Protein 9PS1 (pdb70)

Radius of gyration: 38.71 Å; Cα contacts (8 Å, |Δi|>4): 1929; chains: 3; bounding box: 117×105×68 Å

Secondary structure (DSSP, 8-state):
---TTGGGGS-TTTHHHHHHH-GGG--SS-S--HHHIIIIIS-GGGHHHHHHHHHHHHHHHHHHHHHIIIIIIHHHHHHHHHTT---SHHHHHHHHHHHHHHHHHHHHHHHTTSTTTHHHHHHHHHHHHHHIIIIIHHHHHHHS-EE--HHHHHHHHHHHHHHHHHHHHHHHHTEEEHHHHHHHHHHHHHHHHHHHHHHHHHHH--HHHHHHHHS----HHHHHHS-HHHHHHHHHHHHHHHHHHHH-----SSSTT-S--HHHHHHHHHHHHHHHHHHGGGGHHHH-EETTTEEHHHHHHHHHHHHHHHHHHTSBTTB--TTTTHHHHHHHHHHHHHHHHHHHHHHHHHHHHHHHH---HHHHIIIIIHHHHHHHHHHHHHHHHHTT-HHHHHHHHHHHHHHHHHHHHHHHHHHHHHHH--SEEE----TTHHHHHHHHHHHHHHHHHHHHHHTTTEE-HHHHHHHHHHHHHHHHHHHHHHTTSS--/---GGGGGTS-TTSHHHHHHH-TTTS-SSSS--HHHIIIIIS-TT-HHHHHHHHHHHHHHHHHHHHHHIIIIIHHHHHHHHHHHT--HHHHHHHHHHHHHHHHHHHHHHHHTTSSSSHHHHHHHHHHHHHHIIIIIHHHHHHHS-EE--HHHHHHHHHHHHHHHHHHHHHHHHTEEEHHHHHHHHHHHHHHHHHHHHHHHHHHH---HHHHHHHT----HHHHHTS-HHHHHHHHHHHHHHHHHHHH-----SSSTTTT--HHHHHHHHHHHHHHHHHHSGGGHHHH-EETTTEEHHHHHHHHHHHHHHHHHHH--SSS--TTTTHHHHHHHHHHHHHHHHHHHHHHHHHHHHHHHTT--HHHHTTTHHHHHHHHHHHHHHHHHHHTT-HHHHHHHHHHHHHHHHHHHHHHHHHHHHHHH--SEEE----TTHHHHHHHHHHHHHHHHHHHHHHTTTEE-HHHHHHHHHHHHHHHHHHHHHHTTSS--/---GGGGGGS-TTTHHHHHHH-GGG--SS-S--HHHHHHTSS-GGGHHHHHHHHHHHHHHHHHHHHHIIIIIIHHHHHHHHGGG---HHHIIIIIHHHHHHHHHHHHHHHHHTSTTTHHHHHHHHHHHHHHIIIIIHHHHHHHS-EE--HHHHHHHHHHHHHHHHHHHHHHHHTEEEHHHHHHHHHHHHHHHHHHHHHHHHHHH--HHHHHHHHT----HHHHHHS-HHHHHHHHHHHHHHHHHHHH-----SSSSSTT--HHHHHHHHHHHHHHHHHHGGGGHHHH-EETTTEEHHHHHHHHHHHHHHHHHHT--SSS--TTTHHHHHHHHHHHHHHHHHHHHHHHHHHHHHHHHHT--HHHHIIIIIHHHHHHHHHHHHHHHHHTT-HHHHHHHHHHHHHHHHHHHHHHHHHHHHHHH--SEEE----TTHHHHHHHHHHHHHHHHHHHHHHTTTEE-HHHHHHHHHHHHHHHHHHHHHHTTSS--

Solvent-accessible surface area: 68991 Å² total; per-residue (Å²): 170,53,94,13,84,34,0,49,92,55,114,85,104,59,46,49,79,8,0,134,132,0,76,114,10,71,23,156,46,27,125,94,42,10,5,58,20,10,27,54,173,35,59,95,133,80,54,93,81,0,29,52,79,23,58,126,89,23,101,65,6,78,47,19,1,24,4,1,0,29,96,8,2,0,40,0,1,16,2,1,6,83,37,68,158,41,52,62,20,8,0,0,4,22,43,0,2,88,15,15,1,26,39,5,14,121,32,4,34,106,26,2,49,71,96,176,44,2,7,96,3,1,0,9,17,0,7,6,3,0,18,4,2,0,43,3,0,0,0,0,0,12,43,99,84,21,101,9,22,28,158,22,10,74,44,3,0,76,34,3,27,70,1,0,93,61,2,46,61,1,2,173,90,18,82,1,31,73,117,69,0,91,40,2,45,40,40,25,93,118,0,38,73,30,0,96,91,64,32,142,73,137,89,158,173,146,39,32,92,55,43,130,127,13,42,83,33,75,71,129,179,134,75,158,109,81,63,144,87,58,49,119,88,51,82,35,32,34,76,8,22,83,82,0,45,50,13,3,2,28,9,38,39,140,71,140,68,106,29,18,50,32,8,12,8,5,89,3,24,19,55,0,31,45,36,28,29,92,33,90,112,58,3,80,133,1,137,136,90,94,64,63,136,81,27,27,125,13,55,28,44,95,89,5,66,58,97,12,47,95,26,61,162,81,19,59,66,107,94,32,37,232,100,14,85,80,17,0,58,30,0,14,88,0,0,11,24,54,9,44,32,6,13,46,15,4,35,6,0,74,96,5,24,8,19,20,126,143,102,40,122,92,59,46,30,30,26,27,74,4,116,12,19,4,29,15,7,31,52,1,1,51,27,0,0,155,82,35,65,14,98,1,0,9,14,6,1,3,1,6,7,0,27,10,4,1,18,0,2,0,54,1,0,34,64,25,12,97,118,56,166,53,79,65,9,119,7,57,53,118,59,42,26,8,88,23,6,3,54,11,0,10,34,2,1,58,3,1,61,66,0,0,44,28,11,66,26,97,1,31,54,8,0,0,0,2,0,12,1,18,23,19,33,21,34,42,36,6,63,35,18,65,155,31,9,10,52,150,220,53,98,2,107,34,0,42,91,59,113,71,104,52,46,44,68,19,1,88,152,8,99,48,1,78,46,128,29,17,121,103,56,9,2,36,9,9,25,34,151,72,60,93,116,88,47,91,89,1,28,64,82,32,53,127,90,5,93,71,5,11,40,35,3,27,13,1,2,57,128,10,20,22,44,0,38,38,3,44,26,57,66,141,183,90,69,163,86,34,26,18,63,13,36,36,4,55,14,25,4,4,12,5,12,31,3,2,38,24,0,3,20,16,120,80,4,12,19,0,2,14,0,5,7,2,3,1,0,0,18,4,1,0,41,4,0,0,0,0,0,11,44,104,80,19,102,6,37,36,195,47,12,79,51,7,4,75,28,2,31,69,0,5,121,51,3,93,48,0,22,162,92,21,69,3,28,73,110,60,0,93,40,2,38,39,35,22,93,122,8,38,70,31,5,61,99,57,42,157,83,160,97,158,183,127,51,43,134,43,56,131,130,12,41,72,34,59,77,124,185,123,54,160,114,64,68,133,76,58,36,111,74,49,70,39,53,45,72,13,20,85,94,6,44,48,8,2,2,31,7,19,32,132,101,139,64,92,23,13,67,25,12,14,5,4,76,2,31,34,46,0,36,56,14,36,13,85,17,81,112,40,8,115,124,0,126,140,88,96,82,58,145,67,28,14,116,16,41,38,48,105,89,6,68,51,103,12,52,98,33,76,176,81,34,59,67,106,118,33,39,218,112,12,141,89,11,0,107,32,0,53,100,0,0,14,32,70,1,45,20,8,0,18,15,0,5,13,0,0,25,10,12,4,10,9,90,138,54,28,32,5,16,8,0,2,24,53,1,1,106,10,4,4,72,31,13,28,125,36,2,49,68,37,0,160,116,31,124,12,126,84,0,8,55,8,3,7,13,10,9,0,16,4,2,0,18,0,3,0,54,2,0,34,70,30,8,93,126,56,168,50,86,54,11,136,18,146,95,53,48,44,7,10,88,18,0,11,52,10,0,19,29,0,1,62,3,0,60,71,0,0,49,35,12,74,30,93,0,35,48,8,1,0,0,2,0,8,1,16,23,21,33,11,28,40,35,2,87,39,16,47,143,30,12,10,52,158,207,61,98,0,100,40,0,50,84,72,99,75,95,77,39,36,70,32,0,95,173,9,87,53,1,69,53,129,28,20,128,103,62,8,1,76,16,8,29,46,183,35,57,96,125,74,57,92,88,0,26,61,83,25,56,120,92,3,90,71,5,15,40,40,8,26,8,1,2,55,108,10,17,20,31,0,36,30,3,34,24,66,60,132,200,106,74,164,122,18,31,26,65,22,43,36,4,44,15,22,1,5,12,3,13,36,5,2,31,26,0,4,44,14,121,73,5,11,24,0,0,13,0,4,12,4,2,2,0,0,16,4,1,0,38,4,0,0,0,0,0,12,35,107,86,26,89,6,28,28,148,34,14,73,42,9,2,79,29,3,32,67,0,2,120,60,1,78,49,1,5,172,79,22,80,1,28,73,109,65,0,92,44,4,40,39,37,21,91,118,14,43,71,28,10,79,101,35,48,160,79,81,116,149,180,140,55,41,127,41,68,125,139,12,46,79,34,65,87,135,210,138,55,155,116,57,57,135,73,60,36,112,75,48,72,40,47,44,74,14,24,78,81,7,43,49,5,3,2,32,1,45,44,137,90,130,28,69,35,6,62,28,6,17,6,4,89,1,39,23,41,1,31,42,26,45,23,94,14,84,96,40,5,115,129,1,128,134,74,127,82,58,156,102,30,18,124,14,66,29,39,120,85,5,66,55,92,12,51,98,29,64,155,82,26,62,59,96,106,30,36,223,116,13,120,80,18,2,91,44,0,55,80,3,0,14,25,76,1,48,19,8,1,20,16,2,6,16,0,0,28,4,15,5,12,6,89,135,55,22,32,5,18,9,0,2,24,47,1,0,106,9,7,4,65,30,10,29,122,33,1,47,70,31,0,153,116,31,126,12,120,73,0,9,42,8,2,7,12,8,8,0,24,9,5,1,18,0,2,0,58,2,1,35,74,32,12,91,147,56,166,54,82,47,12,151,8,140,38,61,56,45,8,4,73,22,0,3,52,10,0,17,35,0,2,60,4,0,65,69,0,0,47,34,10,72,26,89,1,33,49,10,1,0,0,2,0,8,1,19,20,21,32,10,33,41,40,4,83,39,16,56,146,34,13,11,53,156

InterPro domains:
  IPR004837 Sodium/calcium exchanger membrane region [PF01699] (104-245)
  IPR004837 Sodium/calcium exchanger membrane region [PF01699] (422-573)
  IPR044880 NCX, central ion-binding domain superfamily [G3DSA:1.20.1420.30] (135-272)
  IPR044880 NCX, central ion-binding domain superfamily [G3DSA:1.20.1420.30] (336-576)
  IPR051359 Calcium:cation antiporter [PTHR12266] (41-581)

Structure (mmCIF, N/CA/C/O backbone):
data_9PS1
#
_entry.id   9PS1
#
_cell.length_a   1.00
_cell.length_b   1.00
_cell.length_c   1.00
_cell.angle_alpha   90.00
_cell.angle_beta   90.00
_cell.angle_gamma   90.00
#
_symmetry.space_group_name_H-M   'P 1'
#
loop_
_entity.id
_entity.type
_entity.pdbx_description
1 polymer NCLX
2 non-polymer 'CALCIUM ION'
#
loop_
_atom_site.group_PDB
_atom_site.id
_atom_site.type_symbol
_atom_site.label_atom_id
_atom_site.label_alt_id
_atom_site.label_comp_id
_atom_site.label_asym_id
_atom_site.label_entity_id
_atom_site.label_seq_id
_atom_site.pdbx_PDB_ins_code
_atom_site.Cartn_x
_atom_site.Cartn_y
_atom_site.Cartn_z
_atom_site.occupancy
_atom_site.B_iso_or_equiv
_atom_site.auth_seq_id
_atom_site.auth_comp_id
_atom_site.auth_asym_id
_atom_site.auth_atom_id
_atom_site.pdbx_PDB_model_num
ATOM 1 N N . MET A 1 50 ? 140.273 118.416 112.939 1.00 161.31 50 MET B N 1
ATOM 2 C CA . MET A 1 50 ? 139.963 118.632 114.346 1.00 161.31 50 MET B CA 1
ATOM 3 C C . MET A 1 50 ? 139.704 120.116 114.600 1.00 161.31 50 MET B C 1
ATOM 4 O O . MET A 1 50 ? 140.586 120.949 114.396 1.00 161.31 50 MET B O 1
ATOM 9 N N . ALA A 1 51 ? 138.493 120.446 115.037 1.00 160.52 51 ALA B N 1
ATOM 10 C CA . ALA A 1 51 ? 138.139 121.837 115.271 1.00 160.52 51 ALA B CA 1
ATOM 11 C C . ALA A 1 51 ? 138.415 122.230 116.720 1.00 160.52 51 ALA B C 1
ATOM 12 O O . ALA A 1 51 ? 138.597 121.384 117.599 1.00 160.52 51 ALA B O 1
ATOM 14 N N . ASP A 1 52 ? 138.448 123.539 116.958 1.00 157.22 52 ASP B N 1
ATOM 15 C CA . ASP A 1 52 ? 138.736 124.057 118.287 1.00 157.22 52 ASP B CA 1
ATOM 16 C C . ASP A 1 52 ? 137.622 123.688 119.262 1.00 157.22 52 ASP B C 1
ATOM 17 O O . ASP A 1 52 ? 136.443 123.617 118.903 1.00 157.22 52 ASP B O 1
ATOM 22 N N . CYS A 1 53 ? 138.013 123.463 120.518 1.00 153.10 53 CYS B N 1
ATOM 23 C CA . CYS A 1 53 ? 137.109 122.855 121.487 1.00 153.10 53 CYS B CA 1
ATOM 24 C C . CYS A 1 53 ? 135.929 123.749 121.846 1.00 153.10 53 CYS B C 1
ATOM 25 O O . CYS A 1 53 ? 134.930 123.245 122.365 1.00 153.10 53 CYS B O 1
ATOM 28 N N . ARG A 1 54 ? 136.018 125.055 121.596 1.00 148.46 54 ARG B N 1
ATOM 29 C CA . ARG A 1 54 ? 134.864 125.921 121.806 1.00 148.46 54 ARG B CA 1
ATOM 30 C C . ARG A 1 54 ? 133.719 125.577 120.862 1.00 148.46 54 ARG B C 1
ATOM 31 O O . ARG A 1 54 ? 132.550 125.651 121.263 1.00 148.46 54 ARG B O 1
ATOM 39 N N . ALA A 1 55 ? 134.038 125.177 119.628 1.00 155.62 55 ALA B N 1
ATOM 40 C CA . ALA A 1 55 ? 133.029 124.941 118.605 1.00 155.62 55 ALA B CA 1
ATOM 41 C C . ALA A 1 55 ? 132.027 123.866 118.999 1.00 155.62 55 ALA B C 1
ATOM 42 O O . ALA A 1 55 ? 130.925 123.840 118.442 1.00 155.62 55 ALA B O 1
ATOM 44 N N . VAL A 1 56 ? 132.375 122.986 119.942 1.00 156.00 56 VAL B N 1
ATOM 45 C CA . VAL A 1 56 ? 131.436 121.965 120.390 1.00 156.00 56 VAL B CA 1
ATOM 46 C C . VAL A 1 56 ? 130.167 122.591 120.951 1.00 156.00 56 VAL B C 1
ATOM 47 O O . VAL A 1 56 ? 129.119 121.938 120.991 1.00 156.00 56 VAL B O 1
ATOM 51 N N . CYS A 1 57 ? 130.229 123.853 121.382 1.00 156.65 57 CYS B N 1
ATOM 52 C CA . CYS A 1 57 ? 129.010 124.540 121.790 1.00 156.65 57 CYS B CA 1
ATOM 53 C C . CYS A 1 57 ? 128.108 124.836 120.596 1.00 156.65 57 CYS B C 1
ATOM 54 O O . CYS A 1 57 ? 126.904 125.057 120.769 1.00 156.65 57 CYS B O 1
ATOM 57 N N . SER A 1 58 ? 128.664 124.827 119.381 1.00 158.38 58 SER B N 1
ATOM 58 C CA . SER A 1 58 ? 127.910 125.208 118.192 1.00 158.38 58 SER B CA 1
ATOM 59 C C . SER A 1 58 ? 127.376 124.017 117.406 1.00 158.38 58 SER B C 1
ATOM 60 O O . SER A 1 58 ? 126.394 124.174 116.673 1.00 158.38 58 SER B O 1
ATOM 63 N N . LEU A 1 59 ? 127.992 122.845 117.531 1.00 159.06 59 LEU B N 1
ATOM 64 C CA . LEU A 1 59 ? 127.584 121.690 116.747 1.00 159.06 59 LEU B CA 1
ATOM 65 C C . LEU A 1 59 ? 126.154 121.270 117.082 1.00 159.06 59 LEU B C 1
ATOM 66 O O . LEU A 1 59 ? 125.527 121.760 118.025 1.00 159.06 59 LEU B O 1
ATOM 71 N N . ASN A 1 60 ? 125.637 120.348 116.274 1.00 159.54 60 ASN B N 1
ATOM 72 C CA . ASN A 1 60 ? 124.329 119.769 116.533 1.00 159.54 60 ASN B CA 1
ATOM 73 C C . ASN A 1 60 ? 124.370 118.907 117.787 1.00 159.54 60 ASN B C 1
ATOM 74 O O . ASN A 1 60 ? 125.355 118.216 118.064 1.00 159.54 60 ASN B O 1
ATOM 79 N N . THR A 1 61 ? 123.272 118.942 118.543 1.00 159.13 61 THR B N 1
ATOM 80 C CA . THR A 1 61 ? 123.186 118.200 119.792 1.00 159.13 61 THR B CA 1
ATOM 81 C C . THR A 1 61 ? 123.172 116.693 119.584 1.00 159.13 61 THR B C 1
ATOM 82 O O . THR A 1 61 ? 123.292 115.953 120.564 1.00 159.13 61 THR B O 1
ATOM 86 N N . SER A 1 62 ? 123.014 116.222 118.346 1.00 160.57 62 SER B N 1
ATOM 87 C CA . SER A 1 62 ? 122.983 114.784 118.104 1.00 160.57 62 SER B CA 1
ATOM 88 C C . SER A 1 62 ? 124.356 114.154 118.305 1.00 160.57 62 SER B C 1
ATOM 89 O O . SER A 1 62 ? 124.468 113.070 118.889 1.00 160.57 62 SER B O 1
ATOM 92 N N . ASP A 1 63 ? 125.410 114.811 117.828 1.00 160.99 63 ASP B N 1
ATOM 93 C CA . ASP A 1 63 ? 126.755 114.251 117.867 1.00 160.99 63 ASP B CA 1
ATOM 94 C C . ASP A 1 63 ? 127.758 115.193 118.529 1.00 160.99 63 ASP B C 1
ATOM 95 O O . ASP A 1 63 ? 128.910 115.281 118.101 1.00 160.99 63 ASP B O 1
ATOM 100 N N . ARG A 1 64 ? 127.333 115.915 119.571 1.00 158.55 64 ARG B N 1
ATOM 101 C CA . ARG A 1 64 ? 128.294 116.631 120.405 1.00 158.55 64 ARG B CA 1
ATOM 102 C C . ARG A 1 64 ? 129.165 115.657 121.185 1.00 158.55 64 ARG B C 1
ATOM 103 O O . ARG A 1 64 ? 130.387 115.838 121.283 1.00 158.55 64 ARG B O 1
ATOM 111 N N . CYS A 1 65 ? 128.549 114.610 121.738 1.00 157.48 65 CYS B N 1
ATOM 112 C CA . CYS A 1 65 ? 129.292 113.627 122.517 1.00 157.48 65 CYS B CA 1
ATOM 113 C C . CYS A 1 65 ? 130.330 112.918 121.661 1.00 157.48 65 CYS B C 1
ATOM 114 O O . CYS A 1 65 ? 131.442 112.641 122.123 1.00 157.48 65 CYS B O 1
ATOM 117 N N . ASP A 1 66 ? 129.984 112.611 120.410 1.00 160.56 66 ASP B N 1
ATOM 118 C CA . ASP A 1 66 ? 130.951 111.981 119.520 1.00 160.56 66 ASP B CA 1
ATOM 119 C C . ASP A 1 66 ? 132.135 112.900 119.260 1.00 160.56 66 ASP B C 1
ATOM 120 O O . ASP A 1 66 ? 133.287 112.449 119.235 1.00 160.56 66 ASP B O 1
ATOM 125 N N . PHE A 1 67 ? 131.871 114.195 119.060 1.00 158.88 67 PHE B N 1
ATOM 126 C CA . PHE A 1 67 ? 132.959 115.141 118.841 1.00 158.88 67 PHE B CA 1
ATOM 127 C C . PHE A 1 67 ? 133.862 115.234 120.064 1.00 158.88 67 PHE B C 1
ATOM 128 O O . PHE A 1 67 ? 135.091 115.272 119.936 1.00 158.88 67 PHE B O 1
ATOM 136 N N . VAL A 1 68 ? 133.272 115.276 121.259 1.00 157.31 68 VAL B N 1
ATOM 137 C CA . VAL A 1 68 ? 134.088 115.331 122.469 1.00 157.31 68 VAL B CA 1
ATOM 138 C C . VAL A 1 68 ? 134.902 114.051 122.620 1.00 157.31 68 VAL B C 1
ATOM 139 O O . VAL A 1 68 ? 136.065 114.084 123.040 1.00 157.31 68 VAL B O 1
ATOM 143 N N . LYS A 1 69 ? 134.312 112.908 122.265 1.00 157.85 69 LYS B N 1
ATOM 144 C CA . LYS A 1 69 ? 135.011 111.635 122.399 1.00 157.85 69 LYS B CA 1
ATOM 145 C C . LYS A 1 69 ? 136.202 111.545 121.452 1.00 157.85 69 LYS B C 1
ATOM 146 O O . LYS A 1 69 ? 137.318 111.224 121.875 1.00 157.85 69 LYS B O 1
ATOM 152 N N . ARG A 1 70 ? 135.991 111.830 120.166 1.00 160.30 70 ARG B N 1
ATOM 153 C CA . ARG A 1 70 ? 137.039 111.514 119.202 1.00 160.30 70 ARG B CA 1
ATOM 154 C C . ARG A 1 70 ? 138.091 112.609 119.105 1.00 160.30 70 ARG B C 1
ATOM 155 O O . ARG A 1 70 ? 139.233 112.323 118.731 1.00 160.30 70 ARG B O 1
ATOM 163 N N . ASN A 1 71 ? 137.750 113.845 119.431 1.00 159.74 71 ASN B N 1
ATOM 164 C CA . ASN A 1 71 ? 138.741 114.911 119.358 1.00 159.74 71 ASN B CA 1
ATOM 165 C C . ASN A 1 71 ? 139.707 114.790 120.526 1.00 159.74 71 ASN B C 1
ATOM 166 O O . ASN A 1 71 ? 139.293 114.962 121.679 1.00 159.74 71 ASN B O 1
ATOM 171 N N . PRO A 1 72 ? 140.989 114.513 120.287 1.00 158.76 72 PRO B N 1
ATOM 172 C CA . PRO A 1 72 ? 141.937 114.449 121.409 1.00 158.76 72 PRO B CA 1
ATOM 173 C C . PRO A 1 72 ? 142.131 115.780 122.109 1.00 158.76 72 PRO B C 1
ATOM 174 O O . PRO A 1 72 ? 142.446 115.801 123.306 1.00 158.76 72 PRO B O 1
ATOM 178 N N . ASP A 1 73 ? 141.944 116.895 121.397 1.00 160.05 73 ASP B N 1
ATOM 179 C CA . ASP A 1 73 ? 142.271 118.209 121.936 1.00 160.05 73 ASP B CA 1
ATOM 180 C C . ASP A 1 73 ? 141.320 118.662 123.031 1.00 160.05 73 ASP B C 1
ATOM 181 O O . ASP A 1 73 ? 141.648 119.608 123.754 1.00 160.05 73 ASP B O 1
ATOM 186 N N . CYS A 1 74 ? 140.164 118.024 123.185 1.00 156.64 74 CYS B N 1
ATOM 187 C CA . CYS A 1 74 ? 139.243 118.455 124.225 1.00 156.64 74 CYS B CA 1
ATOM 188 C C . CYS A 1 74 ? 139.438 117.727 125.545 1.00 156.64 74 CYS B C 1
ATOM 189 O O . CYS A 1 74 ? 139.382 118.364 126.602 1.00 156.64 74 CYS B O 1
ATOM 192 N N . HIS A 1 75 ? 139.669 116.419 125.521 1.00 150.42 75 HIS B N 1
ATOM 193 C CA . HIS A 1 75 ? 139.649 115.641 126.749 1.00 150.42 75 HIS B CA 1
ATOM 194 C C . HIS A 1 75 ? 140.839 116.006 127.626 1.00 150.42 75 HIS B C 1
ATOM 195 O O . HIS A 1 75 ? 141.956 116.199 127.138 1.00 150.42 75 HIS B O 1
ATOM 202 N N . SER A 1 76 ? 140.577 116.124 128.925 1.00 138.42 76 SER B N 1
ATOM 203 C CA . SER A 1 76 ? 141.591 116.549 129.877 1.00 138.42 76 SER B CA 1
ATOM 204 C C . SER A 1 76 ? 142.663 115.482 130.032 1.00 138.42 76 SER B C 1
ATOM 205 O O . SER A 1 76 ? 142.433 114.302 129.758 1.00 138.42 76 SER B O 1
ATOM 208 N N . GLU A 1 77 ? 143.846 115.908 130.471 1.00 133.20 77 GLU B N 1
ATOM 209 C CA . GLU A 1 77 ? 144.973 115.005 130.640 1.00 133.20 77 GLU B CA 1
ATOM 210 C C . GLU A 1 77 ? 145.442 114.879 132.083 1.00 133.20 77 GLU B C 1
ATOM 211 O O . GLU A 1 77 ? 146.446 114.204 132.330 1.00 133.20 77 GLU B O 1
ATOM 217 N N . GLY A 1 78 ? 144.763 115.511 133.036 1.00 122.83 78 GLY B N 1
ATOM 218 C CA . GLY A 1 78 ? 145.295 115.551 134.383 1.00 122.83 78 GLY B CA 1
ATOM 219 C C . GLY A 1 78 ? 144.764 114.583 135.423 1.00 122.83 78 GLY B C 1
ATOM 220 O O . GLY A 1 78 ? 145.546 113.868 136.055 1.00 122.83 78 GLY B O 1
ATOM 221 N N . GLY A 1 79 ? 143.454 114.528 135.608 1.00 117.74 79 GLY B N 1
ATOM 222 C CA . GLY A 1 79 ? 142.869 113.990 136.823 1.00 117.74 79 GLY B CA 1
ATOM 223 C C . GLY A 1 79 ? 142.255 112.614 136.702 1.00 117.74 79 GLY B C 1
ATOM 224 O O . GLY A 1 79 ? 142.811 111.705 136.079 1.00 117.74 79 GLY B O 1
ATOM 225 N N . TYR A 1 80 ? 141.095 112.457 137.341 1.00 119.93 80 TYR B N 1
ATOM 226 C CA . TYR A 1 80 ? 140.344 111.210 137.347 1.00 119.93 80 TYR B CA 1
ATOM 227 C C . TYR A 1 80 ? 139.013 111.292 136.620 1.00 119.93 80 TYR B C 1
ATOM 228 O O . TYR A 1 80 ? 138.515 110.264 136.162 1.00 119.93 80 TYR B O 1
ATOM 237 N N . LEU A 1 81 ? 138.422 112.475 136.506 1.00 120.68 81 LEU B N 1
ATOM 238 C CA . LEU A 1 81 ? 137.122 112.643 135.874 1.00 120.68 81 LEU B CA 1
ATOM 239 C C . LEU A 1 81 ? 137.250 113.489 134.615 1.00 120.68 81 LEU B C 1
ATOM 240 O O . LEU A 1 81 ? 138.041 114.436 134.569 1.00 120.68 81 LEU B O 1
ATOM 245 N N . ASP A 1 82 ? 136.474 113.135 133.591 1.00 125.74 82 ASP B N 1
ATOM 246 C CA . ASP A 1 82 ? 136.371 113.928 132.371 1.00 125.74 82 ASP B CA 1
ATOM 247 C C . ASP A 1 82 ? 135.079 114.726 132.440 1.00 125.74 82 ASP B C 1
ATOM 248 O O . ASP A 1 82 ? 133.994 114.182 132.228 1.00 125.74 82 ASP B O 1
ATOM 253 N N . TYR A 1 83 ? 135.193 116.014 132.737 1.00 117.39 83 TYR B N 1
ATOM 254 C CA . TYR A 1 83 ? 134.000 116.806 132.984 1.00 117.39 83 TYR B CA 1
ATOM 255 C C . TYR A 1 83 ? 133.277 117.168 131.698 1.00 117.39 83 TYR B C 1
ATOM 256 O O . TYR A 1 83 ? 132.042 117.238 131.690 1.00 117.39 83 TYR B O 1
ATOM 265 N N . LEU A 1 84 ? 134.016 117.397 130.610 1.00 128.52 84 LEU B N 1
ATOM 266 C CA . LEU A 1 84 ? 133.374 117.721 129.340 1.00 128.52 84 LEU B CA 1
ATOM 267 C C . LEU A 1 84 ? 132.509 116.565 128.856 1.00 128.52 84 LEU B C 1
ATOM 268 O O . LEU A 1 84 ? 131.384 116.774 128.386 1.00 128.52 84 LEU B O 1
ATOM 273 N N . LYS A 1 85 ? 133.012 115.336 128.972 1.00 132.42 85 LYS B N 1
ATOM 274 C CA . LYS A 1 85 ? 132.191 114.181 128.639 1.00 132.42 85 LYS B CA 1
ATOM 275 C C . LYS A 1 85 ? 130.953 114.121 129.519 1.00 132.42 85 LYS B C 1
ATOM 276 O O . LYS A 1 85 ? 129.842 113.914 129.026 1.00 132.42 85 LYS B O 1
ATOM 282 N N . GLY A 1 86 ? 131.120 114.324 130.824 1.00 130.61 86 GLY B N 1
ATOM 283 C CA . GLY A 1 86 ? 129.987 114.252 131.724 1.00 130.61 86 GLY B CA 1
ATOM 284 C C . GLY A 1 86 ? 128.983 115.363 131.532 1.00 130.61 86 GLY B C 1
ATOM 285 O O . GLY A 1 86 ? 127.860 115.262 132.034 1.00 130.61 86 GLY B O 1
ATOM 286 N N . ILE A 1 87 ? 129.357 116.424 130.823 1.00 131.35 87 ILE B N 1
ATOM 287 C CA . ILE A 1 87 ? 128.432 117.527 130.607 1.00 131.35 87 ILE B CA 1
ATOM 288 C C . ILE A 1 87 ? 127.800 117.421 129.226 1.00 131.35 87 ILE B C 1
ATOM 289 O O . ILE A 1 87 ? 126.726 117.981 128.985 1.00 131.35 87 ILE B O 1
ATOM 294 N N . PHE A 1 88 ? 128.442 116.697 128.310 1.00 138.83 88 PHE B N 1
ATOM 295 C CA . PHE A 1 88 ? 127.878 116.540 126.974 1.00 138.83 88 PHE B CA 1
ATOM 296 C C . PHE A 1 88 ? 127.350 115.143 126.689 1.00 138.83 88 PHE B C 1
ATOM 297 O O . PHE A 1 88 ? 126.678 114.955 125.672 1.00 138.83 88 PHE B O 1
ATOM 305 N N . CYS A 1 89 ? 127.629 114.166 127.542 1.00 140.59 89 CYS B N 1
ATOM 306 C CA . CYS A 1 89 ? 127.199 112.802 127.277 1.00 140.59 89 CYS B CA 1
ATOM 307 C C . CYS A 1 89 ? 126.265 112.265 128.346 1.00 140.59 89 CYS B C 1
ATOM 308 O O . CYS A 1 89 ? 125.223 111.687 128.018 1.00 140.59 89 CYS B O 1
ATOM 311 N N . TYR A 1 90 ? 126.604 112.439 129.620 1.00 139.58 90 TYR B N 1
ATOM 312 C CA . TYR A 1 90 ? 125.788 111.865 130.681 1.00 139.58 90 TYR B CA 1
ATOM 313 C C . TYR A 1 90 ? 124.518 112.672 130.916 1.00 139.58 90 TYR B C 1
ATOM 314 O O . TYR A 1 90 ? 123.467 112.100 131.217 1.00 139.58 90 TYR B O 1
ATOM 323 N N . PHE A 1 91 ? 124.587 113.971 130.775 1.00 139.68 91 PHE B N 1
ATOM 324 C CA . PHE A 1 91 ? 123.421 114.788 131.071 1.00 139.68 91 PHE B CA 1
ATOM 325 C C . PHE A 1 91 ? 122.654 115.132 129.800 1.00 139.68 91 PHE B C 1
ATOM 326 O O . PHE A 1 91 ? 123.250 115.302 128.734 1.00 139.68 91 PHE B O 1
ATOM 334 N N . PRO A 1 92 ? 121.326 115.246 129.896 1.00 140.12 92 PRO B N 1
ATOM 335 C CA . PRO A 1 92 ? 120.536 115.592 128.716 1.00 140.12 92 PRO B CA 1
ATOM 336 C C . PRO A 1 92 ? 120.798 117.022 128.284 1.00 140.12 92 PRO B C 1
ATOM 337 O O . PRO A 1 92 ? 121.156 117.881 129.108 1.00 140.12 92 PRO B O 1
ATOM 341 N N . PRO A 1 93 ? 120.620 117.332 126.996 1.00 139.66 93 PRO B N 1
ATOM 342 C CA . PRO A 1 93 ? 120.929 118.687 126.508 1.00 139.66 93 PRO B CA 1
ATOM 343 C C . PRO A 1 93 ? 120.074 119.782 127.121 1.00 139.66 93 PRO B C 1
ATOM 344 O O . PRO A 1 93 ? 120.339 120.962 126.857 1.00 139.66 93 PRO B O 1
ATOM 348 N N . ASN A 1 94 ? 119.059 119.442 127.912 1.00 139.81 94 ASN B N 1
ATOM 349 C CA . ASN A 1 94 ? 118.230 120.452 128.554 1.00 139.81 94 ASN B CA 1
ATOM 350 C C . ASN A 1 94 ? 118.598 120.682 130.014 1.00 139.81 94 ASN B C 1
ATOM 351 O O . ASN A 1 94 ? 118.289 121.748 130.560 1.00 139.81 94 ASN B O 1
ATOM 356 N N . LEU A 1 95 ? 119.256 119.715 130.659 1.00 135.19 95 LEU B N 1
ATOM 357 C CA . LEU A 1 95 ? 119.630 119.822 132.065 1.00 135.19 95 LEU B CA 1
ATOM 358 C C . LEU A 1 95 ? 121.024 120.401 132.264 1.00 135.19 95 LEU B C 1
ATOM 359 O O . LEU A 1 95 ? 121.656 120.142 133.295 1.00 135.19 95 LEU B O 1
ATOM 364 N N . LEU A 1 96 ? 121.518 121.179 131.304 1.00 129.21 96 LEU B N 1
ATOM 365 C CA . LEU A 1 96 ? 122.850 121.763 131.430 1.00 129.21 96 LEU B CA 1
ATOM 366 C C . LEU A 1 96 ? 123.012 122.653 132.661 1.00 129.21 96 LEU B C 1
ATOM 367 O O . LEU A 1 96 ? 124.064 122.556 133.318 1.00 129.21 96 LEU B O 1
ATOM 372 N N . PRO A 1 97 ? 122.065 123.529 133.022 1.00 125.74 97 PRO B N 1
ATOM 373 C CA . PRO A 1 97 ? 122.242 124.302 134.263 1.00 125.74 97 PRO B CA 1
ATOM 374 C C . PRO A 1 97 ? 122.381 123.435 135.500 1.00 125.74 97 PRO B C 1
ATOM 375 O O . PRO A 1 97 ? 123.087 123.820 136.442 1.00 125.74 97 PRO B O 1
ATOM 379 N N . LEU A 1 98 ? 121.735 122.269 135.529 1.00 123.15 98 LEU B N 1
ATOM 380 C CA . LEU A 1 98 ? 121.974 121.336 136.621 1.00 123.15 98 LEU B CA 1
ATOM 381 C C . LEU A 1 98 ? 123.432 120.902 136.650 1.00 123.15 98 LEU B C 1
ATOM 382 O O . LEU A 1 98 ? 124.044 120.829 137.720 1.00 123.15 98 LEU B O 1
ATOM 387 N N . ALA A 1 99 ? 124.009 120.615 135.482 1.00 120.14 99 ALA B N 1
ATOM 388 C CA . ALA A 1 99 ? 125.419 120.249 135.431 1.00 120.14 99 ALA B CA 1
ATOM 389 C C . ALA A 1 99 ? 126.295 121.378 135.945 1.00 120.14 99 ALA B C 1
ATOM 390 O O . ALA A 1 99 ? 127.238 121.143 136.703 1.00 120.14 99 ALA B O 1
ATOM 392 N N . ILE A 1 100 ? 125.993 122.613 135.549 1.00 117.70 100 ILE B N 1
ATOM 393 C CA . ILE A 1 100 ? 126.815 123.744 135.967 1.00 117.70 100 ILE B CA 1
ATOM 394 C C . ILE A 1 100 ? 126.749 123.931 137.479 1.00 117.70 100 ILE B C 1
ATOM 395 O O . ILE A 1 100 ? 127.773 124.150 138.140 1.00 117.70 100 ILE B O 1
ATOM 400 N N . THR A 1 101 ? 125.547 123.848 138.057 1.00 113.67 101 THR B N 1
ATOM 401 C CA . THR A 1 101 ? 125.438 124.051 139.498 1.00 113.67 101 THR B CA 1
ATOM 402 C C . THR A 1 101 ? 126.056 122.894 140.283 1.00 113.67 101 THR B C 1
ATOM 403 O O . THR A 1 101 ? 126.687 123.121 141.325 1.00 113.67 101 THR B O 1
ATOM 407 N N . LEU A 1 102 ? 125.926 121.658 139.792 1.00 112.13 102 LEU B N 1
ATOM 408 C CA . LEU A 1 102 ? 126.605 120.542 140.440 1.00 112.13 102 LEU B CA 1
ATOM 409 C C . LEU A 1 102 ? 128.117 120.710 140.382 1.00 112.13 102 LEU B C 1
ATOM 410 O O . LEU A 1 102 ? 128.819 120.417 141.355 1.00 112.13 102 LEU B O 1
ATOM 415 N N . TYR A 1 103 ? 128.638 121.178 139.250 1.00 109.54 103 TYR B N 1
ATOM 416 C CA . TYR A 1 103 ? 130.075 121.381 139.142 1.00 109.54 103 TYR B CA 1
ATOM 417 C C . TYR A 1 103 ? 130.548 122.467 140.095 1.00 109.54 103 TYR B C 1
ATOM 418 O O . TYR A 1 103 ? 131.618 122.344 140.699 1.00 109.54 103 TYR B O 1
ATOM 427 N N . VAL A 1 104 ? 129.767 123.535 140.249 1.00 103.96 104 VAL B N 1
ATOM 428 C CA . VAL A 1 104 ? 130.152 124.587 141.188 1.00 103.96 104 VAL B CA 1
ATOM 429 C C . VAL A 1 104 ? 130.177 124.055 142.617 1.00 103.96 104 VAL B C 1
ATOM 430 O O . VAL A 1 104 ? 131.100 124.348 143.390 1.00 103.96 104 VAL B O 1
ATOM 434 N N . PHE A 1 105 ? 129.166 123.269 142.996 1.00 102.55 105 PHE B N 1
ATOM 435 C CA . PHE A 1 105 ? 129.159 122.706 144.345 1.00 102.55 105 PHE B CA 1
ATOM 436 C C . PHE A 1 105 ? 130.337 121.763 144.558 1.00 102.55 105 PHE B C 1
ATOM 437 O O . PHE A 1 105 ? 130.934 121.733 145.641 1.00 102.55 105 PHE B O 1
ATOM 445 N N . TRP A 1 106 ? 130.681 120.980 143.538 1.00 95.69 106 TRP B N 1
ATOM 446 C CA . TRP A 1 106 ? 131.836 120.093 143.634 1.00 95.69 106 TRP B CA 1
ATOM 447 C C . TRP A 1 106 ? 133.127 120.887 143.795 1.00 95.69 106 TRP B C 1
ATOM 448 O O . TRP A 1 106 ? 134.016 120.493 144.555 1.00 95.69 106 TRP B O 1
ATOM 459 N N . LEU A 1 107 ? 133.241 122.017 143.100 1.00 93.55 107 LEU B N 1
ATOM 460 C CA . LEU A 1 107 ? 134.409 122.879 143.260 1.00 93.55 107 LEU B CA 1
ATOM 461 C C . LEU A 1 107 ? 134.509 123.422 144.681 1.00 93.55 107 LEU B C 1
ATOM 462 O O . LEU A 1 107 ? 135.599 123.465 145.271 1.00 93.55 107 LEU B O 1
ATOM 467 N N . LEU A 1 108 ? 133.380 123.844 145.248 1.00 92.24 108 LEU B N 1
ATOM 468 C CA . LEU A 1 108 ? 133.391 124.327 146.625 1.00 92.24 108 LEU B CA 1
ATOM 469 C C . LEU A 1 108 ? 133.803 123.223 147.593 1.00 92.24 108 LEU B C 1
ATOM 470 O O . LEU A 1 108 ? 134.564 123.461 148.540 1.00 92.24 108 LEU B O 1
ATOM 475 N N . TYR A 1 109 ? 133.313 122.006 147.373 1.00 89.78 109 TYR B N 1
ATOM 476 C CA . TYR A 1 109 ? 133.728 120.905 148.230 1.00 89.78 109 TYR B CA 1
ATOM 477 C C . TYR A 1 109 ? 135.214 120.605 148.086 1.00 89.78 109 TYR B C 1
ATOM 478 O O . TYR A 1 109 ? 135.865 120.215 149.060 1.00 89.78 109 TYR B O 1
ATOM 487 N N . LEU A 1 110 ? 135.766 120.762 146.886 1.00 85.94 110 LEU B N 1
ATOM 488 C CA . LEU A 1 110 ? 137.198 120.553 146.715 1.00 85.94 110 LEU B CA 1
ATOM 489 C C . LEU A 1 110 ? 137.997 121.581 147.500 1.00 85.94 110 LEU B C 1
ATOM 490 O O . LEU A 1 110 ? 139.042 121.261 148.077 1.00 85.94 110 LEU B O 1
ATOM 495 N N . PHE A 1 111 ? 137.525 122.825 147.529 1.00 82.66 111 PHE B N 1
ATOM 496 C CA . PHE A 1 111 ? 138.192 123.832 148.350 1.00 82.66 111 PHE B CA 1
ATOM 497 C C . PHE A 1 111 ? 138.116 123.483 149.830 1.00 82.66 111 PHE B C 1
ATOM 498 O O . PHE A 1 111 ? 139.078 123.695 150.579 1.00 82.66 111 PHE B O 1
ATOM 506 N N . LEU A 1 112 ? 136.979 122.946 150.273 1.00 83.49 112 LEU B N 1
ATOM 507 C CA . LEU A 1 112 ? 136.881 122.485 151.657 1.00 83.49 112 LEU B CA 1
ATOM 508 C C . LEU A 1 112 ? 137.884 121.374 151.950 1.00 83.49 112 LEU B C 1
ATOM 509 O O . LEU A 1 112 ? 138.523 121.367 153.009 1.00 83.49 112 LEU B O 1
ATOM 514 N N . ILE A 1 113 ? 138.019 120.418 151.029 1.00 79.49 113 ILE B N 1
ATOM 515 C CA . ILE A 1 113 ? 138.971 119.322 151.211 1.00 79.49 113 ILE B CA 1
ATOM 516 C C . ILE A 1 113 ? 140.386 119.866 151.335 1.00 79.49 113 ILE B C 1
ATOM 517 O O . ILE A 1 113 ? 141.162 119.443 152.201 1.00 79.49 113 ILE B O 1
ATOM 522 N N . LEU A 1 114 ? 140.745 120.800 150.454 1.00 73.55 114 LEU B N 1
ATOM 523 C CA . LEU A 1 114 ? 142.077 121.393 150.492 1.00 73.55 114 LEU B CA 1
ATOM 524 C C . LEU A 1 114 ? 142.336 122.073 151.826 1.00 73.55 114 LEU B C 1
ATOM 525 O O . LEU A 1 114 ? 143.411 121.916 152.416 1.00 73.55 114 LEU B O 1
ATOM 530 N N . GLY A 1 115 ? 141.356 122.833 152.318 1.00 72.37 115 GLY B N 1
ATOM 531 C CA . GLY A 1 115 ? 141.528 123.508 153.592 1.00 72.37 115 GLY B CA 1
ATOM 532 C C . GLY A 1 115 ? 141.719 122.551 154.751 1.00 72.37 115 GLY B C 1
ATOM 533 O O . GLY A 1 115 ? 142.609 122.741 155.580 1.00 72.37 115 GLY B O 1
ATOM 534 N N . VAL A 1 116 ? 140.890 121.510 154.824 1.00 73.48 116 VAL B N 1
ATOM 535 C CA . VAL A 1 116 ? 141.015 120.551 155.918 1.00 73.48 116 VAL B CA 1
ATOM 536 C C . VAL A 1 116 ? 142.359 119.841 155.864 1.00 73.48 116 VAL B C 1
ATOM 537 O O . VAL A 1 116 ? 143.015 119.654 156.893 1.00 73.48 116 VAL B O 1
ATOM 541 N N . THR A 1 117 ? 142.790 119.420 154.672 1.00 74.43 117 THR B N 1
ATOM 542 C CA . THR A 1 117 ? 144.060 118.712 154.564 1.00 74.43 117 THR B CA 1
ATOM 543 C C . THR A 1 117 ? 145.226 119.594 154.976 1.00 74.43 117 THR B C 1
ATOM 544 O O . THR A 1 117 ? 146.127 119.142 155.688 1.00 74.43 117 THR B O 1
ATOM 548 N N . ALA A 1 118 ? 145.243 120.850 154.527 1.00 71.28 118 ALA B N 1
ATOM 549 C CA . ALA A 1 118 ? 146.340 121.728 154.915 1.00 71.28 118 ALA B CA 1
ATOM 550 C C . ALA A 1 118 ? 146.334 122.000 156.411 1.00 71.28 118 ALA B C 1
ATOM 551 O O . ALA A 1 118 ? 147.385 121.965 157.053 1.00 71.28 118 ALA B O 1
ATOM 553 N N . ALA A 1 119 ? 145.163 122.256 156.993 1.00 69.67 119 ALA B N 1
ATOM 554 C CA . ALA A 1 119 ? 145.128 122.685 158.386 1.00 69.67 119 ALA B CA 1
ATOM 555 C C . ALA A 1 119 ? 145.392 121.536 159.343 1.00 69.67 119 ALA B C 1
ATOM 556 O O . ALA A 1 119 ? 146.006 121.735 160.392 1.00 69.67 119 ALA B O 1
ATOM 558 N N . LYS A 1 120 ? 144.937 120.329 159.012 1.00 73.68 120 LYS B N 1
ATOM 559 C CA . LYS A 1 120 ? 144.899 119.247 159.987 1.00 73.68 120 LYS B CA 1
ATOM 560 C C . LYS A 1 120 ? 146.003 118.213 159.827 1.00 73.68 120 LYS B C 1
ATOM 561 O O . LYS A 1 120 ? 146.355 117.563 160.812 1.00 73.68 120 LYS B O 1
ATOM 567 N N . PHE A 1 121 ? 146.549 118.016 158.625 1.00 76.32 121 PHE B N 1
ATOM 568 C CA . PHE A 1 121 ? 147.398 116.854 158.376 1.00 76.32 121 PHE B CA 1
ATOM 569 C C . PHE A 1 121 ? 148.764 117.211 157.815 1.00 76.32 121 PHE B C 1
ATOM 570 O O . PHE A 1 121 ? 149.744 1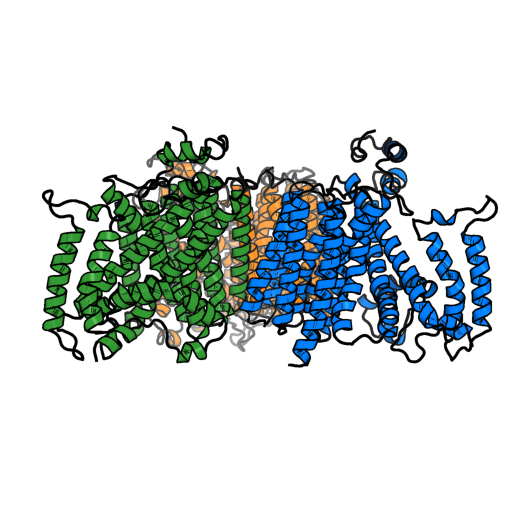16.509 158.068 1.00 76.32 121 PHE B O 1
ATOM 578 N N . PHE A 1 122 ? 148.838 118.283 157.036 1.00 74.35 122 PHE B N 1
ATOM 579 C CA . PHE A 1 122 ? 150.071 118.683 156.367 1.00 74.35 122 PHE B CA 1
ATOM 580 C C . PHE A 1 122 ? 150.956 119.535 157.275 1.00 74.35 122 PHE B C 1
ATOM 581 O O . PHE A 1 122 ? 152.105 119.177 157.558 1.00 74.35 122 PHE B O 1
ATOM 589 N N . CYS A 1 123 ? 150.428 120.667 157.731 1.00 74.90 123 CYS B N 1
ATOM 590 C CA . CYS A 1 123 ? 151.195 121.554 158.598 1.00 74.90 123 CYS B CA 1
ATOM 591 C C . CYS A 1 123 ? 151.587 120.915 159.926 1.00 74.90 123 CYS B C 1
ATOM 592 O O . CYS A 1 123 ? 152.721 121.152 160.379 1.00 74.90 123 CYS B O 1
ATOM 595 N N . PRO A 1 124 ? 150.732 120.142 160.604 1.00 74.84 124 PRO B N 1
ATOM 596 C CA . PRO A 1 124 ? 151.209 119.401 161.779 1.00 74.84 124 PRO B CA 1
ATOM 597 C C . PRO A 1 124 ? 152.404 118.508 161.510 1.00 74.84 124 PRO B C 1
ATOM 598 O O . PRO A 1 124 ? 153.331 118.460 162.325 1.00 74.84 124 PRO B O 1
ATOM 602 N N . ASN A 1 125 ? 152.425 117.810 160.380 1.00 77.73 125 ASN B N 1
ATOM 603 C CA . ASN A 1 125 ? 153.528 116.900 160.100 1.00 77.73 125 ASN B CA 1
ATOM 604 C C . ASN A 1 125 ? 154.795 117.661 159.741 1.00 77.73 125 ASN B C 1
ATOM 605 O O . ASN A 1 125 ? 155.901 117.249 160.108 1.00 77.73 125 ASN B O 1
ATOM 610 N N . LEU A 1 126 ? 154.660 118.773 159.020 1.00 75.96 126 LEU B N 1
ATOM 611 C CA . LEU A 1 126 ? 155.824 119.610 158.754 1.00 75.96 126 LEU B CA 1
ATOM 612 C C . LEU A 1 126 ? 156.420 120.142 160.048 1.00 75.96 126 LEU B C 1
ATOM 613 O O . LEU A 1 126 ? 157.645 120.147 160.224 1.00 75.96 126 LEU B O 1
ATOM 618 N N . SER A 1 127 ? 155.569 120.584 160.974 1.00 76.46 127 SER B N 1
ATOM 619 C CA . SER A 1 127 ? 156.062 121.049 162.264 1.00 76.46 127 SER B CA 1
ATOM 620 C C . SER A 1 127 ? 156.740 119.928 163.034 1.00 76.46 127 SER B C 1
ATOM 621 O O . SER A 1 127 ? 157.764 120.150 163.683 1.00 76.46 127 SER B O 1
ATOM 624 N N . ALA A 1 128 ? 156.177 118.723 162.995 1.00 78.34 128 ALA B N 1
ATOM 625 C CA . ALA A 1 128 ? 156.806 117.610 163.697 1.00 78.34 128 ALA B CA 1
ATOM 626 C C . ALA A 1 128 ? 158.184 117.304 163.129 1.00 78.34 128 ALA B C 1
ATOM 627 O O . ALA A 1 128 ? 159.131 117.058 163.882 1.00 78.34 128 ALA B O 1
ATOM 629 N N . ILE A 1 129 ? 158.317 117.304 161.803 1.00 79.61 129 ILE B N 1
ATOM 630 C CA . ILE A 1 129 ? 159.617 117.048 161.187 1.00 79.61 129 ILE B CA 1
ATOM 631 C C . ILE A 1 129 ? 160.621 118.107 161.612 1.00 79.61 129 ILE B C 1
ATOM 632 O O . ILE A 1 129 ? 161.754 117.800 162.004 1.00 79.61 129 ILE B O 1
ATOM 637 N N . SER A 1 130 ? 160.220 119.376 161.533 1.00 78.19 130 SER B N 1
ATOM 638 C CA . SER A 1 130 ? 161.132 120.455 161.885 1.00 78.19 130 SER B CA 1
ATOM 639 C C . SER A 1 130 ? 161.560 120.361 163.341 1.00 78.19 130 SER B C 1
ATOM 640 O O . SER A 1 130 ? 162.739 120.529 163.660 1.00 78.19 130 SER B O 1
ATOM 643 N N . THR A 1 131 ? 160.617 120.084 164.240 1.00 81.76 131 THR B N 1
ATOM 644 C CA . THR A 1 131 ? 160.942 119.970 165.656 1.00 81.76 131 THR B CA 1
ATOM 645 C C . THR A 1 131 ? 161.870 118.796 165.923 1.00 81.76 131 THR B C 1
ATOM 646 O O . THR A 1 131 ? 162.817 118.917 166.706 1.00 81.76 131 THR B O 1
ATOM 650 N N . SER A 1 132 ? 161.618 117.652 165.291 1.00 82.05 132 SER B N 1
ATOM 651 C CA . SER A 1 132 ? 162.439 116.476 165.550 1.00 82.05 132 SER B CA 1
ATOM 652 C C . SER A 1 132 ? 163.862 116.668 165.046 1.00 82.05 132 SER B C 1
ATOM 653 O O . SER A 1 132 ? 164.823 116.358 165.754 1.00 82.05 132 SER B O 1
ATOM 656 N N . LEU A 1 133 ? 164.025 117.186 163.832 1.00 81.35 133 LEU B N 1
ATOM 657 C CA . LEU A 1 133 ? 165.375 117.355 163.310 1.00 81.35 133 LEU B CA 1
ATOM 658 C C . LEU A 1 133 ? 166.041 118.634 163.791 1.00 81.35 133 LEU B C 1
ATOM 659 O O . LEU A 1 133 ? 167.174 118.906 163.387 1.00 81.35 133 LEU B O 1
ATOM 664 N N . LYS A 1 134 ? 165.365 119.424 164.623 1.00 81.27 134 LYS B N 1
ATOM 665 C CA . LYS A 1 134 ? 165.894 120.681 165.146 1.00 81.27 134 LYS B CA 1
ATOM 666 C C . LYS A 1 134 ? 166.189 121.681 164.036 1.00 81.27 134 LYS B C 1
ATOM 667 O O . LYS A 1 134 ? 167.035 122.559 164.189 1.00 81.27 134 LYS B O 1
ATOM 673 N N . LEU A 1 135 ? 165.487 121.564 162.916 1.00 75.92 135 LEU B N 1
ATOM 674 C CA . LEU A 1 135 ? 165.659 122.499 161.816 1.00 75.92 135 LEU B CA 1
ATOM 675 C C . LEU A 1 135 ? 165.169 123.887 162.203 1.00 75.92 135 LEU B C 1
ATOM 676 O O . LEU A 1 135 ? 164.153 124.038 162.883 1.00 75.92 135 LEU B O 1
ATOM 681 N N . SER A 1 136 ? 165.893 124.908 161.766 1.00 70.99 136 SER B N 1
ATOM 682 C CA . SER A 1 136 ? 165.373 126.256 161.890 1.00 70.99 136 SER B CA 1
ATOM 683 C C . SER A 1 136 ? 164.286 126.485 160.846 1.00 70.99 136 SER B C 1
ATOM 684 O O . SER A 1 136 ? 164.169 125.747 159.871 1.00 70.99 136 SER B O 1
ATOM 687 N N . HIS A 1 137 ? 163.467 127.513 161.068 1.00 67.40 137 HIS B N 1
ATOM 688 C CA . HIS A 1 137 ? 162.326 127.720 160.185 1.00 67.40 137 HIS B CA 1
ATOM 689 C C . HIS A 1 137 ? 162.753 128.040 158.765 1.00 67.40 137 HIS B C 1
ATOM 690 O O . HIS A 1 137 ? 162.062 127.665 157.817 1.00 67.40 137 HIS B O 1
ATOM 697 N N . ASN A 1 138 ? 163.874 128.737 158.591 1.00 67.88 138 ASN B N 1
ATOM 698 C CA . ASN A 1 138 ? 164.386 128.993 157.250 1.00 67.88 138 ASN B CA 1
ATOM 699 C C . ASN A 1 138 ? 164.721 127.690 156.531 1.00 67.88 138 ASN B C 1
ATOM 700 O O . ASN A 1 138 ? 164.326 127.483 155.381 1.00 67.88 138 ASN B O 1
ATOM 705 N N . VAL A 1 139 ? 165.443 126.795 157.203 1.00 67.61 139 VAL B N 1
ATOM 706 C CA . VAL A 1 139 ? 165.836 125.530 156.592 1.00 67.61 139 VAL B CA 1
ATOM 707 C C . VAL A 1 139 ? 164.619 124.669 156.303 1.00 67.61 139 VAL B C 1
ATOM 708 O O . VAL A 1 139 ? 164.518 124.043 155.242 1.00 67.61 139 VAL B O 1
ATOM 712 N N . ALA A 1 140 ? 163.683 124.610 157.246 1.00 68.37 140 ALA B N 1
ATOM 713 C CA . ALA A 1 140 ? 162.479 123.814 157.052 1.00 68.37 140 ALA B CA 1
ATOM 714 C C . ALA A 1 140 ? 161.650 124.349 155.897 1.00 68.37 140 ALA B C 1
ATOM 715 O O . ALA A 1 140 ? 161.051 123.579 155.144 1.00 68.37 140 ALA B O 1
ATOM 717 N N . GLY A 1 141 ? 161.584 125.671 155.749 1.00 67.34 141 GLY B N 1
ATOM 718 C CA . GLY A 1 141 ? 160.833 126.247 154.652 1.00 67.34 141 GLY B CA 1
ATOM 719 C C . GLY A 1 141 ? 161.537 126.178 153.318 1.00 67.34 141 GLY B C 1
ATOM 720 O O . GLY A 1 141 ? 160.884 126.281 152.278 1.00 67.34 141 GLY B O 1
ATOM 721 N N . VAL A 1 142 ? 162.854 126.017 153.320 1.00 67.88 142 VAL B N 1
ATOM 722 C CA . VAL A 1 142 ? 163.605 125.941 152.074 1.00 67.88 142 VAL B CA 1
ATOM 723 C C . VAL A 1 142 ? 163.782 124.515 151.559 1.00 67.88 142 VAL B C 1
ATOM 724 O O . VAL A 1 142 ? 163.901 124.318 150.344 1.00 67.88 142 VAL B O 1
ATOM 728 N N . THR A 1 143 ? 163.778 123.511 152.434 1.00 69.41 143 THR B N 1
ATOM 729 C CA . THR A 1 143 ? 164.000 122.142 151.988 1.00 69.41 143 THR B CA 1
ATOM 730 C C . THR A 1 143 ? 162.709 121.345 151.848 1.00 69.41 143 THR B C 1
ATOM 731 O O . THR A 1 143 ? 162.357 120.931 150.746 1.00 69.41 143 THR B O 1
ATOM 735 N N . PHE A 1 144 ? 161.975 121.148 152.935 1.00 71.94 144 PHE B N 1
ATOM 736 C CA . PHE A 1 144 ? 160.846 120.227 152.912 1.00 71.94 144 PHE B CA 1
ATOM 737 C C . PHE A 1 144 ? 159.615 120.871 152.306 1.00 71.94 144 PHE B C 1
ATOM 738 O O . PHE A 1 144 ? 158.913 120.249 151.511 1.00 71.94 144 PHE B O 1
ATOM 746 N N . LEU A 1 145 ? 159.335 122.106 152.694 1.00 69.57 145 LEU B N 1
ATOM 747 C CA . LEU A 1 145 ? 158.163 122.800 152.196 1.00 69.57 145 LEU B CA 1
ATOM 748 C C . LEU A 1 145 ? 158.329 123.087 150.715 1.00 69.57 145 LEU B C 1
ATOM 749 O O . LEU A 1 145 ? 157.346 123.134 149.977 1.00 69.57 145 LEU B O 1
ATOM 754 N N . ALA A 1 146 ? 159.571 123.270 150.270 1.00 68.58 146 ALA B N 1
ATOM 755 C CA . ALA A 1 146 ? 159.834 123.577 148.869 1.00 68.58 146 ALA B CA 1
ATOM 756 C C . ALA A 1 146 ? 159.457 122.420 147.958 1.00 68.58 146 ALA B C 1
ATOM 757 O O . ALA A 1 146 ? 158.885 122.629 146.888 1.00 68.58 146 ALA B O 1
ATOM 759 N N . PHE A 1 147 ? 159.791 121.193 148.348 1.00 68.38 147 PHE B N 1
ATOM 760 C CA . PHE A 1 147 ? 159.527 120.053 147.478 1.00 68.38 147 PHE B CA 1
ATOM 761 C C . PHE A 1 147 ? 158.035 119.789 147.353 1.00 68.38 147 PHE B C 1
ATOM 762 O O . PHE A 1 147 ? 157.515 119.591 146.246 1.00 68.38 147 PHE B O 1
ATOM 770 N N . GLY A 1 148 ? 157.329 119.768 148.481 1.00 67.27 148 GLY B N 1
ATOM 771 C CA . GLY A 1 148 ? 155.896 119.553 148.434 1.00 67.27 148 GLY B CA 1
ATOM 772 C C . GLY A 1 148 ? 155.176 120.647 147.676 1.00 67.27 148 GLY B C 1
ATOM 773 O O . GLY A 1 148 ? 154.253 120.380 146.907 1.00 67.27 148 GLY B O 1
ATOM 774 N N . ASN A 1 149 ? 155.597 121.891 147.874 1.00 66.57 149 ASN B N 1
ATOM 775 C CA . ASN A 1 149 ? 154.972 123.010 147.191 1.00 66.57 149 ASN B CA 1
ATOM 776 C C . ASN A 1 149 ? 155.330 123.052 145.717 1.00 66.57 149 ASN B C 1
ATOM 777 O O . ASN A 1 149 ? 154.580 123.620 144.918 1.00 66.57 149 ASN B O 1
ATOM 782 N N . GLY A 1 150 ? 156.465 122.487 145.337 1.00 65.99 150 GLY B N 1
ATOM 783 C CA . GLY A 1 150 ? 156.983 122.640 144.001 1.00 65.99 150 GLY B CA 1
ATOM 784 C C . GLY A 1 150 ? 156.861 121.454 143.090 1.00 65.99 150 GLY B C 1
ATOM 785 O O . GLY A 1 150 ? 157.267 121.553 141.932 1.00 65.99 150 GLY B O 1
ATOM 786 N N . ALA A 1 151 ? 156.345 120.328 143.570 1.00 67.97 151 ALA B N 1
ATOM 787 C CA . ALA A 1 151 ? 156.113 119.178 142.694 1.00 67.97 151 ALA B CA 1
ATOM 788 C C . ALA A 1 151 ? 155.254 119.475 141.466 1.00 67.97 151 ALA B C 1
ATOM 789 O O . ALA A 1 151 ? 155.651 119.079 140.357 1.00 67.97 151 ALA B O 1
ATOM 791 N N . PRO A 1 152 ? 154.091 120.134 141.572 1.00 69.19 152 PRO B N 1
ATOM 792 C CA . PRO A 1 152 ? 153.310 120.405 140.354 1.00 69.19 152 PRO B CA 1
ATOM 793 C C . PRO A 1 152 ? 154.067 121.213 139.326 1.00 69.19 152 PRO B C 1
ATOM 794 O O . PRO A 1 152 ? 153.966 120.954 138.122 1.00 69.19 152 PRO B O 1
ATOM 798 N N . ASP A 1 153 ? 154.821 122.206 139.801 1.00 68.13 153 ASP B N 1
ATOM 799 C CA . ASP A 1 153 ? 155.602 123.074 138.881 1.00 68.13 153 ASP B CA 1
ATOM 800 C C . ASP A 1 153 ? 156.603 122.209 138.113 1.00 68.13 153 ASP B C 1
ATOM 801 O O . ASP A 1 153 ? 156.646 122.317 136.868 1.00 68.13 153 ASP B O 1
ATOM 806 N N . ILE A 1 154 ? 157.364 121.375 138.825 1.00 67.59 154 ILE B N 1
ATOM 807 C CA . ILE A 1 154 ? 158.390 120.569 138.176 1.00 67.59 154 ILE B CA 1
ATOM 808 C C . ILE A 1 154 ? 157.764 119.653 137.139 1.00 67.59 154 ILE B C 1
ATOM 809 O O . ILE A 1 154 ? 158.272 119.516 136.023 1.00 67.59 154 ILE B O 1
ATOM 814 N N . PHE A 1 155 ? 156.659 118.998 137.491 1.00 70.78 155 PHE B N 1
ATOM 815 C CA . PHE A 1 155 ? 156.075 118.057 136.542 1.00 70.78 155 PHE B CA 1
ATOM 816 C C . PHE A 1 155 ? 155.502 118.762 135.326 1.00 70.78 155 PHE B C 1
ATOM 817 O O . PHE A 1 155 ? 155.654 118.278 134.196 1.00 70.78 155 PHE B O 1
ATOM 825 N N . SER A 1 156 ? 154.855 119.907 135.529 1.00 72.05 156 SER B N 1
ATOM 826 C CA . SER A 1 156 ? 154.324 120.658 134.403 1.00 72.05 156 SER B CA 1
ATOM 827 C C . SER A 1 156 ? 155.442 121.135 133.487 1.00 72.05 156 SER B C 1
ATOM 828 O O . SER A 1 156 ? 155.307 121.088 132.261 1.00 72.05 156 SER B O 1
ATOM 831 N N . ALA A 1 157 ? 156.562 121.586 134.060 1.00 73.53 157 ALA B N 1
ATOM 832 C CA . ALA A 1 157 ? 157.697 121.997 133.239 1.00 73.53 157 ALA B CA 1
ATOM 833 C C . ALA A 1 157 ? 158.286 120.826 132.467 1.00 73.53 157 ALA B C 1
ATOM 834 O O . ALA A 1 157 ? 158.631 120.966 131.290 1.00 73.53 157 ALA B O 1
ATOM 836 N N . LEU A 1 158 ? 158.423 119.668 133.113 1.00 75.12 158 LEU B N 1
ATOM 837 C CA . LEU A 1 158 ? 158.943 118.495 132.419 1.00 75.12 158 LEU B CA 1
ATOM 838 C C . LEU A 1 158 ? 158.079 118.137 131.227 1.00 75.12 158 LEU B C 1
ATOM 839 O O . LEU A 1 158 ? 158.589 117.815 130.153 1.00 75.12 158 LEU B O 1
ATOM 844 N N . VAL A 1 159 ? 156.760 118.153 131.409 1.00 79.02 159 VAL B N 1
ATOM 845 C CA . VAL A 1 159 ? 155.869 117.816 130.304 1.00 79.02 159 VAL B CA 1
ATOM 846 C C . VAL A 1 159 ? 155.971 118.861 129.201 1.00 79.02 159 VAL B C 1
ATOM 847 O O . VAL A 1 159 ? 156.088 118.529 128.017 1.00 79.02 159 VAL B O 1
ATOM 851 N N . ALA A 1 160 ? 155.943 120.141 129.570 1.00 82.57 160 ALA B N 1
ATOM 852 C CA . ALA A 1 160 ? 155.889 121.189 128.559 1.00 82.57 160 ALA B CA 1
ATOM 853 C C . ALA A 1 160 ? 157.169 121.254 127.741 1.00 82.57 160 ALA B C 1
ATOM 854 O O . ALA A 1 160 ? 157.127 121.538 126.542 1.00 82.57 160 ALA B O 1
ATOM 856 N N . PHE A 1 161 ? 158.319 121.014 128.366 1.00 81.92 161 PHE B N 1
ATOM 857 C CA . PHE A 1 161 ? 159.569 121.032 127.617 1.00 81.92 161 PHE B CA 1
ATOM 858 C C . PHE A 1 161 ? 159.680 119.870 126.645 1.00 81.92 161 PHE B C 1
ATOM 859 O O . PHE A 1 161 ? 160.564 119.886 125.785 1.00 81.92 161 PHE B O 1
ATOM 867 N N . SER A 1 162 ? 158.806 118.867 126.761 1.00 89.10 162 SER B N 1
ATOM 868 C CA . SER A 1 162 ? 158.884 117.685 125.911 1.00 89.10 162 SER B CA 1
ATOM 869 C C . SER A 1 162 ? 158.482 117.967 124.471 1.00 89.10 162 SER B C 1
ATOM 870 O O . SER A 1 162 ? 158.988 117.309 123.559 1.00 89.10 162 SER B O 1
ATOM 873 N N . ASP A 1 163 ? 157.607 118.902 124.252 1.00 98.30 163 ASP B N 1
ATOM 874 C CA . ASP A 1 163 ? 157.127 119.228 122.921 1.00 98.30 163 ASP B CA 1
ATOM 875 C C . ASP A 1 163 ? 157.986 120.330 122.336 1.00 98.30 163 ASP B C 1
ATOM 876 O O . ASP A 1 163 ? 158.181 121.359 122.993 1.00 98.30 163 ASP B O 1
ATOM 881 N N . PRO A 1 164 ? 158.543 120.169 121.133 1.00 100.80 164 PRO B N 1
ATOM 882 C CA . PRO A 1 164 ? 159.418 121.217 120.585 1.00 100.80 164 PRO B CA 1
ATOM 883 C C . PRO A 1 164 ? 158.720 122.543 120.339 1.00 100.80 164 PRO B C 1
ATOM 884 O O . PRO A 1 164 ? 159.408 123.563 120.206 1.00 100.80 164 PRO B O 1
ATOM 888 N N . ARG A 1 165 ? 157.392 122.568 120.271 1.00 102.99 165 ARG B N 1
ATOM 889 C CA . ARG A 1 165 ? 156.667 123.812 120.062 1.00 102.99 165 ARG B CA 1
ATOM 890 C C . ARG A 1 165 ? 156.410 124.592 121.344 1.00 102.99 165 ARG B C 1
ATOM 891 O O . ARG A 1 165 ? 156.414 125.828 121.309 1.00 102.99 165 ARG B O 1
ATOM 899 N N . THR A 1 166 ? 156.205 123.915 122.475 1.00 94.74 166 THR B N 1
ATOM 900 C CA . THR A 1 166 ? 155.809 124.572 123.713 1.00 94.74 166 THR B CA 1
ATOM 901 C C . THR A 1 166 ? 156.975 124.788 124.666 1.00 94.74 166 THR B C 1
ATOM 902 O O . THR A 1 166 ? 156.771 124.827 125.879 1.00 94.74 166 THR B O 1
ATOM 906 N N . ALA A 1 167 ? 158.194 124.925 124.149 1.00 89.09 167 ALA B N 1
ATOM 907 C CA . ALA A 1 167 ? 159.337 125.140 125.029 1.00 89.09 167 ALA B CA 1
ATOM 908 C C . ALA A 1 167 ? 159.301 126.527 125.652 1.00 89.09 167 ALA B C 1
ATOM 909 O O . ALA A 1 167 ? 159.473 126.677 126.864 1.00 89.09 167 ALA B O 1
ATOM 911 N N . GLY A 1 168 ? 159.072 127.557 124.839 1.00 86.62 168 GLY B N 1
ATOM 912 C CA . GLY A 1 168 ? 159.015 128.907 125.369 1.00 86.62 168 GLY B CA 1
ATOM 913 C C . GLY A 1 168 ? 157.735 129.197 126.124 1.00 86.62 168 GLY B C 1
ATOM 914 O O . GLY A 1 168 ? 157.624 130.228 126.788 1.00 86.62 168 GLY B O 1
ATOM 915 N N . LEU A 1 169 ? 156.743 128.311 126.014 1.00 84.42 169 LEU B N 1
ATOM 916 C CA . LEU A 1 169 ? 155.534 128.449 126.817 1.00 84.42 169 LEU B CA 1
ATOM 917 C C . LEU A 1 169 ? 155.720 127.831 128.196 1.00 84.42 169 LEU B C 1
ATOM 918 O O . LEU A 1 169 ? 154.907 128.052 129.098 1.00 84.42 169 LEU B O 1
ATOM 923 N N . ALA A 1 170 ? 156.763 127.019 128.368 1.00 79.32 170 ALA B N 1
ATOM 924 C CA . ALA A 1 170 ? 157.095 126.496 129.685 1.00 79.32 170 ALA B CA 1
ATOM 925 C C . ALA A 1 170 ? 157.798 127.526 130.548 1.00 79.32 170 ALA B C 1
ATOM 926 O O . ALA A 1 170 ? 157.598 127.538 131.765 1.00 79.32 170 ALA B O 1
ATOM 928 N N . ILE A 1 171 ? 158.623 128.377 129.945 1.00 75.84 171 ILE B N 1
ATOM 929 C CA . ILE A 1 171 ? 159.326 129.406 130.699 1.00 75.84 171 ILE B CA 1
ATOM 930 C C . ILE A 1 171 ? 158.335 130.411 131.270 1.00 75.84 171 ILE B C 1
ATOM 931 O O . ILE A 1 171 ? 158.527 130.943 132.365 1.00 75.84 171 ILE B O 1
ATOM 936 N N . GLY A 1 172 ? 157.258 130.681 130.536 1.00 72.85 172 GLY B N 1
ATOM 937 C CA . GLY A 1 172 ? 156.288 131.663 130.989 1.00 72.85 172 GLY B CA 1
ATOM 938 C C . GLY A 1 172 ? 155.540 131.240 132.237 1.00 72.85 172 GLY B C 1
ATOM 939 O O . GLY A 1 172 ? 155.234 132.067 133.095 1.00 72.85 172 GLY B O 1
ATOM 940 N N . ALA A 1 173 ? 155.222 129.954 132.352 1.00 69.78 173 ALA B N 1
ATOM 941 C CA . ALA A 1 173 ? 154.540 129.475 133.548 1.00 69.78 173 ALA B CA 1
ATOM 942 C C . ALA A 1 173 ? 155.420 129.602 134.785 1.00 69.78 173 ALA B C 1
ATOM 943 O O . ALA A 1 173 ? 154.933 129.968 135.858 1.00 69.78 173 ALA B O 1
ATOM 945 N N . LEU A 1 174 ? 156.714 129.308 134.658 1.00 64.82 174 LEU B N 1
ATOM 946 C CA . LEU A 1 174 ? 157.616 129.387 135.804 1.00 64.82 174 LEU B CA 1
ATOM 947 C C . LEU A 1 174 ? 157.794 130.825 136.269 1.00 64.82 174 LEU B C 1
ATOM 948 O O . LEU A 1 174 ? 157.743 131.113 137.470 1.00 64.82 174 LEU B O 1
ATOM 953 N N . PHE A 1 175 ? 157.982 131.746 135.330 1.00 64.48 175 PHE B N 1
ATOM 954 C CA . PHE A 1 175 ? 158.085 133.155 135.687 1.00 64.48 175 PHE B CA 1
ATOM 955 C C . PHE A 1 175 ? 156.783 133.684 136.273 1.00 64.48 175 PHE B C 1
ATOM 956 O O . PHE A 1 175 ? 156.804 134.456 137.235 1.00 64.48 175 PHE B O 1
ATOM 964 N N . GLY A 1 176 ? 155.640 133.288 135.712 1.00 59.37 176 GLY B N 1
ATOM 965 C CA . GLY A 1 176 ? 154.372 133.772 136.226 1.00 59.37 176 GLY B CA 1
ATOM 966 C C . GLY A 1 176 ? 154.080 133.284 137.629 1.00 59.37 176 GLY B C 1
ATOM 967 O O . GLY A 1 176 ? 153.600 134.042 138.477 1.00 59.37 176 GLY B O 1
ATOM 968 N N . ALA A 1 177 ? 154.357 132.009 137.893 1.00 58.13 177 ALA B N 1
ATOM 969 C CA . ALA A 1 177 ? 154.198 131.485 139.241 1.00 58.13 177 ALA B CA 1
ATOM 970 C C . ALA A 1 177 ? 155.167 132.145 140.208 1.00 58.13 177 ALA B C 1
ATOM 971 O O . ALA A 1 177 ? 154.818 132.387 141.367 1.00 58.13 177 ALA B O 1
ATOM 973 N N . GLY A 1 178 ? 156.385 132.447 139.756 1.00 54.49 178 GLY B N 1
ATOM 974 C CA . GLY A 1 178 ? 157.312 133.176 140.603 1.00 54.49 178 GLY B CA 1
ATOM 975 C C . GLY A 1 178 ? 156.799 134.546 140.990 1.00 54.49 178 GLY B C 1
ATOM 976 O O . GLY A 1 178 ? 156.911 134.959 142.145 1.00 54.49 178 GLY B O 1
ATOM 977 N N . VAL A 1 179 ? 156.222 135.269 140.028 1.00 52.65 179 VAL B N 1
ATOM 978 C CA . VAL A 1 179 ? 155.674 136.593 140.323 1.00 52.65 179 VAL B CA 1
ATOM 979 C C . VAL A 1 179 ? 154.533 136.480 141.322 1.00 52.65 179 VAL B C 1
ATOM 980 O O . VAL A 1 179 ? 154.457 137.237 142.298 1.00 52.65 179 VAL B O 1
ATOM 984 N N . LEU A 1 180 ? 153.629 135.528 141.093 1.00 51.88 180 LEU B N 1
ATOM 985 C CA . LEU A 1 180 ? 152.489 135.376 141.988 1.00 51.88 180 LEU B CA 1
ATOM 986 C C . LEU A 1 180 ? 152.932 135.046 143.404 1.00 51.88 180 LEU B C 1
ATOM 987 O O . LEU A 1 180 ? 152.417 135.612 144.369 1.00 51.88 180 LEU B O 1
ATOM 992 N N . VAL A 1 181 ? 153.893 134.137 143.552 1.00 52.21 181 VAL B N 1
ATOM 993 C CA . VAL A 1 181 ? 154.308 133.729 144.886 1.00 52.21 181 VAL B CA 1
ATOM 994 C C . VAL A 1 181 ? 155.079 134.832 145.592 1.00 52.21 181 VAL B C 1
ATOM 995 O O . VAL A 1 181 ? 154.906 135.038 146.795 1.00 52.21 181 VAL B O 1
ATOM 999 N N . THR A 1 182 ? 155.938 135.564 144.885 1.00 52.94 182 THR B N 1
ATOM 1000 C CA . THR A 1 182 ? 156.680 136.609 145.573 1.00 52.94 182 THR B CA 1
ATOM 1001 C C . THR A 1 182 ? 155.839 137.830 145.891 1.00 52.94 182 THR B C 1
ATOM 1002 O O . THR A 1 182 ? 156.220 138.599 146.771 1.00 52.94 182 THR B O 1
ATOM 1006 N N . THR A 1 183 ? 154.723 138.054 145.203 1.00 50.17 183 THR B N 1
ATOM 1007 C CA . THR A 1 183 ? 153.889 139.175 145.615 1.00 50.17 183 THR B CA 1
ATOM 1008 C C . THR A 1 183 ? 152.727 138.774 146.514 1.00 50.17 183 THR B C 1
ATOM 1009 O O . THR A 1 183 ? 152.689 139.156 147.684 1.00 50.17 183 THR B O 1
ATOM 1013 N N . VAL A 1 184 ? 151.801 137.963 146.005 1.00 49.61 184 VAL B N 1
ATOM 1014 C CA . VAL A 1 184 ? 150.533 137.773 146.702 1.00 49.61 184 VAL B CA 1
ATOM 1015 C C . VAL A 1 184 ? 150.706 136.911 147.946 1.00 49.61 184 VAL B C 1
ATOM 1016 O O . VAL A 1 184 ? 150.210 137.257 149.020 1.00 49.61 184 VAL B O 1
ATOM 1020 N N . VAL A 1 185 ? 151.417 135.792 147.840 1.00 49.89 185 VAL B N 1
ATOM 1021 C CA . VAL A 1 185 ? 151.547 134.899 148.986 1.00 49.89 185 VAL B CA 1
ATOM 1022 C C . VAL A 1 185 ? 152.420 135.529 150.066 1.00 49.89 185 VAL B C 1
ATOM 1023 O O . VAL A 1 185 ? 152.120 135.436 151.260 1.00 49.89 185 VAL B O 1
ATOM 1027 N N . ALA A 1 186 ? 153.500 136.200 149.668 1.00 49.28 186 ALA B N 1
ATOM 1028 C CA . ALA A 1 186 ? 154.379 136.830 150.649 1.00 49.28 186 ALA B CA 1
ATOM 1029 C C . ALA A 1 186 ? 153.694 137.997 151.353 1.00 49.28 186 ALA B C 1
ATOM 1030 O O . ALA A 1 186 ? 153.765 138.125 152.587 1.00 49.28 186 ALA B O 1
ATOM 1032 N N . GLY A 1 187 ? 153.008 138.851 150.592 1.00 49.41 187 GLY B N 1
ATOM 1033 C CA . GLY A 1 187 ? 152.250 139.915 151.210 1.00 49.41 187 GLY B CA 1
ATOM 1034 C C . GLY A 1 187 ? 151.146 139.404 152.107 1.00 49.41 187 GLY B C 1
ATOM 1035 O O . GLY A 1 187 ? 150.904 139.961 153.174 1.00 49.41 187 GLY B O 1
ATOM 1036 N N . GLY A 1 188 ? 150.453 138.349 151.687 1.00 49.30 188 GLY B N 1
ATOM 1037 C CA . GLY A 1 188 ? 149.419 137.785 152.529 1.00 49.30 188 GLY B CA 1
ATOM 1038 C C . GLY A 1 188 ? 149.957 137.247 153.834 1.00 49.30 188 GLY B C 1
ATOM 1039 O O . GLY A 1 188 ? 149.317 137.378 154.875 1.00 49.30 188 GLY B O 1
ATOM 1040 N N . ILE A 1 189 ? 151.138 136.634 153.800 1.00 47.91 189 ILE B N 1
ATOM 1041 C CA . ILE A 1 189 ? 151.756 136.174 155.040 1.00 47.91 189 ILE B CA 1
ATOM 1042 C C . ILE A 1 189 ? 152.014 137.347 155.969 1.00 47.91 189 ILE B C 1
ATOM 1043 O O . ILE A 1 189 ? 151.721 137.281 157.163 1.00 47.91 189 ILE B O 1
ATOM 1048 N N . THR A 1 190 ? 152.565 138.444 155.440 1.00 48.64 190 THR B N 1
ATOM 1049 C CA . THR A 1 190 ? 152.897 139.552 156.339 1.00 48.64 190 THR B CA 1
ATOM 1050 C C . THR A 1 190 ? 151.664 140.306 156.812 1.00 48.64 190 THR B C 1
ATOM 1051 O O . THR A 1 190 ? 151.710 140.954 157.859 1.00 48.64 190 THR B O 1
ATOM 1055 N N . ILE A 1 191 ? 150.567 140.270 156.057 1.00 47.72 191 ILE B N 1
ATOM 1056 C CA . ILE A 1 191 ? 149.335 140.897 156.528 1.00 47.72 191 ILE B CA 1
ATOM 1057 C C . ILE A 1 191 ? 148.685 140.053 157.611 1.00 47.72 191 ILE B C 1
ATOM 1058 O O . ILE A 1 191 ? 148.264 140.573 158.647 1.00 47.72 191 ILE B O 1
ATOM 1063 N N . LEU A 1 192 ? 148.575 138.744 157.389 1.00 49.19 192 LEU B N 1
ATOM 1064 C CA . LEU A 1 192 ? 147.883 137.894 158.349 1.00 49.19 192 LEU B CA 1
ATOM 1065 C C . LEU A 1 192 ? 148.627 137.820 159.672 1.00 49.19 192 LEU B C 1
ATOM 1066 O O . LEU A 1 192 ? 148.007 137.664 160.726 1.00 49.19 192 LEU B O 1
ATOM 1071 N N . ARG A 1 193 ? 149.944 137.914 159.642 1.00 52.49 193 ARG B N 1
ATOM 1072 C CA . ARG A 1 193 ? 150.757 137.776 160.848 1.00 52.49 193 ARG B CA 1
ATOM 1073 C C . ARG A 1 193 ? 152.074 138.495 160.663 1.00 52.49 193 ARG B C 1
ATOM 1074 O O . ARG A 1 193 ? 152.979 137.981 159.994 1.00 52.49 193 ARG B O 1
ATOM 1082 N N . PRO A 1 194 ? 152.224 139.690 161.223 1.00 52.47 194 PRO B N 1
ATOM 1083 C CA . PRO A 1 194 ? 153.528 140.354 161.189 1.00 52.47 194 PRO B CA 1
ATOM 1084 C C . PRO A 1 194 ? 154.557 139.609 162.024 1.00 52.47 194 PRO B C 1
ATOM 1085 O O . PRO A 1 194 ? 154.239 138.981 163.032 1.00 52.47 194 PRO B O 1
ATOM 1089 N N . PHE A 1 195 ? 155.809 139.699 161.597 1.00 51.70 195 PHE B N 1
ATOM 1090 C CA . PHE A 1 195 ? 156.894 138.948 162.205 1.00 51.70 195 PHE B CA 1
ATOM 1091 C C . PHE A 1 195 ? 158.194 139.656 161.874 1.00 51.70 195 PHE B C 1
ATOM 1092 O O . PHE A 1 195 ? 158.212 140.652 161.154 1.00 51.70 195 PHE B O 1
ATOM 1100 N N . MET A 1 196 ? 159.288 139.130 162.412 1.00 59.68 196 MET B N 1
ATOM 1101 C CA . MET A 1 196 ? 160.620 139.643 162.130 1.00 59.68 196 MET B CA 1
ATOM 1102 C C . MET A 1 196 ? 161.410 138.594 161.366 1.00 59.68 196 MET B C 1
ATOM 1103 O O . MET A 1 196 ? 161.555 137.465 161.834 1.00 59.68 196 MET B O 1
ATOM 1108 N N . ALA A 1 197 ? 161.920 138.966 160.199 1.00 57.15 197 ALA B N 1
ATOM 1109 C CA . ALA A 1 197 ? 162.683 138.041 159.380 1.00 57.15 197 ALA B CA 1
ATOM 1110 C C . ALA A 1 197 ? 164.117 137.932 159.874 1.00 57.15 197 ALA B C 1
ATOM 1111 O O . ALA A 1 197 ? 164.632 138.823 160.547 1.00 57.15 197 ALA B O 1
ATOM 1113 N N . ALA A 1 198 ? 164.755 136.816 159.550 1.00 57.51 198 ALA B N 1
ATOM 1114 C CA . ALA A 1 198 ? 166.172 136.635 159.825 1.00 57.51 198 ALA B CA 1
ATOM 1115 C C . ALA A 1 198 ? 166.968 137.239 158.681 1.00 57.51 198 ALA B C 1
ATOM 1116 O O . ALA A 1 198 ? 166.710 136.935 157.516 1.00 57.51 198 ALA B O 1
ATOM 1118 N N . SER A 1 199 ? 167.925 138.100 159.006 1.00 58.01 199 SER B N 1
ATOM 1119 C CA . SER A 1 199 ? 168.553 138.925 157.983 1.00 58.01 199 SER B CA 1
ATOM 1120 C C . SER A 1 199 ? 169.474 138.116 157.078 1.00 58.01 199 SER B C 1
ATOM 1121 O O . SER A 1 199 ? 169.431 138.248 155.849 1.00 58.01 199 SER B O 1
ATOM 1124 N N . ARG A 1 200 ? 170.314 137.275 157.669 1.00 60.03 200 ARG B N 1
ATOM 1125 C CA . ARG A 1 200 ? 171.333 136.572 156.893 1.00 60.03 200 ARG B CA 1
ATOM 1126 C C . ARG A 1 200 ? 170.692 135.605 155.907 1.00 60.03 200 ARG B C 1
ATOM 1127 O O . ARG A 1 200 ? 171.040 135.644 154.711 1.00 60.03 200 ARG B O 1
ATOM 1135 N N . PRO A 1 201 ? 169.777 134.714 156.322 1.00 56.39 201 PRO B N 1
ATOM 1136 C CA . PRO A 1 201 ? 169.104 133.858 155.341 1.00 56.39 201 PRO B CA 1
ATOM 1137 C C . PRO A 1 201 ? 168.326 134.611 154.283 1.00 56.39 201 PRO B C 1
ATOM 1138 O O . PRO A 1 201 ? 168.307 134.176 153.131 1.00 56.39 201 PRO B O 1
ATOM 1142 N N . PHE A 1 202 ? 167.659 135.711 154.633 1.00 53.40 202 PHE B N 1
ATOM 1143 C CA . PHE A 1 202 ? 166.898 136.444 153.631 1.00 53.40 202 PHE B CA 1
ATOM 1144 C C . PHE A 1 202 ? 167.810 136.989 152.551 1.00 53.40 202 PHE B C 1
ATOM 1145 O O . PHE A 1 202 ? 167.505 136.896 151.358 1.00 53.40 202 PHE B O 1
ATOM 1153 N N . LEU A 1 203 ? 168.935 137.575 152.950 1.00 55.05 203 LEU B N 1
ATOM 1154 C CA . LEU A 1 203 ? 169.846 138.116 151.952 1.00 55.05 203 LEU B CA 1
ATOM 1155 C C . LEU A 1 203 ? 170.422 137.011 151.080 1.00 55.05 203 LEU B C 1
ATOM 1156 O O . LEU A 1 203 ? 170.507 137.160 149.854 1.00 55.05 203 LEU B O 1
ATOM 1161 N N . ARG A 1 204 ? 170.775 135.875 151.681 1.00 58.37 204 ARG B N 1
ATOM 1162 C CA . ARG A 1 204 ? 171.284 134.755 150.895 1.00 58.37 204 ARG B CA 1
ATOM 1163 C C . ARG A 1 204 ? 170.260 134.275 149.870 1.00 58.37 204 ARG B C 1
ATOM 1164 O O . ARG A 1 204 ? 170.582 134.094 148.688 1.00 58.37 204 ARG B O 1
ATOM 1172 N N . ASP A 1 205 ? 169.013 134.078 150.305 1.00 59.65 205 ASP B N 1
ATOM 1173 C CA . ASP A 1 205 ? 167.978 133.549 149.423 1.00 59.65 205 ASP B CA 1
ATOM 1174 C C . ASP A 1 205 ? 167.649 134.511 148.296 1.00 59.65 205 ASP B C 1
ATOM 1175 O O . ASP A 1 205 ? 167.503 134.098 147.141 1.00 59.65 205 ASP B O 1
ATOM 1180 N N . ILE A 1 206 ? 167.502 135.796 148.610 1.00 57.29 206 ILE B N 1
ATOM 1181 C CA . ILE A 1 206 ? 167.152 136.767 147.584 1.00 57.29 206 ILE B CA 1
ATOM 1182 C C . ILE A 1 206 ? 168.277 136.891 146.558 1.00 57.29 206 ILE B C 1
ATOM 1183 O O . ILE A 1 206 ? 168.022 136.994 145.352 1.00 57.29 206 ILE B O 1
ATOM 1188 N N . THR A 1 207 ? 169.535 136.815 147.002 1.00 58.42 207 THR B N 1
ATOM 1189 C CA . THR A 1 207 ? 170.652 136.885 146.066 1.00 58.42 207 THR B CA 1
ATOM 1190 C C . THR A 1 207 ? 170.685 135.679 145.130 1.00 58.42 207 THR B C 1
ATOM 1191 O O . THR A 1 207 ? 170.857 135.829 143.911 1.00 58.42 207 THR B O 1
ATOM 1195 N N . PHE A 1 208 ? 170.515 134.474 145.675 1.00 59.28 208 PHE B N 1
ATOM 1196 C CA . PHE A 1 208 ? 170.507 133.291 144.819 1.00 59.28 208 PHE B CA 1
ATOM 1197 C C . PHE A 1 208 ? 169.361 133.325 143.823 1.00 59.28 208 PHE B C 1
ATOM 1198 O O . PHE A 1 208 ? 169.520 132.920 142.662 1.00 59.28 208 PHE B O 1
ATOM 1206 N N . TYR A 1 209 ? 168.187 133.770 144.259 1.00 61.53 209 TYR B N 1
ATOM 1207 C CA . TYR A 1 209 ? 167.052 133.781 143.351 1.00 61.53 209 TYR B CA 1
ATOM 1208 C C . TYR A 1 209 ? 167.249 134.789 142.229 1.00 61.53 209 TYR B C 1
ATOM 1209 O O . TYR A 1 209 ? 166.904 134.508 141.077 1.00 61.53 209 TYR B O 1
ATOM 1218 N N . MET A 1 210 ? 167.810 135.963 142.530 1.00 62.39 210 MET B N 1
ATOM 1219 C CA . MET A 1 210 ? 168.119 136.899 141.452 1.00 62.39 210 MET B CA 1
ATOM 1220 C C . MET A 1 210 ? 169.124 136.317 140.471 1.00 62.39 210 MET B C 1
ATOM 1221 O O . MET A 1 210 ? 169.001 136.523 139.259 1.00 62.39 210 MET B O 1
ATOM 1226 N N . VAL A 1 211 ? 170.140 135.613 140.968 1.00 61.18 211 VAL B N 1
ATOM 1227 C CA . VAL A 1 211 ? 171.120 135.018 140.062 1.00 61.18 211 VAL B CA 1
ATOM 1228 C C . VAL A 1 211 ? 170.442 134.038 139.115 1.00 61.18 211 VAL B C 1
ATOM 1229 O O . VAL A 1 211 ? 170.674 134.061 137.902 1.00 61.18 211 VAL B O 1
ATOM 1233 N N . ALA A 1 212 ? 169.586 133.166 139.651 1.00 60.71 212 ALA B N 1
ATOM 1234 C CA . ALA A 1 212 ? 168.913 132.183 138.804 1.00 60.71 212 ALA B CA 1
ATOM 1235 C C . ALA A 1 212 ? 167.994 132.847 137.786 1.00 60.71 212 ALA B C 1
ATOM 1236 O O . ALA A 1 212 ? 167.941 132.440 136.617 1.00 60.71 212 ALA B O 1
ATOM 1238 N N . VAL A 1 213 ? 167.266 133.879 138.205 1.00 62.89 213 VAL B N 1
ATOM 1239 C CA . VAL A 1 213 ? 166.348 134.559 137.298 1.00 62.89 213 VAL B CA 1
ATOM 1240 C C . VAL A 1 213 ? 167.104 135.237 136.163 1.00 62.89 213 VAL B C 1
ATOM 1241 O O . VAL A 1 213 ? 166.694 135.167 135.000 1.00 62.89 213 VAL B O 1
ATOM 1245 N N . PHE A 1 214 ? 168.215 135.903 136.469 1.00 65.87 214 PHE B N 1
ATOM 1246 C CA . PHE A 1 214 ? 168.967 136.561 135.406 1.00 65.87 214 PHE B CA 1
ATOM 1247 C C . PHE A 1 214 ? 169.629 135.552 134.485 1.00 65.87 214 PHE B C 1
ATOM 1248 O O . PHE A 1 214 ? 169.754 135.793 133.278 1.00 65.87 214 PHE B O 1
ATOM 1256 N N . LEU A 1 215 ? 170.050 134.416 135.027 1.00 65.66 215 LEU B N 1
ATOM 1257 C CA . LEU A 1 215 ? 170.597 133.364 134.188 1.00 65.66 215 LEU B CA 1
ATOM 1258 C C . LEU A 1 215 ? 169.561 132.875 133.189 1.00 65.66 215 LEU B C 1
ATOM 1259 O O . LEU A 1 215 ? 169.880 132.611 132.024 1.00 65.66 215 LEU B O 1
ATOM 1264 N N . THR A 1 216 ? 168.304 132.768 133.619 1.00 66.45 216 THR B N 1
ATOM 1265 C CA . THR A 1 216 ? 167.255 132.373 132.682 1.00 66.45 216 THR B CA 1
ATOM 1266 C C . THR A 1 216 ? 166.916 133.488 131.693 1.00 66.45 216 THR B C 1
ATOM 1267 O O . THR A 1 216 ? 166.577 133.200 130.543 1.00 66.45 216 THR B O 1
ATOM 1271 N N . PHE A 1 217 ? 167.009 134.755 132.107 1.00 70.53 217 PHE B N 1
ATOM 1272 C CA . PHE A 1 217 ? 166.929 135.852 131.141 1.00 70.53 217 PHE B CA 1
ATOM 1273 C C . PHE A 1 217 ? 167.914 135.644 130.006 1.00 70.53 217 PHE B C 1
ATOM 1274 O O . PHE A 1 217 ? 167.559 135.756 128.831 1.00 70.53 217 PHE B O 1
ATOM 1282 N N . THR A 1 218 ? 169.181 135.391 130.345 1.00 70.85 218 THR B N 1
ATOM 1283 C CA . THR A 1 218 ? 170.198 135.278 129.303 1.00 70.85 218 THR B CA 1
ATOM 1284 C C . THR A 1 218 ? 169.976 134.044 128.443 1.00 70.85 218 THR B C 1
ATOM 1285 O O . THR A 1 218 ? 170.181 134.088 127.228 1.00 70.85 218 THR B O 1
ATOM 1289 N N . ALA A 1 219 ? 169.572 132.929 129.049 1.00 73.10 219 ALA B N 1
ATOM 1290 C CA . ALA A 1 219 ? 169.286 131.745 128.248 1.00 73.10 219 ALA B CA 1
ATOM 1291 C C . ALA A 1 219 ? 168.140 131.988 127.285 1.00 73.10 219 ALA B C 1
ATOM 1292 O O . ALA A 1 219 ? 168.139 131.456 126.175 1.00 73.10 219 ALA B O 1
ATOM 1294 N N . LEU A 1 220 ? 167.148 132.769 127.702 1.00 74.14 220 LEU B N 1
ATOM 1295 C CA . LEU A 1 220 ? 166.032 133.116 126.833 1.00 74.14 220 LEU B CA 1
ATOM 1296 C C . LEU A 1 220 ? 166.468 134.067 125.731 1.00 74.14 220 LEU B C 1
ATOM 1297 O O . LEU A 1 220 ? 165.973 133.992 124.603 1.00 74.14 220 LEU B O 1
ATOM 1302 N N . TYR A 1 221 ? 167.382 134.978 126.047 1.00 76.63 221 TYR B N 1
ATOM 1303 C CA . TYR A 1 221 ? 167.857 135.945 125.066 1.00 76.63 221 TYR B CA 1
ATOM 1304 C C . TYR A 1 221 ? 168.698 135.278 123.989 1.00 76.63 221 TYR B C 1
ATOM 1305 O O . TYR A 1 221 ? 168.594 135.626 122.811 1.00 76.63 221 TYR B O 1
ATOM 1314 N N . LEU A 1 222 ? 169.550 134.329 124.373 1.00 77.45 222 LEU B N 1
ATOM 1315 C CA . LEU A 1 222 ? 170.279 133.553 123.379 1.00 77.45 222 LEU B CA 1
ATOM 1316 C C . LEU A 1 222 ? 169.358 132.665 122.562 1.00 77.45 222 LEU B C 1
ATOM 1317 O O . LEU A 1 222 ? 169.690 132.332 121.424 1.00 77.45 222 LEU B O 1
ATOM 1322 N N . GLY A 1 223 ? 168.216 132.272 123.116 1.00 81.67 223 GLY B N 1
ATOM 1323 C CA . GLY A 1 223 ? 167.298 131.397 122.425 1.00 81.67 223 GLY B CA 1
ATOM 1324 C C . GLY A 1 223 ? 167.684 129.943 122.429 1.00 81.67 223 GLY B C 1
ATOM 1325 O O . GLY A 1 223 ? 167.390 129.240 121.464 1.00 81.67 223 GLY B O 1
ATOM 1326 N N . ARG A 1 224 ? 168.330 129.461 123.485 1.00 88.18 224 ARG B N 1
ATOM 1327 C CA . ARG A 1 224 ? 168.975 128.160 123.418 1.00 88.18 224 ARG B CA 1
ATOM 1328 C C . ARG A 1 224 ? 169.325 127.680 124.818 1.00 88.18 224 ARG B C 1
ATOM 1329 O O . ARG A 1 224 ? 169.794 128.451 125.656 1.00 88.18 224 ARG B O 1
ATOM 1337 N N . ILE A 1 225 ? 169.104 126.389 125.052 1.00 83.82 225 ILE B N 1
ATOM 1338 C CA . ILE A 1 225 ? 169.603 125.693 126.238 1.00 83.82 225 ILE B CA 1
ATOM 1339 C C . ILE A 1 225 ? 170.413 124.502 125.755 1.00 83.82 225 ILE B C 1
ATOM 1340 O O . ILE A 1 225 ? 169.868 123.592 125.126 1.00 83.82 225 ILE B O 1
ATOM 1345 N N . THR A 1 226 ? 171.704 124.495 126.051 1.00 81.09 226 THR B N 1
ATOM 1346 C CA . THR A 1 226 ? 172.561 123.377 125.698 1.00 81.09 226 THR B CA 1
ATOM 1347 C C . THR A 1 226 ? 172.791 122.480 126.910 1.00 81.09 226 THR B C 1
ATOM 1348 O O . THR A 1 226 ? 172.521 122.855 128.048 1.00 81.09 226 THR B O 1
ATOM 1352 N N . LEU A 1 227 ? 173.305 121.276 126.649 1.00 77.93 227 LEU B N 1
ATOM 1353 C CA . LEU A 1 227 ? 173.507 120.292 127.710 1.00 77.93 227 LEU B CA 1
ATOM 1354 C C . LEU A 1 227 ? 174.343 120.857 128.849 1.00 77.93 227 LEU B C 1
ATOM 1355 O O . LEU A 1 227 ? 174.070 120.591 130.028 1.00 77.93 227 LEU B O 1
ATOM 1360 N N . VAL A 1 228 ? 175.363 121.643 128.515 1.00 75.43 228 VAL B N 1
ATOM 1361 C CA . VAL A 1 228 ? 176.194 122.264 129.536 1.00 75.43 228 VAL B CA 1
ATOM 1362 C C . VAL A 1 228 ? 175.368 123.211 130.393 1.00 75.43 228 VAL B C 1
ATOM 1363 O O . VAL A 1 228 ? 175.552 123.286 131.610 1.00 75.43 228 VAL B O 1
ATOM 1367 N N . TRP A 1 229 ? 174.434 123.937 129.779 1.00 74.69 229 TRP B N 1
ATOM 1368 C CA . TRP A 1 229 ? 173.582 124.840 130.545 1.00 74.69 229 TRP B CA 1
ATOM 1369 C C . TRP A 1 229 ? 172.683 124.081 131.514 1.00 74.69 229 TRP B C 1
ATOM 1370 O O . TRP A 1 229 ? 172.510 124.502 132.662 1.00 74.69 229 TRP B O 1
ATOM 1381 N N . ALA A 1 230 ? 172.088 122.975 131.072 1.00 70.40 230 ALA B N 1
ATOM 1382 C CA . ALA A 1 230 ? 171.226 122.202 131.958 1.00 70.40 230 ALA B CA 1
ATOM 1383 C C . ALA A 1 230 ? 172.010 121.634 133.132 1.00 70.40 230 ALA B C 1
ATOM 1384 O O . ALA A 1 230 ? 171.549 121.673 134.285 1.00 70.40 230 ALA B O 1
ATOM 1386 N N . LEU A 1 231 ? 173.203 121.107 132.862 1.00 70.21 231 LEU B N 1
ATOM 1387 C CA . LEU A 1 231 ? 174.029 120.606 133.950 1.00 70.21 231 LEU B CA 1
ATOM 1388 C C . LEU A 1 231 ? 174.466 121.734 134.874 1.00 70.21 231 LEU B C 1
ATOM 1389 O O . LEU A 1 231 ? 174.597 121.536 136.083 1.00 70.21 231 LEU B O 1
ATOM 1394 N N . GLY A 1 232 ? 174.677 122.931 134.333 1.00 68.36 232 GLY B N 1
ATOM 1395 C CA . GLY A 1 232 ? 175.003 124.062 135.182 1.00 68.36 232 GLY B CA 1
ATOM 1396 C C . GLY A 1 232 ? 173.864 124.454 136.100 1.00 68.36 232 GLY B C 1
ATOM 1397 O O . GLY A 1 232 ? 174.085 124.819 137.255 1.00 68.36 232 GLY B O 1
ATOM 1398 N N . TYR A 1 233 ? 172.629 124.395 135.598 1.00 68.70 233 TYR B N 1
ATOM 1399 C CA . TYR A 1 233 ? 171.462 124.676 136.435 1.00 68.70 233 TYR B CA 1
ATOM 1400 C C . TYR A 1 233 ? 171.360 123.687 137.586 1.00 68.70 233 TYR B C 1
ATOM 1401 O O . TYR A 1 233 ? 171.194 124.074 138.751 1.00 68.70 233 TYR B O 1
ATOM 1410 N N . LEU A 1 234 ? 171.461 122.396 137.276 1.00 64.75 234 LEU B N 1
ATOM 1411 C CA . LEU A 1 234 ? 171.390 121.396 138.339 1.00 64.75 234 LEU B CA 1
ATOM 1412 C C . LEU A 1 234 ? 172.543 121.540 139.330 1.00 64.75 234 LEU B C 1
ATOM 1413 O O . LEU A 1 234 ? 172.353 121.396 140.547 1.00 64.75 234 LEU B O 1
ATOM 1418 N N . GLY A 1 235 ? 173.745 121.831 138.834 1.00 66.63 235 GLY B N 1
ATOM 1419 C CA . GLY A 1 235 ? 174.871 122.034 139.726 1.00 66.63 235 GLY B CA 1
ATOM 1420 C C . GLY A 1 235 ? 174.687 123.228 140.636 1.00 66.63 235 GLY B C 1
ATOM 1421 O O . GLY A 1 235 ? 175.047 123.181 141.812 1.00 66.63 235 GLY B O 1
ATOM 1422 N N . LEU A 1 236 ? 174.123 124.314 140.110 1.00 64.36 236 LEU B N 1
ATOM 1423 C CA . LEU A 1 236 ? 173.868 125.476 140.948 1.00 64.36 236 LEU B CA 1
ATOM 1424 C C . LEU A 1 236 ? 172.850 125.158 142.034 1.00 64.36 236 LEU B C 1
ATOM 1425 O O . LEU A 1 236 ? 172.986 125.623 143.171 1.00 64.36 236 LEU B O 1
ATOM 1430 N N . TYR A 1 237 ? 171.832 124.354 141.720 1.00 62.84 237 TYR B N 1
ATOM 1431 C CA . TYR A 1 237 ? 170.885 123.988 142.772 1.00 62.84 237 TYR B CA 1
ATOM 1432 C C . TYR A 1 237 ? 171.552 123.167 143.869 1.00 62.84 237 TYR B C 1
ATOM 1433 O O . TYR A 1 237 ? 171.309 123.392 145.064 1.00 62.84 237 TYR B O 1
ATOM 1442 N N . VAL A 1 238 ? 172.378 122.194 143.487 1.00 64.67 238 VAL B N 1
ATOM 1443 C CA . VAL A 1 238 ? 173.047 121.370 144.492 1.00 64.67 238 VAL B CA 1
ATOM 1444 C C . VAL A 1 238 ? 173.981 122.220 145.343 1.00 64.67 238 VAL B C 1
ATOM 1445 O O . VAL A 1 238 ? 174.064 122.050 146.567 1.00 64.67 238 VAL B O 1
ATOM 1449 N N . PHE A 1 239 ? 174.685 123.157 144.711 1.00 66.45 239 PHE B N 1
ATOM 1450 C CA . PHE A 1 239 ? 175.540 124.075 145.447 1.00 66.45 239 PHE B CA 1
ATOM 1451 C C . PHE A 1 239 ? 174.742 124.883 146.459 1.00 66.45 239 PHE B C 1
ATOM 1452 O O . PHE A 1 239 ? 175.179 125.066 147.599 1.00 66.45 239 PHE B O 1
ATOM 1460 N N . TYR A 1 240 ? 173.569 125.375 146.064 1.00 63.48 240 TYR B N 1
ATOM 1461 C CA . TYR A 1 240 ? 172.750 126.160 146.982 1.00 63.48 240 TYR B CA 1
ATOM 1462 C C . TYR A 1 240 ? 172.311 125.338 148.186 1.00 63.48 240 TYR B C 1
ATOM 1463 O O . TYR A 1 240 ? 172.354 125.818 149.324 1.00 63.48 240 TYR B O 1
ATOM 1472 N N . VAL A 1 241 ? 171.884 124.097 147.961 1.00 66.23 241 VAL B N 1
ATOM 1473 C CA . VAL A 1 241 ? 171.437 123.281 149.089 1.00 66.23 241 VAL B CA 1
ATOM 1474 C C . VAL A 1 241 ? 172.597 122.979 150.033 1.00 66.23 241 VAL B C 1
ATOM 1475 O O . VAL A 1 241 ? 172.450 123.027 151.264 1.00 66.23 241 VAL B O 1
ATOM 1479 N N . VAL A 1 242 ? 173.768 122.669 149.478 1.00 67.72 242 VAL B N 1
ATOM 1480 C CA . VAL A 1 242 ? 174.942 122.430 150.313 1.00 67.72 242 VAL B CA 1
ATOM 1481 C C . VAL A 1 242 ? 175.284 123.665 151.133 1.00 67.72 242 VAL B C 1
ATOM 1482 O O . VAL A 1 242 ? 175.611 123.566 152.319 1.00 67.72 242 VAL B O 1
ATOM 1486 N N . THR A 1 243 ? 175.234 124.842 150.513 1.00 67.81 243 THR B N 1
ATOM 1487 C CA . THR A 1 243 ? 175.501 126.079 151.238 1.00 67.81 243 THR B CA 1
ATOM 1488 C C . THR A 1 243 ? 174.537 126.266 152.395 1.00 67.81 243 THR B C 1
ATOM 1489 O O . THR A 1 243 ? 174.943 126.661 153.492 1.00 67.81 243 THR B O 1
ATOM 1493 N N . VAL A 1 244 ? 173.253 125.996 152.167 1.00 69.22 244 VAL B N 1
ATOM 1494 C CA . VAL A 1 244 ? 172.268 126.133 153.236 1.00 69.22 244 VAL B CA 1
ATOM 1495 C C . VAL A 1 244 ? 172.639 125.244 154.412 1.00 69.22 244 VAL B C 1
ATOM 1496 O O . VAL A 1 244 ? 172.684 125.693 155.565 1.00 69.22 244 VAL B O 1
ATOM 1500 N N . ILE A 1 245 ? 172.938 123.974 154.135 1.00 74.34 245 ILE B N 1
ATOM 1501 C CA . ILE A 1 245 ? 173.221 123.029 155.215 1.00 74.34 245 ILE B CA 1
ATOM 1502 C C . ILE A 1 245 ? 174.484 123.427 155.969 1.00 74.34 245 ILE B C 1
ATOM 1503 O O . ILE A 1 245 ? 174.521 123.420 157.206 1.00 74.34 245 ILE B O 1
ATOM 1508 N N . ILE A 1 246 ? 175.539 123.781 155.238 1.00 78.35 246 ILE B N 1
ATOM 1509 C CA . ILE A 1 246 ? 176.806 124.113 155.883 1.00 78.35 246 ILE B CA 1
ATOM 1510 C C . ILE A 1 246 ? 176.664 125.357 156.745 1.00 78.35 246 ILE B C 1
ATOM 1511 O O . ILE A 1 246 ? 177.144 125.395 157.884 1.00 78.35 246 ILE B O 1
ATOM 1516 N N . CYS A 1 247 ? 176.012 126.396 156.222 1.00 80.99 247 CYS B N 1
ATOM 1517 C CA . CYS A 1 247 ? 175.872 127.627 156.990 1.00 80.99 247 CYS B CA 1
ATOM 1518 C C . CYS A 1 247 ? 175.026 127.408 158.235 1.00 80.99 247 CYS B C 1
ATOM 1519 O O . CYS A 1 247 ? 175.336 127.945 159.305 1.00 80.99 247 CYS B O 1
ATOM 1522 N N . THR A 1 248 ? 173.964 126.610 158.129 1.00 84.45 248 THR B N 1
ATOM 1523 C CA . THR A 1 248 ? 173.171 126.310 159.314 1.00 84.45 248 THR B CA 1
ATOM 1524 C C . THR A 1 248 ? 173.993 125.569 160.357 1.00 84.45 248 THR B C 1
ATOM 1525 O O . THR A 1 248 ? 173.901 125.865 161.552 1.00 84.45 248 THR B O 1
ATOM 1529 N N . TRP A 1 249 ? 174.798 124.597 159.929 1.00 92.44 249 TRP B N 1
ATOM 1530 C CA . TRP A 1 249 ? 175.639 123.871 160.877 1.00 92.44 249 TRP B CA 1
ATOM 1531 C C . TRP A 1 249 ? 176.616 124.805 161.577 1.00 92.44 249 TRP B C 1
ATOM 1532 O O . TRP A 1 249 ? 176.798 124.735 162.798 1.00 92.44 249 TRP B O 1
ATOM 1543 N N . VAL A 1 250 ? 177.258 125.687 160.813 1.00 90.67 250 VAL B N 1
ATOM 1544 C CA . VAL A 1 250 ? 178.195 126.632 161.408 1.00 90.67 250 VAL B CA 1
ATOM 1545 C C . VAL A 1 250 ? 177.493 127.495 162.442 1.00 90.67 250 VAL B C 1
ATOM 1546 O O . VAL A 1 250 ? 178.004 127.706 163.547 1.00 90.67 250 VAL B O 1
ATOM 1550 N N . TYR A 1 251 ? 176.302 127.995 162.112 1.00 96.24 251 TYR B N 1
ATOM 1551 C CA . TYR A 1 251 ? 175.560 128.802 163.073 1.00 96.24 251 TYR B CA 1
ATOM 1552 C C . TYR A 1 251 ? 175.239 128.009 164.333 1.00 96.24 251 TYR B C 1
ATOM 1553 O O . TYR A 1 251 ? 175.348 128.533 165.446 1.00 96.24 251 TYR B O 1
ATOM 1562 N N . GLN A 1 252 ? 174.834 126.746 164.180 1.00 98.54 252 GLN B N 1
ATOM 1563 C CA . GLN A 1 252 ? 174.538 125.920 165.349 1.00 98.54 252 GLN B CA 1
ATOM 1564 C C . GLN A 1 252 ? 175.770 125.761 166.230 1.00 98.54 252 GLN B C 1
ATOM 1565 O O . GLN A 1 252 ? 175.671 125.798 167.461 1.00 98.54 252 GLN B O 1
ATOM 1571 N N . ARG A 1 253 ? 176.941 125.562 165.617 1.00 100.83 253 ARG B N 1
ATOM 1572 C CA . ARG A 1 253 ? 178.164 125.393 166.398 1.00 100.83 253 ARG B CA 1
ATOM 1573 C C . ARG A 1 253 ? 178.596 126.701 167.045 1.00 100.83 253 ARG B C 1
ATOM 1574 O O . ARG A 1 253 ? 179.097 126.707 168.174 1.00 100.83 253 ARG B O 1
ATOM 1582 N N . GLN A 1 254 ? 178.416 127.813 166.347 1.00 100.20 254 GLN B N 1
ATOM 1583 C CA . GLN A 1 254 ? 178.812 129.118 166.851 1.00 100.20 254 GLN B CA 1
ATOM 1584 C C . GLN A 1 254 ? 177.848 129.635 167.911 1.00 100.20 254 GLN B C 1
ATOM 1585 O O . GLN A 1 254 ? 177.133 128.862 168.547 1.00 100.20 254 GLN B O 1
ATOM 1591 N N . THR A 1 300 ? 141.101 96.205 175.093 1.00 125.70 300 THR B N 1
ATOM 1592 C CA . THR A 1 300 ? 141.762 95.647 173.921 1.00 125.70 300 THR B CA 1
ATOM 1593 C C . THR A 1 300 ? 142.210 96.740 172.959 1.00 125.70 300 THR B C 1
ATOM 1594 O O . THR A 1 300 ? 142.481 97.869 173.365 1.00 125.70 300 THR B O 1
ATOM 1598 N N . THR A 1 301 ? 142.288 96.391 171.679 1.00 123.90 301 THR B N 1
ATOM 1599 C CA . THR A 1 301 ? 142.743 97.318 170.653 1.00 123.90 301 THR B CA 1
ATOM 1600 C C . THR A 1 301 ? 141.644 97.730 169.687 1.00 123.90 301 THR B C 1
ATOM 1601 O O . THR A 1 301 ? 141.772 98.764 169.027 1.00 123.90 301 THR B O 1
ATOM 1605 N N . GLY A 1 302 ? 140.571 96.950 169.580 1.00 124.09 302 GLY B N 1
ATOM 1606 C CA . GLY A 1 302 ? 139.500 97.319 168.673 1.00 124.09 302 GLY B CA 1
ATOM 1607 C C . GLY A 1 302 ? 138.888 98.663 169.012 1.00 124.09 302 GLY B C 1
ATOM 1608 O O . GLY A 1 302 ? 138.598 99.470 168.121 1.00 124.09 302 GLY B O 1
ATOM 1609 N N . GLN A 1 303 ? 138.693 98.931 170.304 1.00 124.57 303 GLN B N 1
ATOM 1610 C CA . GLN A 1 303 ? 138.046 100.178 170.692 1.00 124.57 303 GLN B CA 1
ATOM 1611 C C . GLN A 1 303 ? 138.907 101.377 170.324 1.00 124.57 303 GLN B C 1
ATOM 1612 O O . GLN A 1 303 ? 138.381 102.454 170.029 1.00 124.57 303 GLN B O 1
ATOM 1618 N N . ILE A 1 304 ? 140.230 101.208 170.298 1.00 123.62 304 ILE B N 1
ATOM 1619 C CA . ILE A 1 304 ? 141.055 102.356 169.941 1.00 123.62 304 ILE B CA 1
ATOM 1620 C C . ILE A 1 304 ? 141.114 102.533 168.425 1.00 123.62 304 ILE B C 1
ATOM 1621 O O . ILE A 1 304 ? 141.290 103.655 167.943 1.00 123.62 304 ILE B O 1
ATOM 1626 N N . LEU A 1 305 ? 140.951 101.461 167.644 1.00 120.76 305 LEU B N 1
ATOM 1627 C CA . LEU A 1 305 ? 140.696 101.643 166.218 1.00 120.76 305 LEU B CA 1
ATOM 1628 C C . LEU A 1 305 ? 139.418 102.428 165.988 1.00 120.76 305 LEU B C 1
ATOM 1629 O O . LEU A 1 305 ? 139.379 103.340 165.157 1.00 120.76 305 LEU B O 1
ATOM 1634 N N . LEU A 1 306 ? 138.352 102.079 166.705 1.00 120.33 306 LEU B N 1
ATOM 1635 C CA . LEU A 1 306 ? 137.092 102.779 166.486 1.00 120.33 306 LEU B CA 1
ATOM 1636 C C . LEU A 1 306 ? 137.170 104.227 166.959 1.00 120.33 306 LEU B C 1
ATOM 1637 O O . LEU A 1 306 ? 136.587 105.119 166.335 1.00 120.33 306 LEU B O 1
ATOM 1642 N N . GLN A 1 307 ? 137.885 104.482 168.054 1.00 120.42 307 GLN B N 1
ATOM 1643 C CA . GLN A 1 307 ? 138.033 105.852 168.534 1.00 120.42 307 GLN B CA 1
ATOM 1644 C C . GLN A 1 307 ? 138.926 106.671 167.613 1.00 120.42 307 GLN B C 1
ATOM 1645 O O . GLN A 1 307 ? 138.673 107.860 167.390 1.00 120.42 307 GLN B O 1
ATOM 1651 N N . ALA A 1 308 ? 139.984 106.057 167.082 1.00 115.41 308 ALA B N 1
ATOM 1652 C CA . ALA A 1 308 ? 140.964 106.791 166.294 1.00 115.41 308 ALA B CA 1
ATOM 1653 C C . ALA A 1 308 ? 140.401 107.197 164.943 1.00 115.41 308 ALA B C 1
ATOM 1654 O O . ALA A 1 308 ? 140.719 108.276 164.433 1.00 115.41 308 ALA B O 1
ATOM 1656 N N . LEU A 1 309 ? 139.574 106.345 164.346 1.00 112.33 309 LEU B N 1
ATOM 1657 C CA . LEU A 1 309 ? 138.923 106.622 163.075 1.00 112.33 309 LEU B CA 1
ATOM 1658 C C . LEU A 1 309 ? 137.631 107.401 163.235 1.00 112.33 309 LEU B C 1
ATOM 1659 O O . LEU A 1 309 ? 136.791 107.378 162.335 1.00 112.33 309 LEU B O 1
ATOM 1664 N N . ASN A 1 310 ? 137.456 108.089 164.357 1.00 116.27 310 ASN B N 1
ATOM 1665 C CA . ASN A 1 310 ? 136.216 108.783 164.658 1.00 116.27 310 ASN B CA 1
ATOM 1666 C C . ASN A 1 310 ? 136.408 110.276 164.461 1.00 116.27 310 ASN B C 1
ATOM 1667 O O . ASN A 1 310 ? 137.110 110.910 165.263 1.00 116.27 310 ASN B O 1
ATOM 1672 N N . PRO A 1 311 ? 135.817 110.882 163.431 1.00 113.45 311 PRO B N 1
ATOM 1673 C CA . PRO A 1 311 ? 135.951 112.329 163.239 1.00 113.45 311 PRO B CA 1
ATOM 1674 C C . PRO A 1 311 ? 135.004 113.173 164.078 1.00 113.45 311 PRO B C 1
ATOM 1675 O O . PRO A 1 311 ? 135.213 114.386 164.170 1.00 113.45 311 PRO B O 1
ATOM 1679 N N . LEU A 1 312 ? 133.985 112.587 164.698 1.00 123.16 312 LEU B N 1
ATOM 1680 C CA . LEU A 1 312 ? 133.032 113.335 165.506 1.00 123.16 312 LEU B CA 1
ATOM 1681 C C . LEU A 1 312 ? 133.486 113.433 166.954 1.00 123.16 312 LEU B C 1
ATOM 1682 O O . LEU A 1 312 ? 134.054 112.488 167.508 1.00 123.16 312 LEU B O 1
ATOM 1687 N N . ASP A 1 313 ? 133.217 114.584 167.564 1.00 139.51 313 ASP B N 1
ATOM 1688 C CA . ASP A 1 313 ? 133.348 114.774 169.003 1.00 139.51 313 ASP B CA 1
ATOM 1689 C C . ASP A 1 313 ? 131.992 115.195 169.544 1.00 139.51 313 ASP B C 1
ATOM 1690 O O . ASP A 1 313 ? 131.515 116.295 169.247 1.00 139.51 313 ASP B O 1
ATOM 1695 N N . TYR A 1 314 ? 131.379 114.319 170.341 1.00 147.71 314 TYR B N 1
ATOM 1696 C CA . TYR A 1 314 ? 130.013 114.541 170.799 1.00 147.71 314 TYR B CA 1
ATOM 1697 C C . TYR A 1 314 ? 129.923 115.723 171.758 1.00 147.71 314 TYR B C 1
ATOM 1698 O O . TYR A 1 314 ? 128.934 116.468 171.733 1.00 147.71 314 TYR B O 1
ATOM 1707 N N . ARG A 1 315 ? 130.942 115.909 172.604 1.00 147.89 315 ARG B N 1
ATOM 1708 C CA . ARG A 1 315 ? 130.926 116.997 173.579 1.00 147.89 315 ARG B CA 1
ATOM 1709 C C . ARG A 1 315 ? 130.777 118.348 172.894 1.00 147.89 315 ARG B C 1
ATOM 1710 O O . ARG A 1 315 ? 129.883 119.132 173.229 1.00 147.89 315 ARG B O 1
ATOM 1718 N N . LYS A 1 316 ? 131.647 118.635 171.926 1.00 145.27 316 LYS B N 1
ATOM 1719 C CA . LYS A 1 316 ? 131.473 119.843 171.130 1.00 145.27 316 LYS B CA 1
ATOM 1720 C C . LYS A 1 316 ? 130.170 119.789 170.351 1.00 145.27 316 LYS B C 1
ATOM 1721 O O . LYS A 1 316 ? 129.462 120.796 170.257 1.00 145.27 316 LYS B O 1
ATOM 1727 N N . TRP A 1 317 ? 129.836 118.609 169.820 1.00 143.67 317 TRP B N 1
ATOM 1728 C CA . TRP A 1 317 ? 128.690 118.448 168.931 1.00 143.67 317 TRP B CA 1
ATOM 1729 C C . TRP A 1 317 ? 127.402 118.954 169.565 1.00 143.67 317 TRP B C 1
ATOM 1730 O O . TRP A 1 317 ? 126.577 119.583 168.893 1.00 143.67 317 TRP B O 1
ATOM 1741 N N . ARG A 1 318 ? 127.206 118.684 170.855 1.00 146.60 318 ARG B N 1
ATOM 1742 C CA . ARG A 1 318 ? 125.948 119.066 171.491 1.00 146.60 318 ARG B CA 1
ATOM 1743 C C . ARG A 1 318 ? 125.833 120.575 171.665 1.00 146.60 318 ARG B C 1
ATOM 1744 O O . ARG A 1 318 ? 124.731 121.129 171.593 1.00 146.60 318 ARG B O 1
ATOM 1752 N N . THR A 1 319 ? 126.950 121.260 171.895 1.00 146.02 319 THR B N 1
ATOM 1753 C CA . THR A 1 319 ? 126.926 122.682 172.205 1.00 146.02 319 THR B CA 1
ATOM 1754 C C . THR A 1 319 ? 127.287 123.560 171.011 1.00 146.02 319 THR B C 1
ATOM 1755 O O . THR A 1 319 ? 127.979 124.569 171.187 1.00 146.02 319 THR B O 1
ATOM 1759 N N . GLN A 1 320 ? 126.850 123.205 169.810 1.00 142.78 320 GLN B N 1
ATOM 1760 C CA . GLN A 1 320 ? 127.132 124.003 168.627 1.00 142.78 320 GLN B CA 1
ATOM 1761 C C . GLN A 1 320 ? 125.858 124.624 168.066 1.00 142.78 320 GLN B C 1
ATOM 1762 O O . GLN A 1 320 ? 124.744 124.340 168.509 1.00 142.78 320 GLN B O 1
ATOM 1768 N N . SER A 1 321 ? 126.045 125.486 167.073 1.00 137.68 321 SER B N 1
ATOM 1769 C CA . SER A 1 321 ? 124.948 126.061 166.314 1.00 137.68 321 SER B CA 1
ATOM 1770 C C . SER A 1 321 ? 124.645 125.195 165.096 1.00 137.68 321 SER B C 1
ATOM 1771 O O . SER A 1 321 ? 125.452 124.361 164.682 1.00 137.68 321 SER B O 1
ATOM 1774 N N . ILE A 1 322 ? 123.465 125.414 164.513 1.00 136.85 322 ILE B N 1
ATOM 1775 C CA . ILE A 1 322 ? 123.029 124.595 163.384 1.00 136.85 322 ILE B CA 1
ATOM 1776 C C . ILE A 1 322 ? 123.985 124.744 162.204 1.00 136.85 322 ILE B C 1
ATOM 1777 O O . ILE A 1 322 ? 124.285 123.769 161.501 1.00 136.85 322 ILE B O 1
ATOM 1782 N N . SER A 1 323 ? 124.487 125.958 161.974 1.00 135.10 323 SER B N 1
ATOM 1783 C CA . SER A 1 323 ? 125.429 126.175 160.880 1.00 135.10 323 SER B CA 1
ATOM 1784 C C . SER A 1 323 ? 126.701 125.358 161.077 1.00 135.10 323 SER B C 1
ATOM 1785 O O . SER A 1 323 ? 127.175 124.684 160.153 1.00 135.10 323 SER B O 1
ATOM 1788 N N . CYS A 1 324 ? 127.265 125.402 162.286 1.00 133.39 324 CYS B N 1
ATOM 1789 C CA . CYS A 1 324 ? 128.475 124.640 162.565 1.00 133.39 324 CYS B CA 1
ATOM 1790 C C . CYS A 1 324 ? 128.213 123.143 162.519 1.00 133.39 324 CYS B C 1
ATOM 1791 O O . CYS A 1 324 ? 129.087 122.373 162.103 1.00 133.39 324 CYS B O 1
ATOM 1794 N N . LYS A 1 325 ? 127.020 122.711 162.931 1.00 133.09 325 LYS B N 1
ATOM 1795 C CA . LYS A 1 325 ? 126.673 121.300 162.827 1.00 133.09 325 LYS B CA 1
ATOM 1796 C C . LYS A 1 325 ? 126.647 120.848 161.374 1.00 133.09 325 LYS B C 1
ATOM 1797 O O . LYS A 1 325 ? 127.155 119.769 161.036 1.00 133.09 325 LYS B O 1
ATOM 1803 N N . LEU A 1 326 ? 126.063 121.665 160.497 1.00 125.97 326 LEU B N 1
ATOM 1804 C CA . LEU A 1 326 ? 126.021 121.307 159.084 1.00 125.97 326 LEU B CA 1
ATOM 1805 C C . LEU A 1 326 ? 127.418 121.316 158.480 1.00 125.97 326 LEU B C 1
ATOM 1806 O O . LEU A 1 326 ? 127.749 120.460 157.652 1.00 125.97 326 LEU B O 1
ATOM 1811 N N . LEU A 1 327 ? 128.256 122.269 158.887 1.00 120.03 327 LEU B N 1
ATOM 1812 C CA . LEU A 1 327 ? 129.633 122.274 158.408 1.00 120.03 327 LEU B CA 1
ATOM 1813 C C . LEU A 1 327 ? 130.360 121.005 158.829 1.00 120.03 327 LEU B C 1
ATOM 1814 O O . LEU A 1 327 ? 131.073 120.394 158.028 1.00 120.03 327 LEU B O 1
ATOM 1819 N N . LYS A 1 328 ? 130.174 120.582 160.079 1.00 114.71 328 LYS B N 1
ATOM 1820 C CA . LYS A 1 328 ? 130.836 119.373 160.552 1.00 114.71 328 LYS B CA 1
ATOM 1821 C C . LYS A 1 328 ? 130.371 118.143 159.784 1.00 114.71 328 LYS B C 1
ATOM 1822 O O . LYS A 1 328 ? 131.185 117.285 159.415 1.00 114.71 328 LYS B O 1
ATOM 1828 N N . VAL A 1 329 ? 129.065 118.026 159.543 1.00 113.82 329 VAL B N 1
ATOM 1829 C CA . VAL A 1 329 ? 128.596 116.835 158.843 1.00 113.82 329 VAL B CA 1
ATOM 1830 C C . VAL A 1 329 ? 129.031 116.868 157.382 1.00 113.82 329 VAL B C 1
ATOM 1831 O O . VAL A 1 329 ? 129.239 115.816 156.768 1.00 113.82 329 VAL B O 1
ATOM 1835 N N . ALA A 1 330 ? 129.184 118.060 156.798 1.00 108.37 330 ALA B N 1
ATOM 1836 C CA . ALA A 1 330 ? 129.754 118.140 155.458 1.00 108.37 330 ALA B CA 1
ATOM 1837 C C . ALA A 1 330 ? 131.229 117.773 155.463 1.00 108.37 330 ALA B C 1
ATOM 1838 O O . ALA A 1 330 ? 131.760 117.304 154.451 1.00 108.37 330 ALA B O 1
ATOM 1840 N N . LYS A 1 331 ? 131.901 117.984 156.587 1.00 104.76 331 LYS B N 1
ATOM 1841 C CA . LYS A 1 331 ? 133.328 117.726 156.692 1.00 104.76 331 LYS B CA 1
ATOM 1842 C C . LYS A 1 331 ? 133.658 116.279 157.041 1.00 104.76 331 LYS B C 1
ATOM 1843 O O . LYS A 1 331 ? 134.807 115.870 156.873 1.00 104.76 331 LYS B O 1
ATOM 1849 N N . LEU A 1 332 ? 132.693 115.507 157.542 1.00 106.18 332 LEU B N 1
ATOM 1850 C CA . LEU A 1 332 ? 133.006 114.168 158.051 1.00 106.18 332 LEU B CA 1
ATOM 1851 C C . LEU A 1 332 ? 133.607 113.192 157.042 1.00 106.18 332 LEU B C 1
ATOM 1852 O O . LEU A 1 332 ? 134.581 112.509 157.399 1.00 106.18 332 LEU B O 1
ATOM 1857 N N . PRO A 1 333 ? 133.069 113.008 155.830 1.00 102.05 333 PRO B N 1
ATOM 1858 C CA . PRO A 1 333 ? 133.633 111.956 154.960 1.00 102.05 333 PRO B CA 1
ATOM 1859 C C . PRO A 1 333 ? 135.101 112.161 154.621 1.00 102.05 333 PRO B C 1
ATOM 1860 O O . PRO A 1 333 ? 135.898 111.211 154.687 1.00 102.05 333 PRO B O 1
ATOM 1864 N N . VAL A 1 334 ? 135.485 113.388 154.272 1.00 98.41 334 VAL B N 1
ATOM 1865 C CA . VAL A 1 334 ? 136.879 113.666 153.957 1.00 98.41 334 VAL B CA 1
ATOM 1866 C C . VAL A 1 334 ? 137.750 113.517 155.197 1.00 98.41 334 VAL B C 1
ATOM 1867 O O . VAL A 1 334 ? 138.873 113.010 155.118 1.00 98.41 334 VAL B O 1
ATOM 1871 N N . GLU A 1 335 ? 137.243 113.922 156.364 1.00 101.37 335 GLU B N 1
ATOM 1872 C CA . GLU A 1 335 ? 137.995 113.734 157.601 1.00 101.37 335 GLU B CA 1
ATOM 1873 C C . GLU A 1 335 ? 138.252 112.260 157.870 1.00 101.37 335 GLU B C 1
ATOM 1874 O O . GLU A 1 335 ? 139.355 111.881 158.270 1.00 101.37 335 GLU B O 1
ATOM 1880 N N . PHE A 1 336 ? 137.245 111.413 157.661 1.00 98.40 336 PHE B N 1
ATOM 1881 C CA . PHE A 1 336 ? 137.416 109.985 157.899 1.00 98.40 336 PHE B CA 1
ATOM 1882 C C . PHE A 1 336 ? 138.439 109.391 156.945 1.00 98.40 336 PHE B C 1
ATOM 1883 O O . PHE A 1 336 ? 139.320 108.627 157.356 1.00 98.40 336 PHE B O 1
ATOM 1891 N N . LEU A 1 337 ? 138.332 109.719 155.656 1.00 94.62 337 LEU B N 1
ATOM 1892 C CA . LEU A 1 337 ? 139.287 109.170 154.697 1.00 94.62 337 LEU B CA 1
ATOM 1893 C C . LEU A 1 337 ? 140.704 109.635 155.005 1.00 94.62 337 LEU B C 1
ATOM 1894 O O . LEU A 1 337 ? 141.661 108.858 154.902 1.00 94.62 337 LEU B O 1
ATOM 1899 N N . LEU A 1 338 ? 140.856 110.900 155.398 1.00 87.61 338 LEU B N 1
ATOM 1900 C CA . LEU A 1 338 ? 142.169 111.435 155.725 1.00 87.61 338 LEU B CA 1
ATOM 1901 C C . LEU A 1 338 ? 142.741 110.797 156.983 1.00 87.61 338 LEU B C 1
ATOM 1902 O O . LEU A 1 338 ? 143.947 110.562 157.065 1.00 87.61 338 LEU B O 1
ATOM 1907 N N . LEU A 1 339 ? 141.902 110.534 157.984 1.00 92.85 339 LEU B N 1
ATOM 1908 C CA . LEU A 1 339 ? 142.381 109.833 159.170 1.00 92.85 339 LEU B CA 1
ATOM 1909 C C . LEU A 1 339 ? 142.824 108.427 158.821 1.00 92.85 339 LEU B C 1
ATOM 1910 O O . LEU A 1 339 ? 143.818 107.930 159.356 1.00 92.85 339 LEU B O 1
ATOM 1915 N N . LEU A 1 340 ? 142.083 107.765 157.935 1.00 93.35 340 LEU B N 1
ATOM 1916 C CA . LEU A 1 340 ? 142.450 106.418 157.520 1.00 93.35 340 LEU B CA 1
ATOM 1917 C C . LEU A 1 340 ? 143.791 106.399 156.799 1.00 93.35 340 LEU B C 1
ATOM 1918 O O . LEU A 1 340 ? 144.624 105.523 157.050 1.00 93.35 340 LEU B O 1
ATOM 1923 N N . THR A 1 341 ? 144.030 107.364 155.912 1.00 90.08 341 THR B N 1
ATOM 1924 C CA . THR A 1 341 ? 145.166 107.271 155.004 1.00 90.08 341 THR B CA 1
ATOM 1925 C C . THR A 1 341 ? 146.415 108.028 155.443 1.00 90.08 341 THR B C 1
ATOM 1926 O O . THR A 1 341 ? 147.515 107.626 155.064 1.00 90.08 341 THR B O 1
ATOM 1930 N N . VAL A 1 342 ? 146.304 109.099 156.217 1.00 87.32 342 VAL B N 1
ATOM 1931 C CA . VAL A 1 342 ? 147.450 109.934 156.575 1.00 87.32 342 VAL B CA 1
ATOM 1932 C C . VAL A 1 342 ? 147.740 109.757 158.063 1.00 87.32 342 VAL B C 1
ATOM 1933 O O . VAL A 1 342 ? 146.844 109.969 158.889 1.00 87.32 342 VAL B O 1
ATOM 1937 N N . PRO A 1 343 ? 148.952 109.366 158.450 1.00 88.02 343 PRO B N 1
ATOM 1938 C CA . PRO A 1 343 ? 149.324 109.393 159.866 1.00 88.02 343 PRO B CA 1
ATOM 1939 C C . PRO A 1 343 ? 149.817 110.762 160.298 1.00 88.02 343 PRO B C 1
ATOM 1940 O O . PRO A 1 343 ? 150.413 111.508 159.522 1.00 88.02 343 PRO B O 1
ATOM 1944 N N . VAL A 1 344 ? 149.566 111.091 161.562 1.00 88.60 344 VAL B N 1
ATOM 1945 C CA . VAL A 1 344 ? 149.983 112.369 162.130 1.00 88.60 344 VAL B CA 1
ATOM 1946 C C . VAL A 1 344 ? 150.792 112.118 163.391 1.00 88.60 344 VAL B C 1
ATOM 1947 O O . VAL A 1 344 ? 150.329 111.431 164.305 1.00 88.60 344 VAL B O 1
ATOM 1951 N N . VAL A 1 345 ? 151.991 112.684 163.441 1.00 94.54 345 VAL B N 1
ATOM 1952 C CA . VAL A 1 345 ? 152.822 112.696 164.636 1.00 94.54 345 VAL B CA 1
ATOM 1953 C C . VAL A 1 345 ? 152.643 114.045 165.307 1.00 94.54 345 VAL B C 1
ATOM 1954 O O . VAL A 1 345 ? 152.650 115.084 164.636 1.00 94.54 345 VAL B O 1
ATOM 1958 N N . ASP A 1 346 ? 152.453 114.034 166.621 1.00 107.40 346 ASP B N 1
ATOM 1959 C CA . ASP A 1 346 ? 152.254 115.255 167.390 1.00 107.40 346 ASP B CA 1
ATOM 1960 C C . ASP A 1 346 ? 153.293 115.330 168.499 1.00 107.40 346 ASP B C 1
ATOM 1961 O O . ASP A 1 346 ? 153.349 114.425 169.348 1.00 107.40 346 ASP B O 1
ATOM 1966 N N . PRO A 1 347 ? 154.141 116.354 168.534 1.00 109.40 347 PRO B N 1
ATOM 1967 C CA . PRO A 1 347 ? 155.136 116.447 169.608 1.00 109.40 347 PRO B CA 1
ATOM 1968 C C . PRO A 1 347 ? 154.618 117.149 170.854 1.00 109.40 347 PRO B C 1
ATOM 1969 O O . PRO A 1 347 ? 155.078 116.877 171.967 1.00 109.40 347 PRO B O 1
ATOM 1973 N N . ASP A 1 348 ? 153.655 118.056 170.679 1.00 114.56 348 ASP B N 1
ATOM 1974 C CA . ASP A 1 348 ? 153.056 118.763 171.802 1.00 114.56 348 ASP B CA 1
ATOM 1975 C C . ASP A 1 348 ? 152.240 117.845 172.697 1.00 114.56 348 ASP B C 1
ATOM 1976 O O . ASP A 1 348 ? 151.887 118.248 173.809 1.00 114.56 348 ASP B O 1
ATOM 1981 N N . LYS A 1 349 ? 151.926 116.639 172.238 1.00 113.10 349 LYS B N 1
ATOM 1982 C CA . LYS A 1 349 ? 151.161 115.688 173.023 1.00 113.10 349 LYS B CA 1
ATOM 1983 C C . LYS A 1 349 ? 152.096 114.711 173.714 1.00 113.10 349 LYS B C 1
ATOM 1984 O O . LYS A 1 349 ? 153.047 114.211 173.110 1.00 113.10 349 LYS B O 1
ATOM 1990 N N . ASP A 1 350 ? 151.828 114.459 174.996 1.00 117.15 350 ASP B N 1
ATOM 1991 C CA . ASP A 1 350 ? 152.649 113.527 175.763 1.00 117.15 350 ASP B CA 1
ATOM 1992 C C . ASP A 1 350 ? 152.580 112.121 175.182 1.00 117.15 350 ASP B C 1
ATOM 1993 O O . ASP A 1 350 ? 153.603 111.440 175.054 1.00 117.15 350 ASP B O 1
ATOM 1998 N N . ASP A 1 351 ? 151.383 111.674 174.817 1.00 115.20 351 ASP B N 1
ATOM 1999 C CA . ASP A 1 351 ? 151.220 110.379 174.178 1.00 115.20 351 ASP B CA 1
ATOM 2000 C C . ASP A 1 351 ? 151.771 110.355 172.766 1.00 115.20 351 ASP B C 1
ATOM 2001 O O . ASP A 1 351 ? 151.798 109.282 172.157 1.00 115.20 351 ASP B O 1
ATOM 2006 N N . ARG A 1 352 ? 152.174 111.509 172.233 1.00 111.71 352 ARG B N 1
ATOM 2007 C CA . ARG A 1 352 ? 152.792 111.677 170.922 1.00 111.71 352 ARG B CA 1
ATOM 2008 C C . ARG A 1 352 ? 151.828 111.412 169.778 1.00 111.71 352 ARG B C 1
ATOM 2009 O O . ARG A 1 352 ? 152.257 111.375 168.623 1.00 111.71 352 ARG B O 1
ATOM 2017 N N . ASN A 1 353 ? 150.541 111.225 170.068 1.00 108.31 353 ASN B N 1
ATOM 2018 C CA . ASN A 1 353 ? 149.531 110.921 169.055 1.00 108.31 353 ASN B CA 1
ATOM 2019 C C . ASN A 1 353 ? 149.807 109.584 168.381 1.00 108.31 353 ASN B C 1
ATOM 2020 O O . ASN A 1 353 ? 149.679 109.444 167.166 1.00 108.31 353 ASN B O 1
ATOM 2025 N N . TRP A 1 354 ? 150.169 108.588 169.180 1.00 110.66 354 TRP B N 1
ATOM 2026 C CA . TRP A 1 354 ? 150.527 107.266 168.689 1.00 110.66 354 TRP B CA 1
ATOM 2027 C C . TRP A 1 354 ? 149.348 106.320 168.870 1.00 110.66 354 TRP B C 1
ATOM 2028 O O . TRP A 1 354 ? 148.976 105.995 170.002 1.00 110.66 354 TRP B O 1
ATOM 2039 N N . LYS A 1 355 ? 148.762 105.890 167.758 1.00 110.33 355 LYS B N 1
ATOM 2040 C CA . LYS A 1 355 ? 147.698 104.894 167.738 1.00 110.33 355 LYS B CA 1
ATOM 2041 C C . LYS A 1 355 ? 148.279 103.616 167.152 1.00 110.33 355 LYS B C 1
ATOM 2042 O O . LYS A 1 355 ? 148.522 103.545 165.947 1.00 110.33 355 LYS B O 1
ATOM 2048 N N . ARG A 1 356 ? 148.492 102.606 167.992 1.00 114.88 356 ARG B N 1
ATOM 2049 C CA . ARG A 1 356 ? 149.233 101.432 167.535 1.00 114.88 356 ARG B CA 1
ATOM 2050 C C . ARG A 1 356 ? 148.571 100.711 166.368 1.00 114.88 356 ARG B C 1
ATOM 2051 O O . ARG A 1 356 ? 149.233 100.534 165.330 1.00 114.88 356 ARG B O 1
ATOM 2059 N N . PRO A 1 357 ? 147.304 100.288 166.438 1.00 112.70 357 PRO B N 1
ATOM 2060 C CA . PRO A 1 357 ? 146.760 99.518 165.311 1.00 112.70 357 PRO B CA 1
ATOM 2061 C C . PRO A 1 357 ? 146.500 100.362 164.077 1.00 112.70 357 PRO B C 1
ATOM 2062 O O . PRO A 1 357 ? 146.742 99.900 162.956 1.00 112.70 357 PRO B O 1
ATOM 2066 N N . LEU A 1 358 ? 146.025 101.597 164.249 1.00 107.86 358 LEU B N 1
ATOM 2067 C CA . LEU A 1 358 ? 145.805 102.464 163.098 1.00 107.86 358 LEU B CA 1
ATOM 2068 C C . LEU A 1 358 ? 147.111 102.771 162.385 1.00 107.86 358 LEU B C 1
ATOM 2069 O O . LEU A 1 358 ? 147.168 102.751 161.154 1.00 107.86 358 LEU B O 1
ATOM 2074 N N . ASN A 1 359 ? 148.174 103.054 163.136 1.00 106.81 359 ASN B N 1
ATOM 2075 C CA . ASN A 1 359 ? 149.451 103.355 162.498 1.00 106.81 359 ASN B CA 1
ATOM 2076 C C . ASN A 1 359 ? 150.051 102.116 161.850 1.00 106.81 359 ASN B C 1
ATOM 2077 O O . ASN A 1 359 ? 150.645 102.201 160.768 1.00 106.81 359 ASN B O 1
ATOM 2082 N N . CYS A 1 360 ? 149.885 100.948 162.470 1.00 111.09 360 CYS B N 1
ATOM 2083 C CA . CYS A 1 360 ? 150.376 99.732 161.834 1.00 111.09 360 CYS B CA 1
ATOM 2084 C C . CYS A 1 360 ? 149.646 99.455 160.524 1.00 111.09 360 CYS B C 1
ATOM 2085 O O . CYS A 1 360 ? 150.271 99.066 159.534 1.00 111.09 360 CYS B O 1
ATOM 2088 N N . LEU A 1 361 ? 148.326 99.657 160.490 1.00 107.49 361 LEU B N 1
ATOM 2089 C CA . LEU A 1 361 ? 147.599 99.509 159.230 1.00 107.49 361 LEU B CA 1
ATOM 2090 C C . LEU A 1 361 ? 148.025 100.563 158.214 1.00 107.49 361 LEU B C 1
ATOM 2091 O O . LEU A 1 361 ? 148.165 100.270 157.023 1.00 107.49 361 LEU B O 1
ATOM 2096 N N . GLN A 1 362 ? 148.212 101.806 158.661 1.00 102.48 362 GLN B N 1
ATOM 2097 C CA . GLN A 1 362 ? 148.676 102.854 157.763 1.00 102.48 362 GLN B CA 1
ATOM 2098 C C . GLN A 1 362 ? 150.004 102.481 157.135 1.00 102.48 362 GLN B C 1
ATOM 2099 O O . GLN A 1 362 ? 150.285 102.870 155.998 1.00 102.48 362 GLN B O 1
ATOM 2105 N N . LEU A 1 363 ? 150.811 101.705 157.854 1.00 108.96 363 LEU B N 1
ATOM 2106 C CA . LEU A 1 363 ? 152.116 101.290 157.365 1.00 108.96 363 LEU B CA 1
ATOM 2107 C C . LEU A 1 363 ? 152.024 100.412 156.122 1.00 108.96 363 LEU B C 1
ATOM 2108 O O . LEU A 1 363 ? 153.062 100.075 155.546 1.00 108.96 363 LEU B O 1
ATOM 2113 N N . VAL A 1 364 ? 150.816 100.030 155.710 1.00 110.73 364 VAL B N 1
ATOM 2114 C CA . VAL A 1 364 ? 150.588 99.421 154.406 1.00 110.73 364 VAL B CA 1
ATOM 2115 C C . VAL A 1 364 ? 149.552 100.175 153.579 1.00 110.73 364 VAL B C 1
ATOM 2116 O O . VAL A 1 364 ? 149.563 100.060 152.344 1.00 110.73 364 VAL B O 1
ATOM 2120 N N . ILE A 1 365 ? 148.665 100.954 154.199 1.00 105.17 365 ILE B N 1
ATOM 2121 C CA . ILE A 1 365 ? 147.697 101.735 153.433 1.00 105.17 365 ILE B CA 1
ATOM 2122 C C . ILE A 1 365 ? 148.389 102.858 152.668 1.00 105.17 365 ILE B C 1
ATOM 2123 O O . ILE A 1 365 ? 148.119 103.076 151.483 1.00 105.17 365 ILE B O 1
ATOM 2128 N N . SER A 1 366 ? 149.278 103.603 153.337 1.00 105.14 366 SER B N 1
ATOM 2129 C CA . SER A 1 366 ? 149.826 104.816 152.729 1.00 105.14 366 SER B CA 1
ATOM 2130 C C . SER A 1 366 ? 150.692 104.547 151.502 1.00 105.14 366 SER B C 1
ATOM 2131 O O . SER A 1 366 ? 150.547 105.274 150.501 1.00 105.14 366 SER B O 1
ATOM 2134 N N . PRO A 1 367 ? 151.616 103.582 151.500 1.00 110.49 367 PRO B N 1
ATOM 2135 C CA . PRO A 1 367 ? 152.331 103.295 150.250 1.00 110.49 367 PRO B CA 1
ATOM 2136 C C . PRO A 1 367 ? 151.403 102.928 149.110 1.00 110.49 367 PRO B C 1
ATOM 2137 O O . PRO A 1 367 ? 151.680 103.270 147.954 1.00 110.49 367 PRO B O 1
ATOM 2141 N N . LEU A 1 368 ? 150.299 102.247 149.409 1.00 114.09 368 LEU B N 1
ATOM 2142 C CA . LEU A 1 368 ? 149.359 101.856 148.367 1.00 114.09 368 LEU B CA 1
ATOM 2143 C C . LEU A 1 368 ? 148.768 103.074 147.673 1.00 114.09 368 LEU B C 1
ATOM 2144 O O . LEU A 1 368 ? 148.706 103.130 146.442 1.00 114.09 368 LEU B O 1
ATOM 2149 N N . VAL A 1 369 ? 148.325 104.063 148.448 1.00 114.36 369 VAL B N 1
ATOM 2150 C CA . VAL A 1 369 ? 147.759 105.257 147.833 1.00 114.36 369 VAL B CA 1
ATOM 2151 C C . VAL A 1 369 ? 148.845 106.072 147.141 1.00 114.36 369 VAL B C 1
ATOM 2152 O O . VAL A 1 369 ? 148.594 106.674 146.088 1.00 114.36 369 VAL B O 1
ATOM 2156 N N . LEU A 1 370 ? 150.064 106.098 147.690 1.00 113.96 370 LEU B N 1
ATOM 2157 C CA . LEU A 1 370 ? 151.167 106.740 146.977 1.00 113.96 370 LEU B CA 1
ATOM 2158 C C . LEU A 1 370 ? 151.309 106.165 145.575 1.00 113.96 370 LEU B C 1
ATOM 2159 O O . LEU A 1 370 ? 151.359 106.902 144.581 1.00 113.96 370 LEU B O 1
ATOM 2164 N N . VAL A 1 371 ? 151.360 104.837 145.484 1.00 121.60 371 VAL B N 1
ATOM 2165 C CA . VAL A 1 371 ? 151.491 104.171 144.192 1.00 121.60 371 VAL B CA 1
ATOM 2166 C C . VAL A 1 371 ? 150.295 104.481 143.303 1.00 121.60 371 VAL B C 1
ATOM 2167 O O . VAL A 1 371 ? 150.447 104.853 142.134 1.00 121.60 371 VAL B O 1
ATOM 2171 N N . LEU A 1 372 ? 149.085 104.345 143.845 1.00 124.04 372 LEU B N 1
ATOM 2172 C CA . LEU A 1 372 ? 147.889 104.487 143.028 1.00 124.04 372 LEU B CA 1
ATOM 2173 C C . LEU A 1 372 ? 147.650 105.907 142.543 1.00 124.04 372 LEU B C 1
ATOM 2174 O O . LEU A 1 372 ? 146.899 106.083 141.581 1.00 124.04 372 LEU B O 1
ATOM 2179 N N . THR A 1 373 ? 148.242 106.922 143.165 1.00 124.19 373 THR B N 1
ATOM 2180 C CA . THR A 1 373 ? 148.013 108.277 142.686 1.00 124.19 373 THR B CA 1
ATOM 2181 C C . THR A 1 373 ? 149.267 108.985 142.189 1.00 124.19 373 THR B C 1
ATOM 2182 O O . THR A 1 373 ? 149.189 110.170 141.853 1.00 124.19 373 THR B O 1
ATOM 2186 N N . LEU A 1 374 ? 150.417 108.315 142.125 1.00 130.51 374 LEU B N 1
ATOM 2187 C CA . LEU A 1 374 ? 151.511 108.831 141.304 1.00 130.51 374 LEU B CA 1
ATOM 2188 C C . LEU A 1 374 ? 151.297 108.375 139.867 1.00 130.51 374 LEU B C 1
ATOM 2189 O O . LEU A 1 374 ? 151.359 107.176 139.575 1.00 130.51 374 LEU B O 1
ATOM 2194 N N . GLN A 1 375 ? 151.053 109.336 138.971 1.00 140.92 375 GLN B N 1
ATOM 2195 C CA . GLN A 1 375 ? 150.677 109.067 137.579 1.00 140.92 375 GLN B CA 1
ATOM 2196 C C . GLN A 1 375 ? 149.405 108.224 137.497 1.00 140.92 375 GLN B C 1
ATOM 2197 O O . GLN A 1 375 ? 149.220 107.439 136.564 1.00 140.92 375 GLN B O 1
ATOM 2203 N N . SER A 1 376 ? 148.525 108.381 138.488 1.00 137.49 376 SER B N 1
ATOM 2204 C CA . SER A 1 376 ? 147.229 107.702 138.530 1.00 137.49 376 SER B CA 1
ATOM 2205 C C . SER A 1 376 ? 147.368 106.188 138.390 1.00 137.49 376 SER B C 1
ATOM 2206 O O . SER A 1 376 ? 146.531 105.528 137.773 1.00 137.49 376 SER B O 1
ATOM 2209 N N . GLY A 1 377 ? 148.428 105.627 138.965 1.00 142.91 377 GLY B N 1
ATOM 2210 C CA . GLY A 1 377 ? 148.556 104.188 139.086 1.00 142.91 377 GLY B CA 1
ATOM 2211 C C . GLY A 1 377 ? 149.212 103.471 137.929 1.00 142.91 377 GLY B C 1
ATOM 2212 O O . GLY A 1 377 ? 149.038 102.251 137.803 1.00 142.91 377 GLY B O 1
ATOM 2213 N N . VAL A 1 378 ? 149.957 104.179 137.077 1.00 147.56 378 VAL B N 1
ATOM 2214 C CA . VAL A 1 378 ? 150.620 103.510 135.961 1.00 147.56 378 VAL B CA 1
ATOM 2215 C C . VAL A 1 378 ? 151.613 102.481 136.479 1.00 147.56 378 VAL B C 1
ATOM 2216 O O . VAL A 1 378 ? 151.664 101.343 135.996 1.00 147.56 378 VAL B O 1
ATOM 2220 N N . TYR A 1 379 ? 152.408 102.857 137.479 1.00 150.32 379 TYR B N 1
ATOM 2221 C CA . TYR A 1 379 ? 153.289 101.893 138.121 1.00 150.32 379 TYR B CA 1
ATOM 2222 C C . TYR A 1 379 ? 152.518 100.904 138.982 1.00 150.32 379 TYR B C 1
ATOM 2223 O O . TYR A 1 379 ? 153.027 99.815 139.258 1.00 150.32 379 TYR B O 1
ATOM 2232 N N . GLY A 1 380 ? 151.310 101.260 139.420 1.00 150.42 380 GLY B N 1
ATOM 2233 C CA . GLY A 1 380 ? 150.504 100.316 140.174 1.00 150.42 380 GLY B CA 1
ATOM 2234 C C . GLY A 1 380 ? 150.049 99.134 139.342 1.00 150.42 380 GLY B C 1
ATOM 2235 O O . GLY A 1 380 ? 150.098 97.987 139.797 1.00 150.42 380 GLY B O 1
ATOM 2236 N N . ILE A 1 381 ? 149.601 99.394 138.113 1.00 153.79 381 ILE B N 1
ATOM 2237 C CA . ILE A 1 381 ? 149.129 98.312 137.254 1.00 153.79 381 ILE B CA 1
ATOM 2238 C C . ILE A 1 381 ? 150.277 97.509 136.652 1.00 153.79 381 ILE B C 1
ATOM 2239 O O . ILE A 1 381 ? 150.079 96.348 136.272 1.00 153.79 381 ILE B O 1
ATOM 2244 N N . TYR A 1 382 ? 151.476 98.077 136.576 1.00 156.99 382 TYR B N 1
ATOM 2245 C CA . TYR A 1 382 ? 152.602 97.360 135.996 1.00 156.99 382 TYR B CA 1
ATOM 2246 C C . TYR A 1 382 ? 152.969 96.146 136.846 1.00 156.99 382 TYR B C 1
ATOM 2247 O O . TYR A 1 382 ? 152.777 96.128 138.064 1.00 156.99 382 TYR B O 1
ATOM 2256 N N . GLU A 1 383 ? 153.492 95.116 136.182 1.00 158.93 383 GLU B N 1
ATOM 2257 C CA . GLU A 1 383 ? 153.833 93.850 136.817 1.00 158.93 383 GLU B CA 1
ATOM 2258 C C . GLU A 1 383 ? 155.330 93.601 136.692 1.00 158.93 383 GLU B C 1
ATOM 2259 O O . GLU A 1 383 ? 155.904 93.781 135.613 1.00 158.93 383 GLU B O 1
ATOM 2265 N N . ILE A 1 384 ? 155.955 93.188 137.791 1.00 161.12 384 ILE B N 1
ATOM 2266 C CA . ILE A 1 384 ? 157.387 92.909 137.818 1.00 161.12 384 ILE B CA 1
ATOM 2267 C C . ILE A 1 384 ? 157.599 91.417 137.604 1.00 161.12 384 ILE B C 1
ATOM 2268 O O . ILE A 1 384 ? 157.116 90.592 138.388 1.00 161.12 384 ILE B O 1
ATOM 2273 N N . GLY A 1 385 ? 158.329 91.069 136.547 1.00 163.30 385 GLY B N 1
ATOM 2274 C CA . GLY A 1 385 ? 158.586 89.684 136.224 1.00 163.30 385 GLY B CA 1
ATOM 2275 C C . GLY A 1 385 ? 157.429 88.958 135.579 1.00 163.30 385 GLY B C 1
ATOM 2276 O O . GLY A 1 385 ? 157.543 87.752 135.324 1.00 163.30 385 GLY B O 1
ATOM 2277 N N . GLY A 1 386 ? 156.322 89.649 135.308 1.00 162.47 386 GLY B N 1
ATOM 2278 C CA . GLY A 1 386 ? 155.153 89.024 134.724 1.00 162.47 386 GLY B CA 1
ATOM 2279 C C . GLY A 1 386 ? 154.476 87.995 135.597 1.00 162.47 386 GLY B C 1
ATOM 2280 O O . GLY A 1 386 ? 153.641 87.237 135.097 1.00 162.47 386 GLY B O 1
ATOM 2281 N N . LEU A 1 387 ? 154.809 87.943 136.880 1.00 161.14 387 LEU B N 1
ATOM 2282 C CA . LEU A 1 387 ? 154.273 86.948 137.803 1.00 161.14 387 LEU B CA 1
ATOM 2283 C C . LEU A 1 387 ? 153.665 87.545 139.066 1.00 161.14 387 LEU B C 1
ATOM 2284 O O . LEU A 1 387 ? 152.644 87.041 139.538 1.00 161.14 387 LEU B O 1
ATOM 2289 N N . LEU A 1 388 ? 154.247 88.609 139.617 1.00 158.76 388 LEU B N 1
ATOM 2290 C CA . LEU A 1 388 ? 153.624 89.361 140.708 1.00 158.76 388 LEU B CA 1
ATOM 2291 C C . LEU A 1 388 ? 153.647 90.845 140.367 1.00 158.76 388 LEU B C 1
ATOM 2292 O O . LEU A 1 388 ? 154.738 91.415 140.157 1.00 158.76 388 LEU B O 1
ATOM 2297 N N . PRO A 1 389 ? 152.493 91.508 140.300 1.00 154.17 389 PRO B N 1
ATOM 2298 C CA . PRO A 1 389 ? 152.466 92.929 139.938 1.00 154.17 389 PRO B CA 1
ATOM 2299 C C . PRO A 1 389 ? 152.939 93.821 141.078 1.00 154.17 389 PRO B C 1
ATOM 2300 O O . PRO A 1 389 ? 153.146 93.388 142.212 1.00 154.17 389 PRO B O 1
ATOM 2304 N N . VAL A 1 390 ? 153.098 95.105 140.745 1.00 150.11 390 VAL B N 1
ATOM 2305 C CA . VAL A 1 390 ? 153.732 96.060 141.653 1.00 150.11 390 VAL B CA 1
ATOM 2306 C C . VAL A 1 390 ? 152.883 96.275 142.901 1.00 150.11 390 VAL B C 1
ATOM 2307 O O . VAL A 1 390 ? 153.394 96.261 144.027 1.00 150.11 390 VAL B O 1
ATOM 2311 N N . TRP A 1 391 ? 151.580 96.498 142.721 1.00 146.06 391 TRP B N 1
ATOM 2312 C CA . TRP A 1 391 ? 150.717 96.745 143.869 1.00 146.06 391 TRP B CA 1
ATOM 2313 C C . TRP A 1 391 ? 150.716 95.552 144.814 1.00 146.06 391 TRP B C 1
ATOM 2314 O O . TRP A 1 391 ? 150.694 95.720 146.039 1.00 146.06 391 TRP B O 1
ATOM 2325 N N . ALA A 1 392 ? 150.761 94.338 144.267 1.00 144.81 392 ALA B N 1
ATOM 2326 C CA . ALA A 1 392 ? 150.905 93.165 145.118 1.00 144.81 392 ALA B CA 1
ATOM 2327 C C . ALA A 1 392 ? 152.219 93.209 145.884 1.00 144.81 392 ALA B C 1
ATOM 2328 O O . ALA A 1 392 ? 152.270 92.847 147.065 1.00 144.81 392 ALA B O 1
ATOM 2330 N N . VAL A 1 393 ? 153.293 93.659 145.232 1.00 142.48 393 VAL B N 1
ATOM 2331 C CA . VAL A 1 393 ? 154.594 93.715 145.892 1.00 142.48 393 VAL B CA 1
ATOM 2332 C C . VAL A 1 393 ? 154.553 94.683 147.068 1.00 142.48 393 VAL B C 1
ATOM 2333 O O . VAL A 1 393 ? 155.008 94.366 148.177 1.00 142.48 393 VAL B O 1
ATOM 2337 N N . VAL A 1 394 ? 154.010 95.881 146.842 1.00 136.85 394 VAL B N 1
ATOM 2338 C CA . VAL A 1 394 ? 153.968 96.871 147.912 1.00 136.85 394 VAL B CA 1
ATOM 2339 C C . VAL A 1 394 ? 153.035 96.410 149.023 1.00 136.85 394 VAL B C 1
ATOM 2340 O O . VAL A 1 394 ? 153.309 96.636 150.205 1.00 136.85 394 VAL B O 1
ATOM 2344 N N . VAL A 1 395 ? 151.943 95.723 148.674 1.00 135.27 395 VAL B N 1
ATOM 2345 C CA . VAL A 1 395 ? 151.059 95.186 149.704 1.00 135.27 395 VAL B CA 1
ATOM 2346 C C . VAL A 1 395 ? 151.795 94.161 150.556 1.00 135.27 395 VAL B C 1
ATOM 2347 O O . VAL A 1 395 ? 151.689 94.166 151.787 1.00 135.27 395 VAL B O 1
ATOM 2351 N N . ILE A 1 396 ? 152.563 93.276 149.919 1.00 135.53 396 ILE B N 1
ATOM 2352 C CA . ILE A 1 396 ? 153.281 92.241 150.661 1.00 135.53 396 ILE B CA 1
ATOM 2353 C C . ILE A 1 396 ? 154.300 92.871 151.603 1.00 135.53 396 ILE B C 1
ATOM 2354 O O . ILE A 1 396 ? 154.384 92.521 152.789 1.00 135.53 396 ILE B O 1
ATOM 2359 N N . VAL A 1 397 ? 155.083 93.819 151.088 1.00 133.62 397 VAL B N 1
ATOM 2360 C CA . VAL A 1 397 ? 156.123 94.437 151.905 1.00 133.62 397 VAL B CA 1
ATOM 2361 C C . VAL A 1 397 ? 155.504 95.227 153.053 1.00 133.62 397 VAL B C 1
ATOM 2362 O O . VAL A 1 397 ? 155.977 95.168 154.197 1.00 133.62 397 VAL B O 1
ATOM 2366 N N . GLY A 1 398 ? 154.433 95.972 152.772 1.00 128.36 398 GLY B N 1
ATOM 2367 C CA . GLY A 1 398 ? 153.778 96.731 153.818 1.00 128.36 398 GLY B CA 1
ATOM 2368 C C . GLY A 1 398 ? 153.158 95.849 154.881 1.00 128.36 398 GLY B C 1
ATOM 2369 O O . GLY A 1 398 ? 153.206 96.174 156.065 1.00 128.36 398 GLY B O 1
ATOM 2370 N N . THR A 1 399 ? 152.559 94.726 154.476 1.00 128.15 399 THR B N 1
ATOM 2371 C CA . THR A 1 399 ? 152.001 93.797 155.453 1.00 128.15 399 THR B CA 1
ATOM 2372 C C . THR A 1 399 ? 153.089 93.214 156.344 1.00 128.15 399 THR B C 1
ATOM 2373 O O . THR A 1 399 ? 152.916 93.116 157.565 1.00 128.15 399 THR B O 1
ATOM 2377 N N . ALA A 1 400 ? 154.221 92.830 155.753 1.00 126.38 400 ALA B N 1
ATOM 2378 C CA . ALA A 1 400 ? 155.319 92.314 156.562 1.00 126.38 400 ALA B CA 1
ATOM 2379 C C . ALA A 1 400 ? 155.793 93.357 157.565 1.00 126.38 400 ALA B C 1
ATOM 2380 O O . ALA A 1 400 ? 155.943 93.069 158.761 1.00 126.38 400 ALA B O 1
ATOM 2382 N N . LEU A 1 401 ? 156.013 94.586 157.093 1.00 124.49 401 LEU B N 1
ATOM 2383 C CA . LEU A 1 401 ? 156.521 95.641 157.966 1.00 124.49 401 LEU B CA 1
ATOM 2384 C C . LEU A 1 401 ? 155.515 95.989 159.057 1.00 124.49 401 LEU B C 1
ATOM 2385 O O . LEU A 1 401 ? 155.893 96.224 160.215 1.00 124.49 401 LEU B O 1
ATOM 2390 N N . ALA A 1 402 ? 154.228 96.017 158.705 1.00 122.20 402 ALA B N 1
ATOM 2391 C CA . ALA A 1 402 ? 153.181 96.297 159.675 1.00 122.20 402 ALA B CA 1
ATOM 2392 C C . ALA A 1 402 ? 153.120 95.225 160.747 1.00 122.20 402 ALA B C 1
ATOM 2393 O O . ALA A 1 402 ? 152.940 95.535 161.925 1.00 122.20 402 ALA B O 1
ATOM 2395 N N . SER A 1 403 ? 153.252 93.955 160.359 1.00 124.09 403 SER B N 1
ATOM 2396 C CA . SER A 1 403 ? 153.267 92.890 161.358 1.00 124.09 403 SER B CA 1
ATOM 2397 C C . SER A 1 403 ? 154.469 93.019 162.283 1.00 124.09 403 SER B C 1
ATOM 2398 O O . SER A 1 403 ? 154.346 92.838 163.502 1.00 124.09 403 SER B O 1
ATOM 2401 N N . VAL A 1 404 ? 155.639 93.339 161.723 1.00 124.77 404 VAL B N 1
ATOM 2402 C CA . VAL A 1 404 ? 156.835 93.502 162.550 1.00 124.77 404 VAL B CA 1
ATOM 2403 C C . VAL A 1 404 ? 156.625 94.609 163.579 1.00 124.77 404 VAL B C 1
ATOM 2404 O O . VAL A 1 404 ? 156.931 94.447 164.768 1.00 124.77 404 VAL B O 1
ATOM 2408 N N . THR A 1 405 ? 156.090 95.748 163.137 1.00 122.75 405 THR B N 1
ATOM 2409 C CA . THR A 1 405 ? 155.839 96.849 164.065 1.00 122.75 405 THR B CA 1
ATOM 2410 C C . THR A 1 405 ? 154.759 96.492 165.083 1.00 122.75 405 THR B C 1
ATOM 2411 O O . THR A 1 405 ? 154.872 96.840 166.262 1.00 122.75 405 THR B O 1
ATOM 2415 N N . PHE A 1 406 ? 153.708 95.799 164.647 1.00 122.68 406 PHE B N 1
ATOM 2416 C CA . PHE A 1 406 ? 152.603 95.470 165.539 1.00 122.68 406 PHE B CA 1
ATOM 2417 C C . PHE A 1 406 ? 153.049 94.530 166.640 1.00 122.68 406 PHE B C 1
ATOM 2418 O O . PHE A 1 406 ? 152.548 94.599 167.768 1.00 122.68 406 PHE B O 1
ATOM 2426 N N . PHE A 1 407 ? 153.965 93.623 166.325 1.00 126.06 407 PHE B N 1
ATOM 2427 C CA . PHE A 1 407 ? 154.439 92.682 167.325 1.00 126.06 407 PHE B CA 1
ATOM 2428 C C . PHE A 1 407 ? 155.596 93.221 168.148 1.00 126.06 407 PHE B C 1
ATOM 2429 O O . PHE A 1 407 ? 155.823 92.737 169.261 1.00 126.06 407 PHE B O 1
ATOM 2437 N N . ALA A 1 408 ? 156.319 94.220 167.647 1.00 125.05 408 ALA B N 1
ATOM 2438 C CA . ALA A 1 408 ? 157.444 94.744 168.403 1.00 125.05 408 ALA B CA 1
ATOM 2439 C C . ALA A 1 408 ? 157.063 95.851 169.378 1.00 125.05 408 ALA B C 1
ATOM 2440 O O . ALA A 1 408 ? 157.924 96.294 170.145 1.00 125.05 408 ALA B O 1
ATOM 2442 N N . THR A 1 409 ? 155.812 96.304 169.387 1.00 122.85 409 THR B N 1
ATOM 2443 C CA . THR A 1 409 ? 155.450 97.512 170.115 1.00 122.85 409 THR B CA 1
ATOM 2444 C C . THR A 1 409 ? 154.286 97.257 171.062 1.00 122.85 409 THR B C 1
ATOM 2445 O O . THR A 1 409 ? 153.500 96.324 170.886 1.00 122.85 409 THR B O 1
ATOM 2449 N N . SER A 1 410 ? 154.192 98.114 172.074 1.00 121.64 410 SER B N 1
ATOM 2450 C CA . SER A 1 410 ? 153.077 98.164 173.004 1.00 121.64 410 SER B CA 1
ATOM 2451 C C . SER A 1 410 ? 152.224 99.390 172.713 1.00 121.64 410 SER B C 1
ATOM 2452 O O . SER A 1 410 ? 152.669 100.337 172.062 1.00 121.64 410 SER B O 1
ATOM 2455 N N . ASN A 1 411 ? 150.983 99.365 173.202 1.00 119.16 411 ASN B N 1
ATOM 2456 C CA . ASN A 1 411 ? 150.076 100.486 172.974 1.00 119.16 411 ASN B CA 1
ATOM 2457 C C . ASN A 1 411 ? 150.583 101.761 173.634 1.00 119.16 411 ASN B C 1
ATOM 2458 O O . ASN A 1 411 ? 150.580 102.834 173.022 1.00 119.16 411 ASN B O 1
ATOM 2463 N N . SER A 1 412 ? 151.025 101.663 174.887 1.00 120.71 412 SER B N 1
ATOM 2464 C CA . SER A 1 412 ? 151.220 102.867 175.689 1.00 120.71 412 SER B CA 1
ATOM 2465 C C . SER A 1 412 ? 152.449 103.658 175.266 1.00 120.71 412 SER B C 1
ATOM 2466 O O . SER A 1 412 ? 152.478 104.880 175.438 1.00 120.71 412 SER B O 1
ATOM 2469 N N . GLU A 1 413 ? 153.469 102.998 174.727 1.00 118.62 413 GLU B N 1
ATOM 2470 C CA . GLU A 1 413 ? 154.725 103.663 174.405 1.00 118.62 413 GLU B CA 1
ATOM 2471 C C . GLU A 1 413 ? 155.042 103.554 172.918 1.00 118.62 413 GLU B C 1
ATOM 2472 O O . GLU A 1 413 ? 155.106 102.437 172.378 1.00 118.62 413 GLU B O 1
ATOM 2478 N N . PRO A 1 414 ? 155.189 104.674 172.207 1.00 113.74 414 PRO B N 1
ATOM 2479 C CA . PRO A 1 414 ? 155.533 104.596 170.791 1.00 113.74 414 PRO B CA 1
ATOM 2480 C C . PRO A 1 414 ? 156.934 104.045 170.606 1.00 113.74 414 PRO B C 1
ATOM 2481 O O . PRO A 1 414 ? 157.786 104.165 171.501 1.00 113.74 414 PRO B O 1
ATOM 2485 N N . PRO A 1 415 ? 157.217 103.423 169.465 1.00 112.56 415 PRO B N 1
ATOM 2486 C CA . PRO A 1 415 ? 158.562 102.897 169.221 1.00 112.56 415 PRO B CA 1
ATOM 2487 C C . PRO A 1 415 ? 159.592 104.014 169.146 1.00 112.56 415 PRO B C 1
ATOM 2488 O O . PRO A 1 415 ? 159.283 105.203 169.221 1.00 112.56 415 PRO B O 1
ATOM 2492 N N . ARG A 1 416 ? 160.853 103.607 168.994 1.00 113.88 416 ARG B N 1
ATOM 2493 C CA . ARG A 1 416 ? 161.940 104.576 169.035 1.00 113.88 416 ARG B CA 1
ATOM 2494 C C . ARG A 1 416 ? 162.076 105.374 167.747 1.00 113.88 416 ARG B C 1
ATOM 2495 O O . ARG A 1 416 ? 162.694 106.443 167.764 1.00 113.88 416 ARG B O 1
ATOM 2503 N N . LEU A 1 417 ? 161.523 104.889 166.636 1.00 105.19 417 LEU B N 1
ATOM 2504 C CA . LEU A 1 417 ? 161.552 105.621 165.376 1.00 105.19 417 LEU B CA 1
ATOM 2505 C C . LEU A 1 417 ? 160.198 106.225 165.035 1.00 105.19 417 LEU B C 1
ATOM 2506 O O . LEU A 1 417 ? 159.810 106.251 163.866 1.00 105.19 417 LEU B O 1
ATOM 2511 N N . HIS A 1 418 ? 159.473 106.715 166.039 1.00 101.54 418 HIS B N 1
ATOM 2512 C CA . HIS A 1 418 ? 158.125 107.215 165.806 1.00 101.54 418 HIS B CA 1
ATOM 2513 C C . HIS A 1 418 ? 158.112 108.379 164.829 1.00 101.54 418 HIS B C 1
ATOM 2514 O O . HIS A 1 418 ? 157.263 108.423 163.935 1.00 101.54 418 HIS B O 1
ATOM 2521 N N . TRP A 1 419 ? 159.051 109.312 164.961 1.00 95.35 419 TRP B N 1
ATOM 2522 C CA . TRP A 1 419 ? 159.019 110.521 164.150 1.00 95.35 419 TRP B CA 1
ATOM 2523 C C . TRP A 1 419 ? 159.063 110.240 162.656 1.00 95.35 419 TRP B C 1
ATOM 2524 O O . TRP A 1 419 ? 158.615 111.085 161.876 1.00 95.35 419 TRP B O 1
ATOM 2535 N N . LEU A 1 420 ? 159.575 109.088 162.234 1.00 93.86 420 LEU B N 1
ATOM 2536 C CA . LEU A 1 420 ? 159.596 108.788 160.812 1.00 93.86 420 LEU B CA 1
ATOM 2537 C C . LEU A 1 420 ? 158.201 108.704 160.216 1.00 93.86 420 LEU B C 1
ATOM 2538 O O . LEU A 1 420 ? 158.044 108.936 159.014 1.00 93.86 420 LEU B O 1
ATOM 2543 N N . PHE A 1 421 ? 157.190 108.395 161.029 1.00 92.84 421 PHE B N 1
ATOM 2544 C CA . PHE A 1 421 ? 155.816 108.434 160.547 1.00 92.84 421 PHE B CA 1
ATOM 2545 C C . PHE A 1 421 ? 155.464 109.802 159.993 1.00 92.84 421 PHE B C 1
ATOM 2546 O O . PHE A 1 421 ? 154.741 109.899 158.996 1.00 92.84 421 PHE B O 1
ATOM 2554 N N . ALA A 1 422 ? 155.993 110.864 160.604 1.00 87.07 422 ALA B N 1
ATOM 2555 C CA . ALA A 1 422 ? 155.776 112.205 160.079 1.00 87.07 422 ALA B CA 1
ATOM 2556 C C . ALA A 1 422 ? 156.189 112.291 158.622 1.00 87.07 422 ALA B C 1
ATOM 2557 O O . ALA A 1 422 ? 155.450 112.836 157.796 1.00 87.07 422 ALA B O 1
ATOM 2559 N N . PHE A 1 423 ? 157.339 111.709 158.277 1.00 86.29 423 PHE B N 1
ATOM 2560 C CA . PHE A 1 423 ? 157.764 111.705 156.884 1.00 86.29 423 PHE B CA 1
ATOM 2561 C C . PHE A 1 423 ? 156.715 111.056 156.001 1.00 86.29 423 PHE B C 1
ATOM 2562 O O . PHE A 1 423 ? 156.306 111.638 154.990 1.00 86.29 423 PHE B O 1
ATOM 2570 N N . LEU A 1 424 ? 156.214 109.887 156.402 1.00 85.70 424 LEU B N 1
ATOM 2571 C CA . LEU A 1 424 ? 155.132 109.268 155.652 1.00 85.70 424 LEU B CA 1
ATOM 2572 C C . LEU A 1 424 ? 153.920 110.187 155.608 1.00 85.70 424 LEU B C 1
ATOM 2573 O O . LEU A 1 424 ? 153.356 110.435 154.538 1.00 85.70 424 LEU B O 1
ATOM 2578 N N . GLY A 1 425 ? 153.557 110.770 156.751 1.00 82.66 425 GLY B N 1
ATOM 2579 C CA . GLY A 1 425 ? 152.451 111.702 156.772 1.00 82.66 425 GLY B CA 1
ATOM 2580 C C . GLY A 1 425 ? 152.719 112.967 155.996 1.00 82.66 425 GLY B C 1
ATOM 2581 O O . GLY A 1 425 ? 151.773 113.632 155.572 1.00 82.66 425 GLY B O 1
ATOM 2582 N N . PHE A 1 426 ? 153.988 113.319 155.801 1.00 81.66 426 PHE B N 1
ATOM 2583 C CA . PHE A 1 426 ? 154.291 114.470 154.966 1.00 81.66 426 PHE B CA 1
ATOM 2584 C C . PHE A 1 426 ? 154.095 114.126 153.502 1.00 81.66 426 PHE B C 1
ATOM 2585 O O . PHE A 1 426 ? 153.715 114.981 152.697 1.00 81.66 426 PHE B O 1
ATOM 2593 N N . LEU A 1 427 ? 154.345 112.871 153.137 1.00 84.32 427 LEU B N 1
ATOM 2594 C CA . LEU A 1 427 ? 154.216 112.489 151.740 1.00 84.32 427 LEU B CA 1
ATOM 2595 C C . LEU A 1 427 ? 152.757 112.403 151.342 1.00 84.32 427 LEU B C 1
ATOM 2596 O O . LEU A 1 427 ? 152.282 113.194 150.525 1.00 84.32 427 LEU B O 1
ATOM 2601 N N . THR A 1 428 ? 152.014 111.487 151.962 1.00 84.29 428 THR B N 1
ATOM 2602 C CA . THR A 1 428 ? 150.657 111.200 151.518 1.00 84.29 428 THR B CA 1
ATOM 2603 C C . THR A 1 428 ? 149.792 112.447 151.524 1.00 84.29 428 THR B C 1
ATOM 2604 O O . THR A 1 428 ? 149.104 112.730 150.540 1.00 84.29 428 THR B O 1
ATOM 2608 N N . SER A 1 429 ? 149.841 113.224 152.601 1.00 81.40 429 SER B N 1
ATOM 2609 C CA . SER A 1 429 ? 149.030 114.429 152.656 1.00 81.40 429 SER B CA 1
ATOM 2610 C C . SER A 1 429 ? 149.360 115.373 151.512 1.00 81.40 429 SER B C 1
ATOM 2611 O O . SER A 1 429 ? 148.445 115.928 150.896 1.00 81.40 429 SER B O 1
ATOM 2614 N N . ALA A 1 430 ? 150.641 115.523 151.175 1.00 81.62 430 ALA B N 1
ATOM 2615 C CA . ALA A 1 430 ? 151.006 116.358 150.036 1.00 81.62 430 ALA B CA 1
ATOM 2616 C C . ALA A 1 430 ? 150.311 115.886 148.771 1.00 81.62 430 ALA B C 1
ATOM 2617 O O . ALA A 1 430 ? 149.750 116.694 148.025 1.00 81.62 430 ALA B O 1
ATOM 2619 N N . LEU A 1 431 ? 150.288 114.574 148.541 1.00 84.11 431 LEU B N 1
ATOM 2620 C CA . LEU A 1 431 ? 149.578 114.045 147.384 1.00 84.11 431 LEU B CA 1
ATOM 2621 C C . LEU A 1 431 ? 148.102 114.389 147.441 1.00 84.11 431 LEU B C 1
ATOM 2622 O O . LEU A 1 431 ? 147.524 114.818 146.439 1.00 84.11 431 LEU B O 1
ATOM 2627 N N . TRP A 1 432 ? 147.487 114.258 148.616 1.00 83.63 432 TRP B N 1
ATOM 2628 C CA . TRP A 1 432 ? 146.084 114.625 148.751 1.00 83.63 432 TRP B CA 1
ATOM 2629 C C . TRP A 1 432 ? 145.856 116.051 148.291 1.00 83.63 432 TRP B C 1
ATOM 2630 O O . TRP A 1 432 ? 144.817 116.365 147.708 1.00 83.63 432 TRP B O 1
ATOM 2641 N N . ILE A 1 433 ? 146.821 116.930 148.540 1.00 78.75 433 ILE B N 1
ATOM 2642 C CA . ILE A 1 433 ? 146.681 118.303 148.088 1.00 78.75 433 ILE B CA 1
ATOM 2643 C C . ILE A 1 433 ? 146.807 118.371 146.579 1.00 78.75 433 ILE B C 1
ATOM 2644 O O . ILE A 1 433 ? 145.931 118.913 145.895 1.00 78.75 433 ILE B O 1
ATOM 2649 N N . ASN A 1 434 ? 147.856 117.754 146.031 1.00 80.09 434 ASN B N 1
ATOM 2650 C CA . ASN A 1 434 ? 148.087 117.829 144.596 1.00 80.09 434 ASN B CA 1
ATOM 2651 C C . ASN A 1 434 ? 146.893 117.293 143.834 1.00 80.09 434 ASN B C 1
ATOM 2652 O O . ASN A 1 434 ? 146.298 118.006 143.018 1.00 80.09 434 ASN B O 1
ATOM 2657 N N . ALA A 1 435 ? 146.491 116.060 144.150 1.00 80.69 435 ALA B N 1
ATOM 2658 C CA . ALA A 1 435 ? 145.268 115.497 143.602 1.00 80.69 435 ALA B CA 1
ATOM 2659 C C . ALA A 1 435 ? 144.169 116.537 143.569 1.00 80.69 435 ALA B C 1
ATOM 2660 O O . ALA A 1 435 ? 143.732 116.941 142.492 1.00 80.69 435 ALA B O 1
ATOM 2662 N N . ALA A 1 436 ? 143.805 117.082 144.728 1.00 82.40 436 ALA B N 1
ATOM 2663 C CA . ALA A 1 436 ? 142.635 117.946 144.771 1.00 82.40 436 ALA B CA 1
ATOM 2664 C C . ALA A 1 436 ? 142.814 119.147 143.862 1.00 82.40 436 ALA B C 1
ATOM 2665 O O . ALA A 1 436 ? 141.919 119.470 143.073 1.00 82.40 436 ALA B O 1
ATOM 2667 N N . ALA A 1 437 ? 143.997 119.762 143.890 1.00 82.57 437 ALA B N 1
ATOM 2668 C CA . ALA A 1 437 ? 144.206 120.960 143.091 1.00 82.57 437 ALA B CA 1
ATOM 2669 C C . ALA A 1 437 ? 143.997 120.662 141.618 1.00 82.57 437 ALA B C 1
ATOM 2670 O O . ALA A 1 437 ? 143.390 121.461 140.896 1.00 82.57 437 ALA B O 1
ATOM 2672 N N . THR A 1 438 ? 144.421 119.476 141.176 1.00 88.24 438 THR B N 1
ATOM 2673 C CA . THR A 1 438 ? 144.213 119.089 139.789 1.00 88.24 438 THR B CA 1
ATOM 2674 C C . THR A 1 438 ? 142.748 119.182 139.401 1.00 88.24 438 THR B C 1
ATOM 2675 O O . THR A 1 438 ? 142.409 119.881 138.442 1.00 88.24 438 THR B O 1
ATOM 2679 N N . GLU A 1 439 ? 141.849 118.546 140.158 1.00 92.58 439 GLU B N 1
ATOM 2680 C CA . GLU A 1 439 ? 140.454 118.620 139.742 1.00 92.58 439 GLU B CA 1
ATOM 2681 C C . GLU A 1 439 ? 139.934 12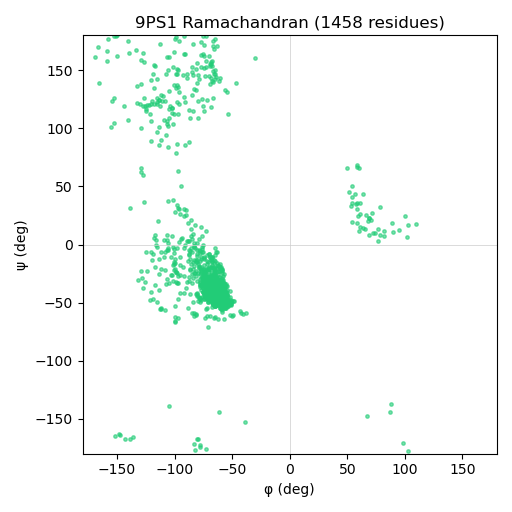0.039 139.769 1.00 92.58 439 GLU B C 1
ATOM 2682 O O . GLU A 1 439 ? 139.149 120.416 138.895 1.00 92.58 439 GLU B O 1
ATOM 2688 N N . VAL A 1 440 ? 140.410 120.872 140.692 1.00 90.14 440 VAL B N 1
ATOM 2689 C CA . VAL A 1 440 ? 139.951 122.254 140.657 1.00 90.14 440 VAL B CA 1
ATOM 2690 C C . VAL A 1 440 ? 140.245 122.842 139.290 1.00 90.14 440 VAL B C 1
ATOM 2691 O O . VAL A 1 440 ? 139.343 123.316 138.589 1.00 90.14 440 VAL B O 1
ATOM 2695 N N . VAL A 1 441 ? 141.481 122.681 138.830 1.00 93.74 441 VAL B N 1
ATOM 2696 C CA . VAL A 1 441 ? 141.842 123.182 137.514 1.00 93.74 441 VAL B CA 1
ATOM 2697 C C . VAL A 1 441 ? 140.983 122.524 136.449 1.00 93.74 441 VAL B C 1
ATOM 2698 O O . VAL A 1 441 ? 140.371 123.205 135.617 1.00 93.74 441 VAL B O 1
ATOM 2702 N N . ASN A 1 442 ? 140.844 121.201 136.514 1.00 99.73 442 ASN B N 1
ATOM 2703 C CA . ASN A 1 442 ? 140.155 120.506 135.437 1.00 99.73 442 ASN B CA 1
ATOM 2704 C C . ASN A 1 442 ? 138.668 120.799 135.440 1.00 99.73 442 ASN B C 1
ATOM 2705 O O . ASN A 1 442 ? 137.964 120.394 134.514 1.00 99.73 442 ASN B O 1
ATOM 2710 N N . ILE A 1 443 ? 138.160 121.475 136.467 1.00 100.18 443 ILE B N 1
ATOM 2711 C CA . ILE A 1 443 ? 136.785 121.939 136.383 1.00 100.18 443 ILE B CA 1
ATOM 2712 C C . ILE A 1 443 ? 136.733 123.255 135.638 1.00 100.18 443 ILE B C 1
ATOM 2713 O O . ILE A 1 443 ? 135.960 123.419 134.689 1.00 100.18 443 ILE B O 1
ATOM 2718 N N . LEU A 1 444 ? 137.584 124.203 136.032 1.00 102.94 444 LEU B N 1
ATOM 2719 C CA . LEU A 1 444 ? 137.510 125.532 135.446 1.00 102.94 444 LEU B CA 1
ATOM 2720 C C . LEU A 1 444 ? 137.739 125.469 133.948 1.00 102.94 444 LEU B C 1
ATOM 2721 O O . LEU A 1 444 ? 136.953 126.020 133.169 1.00 102.94 444 LEU B O 1
ATOM 2726 N N . ARG A 1 445 ? 138.770 124.737 133.526 1.00 111.21 445 ARG B N 1
ATOM 2727 C CA . ARG A 1 445 ? 138.998 124.529 132.104 1.00 111.21 445 ARG B CA 1
ATOM 2728 C C . ARG A 1 445 ? 137.732 124.047 131.414 1.00 111.21 445 ARG B C 1
ATOM 2729 O O . ARG A 1 445 ? 137.322 124.614 130.395 1.00 111.21 445 ARG B O 1
ATOM 2737 N N . SER A 1 446 ? 137.066 123.043 131.986 1.00 112.85 446 SER B N 1
ATOM 2738 C CA . SER A 1 446 ? 135.819 122.563 131.404 1.00 112.85 446 SER B CA 1
ATOM 2739 C C . SER A 1 446 ? 134.836 123.705 131.210 1.00 112.85 446 SER B C 1
ATOM 2740 O O . SER A 1 446 ? 134.356 123.945 130.096 1.00 112.85 446 SER B O 1
ATOM 2743 N N . LEU A 1 447 ? 134.573 124.463 132.272 1.00 115.32 447 LEU B N 1
ATOM 2744 C CA . LEU A 1 447 ? 133.604 125.541 132.152 1.00 115.32 447 LEU B CA 1
ATOM 2745 C C . LEU A 1 447 ? 134.056 126.555 131.116 1.00 115.32 447 LEU B C 1
ATOM 2746 O O . LEU A 1 447 ? 133.227 127.107 130.384 1.00 115.32 447 LEU B O 1
ATOM 2751 N N . GLY A 1 448 ? 135.369 126.760 130.998 1.00 121.42 448 GLY B N 1
ATOM 2752 C CA . GLY A 1 448 ? 135.872 127.736 130.052 1.00 121.42 448 GLY B CA 1
ATOM 2753 C C . GLY A 1 448 ? 135.510 127.396 128.623 1.00 121.42 448 GLY B C 1
ATOM 2754 O O . GLY A 1 448 ? 135.387 128.285 127.779 1.00 121.42 448 GLY B O 1
ATOM 2755 N N . VAL A 1 449 ? 135.343 126.107 128.327 1.00 124.89 449 VAL B N 1
ATOM 2756 C CA . VAL A 1 449 ? 134.900 125.725 126.992 1.00 124.89 449 VAL B CA 1
ATOM 2757 C C . VAL A 1 449 ? 133.445 126.110 126.785 1.00 124.89 449 VAL B C 1
ATOM 2758 O O . VAL A 1 449 ? 133.078 126.663 125.743 1.00 124.89 449 VAL B O 1
ATOM 2762 N N . VAL A 1 450 ? 132.598 125.853 127.784 1.00 126.97 450 VAL B N 1
ATOM 2763 C CA . VAL A 1 450 ? 131.164 126.074 127.621 1.00 126.97 450 VAL B CA 1
ATOM 2764 C C . VAL A 1 450 ? 130.857 127.560 127.492 1.00 126.97 450 VAL B C 1
ATOM 2765 O O . VAL A 1 450 ? 130.018 127.968 126.682 1.00 126.97 450 VAL B O 1
ATOM 2769 N N . PHE A 1 451 ? 131.536 128.392 128.269 1.00 129.42 451 PHE B N 1
ATOM 2770 C CA . PHE A 1 451 ? 131.334 129.831 128.190 1.00 129.42 451 PHE B CA 1
ATOM 2771 C C . PHE A 1 451 ? 132.183 130.485 127.106 1.00 129.42 451 PHE B C 1
ATOM 2772 O O . PHE A 1 451 ? 132.218 131.717 127.027 1.00 129.42 451 PHE B O 1
ATOM 2780 N N . ARG A 1 452 ? 132.864 129.688 126.280 1.00 133.42 452 ARG B N 1
ATOM 2781 C CA . ARG A 1 452 ? 133.587 130.165 125.100 1.00 133.42 452 ARG B CA 1
ATOM 2782 C C . ARG A 1 452 ? 134.651 131.199 125.481 1.00 133.42 452 ARG B C 1
ATOM 2783 O O . ARG A 1 452 ? 134.565 132.382 125.153 1.00 133.42 452 ARG B O 1
ATOM 2791 N N . LEU A 1 453 ? 135.655 130.716 126.205 1.00 131.46 453 LEU B N 1
ATOM 2792 C CA . LEU A 1 453 ? 136.835 131.502 126.534 1.00 131.46 453 LEU B CA 1
ATOM 2793 C C . LEU A 1 453 ? 138.046 130.900 125.834 1.00 131.46 453 LEU B C 1
ATOM 2794 O O . LEU A 1 453 ? 138.346 129.715 126.009 1.00 131.46 453 LEU B O 1
ATOM 2799 N N . SER A 1 454 ? 138.738 131.723 125.049 1.00 131.61 454 SER B N 1
ATOM 2800 C CA . SER A 1 454 ? 139.842 131.258 124.225 1.00 131.61 454 SER B CA 1
ATOM 2801 C C . SER A 1 454 ? 141.064 130.932 125.076 1.00 131.61 454 SER B C 1
ATOM 2802 O O . SER A 1 454 ? 141.069 131.085 126.301 1.00 131.61 454 SER B O 1
ATOM 2805 N N . ASN A 1 455 ? 142.118 130.478 124.400 1.00 126.24 455 ASN B N 1
ATOM 2806 C CA . ASN A 1 455 ? 143.397 130.210 125.044 1.00 126.24 455 ASN B CA 1
ATOM 2807 C C . ASN A 1 455 ? 144.251 131.460 125.214 1.00 126.24 455 ASN B C 1
ATOM 2808 O O . ASN A 1 455 ? 145.461 131.332 125.425 1.00 126.24 455 ASN B O 1
ATOM 2813 N N . THR A 1 456 ? 143.668 132.654 125.112 1.00 118.66 456 THR B N 1
ATOM 2814 C CA . THR A 1 456 ? 144.448 133.879 125.230 1.00 118.66 456 THR B CA 1
ATOM 2815 C C . THR A 1 456 ? 145.082 134.000 126.610 1.00 118.66 456 THR B C 1
ATOM 2816 O O . THR A 1 456 ? 146.310 133.988 126.752 1.00 118.66 456 THR B O 1
ATOM 2820 N N . VAL A 1 457 ? 144.251 134.114 127.645 1.00 111.05 457 VAL B N 1
ATOM 2821 C CA . VAL A 1 457 ? 144.769 134.316 128.994 1.00 111.05 457 VAL B CA 1
ATOM 2822 C C . VAL A 1 457 ? 144.842 133.006 129.777 1.00 111.05 457 VAL B C 1
ATOM 2823 O O . VAL A 1 457 ? 145.671 132.877 130.682 1.00 111.05 457 VAL B O 1
ATOM 2827 N N . LEU A 1 458 ? 144.022 132.011 129.422 1.00 109.73 458 LEU B N 1
ATOM 2828 C CA . LEU A 1 458 ? 144.010 130.750 130.159 1.00 109.73 458 LEU B CA 1
ATOM 2829 C C . LEU A 1 458 ? 145.355 130.042 130.131 1.00 109.73 458 LEU B C 1
ATOM 2830 O O . LEU A 1 458 ? 145.591 129.156 130.960 1.00 109.73 458 LEU B O 1
ATOM 2835 N N . GLY A 1 459 ? 146.226 130.378 129.193 1.00 101.00 459 GLY B N 1
ATOM 2836 C CA . GLY A 1 459 ? 147.505 129.709 129.153 1.00 101.00 459 GLY B CA 1
ATOM 2837 C C . GLY A 1 459 ? 148.428 130.098 130.284 1.00 101.00 459 GLY B C 1
ATOM 2838 O O . GLY A 1 459 ? 148.653 129.314 131.207 1.00 101.00 459 GLY B O 1
ATOM 2839 N N . LEU A 1 460 ? 148.936 131.326 130.252 1.00 89.68 460 LEU B N 1
ATOM 2840 C CA . LEU A 1 460 ? 150.066 131.696 131.088 1.00 89.68 460 LEU B CA 1
ATOM 2841 C C . LEU A 1 460 ? 149.674 132.185 132.472 1.00 89.68 460 LEU B C 1
ATOM 2842 O O . LEU A 1 460 ? 150.558 132.366 133.317 1.00 89.68 460 LEU B O 1
ATOM 2847 N N . THR A 1 461 ? 148.385 132.391 132.726 1.00 86.90 461 THR B N 1
ATOM 2848 C CA . THR A 1 461 ? 147.905 132.910 133.998 1.00 86.90 461 THR B CA 1
ATOM 2849 C C . THR A 1 461 ? 147.087 131.895 134.778 1.00 86.90 461 THR B C 1
ATOM 2850 O O . THR A 1 461 ? 147.222 131.810 135.998 1.00 86.90 461 THR B O 1
ATOM 2854 N N . LEU A 1 462 ? 146.251 131.107 134.106 1.00 86.22 462 LEU B N 1
ATOM 2855 C CA . LEU A 1 462 ? 145.549 130.033 134.796 1.00 86.22 462 LEU B CA 1
ATOM 2856 C C . LEU A 1 462 ? 146.515 128.943 135.237 1.00 86.22 462 LEU B C 1
ATOM 2857 O O . LEU A 1 462 ? 146.291 128.278 136.252 1.00 86.22 462 LEU B O 1
ATOM 2862 N N . LEU A 1 463 ? 147.594 128.742 134.487 1.00 78.51 463 LEU B N 1
ATOM 2863 C CA . LEU A 1 463 ? 148.518 127.662 134.807 1.00 78.51 463 LEU B CA 1
ATOM 2864 C C . LEU A 1 463 ? 149.388 128.011 136.004 1.00 78.51 463 LEU B C 1
ATOM 2865 O O . LEU A 1 463 ? 149.826 127.124 136.740 1.00 78.51 463 LEU B O 1
ATOM 2870 N N . ALA A 1 464 ? 149.659 129.297 136.211 1.00 73.87 464 ALA B N 1
ATOM 2871 C CA . ALA A 1 464 ? 150.420 129.716 137.380 1.00 73.87 464 ALA B CA 1
ATOM 2872 C C . ALA A 1 464 ? 149.578 129.638 138.645 1.00 73.87 464 ALA B C 1
ATOM 2873 O O . ALA A 1 464 ? 150.055 129.195 139.696 1.00 73.87 464 ALA B O 1
ATOM 2875 N N . TRP A 1 465 ? 148.323 130.083 138.569 1.00 72.95 465 TRP B N 1
ATOM 2876 C CA . TRP A 1 465 ? 147.423 129.985 139.710 1.00 72.95 465 TRP B CA 1
ATOM 2877 C C . TRP A 1 465 ? 147.154 128.534 140.072 1.00 72.95 465 TRP B C 1
ATOM 2878 O O . TRP A 1 465 ? 147.116 128.167 141.254 1.00 72.95 465 TRP B O 1
ATOM 2889 N N . GLY A 1 466 ? 146.932 127.698 139.062 1.00 69.65 466 GLY B N 1
ATOM 2890 C CA . GLY A 1 466 ? 146.692 126.296 139.327 1.00 69.65 466 GLY B CA 1
ATOM 2891 C C . GLY A 1 466 ? 147.867 125.633 140.008 1.00 69.65 466 GLY B C 1
ATOM 2892 O O . GLY A 1 466 ? 147.694 124.747 140.844 1.00 69.65 466 GLY B O 1
ATOM 2893 N N . ASN A 1 467 ? 149.075 126.049 139.657 1.00 69.13 467 ASN B N 1
ATOM 2894 C CA . ASN A 1 467 ? 150.287 125.525 140.262 1.00 69.13 467 ASN B CA 1
ATOM 2895 C C . ASN A 1 467 ? 150.591 126.140 141.616 1.00 69.13 467 ASN B C 1
ATOM 2896 O O . ASN A 1 467 ? 151.413 125.591 142.352 1.00 69.13 467 ASN B O 1
ATOM 2901 N N . SER A 1 468 ? 149.975 127.267 141.955 1.00 63.54 468 SER B N 1
ATOM 2902 C CA . SER A 1 468 ? 150.234 127.948 143.212 1.00 63.54 468 SER B CA 1
ATOM 2903 C C . SER A 1 468 ? 149.121 127.784 144.232 1.00 63.54 468 SER B C 1
ATOM 2904 O O . SER A 1 468 ? 149.200 128.375 145.311 1.00 63.54 468 SER B O 1
ATOM 2907 N N . ILE A 1 469 ? 148.067 127.040 143.902 1.00 64.80 469 ILE B N 1
ATOM 2908 C CA . ILE A 1 469 ? 147.010 126.768 144.880 1.00 64.80 469 ILE B CA 1
ATOM 2909 C C . ILE A 1 469 ? 147.576 126.147 146.154 1.00 64.80 469 ILE B C 1
ATOM 2910 O O . ILE A 1 469 ? 147.233 126.555 147.273 1.00 64.80 469 ILE B O 1
ATOM 2915 N N . GLY A 1 470 ? 148.435 125.141 146.008 1.00 63.30 470 GLY B N 1
ATOM 2916 C CA . GLY A 1 470 ? 149.023 124.507 147.174 1.00 63.30 470 GLY B CA 1
ATOM 2917 C C . GLY A 1 470 ? 149.924 125.438 147.958 1.00 63.30 470 GLY B C 1
ATOM 2918 O O . GLY A 1 470 ? 149.937 125.405 149.188 1.00 63.30 470 GLY B O 1
ATOM 2919 N N . ASP A 1 471 ? 150.650 126.297 147.242 1.00 62.28 471 ASP B N 1
ATOM 2920 C CA . ASP A 1 471 ? 151.488 127.305 147.943 1.00 62.28 471 ASP B CA 1
ATOM 2921 C C . ASP A 1 471 ? 150.571 128.159 148.822 1.00 62.28 471 ASP B C 1
ATOM 2922 O O . ASP A 1 471 ? 150.873 128.299 150.021 1.00 62.28 471 ASP B O 1
ATOM 2927 N N . ALA A 1 472 ? 149.472 128.672 148.259 1.00 59.87 472 ALA B N 1
ATOM 2928 C CA . ALA A 1 472 ? 148.606 129.559 149.024 1.00 59.87 472 ALA B CA 1
ATOM 2929 C C . ALA A 1 472 ? 148.044 128.853 150.245 1.00 59.87 472 ALA B C 1
ATOM 2930 O O . ALA A 1 472 ? 148.130 129.367 151.364 1.00 59.87 472 ALA B O 1
ATOM 2932 N N . PHE A 1 473 ? 147.500 127.652 150.059 1.00 61.90 473 PHE B N 1
ATOM 2933 C CA . PHE A 1 473 ? 146.870 126.964 151.180 1.00 61.90 473 PHE B CA 1
ATOM 2934 C C . PHE A 1 473 ? 147.878 126.659 152.277 1.00 61.90 473 PHE B C 1
ATOM 2935 O O . PHE A 1 473 ? 147.673 127.023 153.443 1.00 61.90 473 PHE B O 1
ATOM 2943 N N . SER A 1 474 ? 148.992 126.022 151.918 1.00 60.95 474 SER B N 1
ATOM 2944 C CA . SER A 1 474 ? 149.978 125.631 152.915 1.00 60.95 474 SER B CA 1
ATOM 2945 C C . SER A 1 474 ? 150.561 126.840 153.624 1.00 60.95 474 SER B C 1
ATOM 2946 O O . SER A 1 474 ? 150.649 126.864 154.853 1.00 60.95 474 SER B O 1
ATOM 2949 N N . ASP A 1 475 ? 150.950 127.867 152.867 1.00 60.01 475 ASP B N 1
ATOM 2950 C CA . ASP A 1 475 ? 151.650 129.000 153.451 1.00 60.01 475 ASP B CA 1
ATOM 2951 C C . ASP A 1 475 ? 150.731 129.854 154.308 1.00 60.01 475 ASP B C 1
ATOM 2952 O O . ASP A 1 475 ? 151.132 130.293 155.388 1.00 60.01 475 ASP B O 1
ATOM 2957 N N . PHE A 1 476 ? 149.496 130.105 153.865 1.00 55.81 476 PHE B N 1
ATOM 2958 C CA . PHE A 1 476 ? 148.582 130.887 154.688 1.00 55.81 476 PHE B CA 1
ATOM 2959 C C . PHE A 1 476 ? 148.195 130.141 155.956 1.00 55.81 476 PHE B C 1
ATOM 2960 O O . PHE A 1 476 ? 148.149 130.733 157.040 1.00 55.81 476 PHE B O 1
ATOM 2968 N N . THR A 1 477 ? 147.918 128.840 155.850 1.00 58.80 477 THR B N 1
ATOM 2969 C CA . THR A 1 477 ? 147.616 128.070 157.047 1.00 58.80 477 THR B CA 1
ATOM 2970 C C . THR A 1 477 ? 148.787 128.080 158.012 1.00 58.80 477 THR B C 1
ATOM 2971 O O . THR A 1 477 ? 148.604 128.242 159.220 1.00 58.80 477 THR B O 1
ATOM 2975 N N . LEU A 1 478 ? 149.999 127.917 157.494 1.00 57.43 478 LEU B N 1
ATOM 2976 C CA . LEU A 1 478 ? 151.174 127.831 158.343 1.00 57.43 478 LEU B CA 1
ATOM 2977 C C . LEU A 1 478 ? 151.477 129.166 159.001 1.00 57.43 478 LEU B C 1
ATOM 2978 O O . LEU A 1 478 ? 151.982 129.209 160.124 1.00 57.43 478 LEU B O 1
ATOM 2983 N N . ALA A 1 479 ? 151.197 130.271 158.311 1.00 53.83 479 ALA B N 1
ATOM 2984 C CA . ALA A 1 479 ? 151.359 131.580 158.928 1.00 53.83 479 ALA B CA 1
ATOM 2985 C C . ALA A 1 479 ? 150.343 131.804 160.034 1.00 53.83 479 ALA B C 1
ATOM 2986 O O . ALA A 1 479 ? 150.688 132.314 161.098 1.00 53.83 479 ALA B O 1
ATOM 2988 N N . ARG A 1 480 ? 149.084 131.433 159.807 1.00 56.21 480 ARG B N 1
ATOM 2989 C CA . ARG A 1 480 ? 148.058 131.650 160.820 1.00 56.21 480 ARG B CA 1
ATOM 2990 C C . ARG A 1 480 ? 148.252 130.799 162.065 1.00 56.21 480 ARG B C 1
ATOM 2991 O O . ARG A 1 480 ? 147.655 131.102 163.096 1.00 56.21 480 ARG B O 1
ATOM 2999 N N . GLN A 1 481 ? 149.047 129.743 162.000 1.00 58.50 481 GLN B N 1
ATOM 3000 C CA . GLN A 1 481 ? 149.283 128.885 163.151 1.00 58.50 481 GLN B CA 1
ATOM 3001 C C . GLN A 1 481 ? 150.491 129.298 163.972 1.00 58.50 481 GLN B C 1
ATOM 3002 O O . GLN A 1 481 ? 150.763 128.668 164.993 1.00 58.50 481 GLN B O 1
ATOM 3008 N N . GLY A 1 482 ? 151.226 130.315 163.557 1.00 57.99 482 GLY B N 1
ATOM 3009 C CA . GLY A 1 482 ? 152.348 130.796 164.320 1.00 57.99 482 GLY B CA 1
ATOM 3010 C C . GLY A 1 482 ? 153.709 130.528 163.733 1.00 57.99 482 GLY B C 1
ATOM 3011 O O . GLY A 1 482 ? 154.695 130.597 164.469 1.00 57.99 482 GLY B O 1
ATOM 3012 N N . TYR A 1 483 ? 153.795 130.218 162.445 1.00 59.47 483 TYR B N 1
ATOM 3013 C CA . TYR A 1 483 ? 155.068 129.973 161.766 1.00 59.47 483 TYR B CA 1
ATOM 3014 C C . TYR A 1 483 ? 155.144 130.812 160.501 1.00 59.47 483 TYR B C 1
ATOM 3015 O O . TYR A 1 483 ? 155.161 130.278 159.394 1.00 59.47 483 TYR B O 1
ATOM 3024 N N . PRO A 1 484 ? 155.182 132.139 160.621 1.00 55.36 484 PRO B N 1
ATOM 3025 C CA . PRO A 1 484 ? 155.299 132.956 159.415 1.00 55.36 484 PRO B CA 1
ATOM 3026 C C . PRO A 1 484 ? 156.709 133.019 158.865 1.00 55.36 484 PRO B C 1
ATOM 3027 O O . PRO A 1 484 ? 156.878 133.350 157.688 1.00 55.36 484 PRO B O 1
ATOM 3031 N N . ARG A 1 485 ? 157.725 132.691 159.661 1.00 59.14 485 ARG B N 1
ATOM 3032 C CA . ARG A 1 485 ? 159.086 132.656 159.142 1.00 59.14 485 ARG B CA 1
ATOM 3033 C C . ARG A 1 485 ? 159.286 131.483 158.201 1.00 59.14 485 ARG B C 1
ATOM 3034 O O . ARG A 1 485 ? 159.948 131.616 157.170 1.00 59.14 485 ARG B O 1
ATOM 3042 N N . MET A 1 486 ? 158.705 130.335 158.531 1.00 61.91 486 MET B N 1
ATOM 3043 C CA . MET A 1 486 ? 158.790 129.164 157.670 1.00 61.91 486 MET B CA 1
ATOM 3044 C C . MET A 1 486 ? 158.108 129.417 156.331 1.00 61.91 486 MET B C 1
ATOM 3045 O O . MET A 1 486 ? 158.665 129.117 155.267 1.00 61.91 486 MET B O 1
ATOM 3050 N N . ALA A 1 487 ? 156.911 129.997 156.364 1.00 56.63 487 ALA B N 1
ATOM 3051 C CA . ALA A 1 487 ? 156.175 130.271 155.137 1.00 56.63 487 ALA B CA 1
ATOM 3052 C C . ALA A 1 487 ? 156.857 131.343 154.298 1.00 56.63 487 ALA B C 1
ATOM 3053 O O . ALA A 1 487 ? 156.965 131.213 153.072 1.00 56.63 487 ALA B O 1
ATOM 3055 N N . PHE A 1 488 ? 157.327 132.410 154.937 1.00 55.54 488 PHE B N 1
ATOM 3056 C CA . PHE A 1 488 ? 158.032 133.450 154.205 1.00 55.54 488 PHE B CA 1
ATOM 3057 C C . PHE A 1 488 ? 159.301 132.906 153.575 1.00 55.54 488 PHE B C 1
ATOM 3058 O O . PHE A 1 488 ? 159.645 133.269 152.448 1.00 55.54 488 PHE B O 1
ATOM 3066 N N . SER A 1 489 ? 160.013 132.034 154.286 1.00 60.54 489 SER B N 1
ATOM 3067 C CA . SER A 1 489 ? 161.213 131.426 153.738 1.00 60.54 489 SER B CA 1
ATOM 3068 C C . SER A 1 489 ? 160.897 130.567 152.532 1.00 60.54 489 SER B C 1
ATOM 3069 O O . SER A 1 489 ? 161.665 130.548 151.571 1.00 60.54 489 SER B O 1
ATOM 3072 N N . ALA A 1 490 ? 159.793 129.820 152.575 1.00 60.20 490 ALA B N 1
ATOM 3073 C CA . ALA A 1 490 ? 159.399 129.065 151.391 1.00 60.20 490 ALA B CA 1
ATOM 3074 C C . ALA A 1 490 ? 159.134 129.977 150.207 1.00 60.20 490 ALA B C 1
ATOM 3075 O O . ALA A 1 490 ? 159.576 129.681 149.099 1.00 60.20 490 ALA B O 1
ATOM 3077 N N . CYS A 1 491 ? 158.482 131.113 150.435 1.00 59.41 491 CYS B N 1
ATOM 3078 C CA . CYS A 1 491 ? 158.089 131.981 149.326 1.00 59.41 491 CYS B CA 1
ATOM 3079 C C . CYS A 1 491 ? 159.290 132.511 148.548 1.00 59.41 491 CYS B C 1
ATOM 3080 O O . CYS A 1 491 ? 159.134 133.021 147.437 1.00 59.41 491 CYS B O 1
ATOM 3083 N N . PHE A 1 492 ? 160.489 132.456 149.131 1.00 60.07 492 PHE B N 1
ATOM 3084 C CA . PHE A 1 492 ? 161.679 132.933 148.428 1.00 60.07 492 PHE B CA 1
ATOM 3085 C C . PHE A 1 492 ? 162.741 131.863 148.250 1.00 60.07 492 PHE B C 1
ATOM 3086 O O . PHE A 1 492 ? 163.739 132.117 147.576 1.00 60.07 492 PHE B O 1
ATOM 3094 N N . GLY A 1 493 ? 162.565 130.681 148.838 1.00 64.58 493 GLY B N 1
ATOM 3095 C CA . GLY A 1 493 ? 163.570 129.649 148.702 1.00 64.58 493 GLY B CA 1
ATOM 3096 C C . GLY A 1 493 ? 163.096 128.401 147.997 1.00 64.58 493 GLY B C 1
ATOM 3097 O O . GLY A 1 493 ? 163.919 127.612 147.528 1.00 64.58 493 GLY B O 1
ATOM 3098 N N . GLY A 1 494 ? 161.784 128.179 147.920 1.00 63.72 494 GLY B N 1
ATOM 3099 C CA . GLY A 1 494 ? 161.298 127.027 147.192 1.00 63.72 494 GLY B CA 1
ATOM 3100 C C . GLY A 1 494 ? 161.121 127.301 145.724 1.00 63.72 494 GLY B C 1
ATOM 3101 O O . GLY A 1 494 ? 161.141 126.379 144.901 1.00 63.72 494 GLY B O 1
ATOM 3102 N N . ILE A 1 495 ? 160.975 128.564 145.355 1.00 63.43 495 ILE B N 1
ATOM 3103 C CA . ILE A 1 495 ? 160.816 128.846 143.944 1.00 63.43 495 ILE B CA 1
ATOM 3104 C C . ILE A 1 495 ? 162.168 128.862 143.238 1.00 63.43 495 ILE B C 1
ATOM 3105 O O . ILE A 1 495 ? 162.235 128.736 142.009 1.00 63.43 495 ILE B O 1
ATOM 3110 N N . ILE A 1 496 ? 163.263 128.940 143.995 1.00 62.09 496 ILE B N 1
ATOM 3111 C CA . ILE A 1 496 ? 164.575 128.609 143.445 1.00 62.09 496 ILE B CA 1
ATOM 3112 C C . ILE A 1 496 ? 164.576 127.170 142.956 1.00 62.09 496 ILE B C 1
ATOM 3113 O O . ILE A 1 496 ? 165.037 126.866 141.851 1.00 62.09 496 ILE B O 1
ATOM 3118 N N . PHE A 1 497 ? 164.068 126.263 143.791 1.00 62.39 497 PHE B N 1
ATOM 3119 C CA . PHE A 1 497 ? 163.896 124.872 143.399 1.00 62.39 497 PHE B CA 1
ATOM 3120 C C . PHE A 1 497 ? 163.073 124.780 142.135 1.00 62.39 497 PHE B C 1
ATOM 3121 O O . PHE A 1 497 ? 163.475 124.130 141.167 1.00 62.39 497 PHE B O 1
ATOM 3129 N N . ASN A 1 498 ? 161.935 125.469 142.114 1.00 63.92 498 ASN B N 1
ATOM 3130 C CA . ASN A 1 498 ? 161.073 125.437 140.936 1.00 63.92 498 ASN B CA 1
ATOM 3131 C C . ASN A 1 498 ? 161.847 125.777 139.674 1.00 63.92 498 ASN B C 1
ATOM 3132 O O . ASN A 1 498 ? 161.959 124.949 138.770 1.00 63.92 498 ASN B O 1
ATOM 3137 N N . ILE A 1 499 ? 162.427 126.973 139.609 1.00 63.11 499 ILE B N 1
ATOM 3138 C CA . ILE A 1 499 ? 163.046 127.413 138.362 1.00 63.11 499 ILE B CA 1
ATOM 3139 C C . ILE A 1 499 ? 164.249 126.542 138.003 1.00 63.11 499 ILE B C 1
ATOM 3140 O O . ILE A 1 499 ? 164.331 126.019 136.886 1.00 63.11 499 ILE B O 1
ATOM 3145 N N . LEU A 1 500 ? 165.171 126.319 138.946 1.00 62.61 500 LEU B N 1
ATOM 3146 C CA . LEU A 1 500 ? 166.403 125.620 138.602 1.00 62.61 500 LEU B CA 1
ATOM 3147 C C . LEU A 1 500 ? 166.131 124.177 138.217 1.00 62.61 500 LEU B C 1
ATOM 3148 O O . LEU A 1 500 ? 166.545 123.727 137.144 1.00 62.61 500 LEU B O 1
ATOM 3153 N N . VAL A 1 501 ? 165.411 123.436 139.062 1.00 63.36 501 VAL B N 1
ATOM 3154 C CA . VAL A 1 501 ? 165.176 122.034 138.757 1.00 63.36 501 VAL B CA 1
ATOM 3155 C C . VAL A 1 501 ? 164.267 121.889 137.546 1.00 63.36 501 VAL B C 1
ATOM 3156 O O . VAL A 1 501 ? 164.522 121.054 136.679 1.00 63.36 501 VAL B O 1
ATOM 3160 N N . GLY A 1 502 ? 163.219 122.707 137.436 1.00 66.30 502 GLY B N 1
ATOM 3161 C CA . GLY A 1 502 ? 162.333 122.590 136.295 1.00 66.30 502 GLY B CA 1
ATOM 3162 C C . GLY A 1 502 ? 163.051 122.786 134.978 1.00 66.30 502 GLY B C 1
ATOM 3163 O O . GLY A 1 502 ? 163.016 121.912 134.109 1.00 66.30 502 GLY B O 1
ATOM 3164 N N . VAL A 1 503 ? 163.752 123.912 134.825 1.00 68.10 503 VAL B N 1
ATOM 3165 C CA . VAL A 1 503 ? 164.437 124.160 133.560 1.00 68.10 503 VAL B CA 1
ATOM 3166 C C . VAL A 1 503 ? 165.512 123.110 133.319 1.00 68.10 503 VAL B C 1
ATOM 3167 O O . VAL A 1 503 ? 165.550 122.476 132.257 1.00 68.10 503 VAL B O 1
ATOM 3171 N N . GLY A 1 504 ? 166.387 122.886 134.308 1.00 68.55 504 GLY B N 1
ATOM 3172 C CA . GLY A 1 504 ? 167.509 121.989 134.093 1.00 68.55 504 GLY B CA 1
ATOM 3173 C C . GLY A 1 504 ? 167.081 120.574 133.763 1.00 68.55 504 GLY B C 1
ATOM 3174 O O . GLY A 1 504 ? 167.525 119.996 132.772 1.00 68.55 504 GLY B O 1
ATOM 3175 N N . LEU A 1 505 ? 166.181 120.011 134.563 1.00 70.56 505 LEU B N 1
ATOM 3176 C CA . LEU A 1 505 ? 165.753 118.640 134.342 1.00 70.56 505 LEU B CA 1
ATOM 3177 C C . LEU A 1 505 ? 164.916 118.499 133.077 1.00 70.56 505 LEU B C 1
ATOM 3178 O O . LEU A 1 505 ? 165.088 117.531 132.331 1.00 70.56 505 LEU B O 1
ATOM 3183 N N . GLY A 1 506 ? 164.001 119.435 132.805 1.00 74.47 506 GLY B N 1
ATOM 3184 C CA . GLY A 1 506 ? 163.204 119.317 131.599 1.00 74.47 506 GLY B CA 1
ATOM 3185 C C . GLY A 1 506 ? 164.047 119.354 130.343 1.00 74.47 506 GLY B C 1
ATOM 3186 O O . GLY A 1 506 ? 163.880 118.530 129.439 1.00 74.47 506 GLY B O 1
ATOM 3187 N N . CYS A 1 507 ? 164.986 120.300 130.277 1.00 77.90 507 CYS B N 1
ATOM 3188 C CA . CYS A 1 507 ? 165.836 120.393 129.098 1.00 77.90 507 CYS B CA 1
ATOM 3189 C C . CYS A 1 507 ? 166.802 119.218 129.008 1.00 77.90 507 CYS B C 1
ATOM 3190 O O . CYS A 1 507 ? 167.110 118.754 127.908 1.00 77.90 507 CYS B O 1
ATOM 3193 N N . LEU A 1 508 ? 167.288 118.714 130.147 1.00 79.31 508 LEU B N 1
ATOM 3194 C CA . LEU A 1 508 ? 168.170 117.552 130.118 1.00 79.31 508 LEU B CA 1
ATOM 3195 C C . LEU A 1 508 ? 167.445 116.318 129.602 1.00 79.31 508 LEU B C 1
ATOM 3196 O O . LEU A 1 508 ? 167.993 115.554 128.799 1.00 79.31 508 LEU B O 1
ATOM 3201 N N . LEU A 1 509 ? 166.206 116.108 130.039 1.00 81.45 509 LEU B N 1
ATOM 3202 C CA . LEU A 1 509 ? 165.433 114.990 129.517 1.00 81.45 509 LEU B CA 1
ATOM 3203 C C . LEU A 1 509 ? 165.133 115.155 128.033 1.00 81.45 509 LEU B C 1
ATOM 3204 O O . LEU A 1 509 ? 165.177 114.179 127.279 1.00 81.45 509 LEU B O 1
ATOM 3209 N N . GLN A 1 510 ? 164.795 116.368 127.593 1.00 86.49 510 GLN B N 1
ATOM 3210 C CA . GLN A 1 510 ? 164.587 116.567 126.161 1.00 86.49 510 GLN B CA 1
ATOM 3211 C C . GLN A 1 510 ? 165.845 116.275 125.357 1.00 86.49 510 GLN B C 1
ATOM 3212 O O . GLN A 1 510 ? 165.779 115.614 124.316 1.00 86.49 510 GLN B O 1
ATOM 3218 N N . ILE A 1 511 ? 166.996 116.755 125.818 1.00 86.69 511 ILE B N 1
ATOM 3219 C CA . ILE A 1 511 ? 168.242 116.494 125.106 1.00 86.69 511 ILE B CA 1
ATOM 3220 C C . ILE A 1 511 ? 168.508 115.000 125.037 1.00 86.69 511 ILE B C 1
ATOM 3221 O O . ILE A 1 511 ? 168.911 114.472 123.997 1.00 86.69 511 ILE B O 1
ATOM 3226 N N . VAL A 1 512 ? 168.279 114.291 126.141 1.00 89.66 512 VAL B N 1
ATOM 3227 C CA . VAL A 1 512 ? 168.528 112.854 126.137 1.00 89.66 512 VAL B CA 1
ATOM 3228 C C . VAL A 1 512 ? 167.581 112.133 125.184 1.00 89.66 512 VAL B C 1
ATOM 3229 O O . VAL A 1 512 ? 168.028 111.362 124.329 1.00 89.66 512 VAL B O 1
ATOM 3233 N N . ARG A 1 513 ? 166.268 112.371 125.294 1.00 91.88 513 ARG B N 1
ATOM 3234 C CA . ARG A 1 513 ? 165.336 111.617 124.456 1.00 91.88 513 ARG B CA 1
ATOM 3235 C C . ARG A 1 513 ? 165.506 111.943 122.979 1.00 91.88 513 ARG B C 1
ATOM 3236 O O . ARG A 1 513 ? 165.528 111.036 122.141 1.00 91.88 513 ARG B O 1
ATOM 3244 N N . SER A 1 514 ? 165.610 113.220 122.631 1.00 94.37 514 SER B N 1
ATOM 3245 C CA . SER A 1 514 ? 165.584 113.590 121.225 1.00 94.37 514 SER B CA 1
ATOM 3246 C C . SER A 1 514 ? 166.894 113.312 120.514 1.00 94.37 514 SER B C 1
ATOM 3247 O O . SER A 1 514 ? 166.944 113.414 119.284 1.00 94.37 514 SER B O 1
ATOM 3250 N N . HIS A 1 515 ? 167.950 112.987 121.251 1.00 96.79 515 HIS B N 1
ATOM 3251 C CA . HIS A 1 515 ? 169.296 112.805 120.718 1.00 96.79 515 HIS B CA 1
ATOM 3252 C C . HIS A 1 515 ? 169.828 114.058 120.050 1.00 96.79 515 HIS B C 1
ATOM 3253 O O . HIS A 1 515 ? 170.862 114.006 119.379 1.00 96.79 515 HIS B O 1
ATOM 3260 N N . ALA A 1 516 ? 169.151 115.188 120.224 1.00 96.40 516 ALA B N 1
ATOM 3261 C CA . ALA A 1 516 ? 169.657 116.464 119.760 1.00 96.40 516 ALA B CA 1
ATOM 3262 C C . ALA A 1 516 ? 170.716 116.976 120.727 1.00 96.40 516 ALA B C 1
ATOM 3263 O O . ALA A 1 516 ? 171.119 116.293 121.671 1.00 96.40 516 ALA B O 1
ATOM 3265 N N . SER A 1 517 ? 171.176 118.196 120.491 1.00 96.83 517 SER B N 1
ATOM 3266 C CA . SER A 1 517 ? 172.203 118.795 121.319 1.00 96.83 517 SER B CA 1
ATOM 3267 C C . SER A 1 517 ? 171.745 120.059 122.024 1.00 96.83 517 SER B C 1
ATOM 3268 O O . SER A 1 517 ? 172.471 120.562 122.886 1.00 96.83 517 SER B O 1
ATOM 3271 N N . GLU A 1 518 ? 170.564 120.570 121.695 1.00 95.65 518 GLU B N 1
ATOM 3272 C CA . GLU A 1 518 ? 170.133 121.883 122.142 1.00 95.65 518 GLU B CA 1
ATOM 3273 C C . GLU A 1 518 ? 168.622 121.863 122.269 1.00 95.65 518 GLU B C 1
ATOM 3274 O O . GLU A 1 518 ? 167.946 120.987 121.728 1.00 95.65 518 GLU B O 1
ATOM 3280 N N . VAL A 1 519 ? 168.103 122.836 123.003 1.00 90.73 519 VAL B N 1
ATOM 3281 C CA . VAL A 1 519 ? 166.674 123.086 123.090 1.00 90.73 519 VAL B CA 1
ATOM 3282 C C . VAL A 1 519 ? 166.438 124.517 122.640 1.00 90.73 519 VAL B C 1
ATOM 3283 O O . VAL A 1 519 ? 166.993 125.454 123.225 1.00 90.73 519 VAL B O 1
ATOM 3287 N N . LYS A 1 520 ? 165.645 124.677 121.585 1.00 92.52 520 LYS B N 1
ATOM 3288 C CA . LYS A 1 520 ? 165.352 125.999 121.054 1.00 92.52 520 LYS B CA 1
ATOM 3289 C C . LYS A 1 520 ? 164.288 126.667 121.907 1.00 92.52 520 LYS B C 1
ATOM 3290 O O . LYS A 1 520 ? 163.192 126.131 122.077 1.00 92.52 520 LYS B O 1
ATOM 3296 N N . LEU A 1 521 ? 164.604 127.840 122.437 1.00 89.68 521 LEU B N 1
ATOM 3297 C CA . LEU A 1 521 ? 163.651 128.647 123.186 1.00 89.68 521 LEU B CA 1
ATOM 3298 C C . LEU A 1 521 ? 163.203 129.735 122.226 1.00 89.68 521 LEU B C 1
ATOM 3299 O O . LEU A 1 521 ? 164.007 130.550 121.773 1.00 89.68 521 LEU B O 1
ATOM 3304 N N . GLU A 1 522 ? 161.929 129.741 121.905 1.00 96.58 522 GLU B N 1
ATOM 3305 C CA . GLU A 1 522 ? 161.423 130.693 120.933 1.00 96.58 522 GLU B CA 1
ATOM 3306 C C . GLU A 1 522 ? 160.435 131.644 121.602 1.00 96.58 522 GLU B C 1
ATOM 3307 O O . GLU A 1 522 ? 159.266 131.299 121.811 1.00 96.58 522 GLU B O 1
ATOM 3313 N N . PRO A 1 523 ? 160.884 132.826 122.016 1.00 95.78 523 PRO B N 1
ATOM 3314 C CA . PRO A 1 523 ? 159.941 133.821 122.525 1.00 95.78 523 PRO B CA 1
ATOM 3315 C C . PRO A 1 523 ? 158.871 134.119 121.490 1.00 95.78 523 PRO B C 1
ATOM 3316 O O . PRO A 1 523 ? 159.159 134.338 120.312 1.00 95.78 523 PRO B O 1
ATOM 3320 N N . ASP A 1 524 ? 157.622 134.115 121.946 1.00 97.18 524 ASP B N 1
ATOM 3321 C CA . ASP A 1 524 ? 156.470 134.331 121.078 1.00 97.18 524 ASP B CA 1
ATOM 3322 C C . ASP A 1 524 ? 155.856 135.675 121.451 1.00 97.18 524 ASP B C 1
ATOM 3323 O O . ASP A 1 524 ? 154.985 135.781 122.314 1.00 97.18 524 ASP B O 1
ATOM 3328 N N . GLY A 1 525 ? 156.339 136.720 120.793 1.00 86.13 525 GLY B N 1
ATOM 3329 C CA . GLY A 1 525 ? 155.804 138.039 121.027 1.00 86.13 525 GLY B CA 1
ATOM 3330 C C . GLY A 1 525 ? 156.478 138.764 122.177 1.00 86.13 525 GLY B C 1
ATOM 3331 O O . GLY A 1 525 ? 157.678 138.640 122.431 1.00 86.13 525 GLY B O 1
ATOM 3332 N N . LEU A 1 526 ? 155.664 139.530 122.890 1.00 71.57 526 LEU B N 1
ATOM 3333 C CA . LEU A 1 526 ? 156.147 140.521 123.833 1.00 71.57 526 LEU B CA 1
ATOM 3334 C C . LEU A 1 526 ? 155.840 140.175 125.281 1.00 71.57 526 LEU B C 1
ATOM 3335 O O . LEU A 1 526 ? 156.305 140.878 126.177 1.00 71.57 526 LEU B O 1
ATOM 3340 N N . LEU A 1 527 ? 155.069 139.119 125.532 1.00 68.00 527 LEU B N 1
ATOM 3341 C CA . LEU A 1 527 ? 154.587 138.861 126.883 1.00 68.00 527 LEU B CA 1
ATOM 3342 C C . LEU A 1 527 ? 155.658 138.235 127.768 1.00 68.00 527 LEU B C 1
ATOM 3343 O O . LEU A 1 527 ? 155.680 138.478 128.980 1.00 68.00 527 LEU B O 1
ATOM 3348 N N . VAL A 1 528 ? 156.550 137.434 127.195 1.00 68.64 528 VAL B N 1
ATOM 3349 C CA . VAL A 1 528 ? 157.564 136.761 127.995 1.00 68.64 528 VAL B CA 1
ATOM 3350 C C . VAL A 1 528 ? 158.482 137.775 128.656 1.00 68.64 528 VAL B C 1
ATOM 3351 O O . VAL A 1 528 ? 158.919 137.592 129.798 1.00 68.64 528 VAL B O 1
ATOM 3355 N N . TRP A 1 529 ? 158.789 138.859 127.955 1.00 67.25 529 TRP B N 1
ATOM 3356 C CA . TRP A 1 529 ? 159.645 139.893 128.512 1.00 67.25 529 TRP B CA 1
ATOM 3357 C C . TRP A 1 529 ? 158.927 140.711 129.571 1.00 67.25 529 TRP B C 1
ATOM 3358 O O . TRP A 1 529 ? 159.561 141.181 130.518 1.00 67.25 529 TRP B O 1
ATOM 3369 N N . VAL A 1 530 ? 157.609 140.847 129.454 1.00 63.97 530 VAL B N 1
ATOM 3370 C CA . VAL A 1 530 ? 156.816 141.466 130.508 1.00 63.97 530 VAL B CA 1
ATOM 3371 C C . VAL A 1 530 ? 156.869 140.621 131.775 1.00 63.97 530 VAL B C 1
ATOM 3372 O O . VAL A 1 530 ? 157.043 141.142 132.881 1.00 63.97 530 VAL B O 1
ATOM 3376 N N . LEU A 1 531 ? 156.738 139.301 131.633 1.00 62.88 531 LEU B N 1
ATOM 3377 C CA . LEU A 1 531 ? 156.823 138.418 132.795 1.00 62.88 531 LEU B CA 1
ATOM 3378 C C . LEU A 1 531 ? 158.203 138.455 133.437 1.00 62.88 531 LEU B C 1
ATOM 3379 O O . LEU A 1 531 ? 158.327 138.527 134.668 1.00 62.88 531 LEU B O 1
ATOM 3384 N N . ALA A 1 532 ? 159.253 138.404 132.620 1.00 60.64 532 ALA B N 1
ATOM 3385 C CA . ALA A 1 532 ? 160.609 138.472 133.148 1.00 60.64 532 ALA B CA 1
ATOM 3386 C C . ALA A 1 532 ? 160.860 139.782 133.883 1.00 60.64 532 ALA B C 1
ATOM 3387 O O . ALA A 1 532 ? 161.430 139.794 134.983 1.00 60.64 532 ALA B O 1
ATOM 3389 N N . SER A 1 533 ? 160.439 140.898 133.293 1.00 57.82 533 SER B N 1
ATOM 3390 C CA . SER A 1 533 ? 160.644 142.190 133.924 1.00 57.82 533 SER B CA 1
ATOM 3391 C C . SER A 1 533 ? 159.874 142.296 135.227 1.00 57.82 533 SER B C 1
ATOM 3392 O O . SER A 1 533 ? 160.372 142.863 136.202 1.00 57.82 533 SER B O 1
ATOM 3395 N N . ALA A 1 534 ? 158.646 141.782 135.258 1.00 55.62 534 ALA B N 1
ATOM 3396 C CA . ALA A 1 534 ? 157.862 141.827 136.484 1.00 55.62 534 ALA B CA 1
ATOM 3397 C C . ALA A 1 534 ? 158.539 141.058 137.606 1.00 55.62 534 ALA B C 1
ATOM 3398 O O . ALA A 1 534 ? 158.602 141.534 138.746 1.00 55.62 534 ALA B O 1
ATOM 3400 N N . LEU A 1 535 ? 159.052 139.864 137.307 1.00 55.19 535 LEU B N 1
ATOM 3401 C CA . LEU A 1 535 ? 159.747 139.100 138.339 1.00 55.19 535 LEU B CA 1
ATOM 3402 C C . LEU A 1 535 ? 160.970 139.855 138.853 1.00 55.19 535 LEU B C 1
ATOM 3403 O O . LEU A 1 535 ? 161.181 139.973 140.070 1.00 55.19 535 LEU B O 1
ATOM 3408 N N . GLY A 1 536 ? 161.772 140.407 137.940 1.00 54.09 536 GLY B N 1
ATOM 3409 C CA . GLY A 1 536 ? 162.948 141.151 138.363 1.00 54.09 536 GLY B CA 1
ATOM 3410 C C . GLY A 1 536 ? 162.617 142.361 139.215 1.00 54.09 536 GLY B C 1
ATOM 3411 O O . GLY A 1 536 ? 163.291 142.642 140.209 1.00 54.09 536 GLY B O 1
ATOM 3412 N N . LEU A 1 537 ? 161.562 143.085 138.853 1.00 52.40 537 LEU B N 1
ATOM 3413 C CA . LEU A 1 537 ? 161.185 144.280 139.595 1.00 52.40 537 LEU B CA 1
ATOM 3414 C C . LEU A 1 537 ? 160.609 143.965 140.966 1.00 52.40 537 LEU B C 1
ATOM 3415 O O . LEU A 1 537 ? 160.834 144.727 141.911 1.00 52.40 537 LEU B O 1
ATOM 3420 N N . SER A 1 538 ? 159.871 142.866 141.111 1.00 51.01 538 SER B N 1
ATOM 3421 C CA . SER A 1 538 ? 159.377 142.524 142.440 1.00 51.01 538 SER B CA 1
ATOM 3422 C C . SER A 1 538 ? 160.511 142.058 143.344 1.00 51.01 538 SER B C 1
ATOM 3423 O O . SER A 1 538 ? 160.523 142.363 144.546 1.00 51.01 538 SER B O 1
ATOM 3426 N N . LEU A 1 539 ? 161.501 141.361 142.780 1.00 51.31 539 LEU B N 1
ATOM 3427 C CA . LEU A 1 539 ? 162.680 141.021 143.572 1.00 51.31 539 LEU B CA 1
ATOM 3428 C C . LEU A 1 539 ? 163.429 142.268 144.026 1.00 51.31 539 LEU B C 1
ATOM 3429 O O . LEU A 1 539 ? 163.867 142.348 145.177 1.00 51.31 539 LEU B O 1
ATOM 3434 N N . VAL A 1 540 ? 163.585 143.253 143.141 1.00 49.79 540 VAL B N 1
ATOM 3435 C CA . VAL A 1 540 ? 164.250 144.499 143.527 1.00 49.79 540 VAL B CA 1
ATOM 3436 C C . VAL A 1 540 ? 163.476 145.215 144.628 1.00 49.79 540 VAL B C 1
ATOM 3437 O O . VAL A 1 540 ? 164.068 145.737 145.583 1.00 49.79 540 VAL B O 1
ATOM 3441 N N . PHE A 1 541 ? 162.147 145.274 144.507 1.00 46.20 541 PHE B N 1
ATOM 3442 C CA . PHE A 1 541 ? 161.344 145.927 145.536 1.00 46.20 541 PHE B CA 1
ATOM 3443 C C . PHE A 1 541 ? 161.571 145.292 146.895 1.00 46.20 541 PHE B C 1
ATOM 3444 O O . PHE A 1 541 ? 161.766 145.991 147.892 1.00 46.20 541 PHE B O 1
ATOM 3452 N N . SER A 1 542 ? 161.540 143.962 146.961 1.00 48.01 542 SER B N 1
ATOM 3453 C CA . SER A 1 542 ? 161.727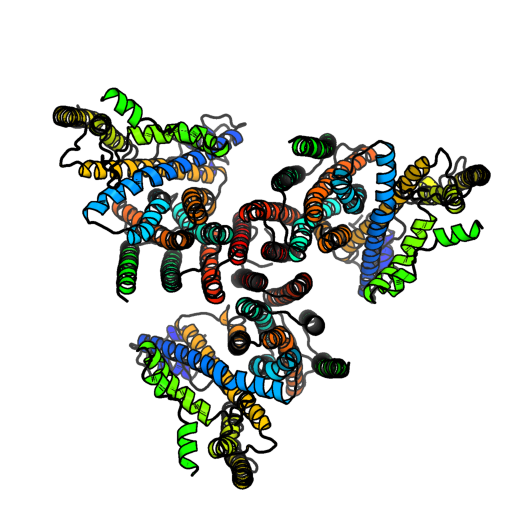 143.311 148.253 1.00 48.01 542 SER B CA 1
ATOM 3454 C C . SER A 1 542 ? 163.139 143.507 148.779 1.00 48.01 542 SER B C 1
ATOM 3455 O O . SER A 1 542 ? 163.329 143.731 149.979 1.00 48.01 542 SER B O 1
ATOM 3458 N N . LEU A 1 543 ? 164.140 143.451 147.901 1.00 49.09 543 LEU B N 1
ATOM 3459 C CA . LEU A 1 543 ? 165.518 143.639 148.335 1.00 49.09 543 LEU B CA 1
ATOM 3460 C C . LEU A 1 543 ? 165.745 145.010 148.945 1.00 49.09 543 LEU B C 1
ATOM 3461 O O . LEU A 1 543 ? 166.487 145.134 149.919 1.00 49.09 543 LEU B O 1
ATOM 3466 N N . VAL A 1 544 ? 165.168 146.054 148.371 1.00 47.45 544 VAL B N 1
ATOM 3467 C CA . VAL A 1 544 ? 165.293 147.371 148.988 1.00 47.45 544 VAL B CA 1
ATOM 3468 C C . VAL A 1 544 ? 164.444 147.485 150.251 1.00 47.45 544 VAL B C 1
ATOM 3469 O O . VAL A 1 544 ? 164.883 148.059 151.244 1.00 47.45 544 VAL B O 1
ATOM 3473 N N . SER A 1 545 ? 163.234 146.922 150.255 1.00 48.50 545 SER B N 1
ATOM 3474 C CA . SER A 1 545 ? 162.266 147.225 151.304 1.00 48.50 545 SER B CA 1
ATOM 3475 C C . SER A 1 545 ? 162.553 146.480 152.596 1.00 48.50 545 SER B C 1
ATOM 3476 O O . SER A 1 545 ? 162.454 147.056 153.679 1.00 48.50 545 SER B O 1
ATOM 3479 N N . VAL A 1 546 ? 162.841 145.184 152.518 1.00 48.13 546 VAL B N 1
ATOM 3480 C CA . VAL A 1 546 ? 162.955 144.387 153.739 1.00 48.13 546 VAL B CA 1
ATOM 3481 C C . VAL A 1 546 ? 164.104 144.848 154.631 1.00 48.13 546 VAL B C 1
ATOM 3482 O O . VAL A 1 546 ? 163.897 144.972 155.846 1.00 48.13 546 VAL B O 1
ATOM 3486 N N . PRO A 1 547 ? 165.319 145.093 154.125 1.00 49.20 547 PRO B N 1
ATOM 3487 C CA . PRO A 1 547 ? 166.353 145.684 154.985 1.00 49.20 547 PRO B CA 1
ATOM 3488 C C . PRO A 1 547 ? 166.027 147.065 155.502 1.00 49.20 547 PRO B C 1
ATOM 3489 O O . PRO A 1 547 ? 166.407 147.397 156.627 1.00 49.20 547 PRO B O 1
ATOM 3493 N N . LEU A 1 548 ? 165.352 147.890 154.710 1.00 47.08 548 LEU B N 1
ATOM 3494 C CA . LEU A 1 548 ? 165.078 149.264 155.106 1.00 47.08 548 LEU B CA 1
ATOM 3495 C C . LEU A 1 548 ? 164.088 149.331 156.260 1.00 47.08 548 LEU B C 1
ATOM 3496 O O . LEU A 1 548 ? 164.111 150.288 157.035 1.00 47.08 548 LEU B O 1
ATOM 3501 N N . GLN A 1 549 ? 163.226 148.329 156.397 1.00 50.18 549 GLN B N 1
ATOM 3502 C CA . GLN A 1 549 ? 162.365 148.173 157.560 1.00 50.18 549 GLN B CA 1
ATOM 3503 C C . GLN A 1 549 ? 163.082 147.539 158.732 1.00 50.18 549 GLN B C 1
ATOM 3504 O O . GLN A 1 549 ? 162.452 147.318 159.766 1.00 50.18 549 GLN B O 1
ATOM 3510 N N . CYS A 1 550 ? 164.371 147.239 158.583 1.00 55.54 550 CYS B N 1
ATOM 3511 C CA . CYS A 1 550 ? 165.167 146.524 159.578 1.00 55.54 550 CYS B CA 1
ATOM 3512 C C . CYS A 1 550 ? 164.573 145.156 159.879 1.00 55.54 550 CYS B C 1
ATOM 3513 O O . CYS A 1 550 ? 164.604 144.684 161.012 1.00 55.54 550 CYS B O 1
ATOM 3516 N N . PHE A 1 551 ? 164.022 144.527 158.842 1.00 53.03 551 PHE B N 1
ATOM 3517 C CA . PHE A 1 551 ? 163.570 143.141 158.825 1.00 53.03 551 PHE B CA 1
ATOM 3518 C C . PHE A 1 551 ? 162.357 142.894 159.702 1.00 53.03 551 PHE B C 1
ATOM 3519 O O . PHE A 1 551 ? 162.073 141.755 160.049 1.00 53.03 551 PHE B O 1
ATOM 3527 N N . GLN A 1 552 ? 161.610 143.939 160.031 1.00 55.92 552 GLN B N 1
ATOM 3528 C CA . GLN A 1 552 ? 160.366 143.841 160.786 1.00 55.92 552 GLN B CA 1
ATOM 3529 C C . GLN A 1 552 ? 159.210 144.069 159.823 1.00 55.92 552 GLN B C 1
ATOM 3530 O O . GLN A 1 552 ? 158.911 145.210 159.475 1.00 55.92 552 GLN B O 1
ATOM 3536 N N . LEU A 1 553 ? 158.548 142.997 159.410 1.00 50.99 553 LEU B N 1
ATOM 3537 C CA . LEU A 1 553 ? 157.575 143.046 158.328 1.00 50.99 553 LEU B CA 1
ATOM 3538 C C . LEU A 1 553 ? 156.158 143.135 158.871 1.00 50.99 553 LEU B C 1
ATOM 3539 O O . LEU A 1 553 ? 155.803 142.432 159.815 1.00 50.99 553 LEU B O 1
ATOM 3544 N N . SER A 1 554 ? 155.344 143.992 158.260 1.00 50.68 554 SER B N 1
ATOM 3545 C CA . SER A 1 554 ? 154.006 144.278 158.756 1.00 50.68 554 SER B CA 1
ATOM 3546 C C . SER A 1 554 ? 153.051 144.368 157.572 1.00 50.68 554 SER B C 1
ATOM 3547 O O . SER A 1 554 ? 153.383 143.981 156.453 1.00 50.68 554 SER B O 1
ATOM 3550 N N . LYS A 1 555 ? 151.846 144.876 157.820 1.00 49.95 555 LYS B N 1
ATOM 3551 C CA . LYS A 1 555 ? 150.792 144.806 156.816 1.00 49.95 555 LYS B CA 1
ATOM 3552 C C . LYS A 1 555 ? 151.003 145.793 155.679 1.00 49.95 555 LYS B C 1
ATOM 3553 O O . LYS A 1 555 ? 150.491 145.573 154.581 1.00 49.95 555 LYS B O 1
ATOM 3559 N N . A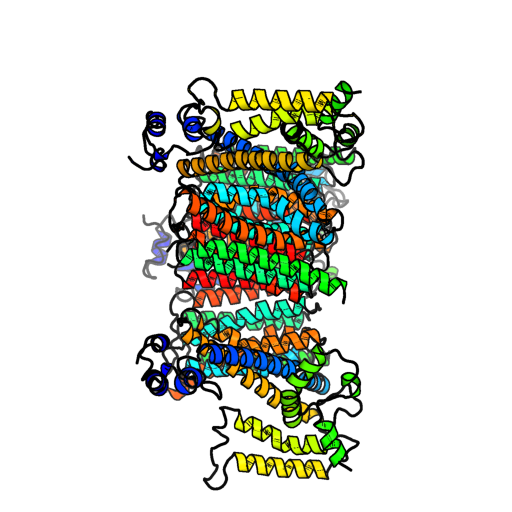LA A 1 556 ? 151.734 146.883 155.912 1.00 48.56 556 ALA B N 1
ATOM 3560 C CA . ALA A 1 556 ? 151.934 147.887 154.870 1.00 48.56 556 ALA B CA 1
ATOM 3561 C C . ALA A 1 556 ? 152.729 147.328 153.699 1.00 48.56 556 ALA B C 1
ATOM 3562 O O . ALA A 1 556 ? 152.399 147.576 152.532 1.00 48.56 556 ALA B O 1
ATOM 3564 N N . TYR A 1 557 ? 153.775 146.565 154.000 1.00 47.73 557 TYR B N 1
ATOM 3565 C CA . TYR A 1 557 ? 154.567 145.892 152.981 1.00 47.73 557 TYR B CA 1
ATOM 3566 C C . TYR A 1 557 ? 153.709 144.935 152.157 1.00 47.73 557 TYR B C 1
ATOM 3567 O O . TYR A 1 557 ? 153.764 144.930 150.919 1.00 47.73 557 TYR B O 1
ATOM 3576 N N . GLY A 1 558 ? 152.876 144.144 152.828 1.00 47.07 558 GLY B N 1
ATOM 3577 C CA . GLY A 1 558 ? 152.015 143.224 152.115 1.00 47.07 558 GLY B CA 1
ATOM 3578 C C . GLY A 1 558 ? 151.007 143.913 151.222 1.00 47.07 558 GLY B C 1
ATOM 3579 O O . GLY A 1 558 ? 150.751 143.465 150.104 1.00 47.07 558 GLY B O 1
ATOM 3580 N N . LEU A 1 559 ? 150.418 145.008 151.695 1.00 45.44 559 LEU B N 1
ATOM 3581 C CA . LEU A 1 559 ? 149.442 145.725 150.884 1.00 45.44 559 LEU B CA 1
ATOM 3582 C C . LEU A 1 559 ? 150.089 146.350 149.658 1.00 45.44 559 LEU B C 1
ATOM 3583 O O . LEU A 1 559 ? 149.497 146.360 148.570 1.00 45.44 559 LEU B O 1
ATOM 3588 N N . CYS A 1 560 ? 151.312 146.858 149.802 1.00 48.65 560 CYS B N 1
ATOM 3589 C CA . CYS A 1 560 ? 152.039 147.346 148.634 1.00 48.65 560 CYS B CA 1
ATOM 3590 C C . CYS A 1 560 ? 152.295 146.229 147.632 1.00 48.65 560 CYS B C 1
ATOM 3591 O O . CYS A 1 560 ? 152.251 146.451 146.421 1.00 48.65 560 CYS B O 1
ATOM 3594 N N . LEU A 1 561 ? 152.560 145.017 148.114 1.00 47.29 561 LEU B N 1
ATOM 3595 C CA . LEU A 1 561 ? 152.796 143.904 147.196 1.00 47.29 561 LEU B CA 1
ATOM 3596 C C . LEU A 1 561 ? 151.528 143.481 146.452 1.00 47.29 561 LEU B C 1
ATOM 3597 O O . LEU A 1 561 ? 151.582 143.126 145.266 1.00 47.29 561 LEU B O 1
ATOM 3602 N N . LEU A 1 562 ? 150.378 143.496 147.123 1.00 48.31 562 LEU B N 1
ATOM 3603 C CA . LEU A 1 562 ? 149.123 143.267 146.402 1.00 48.31 562 LEU B CA 1
ATOM 3604 C C . LEU A 1 562 ? 148.860 144.329 145.340 1.00 48.31 562 LEU B C 1
ATOM 3605 O O . LEU A 1 562 ? 148.422 144.012 144.228 1.00 48.31 562 LEU B O 1
ATOM 3610 N N . LEU A 1 563 ? 149.102 145.596 145.660 1.00 50.36 563 LEU B N 1
ATOM 3611 C CA . LEU A 1 563 ? 148.918 146.625 144.640 1.00 50.36 563 LEU B CA 1
ATOM 3612 C C . LEU A 1 563 ? 149.870 146.414 143.465 1.00 50.36 563 LEU B C 1
ATOM 3613 O O . LEU A 1 563 ? 149.501 146.640 142.304 1.00 50.36 563 LEU B O 1
ATOM 3618 N N . PHE A 1 564 ? 151.097 145.974 143.746 1.00 51.01 564 PHE B N 1
ATOM 3619 C CA . PHE A 1 564 ? 152.025 145.609 142.681 1.00 51.01 564 PHE B CA 1
ATOM 3620 C C . PHE A 1 564 ? 151.421 144.558 141.762 1.00 51.01 564 PHE B C 1
ATOM 3621 O O . PHE A 1 564 ? 151.527 144.658 140.537 1.00 51.01 564 PHE B O 1
ATOM 3629 N N . TYR A 1 565 ? 150.828 143.510 142.331 1.00 52.58 565 TYR B N 1
ATOM 3630 C CA . TYR A 1 565 ? 150.271 142.464 141.475 1.00 52.58 565 TYR B CA 1
ATOM 3631 C C . TYR A 1 565 ? 149.104 142.982 140.640 1.00 52.58 565 TYR B C 1
ATOM 3632 O O . TYR A 1 565 ? 148.914 142.558 139.494 1.00 52.58 565 TYR B O 1
ATOM 3641 N N . ILE A 1 566 ? 148.312 143.900 141.192 1.00 55.12 566 ILE B N 1
ATOM 3642 C CA . ILE A 1 566 ? 147.245 144.528 140.407 1.00 55.12 566 ILE B CA 1
ATOM 3643 C C . ILE A 1 566 ? 147.824 145.252 139.192 1.00 55.12 566 ILE B C 1
ATOM 3644 O O . ILE A 1 566 ? 147.324 145.123 138.069 1.00 55.12 566 ILE B O 1
ATOM 3649 N N . CYS A 1 567 ? 148.888 146.028 139.400 1.00 58.43 567 CYS B N 1
ATOM 3650 C CA . CYS A 1 567 ? 149.510 146.737 138.280 1.00 58.43 567 CYS B CA 1
ATOM 3651 C C . CYS A 1 567 ? 150.110 145.777 137.257 1.00 58.43 567 CYS B C 1
ATOM 3652 O O . CYS A 1 567 ? 150.074 146.045 136.046 1.00 58.43 567 CYS B O 1
ATOM 3655 N N . PHE A 1 568 ? 150.678 144.668 137.721 1.00 54.70 568 PHE B N 1
ATOM 3656 C CA . PHE A 1 568 ? 151.205 143.663 136.806 1.00 54.70 568 PHE B CA 1
ATOM 3657 C C . PHE A 1 568 ? 150.101 143.091 135.925 1.00 54.70 568 PHE B C 1
ATOM 3658 O O . PHE A 1 568 ? 150.289 142.913 134.717 1.00 54.70 568 PHE B O 1
ATOM 3666 N N . ILE A 1 569 ? 148.936 142.813 136.506 1.00 57.66 569 ILE B N 1
ATOM 3667 C CA . ILE A 1 569 ? 147.805 142.343 135.708 1.00 57.66 569 ILE B CA 1
ATOM 3668 C C . ILE A 1 569 ? 147.345 143.411 134.726 1.00 57.66 569 ILE B C 1
ATOM 3669 O O . ILE A 1 569 ? 146.908 143.100 133.613 1.00 57.66 569 ILE B O 1
ATOM 3674 N N . VAL A 1 570 ? 147.421 144.683 135.114 1.00 58.14 570 VAL B N 1
ATOM 3675 C CA . VAL A 1 570 ? 147.061 145.751 134.179 1.00 58.14 570 VAL B CA 1
ATOM 3676 C C . VAL A 1 570 ? 147.944 145.687 132.939 1.00 58.14 570 VAL B C 1
ATOM 3677 O O . VAL A 1 570 ? 147.463 145.714 131.800 1.00 58.14 570 VAL B O 1
ATOM 3681 N N . VAL A 1 571 ? 149.257 145.611 133.148 1.00 58.36 571 VAL B N 1
ATOM 3682 C CA . VAL A 1 571 ? 150.179 145.596 132.014 1.00 58.36 571 VAL B CA 1
ATOM 3683 C C . VAL A 1 571 ? 149.989 144.335 131.178 1.00 58.36 571 VAL B C 1
ATOM 3684 O O . VAL A 1 571 ? 150.091 144.366 129.947 1.00 58.36 571 VAL B O 1
ATOM 3688 N N . VAL A 1 572 ? 149.697 143.210 131.825 1.00 60.42 572 VAL B N 1
ATOM 3689 C CA . VAL A 1 572 ? 149.491 141.966 131.089 1.00 60.42 572 VAL B CA 1
ATOM 3690 C C . VAL A 1 572 ? 148.254 142.066 130.204 1.00 60.42 572 VAL B C 1
ATOM 3691 O O . VAL A 1 572 ? 148.260 141.630 129.049 1.00 60.42 572 VAL B O 1
ATOM 3695 N N . LEU A 1 573 ? 147.177 142.650 130.725 1.00 62.59 573 LEU B N 1
ATOM 3696 C CA . LEU A 1 573 ? 145.975 142.814 129.913 1.00 62.59 573 LEU B CA 1
ATOM 3697 C C . LEU A 1 573 ? 146.189 143.781 128.762 1.00 62.59 573 LEU B C 1
ATOM 3698 O O . LEU A 1 573 ? 145.701 143.535 127.658 1.00 62.59 573 LEU B O 1
ATOM 3703 N N . LEU A 1 574 ? 146.891 144.887 128.995 1.00 62.39 574 LEU B N 1
ATOM 3704 C CA . LEU A 1 574 ? 147.195 145.795 127.895 1.00 62.39 574 LEU B CA 1
ATOM 3705 C C . LEU A 1 574 ? 148.033 145.111 126.823 1.00 62.39 574 LEU B C 1
ATOM 3706 O O . LEU A 1 574 ? 147.911 145.434 125.639 1.00 62.39 574 LEU B O 1
ATOM 3711 N N . THR A 1 575 ? 148.901 144.176 127.214 1.00 66.38 575 THR B N 1
ATOM 3712 C CA . THR A 1 575 ? 149.725 143.479 126.230 1.00 66.38 575 THR B CA 1
ATOM 3713 C C . THR A 1 575 ? 148.931 142.426 125.468 1.00 66.38 575 THR B C 1
ATOM 3714 O O . THR A 1 575 ? 149.200 142.172 124.292 1.00 66.38 575 THR B O 1
ATOM 3718 N N . GLU A 1 576 ? 147.958 141.791 126.119 1.00 74.36 576 GLU B N 1
ATOM 3719 C CA . GLU A 1 576 ? 147.214 140.725 125.455 1.00 74.36 576 GLU B CA 1
ATOM 3720 C C . GLU A 1 576 ? 146.215 141.257 124.436 1.00 74.36 576 GLU B C 1
ATOM 3721 O O . GLU A 1 576 ? 145.926 140.580 123.448 1.00 74.36 576 GLU B O 1
ATOM 3727 N N . PHE A 1 577 ? 145.667 142.444 124.655 1.00 69.65 577 PHE B N 1
ATOM 3728 C CA . PHE A 1 577 ? 144.732 143.044 123.716 1.00 69.65 577 PHE B CA 1
ATOM 3729 C C . PHE A 1 577 ? 145.425 143.822 122.613 1.00 69.65 577 PHE B C 1
ATOM 3730 O O . PHE A 1 577 ? 144.748 144.348 121.729 1.00 69.65 577 PHE B O 1
ATOM 3738 N N . GLY A 1 578 ? 146.747 143.918 122.644 1.00 64.48 578 GLY B N 1
ATOM 3739 C CA . GLY A 1 578 ? 147.489 144.612 121.620 1.00 64.48 578 GLY B CA 1
ATOM 3740 C C . GLY A 1 578 ? 147.556 146.110 121.768 1.00 64.48 578 GLY B C 1
ATOM 3741 O O . GLY A 1 578 ? 148.024 146.780 120.849 1.00 64.48 578 GLY B O 1
ATOM 3742 N N . VAL A 1 579 ? 147.076 146.662 122.879 1.00 61.70 579 VAL B N 1
ATOM 3743 C CA . VAL A 1 579 ? 147.198 148.095 123.108 1.00 61.70 579 VAL B CA 1
ATOM 3744 C C . VAL A 1 579 ? 148.654 148.467 123.343 1.00 61.70 579 VAL B C 1
ATOM 3745 O O . VAL A 1 579 ? 149.080 149.585 123.038 1.00 61.70 579 VAL B O 1
ATOM 3749 N N . ILE A 1 580 ? 149.440 147.536 123.868 1.00 62.19 580 ILE B N 1
ATOM 3750 C CA . ILE A 1 580 ? 150.887 147.656 123.977 1.00 62.19 580 ILE B CA 1
ATOM 3751 C C . ILE A 1 580 ? 151.494 146.811 122.867 1.00 62.19 580 ILE B C 1
ATOM 3752 O O . ILE A 1 580 ? 151.359 145.582 122.866 1.00 62.19 580 ILE B O 1
ATOM 3757 N N . HIS A 1 581 ? 152.142 147.465 121.909 1.00 60.49 581 HIS B N 1
ATOM 3758 C CA . HIS A 1 581 ? 152.713 146.786 120.757 1.00 60.49 581 HIS B CA 1
ATOM 3759 C C . HIS A 1 581 ? 154.025 147.461 120.397 1.00 60.49 581 HIS B C 1
ATOM 3760 O O . HIS A 1 581 ? 154.563 148.255 121.164 1.00 60.49 581 HIS B O 1
ATOM 3767 N N . LEU A 1 582 ? 154.536 147.140 119.217 1.00 64.46 582 LEU B N 1
ATOM 3768 C CA . LEU A 1 582 ? 155.786 147.724 118.746 1.00 64.46 582 LEU B CA 1
ATOM 3769 C C . LEU A 1 582 ? 155.577 148.762 117.649 1.00 64.46 582 LEU B C 1
ATOM 3770 O O . LEU A 1 582 ? 155.149 148.442 116.547 1.00 64.46 582 LEU B O 1
ATOM 3775 N N . MET B 1 50 ? 126.779 172.389 106.909 1.00 119.84 50 MET C N 1
ATOM 3776 C CA . MET B 1 50 ? 126.051 171.678 107.950 1.00 119.84 50 MET C CA 1
ATOM 3777 C C . MET B 1 50 ? 126.997 170.821 108.781 1.00 119.84 50 MET C C 1
ATOM 3778 O O . MET B 1 50 ? 126.596 169.812 109.362 1.00 119.84 50 MET C O 1
ATOM 3783 N N . ALA B 1 51 ? 128.254 171.246 108.854 1.00 112.73 51 ALA C N 1
ATOM 3784 C CA . ALA B 1 51 ? 129.258 170.497 109.588 1.00 112.73 51 ALA C CA 1
ATOM 3785 C C . ALA B 1 51 ? 128.943 170.490 111.080 1.00 112.73 51 ALA C C 1
ATOM 3786 O O . ALA B 1 51 ? 128.082 171.226 111.568 1.00 112.73 51 ALA C O 1
ATOM 3788 N N . ASP B 1 52 ? 129.652 169.631 111.803 1.00 107.35 52 ASP C N 1
ATOM 3789 C CA . ASP B 1 52 ? 129.498 169.545 113.243 1.00 107.35 52 ASP C CA 1
ATOM 3790 C C . ASP B 1 52 ? 130.155 170.734 113.922 1.00 107.35 52 ASP C C 1
ATOM 3791 O O . ASP B 1 52 ? 131.128 171.300 113.422 1.00 107.35 52 ASP C O 1
ATOM 3796 N N . CYS B 1 53 ? 129.619 171.098 115.087 1.00 100.77 53 CYS C N 1
ATOM 3797 C CA . CYS B 1 53 ? 130.117 172.259 115.809 1.00 100.77 53 CYS C CA 1
ATOM 3798 C C . CYS B 1 53 ? 131.592 172.134 116.141 1.00 100.77 53 CYS C C 1
ATOM 3799 O O . CYS B 1 53 ? 132.269 173.153 116.295 1.00 100.77 53 CYS C O 1
ATOM 3802 N N . ARG B 1 54 ? 132.112 170.913 116.215 1.00 92.86 54 ARG C N 1
ATOM 3803 C CA . ARG B 1 54 ? 133.518 170.710 116.525 1.00 92.86 54 ARG C CA 1
ATOM 3804 C C . ARG B 1 54 ? 134.441 171.345 115.493 1.00 92.86 54 ARG C C 1
ATOM 3805 O O . ARG B 1 54 ? 135.618 171.570 115.786 1.00 92.86 54 ARG C O 1
ATOM 3813 N N . ALA B 1 55 ? 133.932 171.650 114.304 1.00 99.63 55 ALA C N 1
ATOM 3814 C CA . ALA B 1 55 ? 134.708 172.293 113.256 1.00 99.63 55 ALA C CA 1
ATOM 3815 C C . ALA B 1 55 ? 134.872 173.790 113.459 1.00 99.63 55 ALA C C 1
ATOM 3816 O O . ALA B 1 55 ? 135.589 174.420 112.678 1.00 99.63 55 ALA C O 1
ATOM 3818 N N . VAL B 1 56 ? 134.236 174.376 114.476 1.00 101.78 56 VAL C N 1
ATOM 3819 C CA . VAL B 1 56 ? 134.257 175.830 114.617 1.00 101.78 56 VAL C CA 1
ATOM 3820 C C . VAL B 1 56 ? 135.682 176.343 114.750 1.00 101.78 56 VAL C C 1
ATOM 3821 O O . VAL B 1 56 ? 135.995 177.442 114.290 1.00 101.78 56 VAL C O 1
ATOM 3825 N N . CYS B 1 57 ? 136.571 175.562 115.349 1.00 102.68 57 CYS C N 1
ATOM 3826 C CA . CYS B 1 57 ? 137.943 175.992 115.566 1.00 102.68 57 CYS C CA 1
ATOM 3827 C C . CYS B 1 57 ? 138.852 175.715 114.376 1.00 102.68 57 CYS C C 1
ATOM 3828 O O . CYS B 1 57 ? 140.076 175.792 114.521 1.00 102.68 57 CYS C O 1
ATOM 3831 N N . SER B 1 58 ? 138.293 175.385 113.214 1.00 103.82 58 SER C N 1
ATOM 3832 C CA . SER B 1 58 ? 139.062 175.326 111.980 1.00 103.82 58 SER C CA 1
ATOM 3833 C C . SER B 1 58 ? 138.730 176.466 111.031 1.00 103.82 58 SER C C 1
ATOM 3834 O O . SER B 1 58 ? 139.391 176.607 110.002 1.00 103.82 58 SER C O 1
ATOM 3837 N N . LEU B 1 59 ? 137.729 177.274 111.343 1.00 105.39 59 LEU C N 1
ATOM 3838 C CA . LEU B 1 59 ? 137.373 178.399 110.500 1.00 105.39 59 LEU C CA 1
ATOM 3839 C C . LEU B 1 59 ? 138.255 179.598 110.820 1.00 105.39 59 LEU C C 1
ATOM 3840 O O . LEU B 1 59 ? 139.040 179.594 111.769 1.00 105.39 59 LEU C O 1
ATOM 3845 N N . ASN B 1 60 ? 138.117 180.637 110.006 1.00 112.24 60 ASN C N 1
ATOM 3846 C CA . ASN B 1 60 ? 138.843 181.871 110.251 1.00 112.24 60 ASN C CA 1
ATOM 3847 C C . ASN B 1 60 ? 138.235 182.614 111.433 1.00 112.24 60 ASN C C 1
ATOM 3848 O O . ASN B 1 60 ? 137.018 182.621 111.633 1.00 112.24 60 ASN C O 1
ATOM 3853 N N . THR B 1 61 ? 139.103 183.270 112.206 1.00 111.97 61 THR C N 1
ATOM 3854 C CA . THR B 1 61 ? 138.677 183.933 113.432 1.00 111.97 61 THR C CA 1
ATOM 3855 C C . THR B 1 61 ? 137.583 184.957 113.172 1.00 111.97 61 THR C C 1
ATOM 3856 O O . THR B 1 61 ? 136.768 185.227 114.061 1.00 111.97 61 THR C O 1
ATOM 3860 N N . SER B 1 62 ? 137.514 185.494 111.960 1.00 112.80 62 SER C N 1
ATOM 3861 C CA . SER B 1 62 ? 136.512 186.491 111.622 1.00 112.80 62 SER C CA 1
ATOM 3862 C C . SER B 1 62 ? 135.150 185.893 111.301 1.00 112.80 62 SER C C 1
ATOM 3863 O O . SER B 1 62 ? 134.203 186.654 111.080 1.00 112.80 62 SER C O 1
ATOM 3866 N N . ASP B 1 63 ? 135.019 184.569 111.256 1.00 112.38 63 ASP C N 1
ATOM 3867 C CA . ASP B 1 63 ? 133.735 183.955 110.952 1.00 112.38 63 ASP C CA 1
ATOM 3868 C C . ASP B 1 63 ? 133.206 183.059 112.059 1.00 112.38 63 ASP C C 1
ATOM 3869 O O . ASP B 1 63 ? 132.024 182.695 112.018 1.00 112.38 63 ASP C O 1
ATOM 3874 N N . ARG B 1 64 ? 134.041 182.702 113.039 1.00 108.09 64 ARG C N 1
ATOM 3875 C CA . ARG B 1 64 ? 133.615 181.821 114.123 1.00 108.09 64 ARG C CA 1
ATOM 3876 C C . ARG B 1 64 ? 132.232 182.194 114.626 1.00 108.09 64 ARG C C 1
ATOM 3877 O O . ARG B 1 64 ? 131.306 181.377 114.581 1.00 108.09 64 ARG C O 1
ATOM 3885 N N . CYS B 1 65 ? 132.060 183.446 115.056 1.00 108.67 65 CYS C N 1
ATOM 3886 C CA . CYS B 1 65 ? 130.783 183.874 115.615 1.00 108.67 65 CYS C CA 1
ATOM 3887 C C . CYS B 1 65 ? 129.625 183.535 114.688 1.00 108.67 65 CYS C C 1
ATOM 3888 O O . CYS B 1 65 ? 128.656 182.893 115.109 1.00 108.67 65 CYS C O 1
ATOM 3891 N N . ASP B 1 66 ? 129.727 183.911 113.414 1.00 110.69 66 ASP C N 1
ATOM 3892 C CA . ASP B 1 66 ? 128.621 183.657 112.501 1.00 110.69 66 ASP C CA 1
ATOM 3893 C C . ASP B 1 66 ? 128.271 182.181 112.478 1.00 110.69 66 ASP C C 1
ATOM 3894 O O . ASP B 1 66 ? 127.092 181.814 112.549 1.00 110.69 66 ASP C O 1
ATOM 3899 N N . PHE B 1 67 ? 129.289 181.322 112.436 1.00 107.51 67 PHE C N 1
ATOM 3900 C CA . PHE B 1 67 ? 129.054 179.886 112.431 1.00 107.51 67 PHE C CA 1
ATOM 3901 C C . PHE B 1 67 ? 128.190 179.476 113.612 1.00 107.51 67 PHE C C 1
ATOM 3902 O O . PHE B 1 67 ? 127.172 178.794 113.445 1.00 107.51 67 PHE C O 1
ATOM 3910 N N . VAL B 1 68 ? 128.552 179.931 114.811 1.00 104.78 68 VAL C N 1
ATOM 3911 C CA . VAL B 1 68 ? 127.831 179.505 116.001 1.00 104.78 68 VAL C CA 1
ATOM 3912 C C . VAL B 1 68 ? 126.389 179.991 115.945 1.00 104.78 68 VAL C C 1
ATOM 3913 O O . VAL B 1 68 ? 125.480 179.349 116.483 1.00 104.78 68 VAL C O 1
ATOM 3917 N N . LYS B 1 69 ? 126.147 181.110 115.263 1.00 106.65 69 LYS C N 1
ATOM 3918 C CA . LYS B 1 69 ? 124.774 181.562 115.067 1.00 106.65 69 LYS C CA 1
ATOM 3919 C C . LYS B 1 69 ? 124.007 180.613 114.155 1.00 106.65 69 LYS C C 1
ATOM 3920 O O . LYS B 1 69 ? 122.863 180.246 114.441 1.00 106.65 69 LYS C O 1
ATOM 3926 N N . ARG B 1 70 ? 124.627 180.201 113.049 1.00 109.19 70 ARG C N 1
ATOM 3927 C CA . ARG B 1 70 ? 123.894 179.460 112.030 1.00 109.19 70 ARG C CA 1
ATOM 3928 C C . ARG B 1 70 ? 123.764 177.987 112.379 1.00 109.19 70 ARG C C 1
ATOM 3929 O O . ARG B 1 70 ? 122.692 177.399 112.207 1.00 109.19 70 ARG C O 1
ATOM 3937 N N . ASN B 1 71 ? 124.832 177.383 112.866 1.00 105.46 71 ASN C N 1
ATOM 3938 C CA . ASN B 1 71 ? 124.887 175.936 112.992 1.00 105.46 71 ASN C CA 1
ATOM 3939 C C . ASN B 1 71 ? 123.916 175.453 114.056 1.00 105.46 71 ASN C C 1
ATOM 3940 O O . ASN B 1 71 ? 124.061 175.825 115.225 1.00 105.46 71 ASN C O 1
ATOM 3945 N N . PRO B 1 72 ? 122.923 174.631 113.711 1.00 103.59 72 PRO C N 1
ATOM 3946 C CA . PRO B 1 72 ? 122.012 174.110 114.741 1.00 103.59 72 PRO C CA 1
ATOM 3947 C C . PRO B 1 72 ? 122.682 173.186 115.739 1.00 103.59 72 PRO C C 1
ATOM 3948 O O . PRO B 1 72 ? 122.146 172.995 116.835 1.00 103.59 72 PRO C O 1
ATOM 3952 N N . ASP B 1 73 ? 123.830 172.606 115.402 1.00 100.43 73 ASP C N 1
ATOM 3953 C CA . ASP B 1 73 ? 124.473 171.646 116.284 1.00 100.43 73 ASP C CA 1
ATOM 3954 C C . ASP B 1 73 ? 125.145 172.301 117.478 1.00 100.43 73 ASP C C 1
ATOM 3955 O O . ASP B 1 73 ? 125.571 171.590 118.392 1.00 100.43 73 ASP C O 1
ATOM 3960 N N . CYS B 1 74 ? 125.267 173.620 117.491 1.00 99.97 74 CYS C N 1
ATOM 3961 C CA . CYS B 1 74 ? 125.832 174.322 118.631 1.00 99.97 74 CYS C CA 1
ATOM 3962 C C . CYS B 1 74 ? 124.766 174.820 119.596 1.00 99.97 74 CYS C C 1
ATOM 3963 O O . CYS B 1 74 ? 125.098 175.504 120.565 1.00 99.97 74 CYS C O 1
ATOM 3966 N N . HIS B 1 75 ? 123.503 174.485 119.359 1.00 99.20 75 HIS C N 1
ATOM 3967 C CA . HIS B 1 75 ? 122.388 174.960 120.162 1.00 99.20 75 HIS C CA 1
ATOM 3968 C C . HIS B 1 75 ? 121.991 173.908 121.184 1.00 99.20 75 HIS C C 1
ATOM 3969 O O . HIS B 1 75 ? 121.639 172.783 120.818 1.00 99.20 75 HIS C O 1
ATOM 3976 N N . SER B 1 76 ? 122.026 174.282 122.458 1.00 93.90 76 SER C N 1
ATOM 3977 C CA . SER B 1 76 ? 121.603 173.407 123.538 1.00 93.90 76 SER C CA 1
ATOM 3978 C C . SER B 1 76 ? 120.095 173.499 123.720 1.00 93.90 76 SER C C 1
ATOM 3979 O O . SER B 1 76 ? 119.501 174.562 123.532 1.00 93.90 76 SER C O 1
ATOM 3982 N N . GLU B 1 77 ? 119.479 172.381 124.090 1.00 92.14 77 GLU C N 1
ATOM 3983 C CA . GLU B 1 77 ? 118.027 172.305 124.159 1.00 92.14 77 GLU C CA 1
ATOM 3984 C C . GLU B 1 77 ? 117.460 172.698 125.516 1.00 92.14 77 GLU C C 1
ATOM 3985 O O . GLU B 1 77 ? 116.245 172.612 125.706 1.00 92.14 77 GLU C O 1
ATOM 3991 N N . GLY B 1 78 ? 118.297 173.122 126.459 1.00 90.28 78 GLY C N 1
ATOM 3992 C CA . GLY B 1 78 ? 117.827 173.608 127.738 1.00 90.28 78 GLY C CA 1
ATOM 3993 C C . GLY B 1 78 ? 118.783 174.646 128.281 1.00 90.28 78 GLY C C 1
ATOM 3994 O O . GLY B 1 78 ? 119.791 174.976 127.657 1.00 90.28 78 GLY C O 1
ATOM 3995 N N . GLY B 1 79 ? 118.459 175.168 129.452 1.00 85.89 79 GLY C N 1
ATOM 3996 C CA . GLY B 1 79 ? 119.333 176.112 130.113 1.00 85.89 79 GLY C CA 1
ATOM 3997 C C . GLY B 1 79 ? 118.913 177.548 129.892 1.00 85.89 79 GLY C C 1
ATOM 3998 O O . GLY B 1 79 ? 117.839 177.851 129.371 1.00 85.89 79 GLY C O 1
ATOM 3999 N N . TYR B 1 80 ? 119.792 178.451 130.319 1.00 86.88 80 TYR C N 1
ATOM 4000 C CA . TYR B 1 80 ? 119.532 179.882 130.242 1.00 86.88 80 TYR C CA 1
ATOM 4001 C C . TYR B 1 80 ? 120.645 180.686 129.602 1.00 86.88 80 TYR C C 1
ATOM 4002 O O . TYR B 1 80 ? 120.371 181.786 129.115 1.00 86.88 80 TYR C O 1
ATOM 4011 N N . LEU B 1 81 ? 121.878 180.196 129.587 1.00 84.81 81 LEU C N 1
ATOM 4012 C CA . LEU B 1 81 ? 122.989 180.894 128.965 1.00 84.81 81 LEU C CA 1
ATOM 4013 C C . LEU B 1 81 ? 123.535 180.065 127.814 1.00 84.81 81 LEU C C 1
ATOM 4014 O O . LEU B 1 81 ? 123.399 178.841 127.794 1.00 84.81 81 LEU C O 1
ATOM 4019 N N . ASP B 1 82 ? 124.142 180.746 126.846 1.00 88.29 82 ASP C N 1
ATOM 4020 C CA . ASP B 1 82 ? 124.757 180.117 125.680 1.00 88.29 82 ASP C CA 1
ATOM 4021 C C . ASP B 1 82 ? 126.258 180.349 125.769 1.00 88.29 82 ASP C C 1
ATOM 4022 O O . ASP B 1 82 ? 126.746 181.432 125.445 1.00 88.29 82 ASP C O 1
ATOM 4027 N N . TYR B 1 83 ? 126.990 179.325 126.200 1.00 80.84 83 TYR C N 1
ATOM 4028 C CA . TYR B 1 83 ? 128.393 179.500 126.548 1.00 80.84 83 TYR C CA 1
ATOM 4029 C C . TYR B 1 83 ? 129.292 179.578 125.323 1.00 80.84 83 TYR C C 1
ATOM 4030 O O . TYR B 1 83 ? 130.343 180.226 125.373 1.00 80.84 83 TYR C O 1
ATOM 4039 N N . LEU B 1 84 ? 128.907 178.932 124.223 1.00 86.68 84 LEU C N 1
ATOM 4040 C CA . LEU B 1 84 ? 129.663 179.058 122.980 1.00 86.68 84 LEU C CA 1
ATOM 4041 C C . LEU B 1 84 ? 129.489 180.444 122.376 1.00 86.68 84 LEU C C 1
ATOM 4042 O O . LEU B 1 84 ? 130.464 181.098 121.990 1.00 86.68 84 LEU C O 1
ATOM 4047 N N . LYS B 1 85 ? 128.247 180.916 122.309 1.00 93.57 85 LYS C N 1
ATOM 4048 C CA . LYS B 1 85 ? 127.976 182.275 121.871 1.00 93.57 85 LYS C CA 1
ATOM 4049 C C . LYS B 1 85 ? 128.646 183.302 122.764 1.00 93.57 85 LYS C C 1
ATOM 4050 O O . LYS B 1 85 ? 128.786 184.457 122.362 1.00 93.57 85 LYS C O 1
ATOM 4056 N N . GLY B 1 86 ? 129.033 182.918 123.979 1.00 92.35 86 GLY C N 1
ATOM 4057 C CA . GLY B 1 86 ? 129.802 183.810 124.821 1.00 92.35 86 GLY C CA 1
ATOM 4058 C C . GLY B 1 86 ? 131.293 183.714 124.606 1.00 92.35 86 GLY C C 1
ATOM 4059 O O . GLY B 1 86 ? 132.006 184.705 124.774 1.00 92.35 86 GLY C O 1
ATOM 4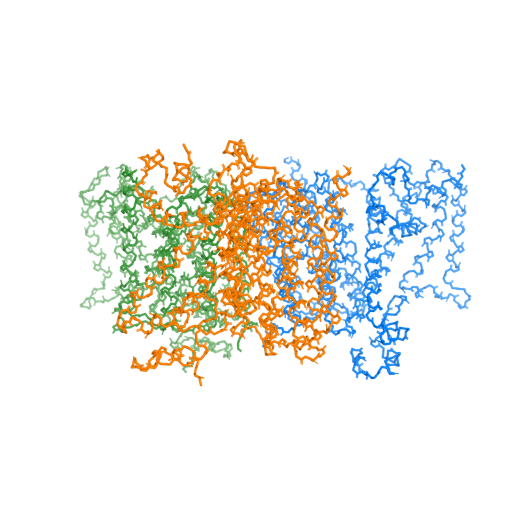060 N N . ILE B 1 87 ? 131.794 182.534 124.240 1.00 93.11 87 ILE C N 1
ATOM 4061 C CA . ILE B 1 87 ? 133.232 182.391 124.013 1.00 93.11 87 ILE C CA 1
ATOM 4062 C C . ILE B 1 87 ? 133.647 182.826 122.618 1.00 93.11 87 ILE C C 1
ATOM 4063 O O . ILE B 1 87 ? 134.842 183.029 122.370 1.00 93.11 87 ILE C O 1
ATOM 4068 N N . PHE B 1 88 ? 132.702 183.012 121.705 1.00 96.38 88 PHE C N 1
ATOM 4069 C CA . PHE B 1 88 ? 133.056 183.447 120.362 1.00 96.38 88 PHE C CA 1
ATOM 4070 C C . PHE B 1 88 ? 132.485 184.799 119.966 1.00 96.38 88 PHE C C 1
ATOM 4071 O O . PHE B 1 88 ? 133.156 185.539 119.248 1.00 96.38 88 PHE C O 1
ATOM 4079 N N . CYS B 1 89 ? 131.287 185.155 120.416 1.00 101.74 89 CYS C N 1
ATOM 4080 C CA . CYS B 1 89 ? 130.635 186.362 119.930 1.00 101.74 89 CYS C CA 1
ATOM 4081 C C . CYS B 1 89 ? 130.709 187.540 120.889 1.00 101.74 89 CYS C C 1
ATOM 4082 O O . CYS B 1 89 ? 130.634 188.685 120.440 1.00 101.74 89 CYS C O 1
ATOM 4085 N N . TYR B 1 90 ? 130.839 187.308 122.192 1.00 101.51 90 TYR C N 1
ATOM 4086 C CA . TYR B 1 90 ? 130.804 188.398 123.158 1.00 101.51 90 TYR C CA 1
ATOM 4087 C C . TYR B 1 90 ? 132.172 188.728 123.739 1.00 101.51 90 TYR C C 1
ATOM 4088 O O . TYR B 1 90 ? 132.255 189.589 124.618 1.00 101.51 90 TYR C O 1
ATOM 4097 N N . PHE B 1 91 ? 133.233 188.076 123.282 1.00 103.32 91 PHE C N 1
ATOM 4098 C CA . PHE B 1 91 ? 134.573 188.256 123.812 1.00 103.32 91 PHE C CA 1
ATOM 4099 C C . PHE B 1 91 ? 135.569 188.532 122.693 1.00 103.32 91 PHE C C 1
ATOM 4100 O O . PHE B 1 91 ? 135.309 188.220 121.525 1.00 103.32 91 PHE C O 1
ATOM 4108 N N . PRO B 1 92 ? 136.719 189.134 123.012 1.00 108.80 92 PRO C N 1
ATOM 4109 C CA . PRO B 1 92 ? 137.775 189.257 122.011 1.00 108.80 92 PRO C CA 1
ATOM 4110 C C . PRO B 1 92 ? 138.541 187.955 121.873 1.00 108.80 92 PRO C C 1
ATOM 4111 O O . PRO B 1 92 ? 138.737 187.225 122.859 1.00 108.80 92 PRO C O 1
ATOM 4115 N N . PRO B 1 93 ? 139.005 187.624 120.666 1.00 108.04 93 PRO C N 1
ATOM 4116 C CA . PRO B 1 93 ? 139.705 186.344 120.473 1.00 108.04 93 PRO C CA 1
ATOM 4117 C C . PRO B 1 93 ? 141.007 186.243 121.229 1.00 108.04 93 PRO C C 1
ATOM 4118 O O . PRO B 1 93 ? 141.475 185.128 121.480 1.00 108.04 93 PRO C O 1
ATOM 4122 N N . ASN B 1 94 ? 141.622 187.367 121.586 1.00 110.09 94 ASN C N 1
ATOM 4123 C CA . ASN B 1 94 ? 142.885 187.313 122.311 1.00 110.09 94 ASN C CA 1
ATOM 4124 C C . ASN B 1 94 ? 142.688 186.847 123.747 1.00 110.09 94 ASN C C 1
ATOM 4125 O O . ASN B 1 94 ? 143.558 186.174 124.310 1.00 110.09 94 ASN C O 1
ATOM 4130 N N . LEU B 1 95 ? 141.550 187.189 124.354 1.00 107.25 95 LEU C N 1
ATOM 4131 C CA . LEU B 1 95 ? 141.279 186.881 125.753 1.00 107.25 95 LEU C CA 1
ATOM 4132 C C . LEU B 1 95 ? 140.480 185.597 125.930 1.00 107.25 95 LEU C C 1
ATOM 4133 O O . LEU B 1 95 ? 139.768 185.446 126.928 1.00 107.25 95 LEU C O 1
ATOM 4138 N N . LEU B 1 96 ? 140.576 184.671 124.981 1.00 101.28 96 LEU C N 1
ATOM 4139 C CA . LEU B 1 96 ? 139.911 183.384 125.147 1.00 101.28 96 LEU C CA 1
ATOM 4140 C C . LEU B 1 96 ? 140.338 182.655 126.416 1.00 101.28 96 LEU C C 1
ATOM 4141 O O . LEU B 1 96 ? 139.455 182.098 127.091 1.00 101.28 96 LEU C O 1
ATOM 4146 N N . PRO B 1 97 ? 141.622 182.607 126.799 1.00 98.84 97 PRO C N 1
ATOM 4147 C CA . PRO B 1 97 ? 141.959 181.987 128.092 1.00 98.84 97 PRO C CA 1
ATOM 4148 C C . PRO B 1 97 ? 141.165 182.538 129.264 1.00 98.84 97 PRO C C 1
ATOM 4149 O O . PRO B 1 97 ? 140.597 181.755 130.036 1.00 98.84 97 PRO C O 1
ATOM 4153 N N . LEU B 1 98 ? 141.081 183.862 129.403 1.00 95.92 98 LEU C N 1
ATOM 4154 C CA . LEU B 1 98 ? 140.342 184.429 130.525 1.00 95.92 98 LEU C CA 1
ATOM 4155 C C . LEU B 1 98 ? 138.942 183.847 130.602 1.00 95.92 98 LEU C C 1
ATOM 4156 O O . LEU B 1 98 ? 138.539 183.326 131.649 1.00 95.92 98 LEU C O 1
ATOM 4161 N N . ALA B 1 99 ? 138.213 183.869 129.483 1.00 92.54 99 ALA C N 1
ATOM 4162 C CA . ALA B 1 99 ? 136.864 183.315 129.456 1.00 92.54 99 ALA C CA 1
ATOM 4163 C C . ALA B 1 99 ? 136.839 181.910 130.029 1.00 92.54 99 ALA C C 1
ATOM 4164 O O . ALA B 1 99 ? 136.046 181.615 130.929 1.00 92.54 99 ALA C O 1
ATOM 4166 N N . ILE B 1 100 ? 137.738 181.046 129.566 1.00 89.10 100 ILE C N 1
ATOM 4167 C CA . ILE B 1 100 ? 137.711 179.678 130.055 1.00 89.10 100 ILE C CA 1
ATOM 4168 C C . ILE B 1 100 ? 137.961 179.634 131.548 1.00 89.10 100 ILE C C 1
ATOM 4169 O O . ILE B 1 100 ? 137.246 178.941 132.278 1.00 89.10 100 ILE C O 1
ATOM 4174 N N . THR B 1 101 ? 138.922 180.412 132.044 1.00 87.73 101 THR C N 1
ATOM 4175 C CA . THR B 1 101 ? 139.095 180.475 133.489 1.00 87.73 101 THR C CA 1
ATOM 4176 C C . THR B 1 101 ? 137.800 180.907 134.159 1.00 87.73 101 THR C C 1
ATOM 4177 O O . THR B 1 101 ? 137.316 180.231 135.074 1.00 87.73 101 THR C O 1
ATOM 4181 N N . LEU B 1 102 ? 137.175 181.969 133.648 1.00 84.16 102 LEU C N 1
ATOM 4182 C CA . LEU B 1 102 ? 135.871 182.359 134.167 1.00 84.16 102 LEU C CA 1
ATOM 4183 C C . LEU B 1 102 ? 134.923 181.177 134.183 1.00 84.16 102 LEU C C 1
ATOM 4184 O O . LEU B 1 102 ? 134.338 180.857 135.224 1.00 84.16 102 LEU C O 1
ATOM 4189 N N . TYR B 1 103 ? 134.820 180.468 133.058 1.00 80.40 103 TYR C N 1
ATOM 4190 C CA . TYR B 1 103 ? 133.883 179.358 132.978 1.00 80.40 103 TYR C CA 1
ATOM 4191 C C . TYR B 1 103 ? 134.171 178.335 134.057 1.00 80.40 103 TYR C C 1
ATOM 4192 O O . TYR B 1 103 ? 133.257 177.910 134.771 1.00 80.40 103 TYR C O 1
ATOM 4201 N N . VAL B 1 104 ? 135.446 177.998 134.256 1.00 76.89 104 VAL C N 1
ATOM 4202 C CA . VAL B 1 104 ? 135.771 177.014 135.277 1.00 76.89 104 VAL C CA 1
ATOM 4203 C C . VAL B 1 104 ? 135.278 177.491 136.631 1.00 76.89 104 VAL C C 1
ATOM 4204 O O . VAL B 1 104 ? 134.605 176.749 137.356 1.00 76.89 104 VAL C O 1
ATOM 4208 N N . PHE B 1 105 ? 135.531 178.760 136.960 1.00 76.38 105 PHE C N 1
ATOM 4209 C CA . PHE B 1 105 ? 135.061 179.280 138.237 1.00 76.38 105 PHE C CA 1
ATOM 4210 C C . PHE B 1 105 ? 133.552 179.188 138.326 1.00 76.38 105 PHE C C 1
ATOM 4211 O O . PHE B 1 105 ? 133.016 178.711 139.330 1.00 76.38 105 PHE C O 1
ATOM 4219 N N . TRP B 1 106 ? 132.852 179.581 137.261 1.00 68.86 106 TRP C N 1
ATOM 4220 C CA . TRP B 1 106 ? 131.403 179.451 137.266 1.00 68.86 106 TRP C CA 1
ATOM 4221 C C . TRP B 1 106 ? 131.018 178.007 137.529 1.00 68.86 106 TRP C C 1
ATOM 4222 O O . TRP B 1 106 ? 130.211 177.723 138.422 1.00 68.86 106 TRP C O 1
ATOM 4233 N N . LEU B 1 107 ? 131.685 177.079 136.845 1.00 67.74 107 LEU C N 1
ATOM 4234 C CA . LEU B 1 107 ? 131.445 175.662 137.069 1.00 67.74 107 LEU C CA 1
ATOM 4235 C C . LEU B 1 107 ? 131.586 175.321 138.539 1.00 67.74 107 LEU C C 1
ATOM 4236 O O . LEU B 1 107 ? 130.667 174.765 139.148 1.00 67.74 107 LEU C O 1
ATOM 4241 N N . LEU B 1 108 ? 132.700 175.730 139.148 1.00 67.29 108 LEU C N 1
ATOM 4242 C CA . LEU B 1 108 ? 132.933 175.400 140.547 1.00 67.29 108 LEU C CA 1
ATOM 4243 C C . LEU B 1 108 ? 131.828 175.956 141.421 1.00 67.29 108 LEU C C 1
ATOM 4244 O O . LEU B 1 108 ? 131.308 175.255 142.294 1.00 67.29 108 LEU C O 1
ATOM 4249 N N . TYR B 1 109 ? 131.405 177.189 141.158 1.00 69.76 109 TYR C N 1
ATOM 4250 C CA . TYR B 1 109 ? 130.372 177.768 141.998 1.00 69.76 109 TYR C CA 1
ATOM 4251 C C . TYR B 1 109 ? 129.092 176.962 141.897 1.00 69.76 109 TYR C C 1
ATOM 4252 O O . TYR B 1 109 ? 128.422 176.726 142.906 1.00 69.76 109 TYR C O 1
ATOM 4261 N N . LEU B 1 110 ? 128.770 176.484 140.696 1.00 64.07 110 LEU C N 1
ATOM 4262 C CA . LEU B 1 110 ? 127.564 175.687 140.529 1.00 64.07 110 LEU C CA 1
ATOM 4263 C C . LEU B 1 110 ? 127.623 174.441 141.390 1.00 64.07 110 LEU C C 1
ATOM 4264 O O . LEU B 1 110 ? 126.627 174.064 142.014 1.00 64.07 110 LEU C O 1
ATOM 4269 N N . PHE B 1 111 ? 128.796 173.820 141.483 1.00 62.66 111 PHE C N 1
ATOM 4270 C CA . PHE B 1 111 ? 128.913 172.644 142.331 1.00 62.66 111 PHE C CA 1
ATOM 4271 C C . PHE B 1 111 ? 128.640 173.000 143.782 1.00 62.66 111 PHE C C 1
ATOM 4272 O O . PHE B 1 111 ? 127.918 172.274 144.475 1.00 62.66 111 PHE C O 1
ATOM 4280 N N . LEU B 1 112 ? 129.141 174.153 144.235 1.00 66.87 112 LEU C N 1
ATOM 4281 C CA . LEU B 1 112 ? 128.778 174.651 145.555 1.00 66.87 112 LEU C CA 1
ATOM 4282 C C . LEU B 1 112 ? 127.270 174.666 145.716 1.00 66.87 112 LEU C C 1
ATOM 4283 O O . LEU B 1 112 ? 126.728 174.054 146.641 1.00 66.87 112 LEU C O 1
ATOM 4288 N N . ILE B 1 113 ? 126.569 175.280 144.762 1.00 66.35 113 ILE C N 1
ATOM 4289 C CA . ILE B 1 113 ? 125.118 175.348 144.848 1.00 66.35 113 ILE C CA 1
ATOM 4290 C C . ILE B 1 113 ? 124.547 173.951 144.993 1.00 66.35 113 ILE C C 1
ATOM 4291 O O . ILE B 1 113 ? 123.760 173.675 145.904 1.00 66.35 113 ILE C O 1
ATOM 4296 N N . LEU B 1 114 ? 125.012 173.029 144.152 1.00 64.96 114 LEU C N 1
ATOM 4297 C CA . LEU B 1 114 ? 124.436 171.695 144.133 1.00 64.96 114 LEU C CA 1
ATOM 4298 C C . LEU B 1 114 ? 124.599 171.017 145.481 1.00 64.96 114 LEU C C 1
ATOM 4299 O O . LEU B 1 114 ? 123.713 170.280 145.919 1.00 64.96 114 LEU C O 1
ATOM 4304 N N . GLY B 1 115 ? 125.722 171.255 146.156 1.00 69.17 115 GLY C N 1
ATOM 4305 C CA . GLY B 1 115 ? 125.889 170.683 147.477 1.00 69.17 115 GLY C CA 1
ATOM 4306 C C . GLY B 1 115 ? 124.888 171.245 148.462 1.00 69.17 115 GLY C C 1
ATOM 4307 O O . GLY B 1 115 ? 124.147 170.503 149.109 1.00 69.17 115 GLY C O 1
ATOM 4308 N N . VAL B 1 116 ? 124.794 172.572 148.522 1.00 71.19 116 VAL C N 1
ATOM 4309 C CA . VAL B 1 116 ? 124.012 173.207 149.575 1.00 71.19 116 VAL C CA 1
ATOM 4310 C C . VAL B 1 116 ? 122.554 172.804 149.459 1.00 71.19 116 VAL C C 1
ATOM 4311 O O . VAL B 1 116 ? 121.965 172.263 150.400 1.00 71.19 116 VAL C O 1
ATOM 4315 N N . THR B 1 117 ? 121.981 172.969 148.271 1.00 73.27 117 THR C N 1
ATOM 4316 C CA . THR B 1 117 ? 120.578 172.634 148.075 1.00 73.27 117 THR C CA 1
ATOM 4317 C C . THR B 1 117 ? 120.316 171.174 148.402 1.00 73.27 117 THR C C 1
ATOM 4318 O O . THR B 1 117 ? 119.224 170.817 148.853 1.00 73.27 117 THR C O 1
ATOM 4322 N N . ALA B 1 118 ? 121.308 170.312 148.188 1.00 75.20 118 ALA C N 1
ATOM 4323 C CA . ALA B 1 118 ? 121.088 168.895 148.432 1.00 75.20 118 ALA C CA 1
ATOM 4324 C C . ALA B 1 118 ? 121.159 168.582 149.912 1.00 75.20 118 ALA C C 1
ATOM 4325 O O . ALA B 1 118 ? 120.418 167.730 150.410 1.00 75.20 118 ALA C O 1
ATOM 4327 N N . ALA B 1 119 ? 122.032 169.277 150.636 1.00 77.49 119 ALA C N 1
ATOM 4328 C CA . ALA B 1 119 ? 122.291 168.895 152.015 1.00 77.49 119 ALA C CA 1
ATOM 4329 C C . ALA B 1 119 ? 121.348 169.605 152.966 1.00 77.49 119 ALA C C 1
ATOM 4330 O O . ALA B 1 119 ? 120.893 169.017 153.950 1.00 77.49 119 ALA C O 1
ATOM 4332 N N . LYS B 1 120 ? 121.030 170.859 152.683 1.00 79.10 120 LYS C N 1
ATOM 4333 C CA . LYS B 1 120 ? 120.307 171.685 153.625 1.00 79.10 120 LYS C CA 1
ATOM 4334 C C . LYS B 1 120 ? 118.824 171.805 153.319 1.00 79.10 120 LYS C C 1
ATOM 4335 O O . LYS B 1 120 ? 118.075 172.247 154.190 1.00 79.10 120 LYS C O 1
ATOM 4341 N N . PHE B 1 121 ? 118.374 171.443 152.120 1.00 81.52 121 PHE C N 1
ATOM 4342 C CA . PHE B 1 121 ? 116.985 171.700 151.759 1.00 81.52 121 PHE C CA 1
ATOM 4343 C C . PHE B 1 121 ? 116.276 170.494 151.157 1.00 81.52 121 PHE C C 1
ATOM 4344 O O . PHE B 1 121 ? 115.062 170.345 151.316 1.00 81.52 121 PHE C O 1
ATOM 4352 N N . PHE B 1 122 ? 117.014 169.630 150.468 1.00 82.79 122 PHE C N 1
ATOM 4353 C CA . PHE B 1 122 ? 116.418 168.476 149.800 1.00 82.79 122 PHE C CA 1
ATOM 4354 C C . PHE B 1 122 ? 116.179 167.336 150.782 1.00 82.79 122 PHE C C 1
ATOM 4355 O O . PHE B 1 122 ? 115.043 166.887 150.979 1.00 82.79 122 PHE C O 1
ATOM 4363 N N . CYS B 1 123 ? 117.250 166.857 151.403 1.00 90.68 123 CYS C N 1
ATOM 4364 C CA . CYS B 1 123 ? 117.129 165.766 152.363 1.00 90.68 123 CYS C CA 1
ATOM 4365 C C . CYS B 1 123 ? 116.299 166.114 153.595 1.00 90.68 123 CYS C C 1
ATOM 4366 O O . CYS B 1 123 ? 115.571 165.228 154.071 1.00 90.68 123 CYS C O 1
ATOM 4369 N N . PRO B 1 124 ? 116.395 167.305 154.198 1.00 88.91 124 PRO C N 1
ATOM 4370 C CA . PRO B 1 124 ? 115.480 167.611 155.307 1.00 88.91 124 PRO C CA 1
ATOM 4371 C C . PRO B 1 124 ? 114.017 167.468 154.950 1.00 88.91 124 PRO C C 1
ATOM 4372 O O . PRO B 1 124 ? 113.239 166.921 155.738 1.00 88.91 124 PRO C O 1
ATOM 4376 N N . ASN B 1 125 ? 113.612 167.936 153.774 1.00 94.48 125 ASN C N 1
ATOM 4377 C CA . ASN B 1 125 ? 112.213 167.819 153.387 1.00 94.48 125 ASN C CA 1
ATOM 4378 C C . ASN B 1 125 ? 111.856 166.375 153.078 1.00 94.48 125 ASN C C 1
ATOM 4379 O O . ASN B 1 125 ? 110.739 165.929 153.362 1.00 94.48 125 ASN C O 1
ATOM 4384 N N . LEU B 1 126 ? 112.797 165.624 152.508 1.00 96.88 126 LEU C N 1
ATOM 4385 C CA . LEU B 1 126 ? 112.571 164.197 152.306 1.00 96.88 126 LEU C CA 1
ATOM 4386 C C . LEU B 1 126 ? 112.336 163.487 153.633 1.00 96.88 126 LEU C C 1
ATOM 4387 O O . LEU B 1 126 ? 111.437 162.647 153.751 1.00 96.88 126 LEU C O 1
ATOM 4392 N N . SER B 1 127 ? 113.136 163.823 154.645 1.00 101.12 127 SER C N 1
ATOM 4393 C CA . SER B 1 127 ? 112.951 163.272 155.983 1.00 101.12 127 SER C CA 1
ATOM 4394 C C . SER B 1 127 ? 111.608 163.669 156.570 1.00 101.12 127 SER C C 1
ATOM 4395 O O . SER B 1 127 ? 110.934 162.853 157.204 1.00 101.12 127 SER C O 1
ATOM 4398 N N . ALA B 1 128 ? 111.209 164.925 156.386 1.00 104.30 128 ALA C N 1
ATOM 4399 C CA . ALA B 1 128 ? 109.935 165.378 156.929 1.00 104.30 128 ALA C CA 1
ATOM 4400 C C . ALA B 1 128 ? 108.768 164.663 156.270 1.00 104.30 128 ALA C C 1
ATOM 4401 O O . ALA B 1 128 ? 107.713 164.488 156.886 1.00 104.30 128 ALA C O 1
ATOM 4403 N N . ILE B 1 129 ? 108.917 164.282 155.003 1.00 104.93 129 ILE C N 1
ATOM 4404 C CA . ILE B 1 129 ? 107.878 163.482 154.361 1.00 104.93 129 ILE C CA 1
ATOM 4405 C C . ILE B 1 129 ? 107.888 162.056 154.900 1.00 104.93 129 ILE C C 1
ATOM 4406 O O . ILE B 1 129 ? 106.833 161.479 155.189 1.00 104.93 129 ILE C O 1
ATOM 4411 N N . SER B 1 130 ? 109.075 161.463 155.044 1.00 111.51 130 SER C N 1
ATOM 4412 C CA . SER B 1 130 ? 109.151 160.064 155.456 1.00 111.51 130 SER C CA 1
ATOM 4413 C C . SER B 1 130 ? 108.681 159.877 156.892 1.00 111.51 130 SER C C 1
ATOM 4414 O O . SER B 1 130 ? 108.159 158.816 157.249 1.00 111.51 130 SER C O 1
ATOM 4417 N N . THR B 1 131 ? 108.866 160.892 157.738 1.00 117.20 131 THR C N 1
ATOM 4418 C CA . THR B 1 131 ? 108.495 160.768 159.141 1.00 117.20 131 THR C CA 1
ATOM 4419 C C . THR B 1 131 ? 106.995 160.656 159.335 1.00 117.20 131 THR C C 1
ATOM 4420 O O . THR B 1 131 ? 106.554 160.363 160.449 1.00 117.20 131 THR C O 1
ATOM 4424 N N . SER B 1 132 ? 106.203 160.898 158.291 1.00 121.96 132 SER C N 1
ATOM 4425 C CA . SER B 1 132 ? 104.780 160.608 158.360 1.00 121.96 132 SER C CA 1
ATOM 4426 C C . SER B 1 132 ? 104.509 159.116 158.496 1.00 121.96 132 SER C C 1
ATOM 4427 O O . SER B 1 132 ? 103.378 158.733 158.810 1.00 121.96 132 SER C O 1
ATOM 4430 N N . LEU B 1 133 ? 105.515 158.270 158.270 1.00 126.48 133 LEU C N 1
ATOM 4431 C CA . LEU B 1 133 ? 105.386 156.830 158.447 1.00 126.48 133 LEU C CA 1
ATOM 4432 C C . LEU B 1 133 ? 106.316 156.294 159.530 1.00 126.48 133 LEU C C 1
ATOM 4433 O O . LEU B 1 133 ? 106.438 155.073 159.679 1.00 126.48 133 LEU C O 1
ATOM 4438 N N . LYS B 1 134 ? 106.980 157.179 160.280 1.00 129.00 134 LYS C N 1
ATOM 4439 C CA . LYS B 1 134 ? 107.701 156.845 161.513 1.00 129.00 134 LYS C CA 1
ATOM 4440 C C . LYS B 1 134 ? 108.812 155.818 161.262 1.00 129.00 134 LYS C C 1
ATOM 4441 O O . LYS B 1 134 ? 108.780 154.680 161.734 1.00 129.00 134 LYS C O 1
ATOM 4447 N N . LEU B 1 135 ? 109.803 156.261 160.498 1.00 128.19 135 LEU C N 1
ATOM 4448 C CA . LEU B 1 135 ? 111.014 155.481 160.302 1.00 128.19 135 LEU C CA 1
ATOM 4449 C C . LEU B 1 135 ? 112.045 155.822 161.373 1.00 128.19 135 LEU C C 1
ATOM 4450 O O . LEU B 1 135 ? 112.143 156.959 161.839 1.00 128.19 135 LEU C O 1
ATOM 4455 N N . SER B 1 136 ? 112.827 154.816 161.756 1.00 124.41 136 SER C N 1
ATOM 4456 C CA . SER B 1 136 ? 113.822 154.973 162.811 1.00 124.41 136 SER C CA 1
ATOM 4457 C C . SER B 1 136 ? 115.071 155.643 162.244 1.00 124.41 136 SER C C 1
ATOM 4458 O O . SER B 1 136 ? 115.074 156.175 161.132 1.00 124.41 136 SER C O 1
ATOM 4461 N N . HIS B 1 137 ? 116.158 155.620 163.013 1.00 120.62 137 HIS C N 1
ATOM 4462 C CA . HIS B 1 137 ? 117.370 156.347 162.662 1.00 120.62 137 HIS C CA 1
ATOM 4463 C C . HIS B 1 137 ? 118.455 155.472 162.052 1.00 120.62 137 HIS C C 1
ATOM 4464 O O . HIS B 1 137 ? 119.397 156.007 161.460 1.00 120.62 137 HIS C O 1
ATOM 4471 N N . ASN B 1 138 ? 118.374 154.148 162.202 1.00 113.86 138 ASN C N 1
ATOM 4472 C CA . ASN B 1 138 ? 119.302 153.277 161.487 1.00 113.86 138 ASN C CA 1
ATOM 4473 C C . ASN B 1 138 ? 119.077 153.366 159.984 1.00 113.86 138 ASN C C 1
ATOM 4474 O O . ASN B 1 138 ? 120.024 153.544 159.209 1.00 113.86 138 ASN C O 1
ATOM 4479 N N . VAL B 1 139 ? 117.817 153.268 159.556 1.00 110.09 139 VAL C N 1
ATOM 4480 C CA . VAL B 1 139 ? 117.490 153.444 158.145 1.00 110.09 139 VAL C CA 1
ATOM 4481 C C . VAL B 1 139 ? 117.927 154.822 157.677 1.00 110.09 139 VAL C C 1
ATOM 4482 O O . VAL B 1 139 ? 118.408 154.993 156.549 1.00 110.09 139 VAL C O 1
ATOM 4486 N N . ALA B 1 140 ? 117.763 155.827 158.538 1.00 106.29 140 ALA C N 1
ATOM 4487 C CA . ALA B 1 140 ? 118.209 157.175 158.217 1.00 106.29 140 ALA C CA 1
ATOM 4488 C C . ALA B 1 140 ? 119.697 157.199 157.893 1.00 106.29 140 ALA C C 1
ATOM 4489 O O . ALA B 1 140 ? 120.090 157.476 156.758 1.00 106.29 140 ALA C O 1
ATOM 4491 N N . GLY B 1 141 ? 120.539 156.877 158.873 1.00 100.98 141 GLY C N 1
ATOM 4492 C CA . GLY B 1 141 ? 121.972 156.962 158.655 1.00 100.98 141 GLY C CA 1
ATOM 4493 C C . GLY B 1 141 ? 122.445 156.080 157.518 1.00 100.98 141 GLY C C 1
ATOM 4494 O O . GLY B 1 141 ? 123.414 156.402 156.832 1.00 100.98 141 GLY C O 1
ATOM 4495 N N . VAL B 1 142 ? 121.772 154.954 157.300 1.00 102.20 142 VAL C N 1
ATOM 4496 C CA . VAL B 1 142 ? 122.129 154.115 156.164 1.00 102.20 142 VAL C CA 1
ATOM 4497 C C . VAL B 1 142 ? 121.849 154.846 154.853 1.00 102.20 142 VAL C C 1
ATOM 4498 O O . VAL B 1 142 ? 122.771 155.144 154.085 1.00 102.20 142 VAL C O 1
ATOM 4502 N N . THR B 1 143 ? 120.586 155.188 154.596 1.00 93.95 143 THR C N 1
ATOM 4503 C CA . THR B 1 143 ? 120.168 155.546 153.249 1.00 93.95 143 THR C CA 1
ATOM 4504 C C . THR B 1 143 ? 119.948 157.031 152.999 1.00 93.95 143 THR C C 1
ATOM 4505 O O . THR B 1 143 ? 120.174 157.474 151.876 1.00 93.95 143 THR C O 1
ATOM 4509 N N . PHE B 1 144 ? 119.485 157.815 153.974 1.00 90.22 144 PHE C N 1
ATOM 4510 C CA . PHE B 1 144 ? 119.287 159.233 153.700 1.00 90.22 144 PHE C CA 1
ATOM 4511 C C . PHE B 1 144 ? 120.599 159.933 153.390 1.00 90.22 144 PHE C C 1
ATOM 4512 O O . PHE B 1 144 ? 120.632 160.859 152.570 1.00 90.22 144 PHE C O 1
ATOM 4520 N N . LEU B 1 145 ? 121.683 159.513 154.034 1.00 81.04 145 LEU C N 1
ATOM 4521 C CA . LEU B 1 145 ? 122.997 160.032 153.681 1.00 81.04 145 LEU C CA 1
ATOM 4522 C C . LEU B 1 145 ? 123.314 159.745 152.220 1.00 81.04 145 LEU C C 1
ATOM 4523 O O . LEU B 1 145 ? 123.871 160.595 151.518 1.00 81.04 145 LEU C O 1
ATOM 4528 N N . ALA B 1 146 ? 122.921 158.568 151.733 1.00 77.86 146 ALA C N 1
ATOM 4529 C CA . ALA B 1 146 ? 123.125 158.218 150.333 1.00 77.86 146 ALA C CA 1
ATOM 4530 C C . ALA B 1 146 ? 122.271 159.069 149.405 1.00 77.86 146 ALA C C 1
ATOM 4531 O O . ALA B 1 146 ? 122.746 159.505 148.355 1.00 77.86 146 ALA C O 1
ATOM 4533 N N . PHE B 1 147 ? 121.010 159.311 149.760 1.00 78.64 147 PHE C N 1
ATOM 4534 C CA . PHE B 1 147 ? 120.169 160.164 148.919 1.00 78.64 147 PHE C CA 1
ATOM 4535 C C . PHE B 1 147 ? 120.748 161.565 148.811 1.00 78.64 147 PHE C C 1
ATOM 4536 O O . PHE B 1 147 ? 120.865 162.124 147.713 1.00 78.64 147 PHE C O 1
ATOM 4544 N N . GLY B 1 148 ? 121.091 162.162 149.949 1.00 70.85 148 GLY C N 1
ATOM 4545 C CA . GLY B 1 148 ? 121.621 163.509 149.933 1.00 70.85 148 GLY C CA 1
ATOM 4546 C C . GLY B 1 148 ? 122.956 163.611 149.237 1.00 70.85 148 GLY C C 1
ATOM 4547 O O . GLY B 1 148 ? 123.252 164.623 148.602 1.00 70.85 148 GLY C O 1
ATOM 4548 N N . ASN B 1 149 ? 123.782 162.574 149.344 1.00 67.12 149 ASN C N 1
ATOM 4549 C CA . ASN B 1 149 ? 125.072 162.587 148.675 1.00 67.12 149 ASN C CA 1
ATOM 4550 C C . ASN B 1 149 ? 124.946 162.343 147.183 1.00 67.12 149 ASN C C 1
ATOM 4551 O O . ASN B 1 149 ? 125.787 162.811 146.411 1.00 67.12 149 ASN C O 1
ATOM 4556 N N . GLY B 1 150 ? 123.936 161.600 146.756 1.00 62.02 150 GLY C N 1
ATOM 4557 C CA . GLY B 1 150 ? 123.818 161.215 145.374 1.00 62.02 150 GLY C CA 1
ATOM 4558 C C . GLY B 1 150 ? 122.848 161.997 144.541 1.00 62.02 150 GLY C C 1
ATOM 4559 O O . GLY B 1 150 ? 122.733 161.714 143.351 1.00 62.02 150 GLY C O 1
ATOM 4560 N N . ALA B 1 151 ? 122.129 162.955 145.115 1.00 60.99 151 ALA C N 1
ATOM 4561 C CA . ALA B 1 151 ? 121.218 163.767 144.308 1.00 60.99 151 ALA C CA 1
ATOM 4562 C C . ALA B 1 151 ? 121.890 164.478 143.133 1.00 60.99 151 ALA C C 1
ATOM 4563 O O . ALA B 1 151 ? 121.341 164.424 142.018 1.00 60.99 151 ALA C O 1
ATOM 4565 N N . PRO B 1 152 ? 123.028 165.167 143.293 1.00 59.53 152 PRO C N 1
ATOM 4566 C CA . PRO B 1 152 ? 123.672 165.763 142.114 1.00 59.53 152 PRO C CA 1
ATOM 4567 C C . PRO B 1 152 ? 124.005 164.763 141.027 1.00 59.53 152 PRO C C 1
ATOM 4568 O O . PRO B 1 152 ? 123.852 165.069 139.843 1.00 59.53 152 PRO C O 1
ATOM 4572 N N . ASP B 1 153 ? 124.460 163.571 141.406 1.00 57.44 153 ASP C N 1
ATOM 4573 C CA . ASP B 1 153 ? 124.802 162.540 140.437 1.00 57.44 153 ASP C CA 1
ATOM 4574 C C . ASP B 1 153 ? 123.580 162.100 139.640 1.00 57.44 153 ASP C C 1
ATOM 4575 O O . ASP B 1 153 ? 123.634 161.959 138.414 1.00 57.44 153 ASP C O 1
ATOM 4580 N N . ILE B 1 154 ? 122.462 161.889 140.330 1.00 56.85 154 ILE C N 1
ATOM 4581 C CA . ILE B 1 154 ? 121.223 161.479 139.682 1.00 56.85 154 ILE C CA 1
ATOM 4582 C C . ILE B 1 154 ? 120.748 162.543 138.709 1.00 56.85 154 ILE C C 1
ATOM 4583 O O . ILE B 1 154 ? 120.337 162.238 137.586 1.00 56.85 154 ILE C O 1
ATOM 4588 N N . PHE B 1 155 ? 120.783 163.807 139.121 1.00 58.91 155 PHE C N 1
ATOM 4589 C CA . PHE B 1 155 ? 120.238 164.836 138.248 1.00 58.91 155 PHE C CA 1
ATOM 4590 C C . PHE B 1 155 ? 121.160 165.121 137.074 1.00 58.91 155 PHE C C 1
ATOM 4591 O O . PHE B 1 155 ? 120.683 165.422 135.975 1.00 58.91 155 PHE C O 1
ATOM 4599 N N . SER B 1 156 ? 122.471 164.995 137.263 1.00 58.02 156 SER C N 1
ATOM 4600 C CA . SER B 1 156 ? 123.382 165.111 136.135 1.00 58.02 156 SER C CA 1
ATOM 4601 C C . SER B 1 156 ? 123.156 163.999 135.125 1.00 58.02 156 SER C C 1
ATOM 4602 O O . SER B 1 156 ? 123.164 164.245 133.917 1.00 58.02 156 SER C O 1
ATOM 4605 N N . ALA B 1 157 ? 122.961 162.765 135.594 1.00 57.62 157 ALA C N 1
ATOM 4606 C CA . ALA B 1 157 ? 122.691 161.671 134.666 1.00 57.62 157 ALA C CA 1
ATOM 4607 C C . ALA B 1 157 ? 121.368 161.866 133.940 1.00 57.62 157 ALA C C 1
ATOM 4608 O O . ALA B 1 157 ? 121.263 161.581 132.744 1.00 57.62 157 ALA C O 1
ATOM 4610 N N . LEU B 1 158 ? 120.344 162.350 134.641 1.00 56.73 158 LEU C N 1
ATOM 4611 C CA . LEU B 1 158 ? 119.071 162.633 133.987 1.00 56.73 158 LEU C CA 1
ATOM 4612 C C . LEU B 1 158 ? 119.228 163.669 132.888 1.00 56.73 158 LEU C C 1
ATOM 4613 O O . LEU B 1 158 ? 118.666 163.523 131.800 1.00 56.73 158 LEU C O 1
ATOM 4618 N N . VAL B 1 159 ? 119.972 164.739 133.160 1.00 59.19 159 VAL C N 1
ATOM 4619 C CA . VAL B 1 159 ? 120.152 165.780 132.152 1.00 59.19 159 VAL C CA 1
ATOM 4620 C C . VAL B 1 159 ? 120.968 165.260 130.978 1.00 59.19 159 VAL C C 1
ATOM 4621 O O . VAL B 1 159 ? 120.651 165.536 129.817 1.00 59.19 159 VAL C O 1
ATOM 4625 N N . ALA B 1 160 ? 122.028 164.501 131.254 1.00 59.95 160 ALA C N 1
ATOM 4626 C CA . ALA B 1 160 ? 122.921 164.056 130.190 1.00 59.95 160 ALA C CA 1
ATOM 4627 C C . ALA B 1 160 ? 122.257 163.032 129.281 1.00 59.95 160 ALA C C 1
ATOM 4628 O O . ALA B 1 160 ? 122.387 163.109 128.059 1.00 59.95 160 ALA C O 1
ATOM 4630 N N . PHE B 1 161 ? 121.539 162.065 129.850 1.00 61.81 161 PHE C N 1
ATOM 4631 C CA . PHE B 1 161 ? 120.909 161.043 129.020 1.00 61.81 161 PHE C CA 1
ATOM 4632 C C . PHE B 1 161 ? 119.875 161.628 128.075 1.00 61.81 161 PHE C C 1
ATOM 4633 O O . PHE B 1 161 ? 119.580 161.028 127.040 1.00 61.81 161 PHE C O 1
ATOM 4641 N N . SER B 1 162 ? 119.319 162.788 128.400 1.00 67.79 162 SER C N 1
ATOM 4642 C CA . SER B 1 162 ? 118.209 163.354 127.647 1.00 67.79 162 SER C CA 1
ATOM 4643 C C . SER B 1 162 ? 118.624 163.989 126.338 1.00 67.79 162 SER C C 1
ATOM 4644 O O . SER B 1 162 ? 117.834 164.745 125.775 1.00 67.79 162 SER C O 1
ATOM 4647 N N . ASP B 1 163 ? 119.831 163.730 125.846 1.00 75.65 163 ASP C N 1
ATOM 4648 C CA . ASP B 1 163 ? 120.313 164.324 124.630 1.00 75.65 163 ASP C CA 1
ATOM 4649 C C . ASP B 1 163 ? 121.349 163.364 124.074 1.00 75.65 163 ASP C C 1
ATOM 4650 O O . ASP B 1 163 ? 122.306 163.036 124.784 1.00 75.65 163 ASP C O 1
ATOM 4655 N N . PRO B 1 164 ? 121.189 162.886 122.843 1.00 77.05 164 PRO C N 1
ATOM 4656 C CA . PRO B 1 164 ? 122.173 161.940 122.300 1.00 77.05 164 PRO C CA 1
ATOM 4657 C C . PRO B 1 164 ? 123.577 162.502 122.189 1.00 77.05 164 PRO C C 1
ATOM 4658 O O . PRO B 1 164 ? 124.537 161.726 122.146 1.00 77.05 164 PRO C O 1
ATOM 4662 N N . ARG B 1 165 ? 123.734 163.822 122.123 1.00 78.73 165 ARG C N 1
ATOM 4663 C CA . ARG B 1 165 ? 125.060 164.408 122.014 1.00 78.73 165 ARG C CA 1
ATOM 4664 C C . ARG B 1 165 ? 125.830 164.393 123.321 1.00 78.73 165 ARG C C 1
ATOM 4665 O O . ARG B 1 165 ? 127.056 164.515 123.294 1.00 78.73 165 ARG C O 1
ATOM 4673 N N . THR B 1 166 ? 125.150 164.272 124.460 1.00 68.09 166 THR C N 1
ATOM 4674 C CA . THR B 1 166 ? 125.801 164.356 125.760 1.00 68.09 166 THR C CA 1
ATOM 4675 C C . THR B 1 166 ? 125.708 163.063 126.553 1.00 68.09 166 THR C C 1
ATOM 4676 O O . THR B 1 166 ? 126.253 162.991 127.656 1.00 68.09 166 THR C O 1
ATOM 4680 N N . ALA B 1 167 ? 125.063 162.032 126.011 1.00 62.36 167 ALA C N 1
ATOM 4681 C CA . ALA B 1 167 ? 124.809 160.819 126.771 1.00 62.36 167 ALA C CA 1
ATOM 4682 C C . ALA B 1 167 ? 126.079 160.102 127.194 1.00 62.36 167 ALA C C 1
ATOM 4683 O O . ALA B 1 167 ? 126.013 159.233 128.064 1.00 62.36 167 ALA C O 1
ATOM 4685 N N . GLY B 1 168 ? 127.224 160.427 126.594 1.00 60.57 168 GLY C N 1
ATOM 4686 C CA . GLY B 1 168 ? 128.479 159.874 127.060 1.00 60.57 168 GLY C CA 1
ATOM 4687 C C . GLY B 1 168 ? 128.886 160.384 128.418 1.00 60.57 168 GLY C C 1
ATOM 4688 O O . GLY B 1 168 ? 129.382 159.611 129.243 1.00 60.57 168 GLY C O 1
ATOM 4689 N N . LEU B 1 169 ? 128.656 161.673 128.684 1.00 58.50 169 LEU C N 1
ATOM 4690 C CA . LEU B 1 169 ? 129.040 162.251 129.966 1.00 58.50 169 LEU C CA 1
ATOM 4691 C C . LEU B 1 169 ? 128.496 161.426 131.114 1.00 58.50 169 LEU C C 1
ATOM 4692 O O . LEU B 1 169 ? 129.253 160.997 131.990 1.00 58.50 169 LEU C O 1
ATOM 4697 N N . ALA B 1 170 ? 127.193 161.147 131.085 1.00 58.32 170 ALA C N 1
ATOM 4698 C CA . ALA B 1 170 ? 126.556 160.303 132.087 1.00 58.32 170 ALA C CA 1
ATOM 4699 C C . ALA B 1 170 ? 127.404 159.087 132.405 1.00 58.32 170 ALA C C 1
ATOM 4700 O O . ALA B 1 170 ? 127.840 158.908 133.545 1.00 58.32 170 ALA C O 1
ATOM 4702 N N . ILE B 1 171 ? 127.704 158.272 131.395 1.00 59.18 171 ILE C N 1
ATOM 4703 C CA . ILE B 1 171 ? 128.446 157.047 131.661 1.00 59.18 171 ILE C CA 1
ATOM 4704 C C . ILE B 1 171 ? 129.778 157.383 132.305 1.00 59.18 171 ILE C C 1
ATOM 4705 O O . ILE B 1 171 ? 130.085 156.924 133.411 1.00 59.18 171 ILE C O 1
ATOM 4710 N N . GLY B 1 172 ? 130.527 158.291 131.684 1.00 56.72 172 GLY C N 1
ATOM 4711 C CA . GLY B 1 172 ? 131.823 158.640 132.220 1.00 56.72 172 GLY C CA 1
ATOM 4712 C C . GLY B 1 172 ? 131.730 159.169 133.631 1.00 56.72 172 GLY C C 1
ATOM 4713 O O . GLY B 1 172 ? 132.614 158.928 134.449 1.00 56.72 172 GLY C O 1
ATOM 4714 N N . ALA B 1 173 ? 130.648 159.878 133.944 1.00 55.95 173 ALA C N 1
ATOM 4715 C CA . ALA B 1 173 ? 130.544 160.470 135.266 1.00 55.95 173 ALA C CA 1
ATOM 4716 C C . ALA B 1 173 ? 130.080 159.458 136.294 1.00 55.95 173 ALA C C 1
ATOM 4717 O O . ALA B 1 173 ? 130.456 159.554 137.462 1.00 55.95 173 ALA C O 1
ATOM 4719 N N . LEU B 1 174 ? 129.257 158.489 135.896 1.00 55.60 174 LEU C N 1
ATOM 4720 C CA . LEU B 1 174 ? 128.743 157.551 136.886 1.00 55.60 174 LEU C CA 1
ATOM 4721 C C . LEU B 1 174 ? 129.795 156.515 137.240 1.00 55.60 174 LEU C C 1
ATOM 4722 O O . LEU B 1 174 ? 129.899 156.091 138.393 1.00 55.60 174 LEU C O 1
ATOM 4727 N N . PHE B 1 175 ? 130.581 156.090 136.257 1.00 58.39 175 PHE C N 1
ATOM 4728 C CA . PHE B 1 175 ? 131.709 155.217 136.538 1.00 58.39 175 PHE C CA 1
ATOM 4729 C C . PHE B 1 175 ? 132.841 155.981 137.204 1.00 58.39 175 PHE C C 1
ATOM 4730 O O . PHE B 1 175 ? 133.414 155.507 138.187 1.00 58.39 175 PHE C O 1
ATOM 4738 N N . GLY B 1 176 ? 133.157 157.177 136.703 1.00 52.89 176 GLY C N 1
ATOM 4739 C CA . GLY B 1 176 ? 134.279 157.926 137.241 1.00 52.89 176 GLY C CA 1
ATOM 4740 C C . GLY B 1 176 ? 134.123 158.247 138.711 1.00 52.89 176 GLY C C 1
ATOM 4741 O O . GLY B 1 176 ? 135.025 157.982 139.506 1.00 52.89 176 GLY C O 1
ATOM 4742 N N . ALA B 1 177 ? 132.965 158.778 139.102 1.00 53.08 177 ALA C N 1
ATOM 4743 C CA . ALA B 1 177 ? 132.692 158.988 140.518 1.00 53.08 177 ALA C CA 1
ATOM 4744 C C . ALA B 1 177 ? 132.817 157.692 141.290 1.00 53.08 177 ALA C C 1
ATOM 4745 O O . ALA B 1 177 ? 133.410 157.666 142.371 1.00 53.08 177 ALA C O 1
ATOM 4747 N N . GLY B 1 178 ? 132.325 156.595 140.719 1.00 53.13 178 GLY C N 1
ATOM 4748 C CA . GLY B 1 178 ? 132.445 155.313 141.380 1.00 53.13 178 GLY C CA 1
ATOM 4749 C C . GLY B 1 178 ? 133.880 154.953 141.686 1.00 53.13 178 GLY C C 1
ATOM 4750 O O . GLY B 1 178 ? 134.173 154.390 142.738 1.00 53.13 178 GLY C O 1
ATOM 4751 N N . VAL B 1 179 ? 134.798 155.264 140.772 1.00 51.00 179 VAL C N 1
ATOM 4752 C CA . VAL B 1 179 ? 136.207 155.024 141.063 1.00 51.00 179 VAL C CA 1
ATOM 4753 C C . VAL B 1 179 ? 136.673 155.956 142.170 1.00 51.00 179 VAL C C 1
ATOM 4754 O O . VAL B 1 179 ? 137.235 155.518 143.177 1.00 51.00 179 VAL C O 1
ATOM 4758 N N . LEU B 1 180 ? 136.374 157.246 142.040 1.00 49.37 180 LEU C N 1
ATOM 4759 C CA . LEU B 1 180 ? 136.947 158.221 142.957 1.00 49.37 180 LEU C CA 1
ATOM 4760 C C . LEU B 1 180 ? 136.484 157.967 144.382 1.00 49.37 180 LEU C C 1
ATOM 4761 O O . LEU B 1 180 ? 137.302 157.817 145.293 1.00 49.37 180 LEU C O 1
ATOM 4766 N N . VAL B 1 181 ? 135.175 157.846 144.580 1.00 49.41 181 VAL C N 1
ATOM 4767 C CA . VAL B 1 181 ? 134.632 157.619 145.909 1.00 49.41 181 VAL C CA 1
ATOM 4768 C C . VAL B 1 181 ? 135.163 156.323 146.502 1.00 49.41 181 VAL C C 1
ATOM 4769 O O . VAL B 1 181 ? 135.293 156.197 147.719 1.00 49.41 181 VAL C O 1
ATOM 4773 N N . THR B 1 182 ? 135.510 155.353 145.665 1.00 50.23 182 THR C N 1
ATOM 4774 C CA . THR B 1 182 ? 135.966 154.078 146.199 1.00 50.23 182 THR C CA 1
ATOM 4775 C C . THR B 1 182 ? 137.431 154.131 146.611 1.00 50.23 182 THR C C 1
ATOM 4776 O O . THR B 1 182 ? 137.864 153.351 147.462 1.00 50.23 182 THR C O 1
ATOM 4780 N N . THR B 1 183 ? 138.202 155.060 146.057 1.00 48.84 183 THR C N 1
ATOM 4781 C CA . THR B 1 183 ? 139.627 155.099 146.351 1.00 48.84 183 THR C CA 1
ATOM 4782 C C . THR B 1 183 ? 139.991 156.279 147.242 1.00 48.84 183 THR C C 1
ATOM 4783 O O . THR B 1 183 ? 140.549 156.099 148.323 1.00 48.84 183 THR C O 1
ATOM 4787 N N . VAL B 1 184 ? 139.653 157.489 146.812 1.00 48.34 184 VAL C N 1
ATOM 4788 C CA . VAL B 1 184 ? 140.100 158.680 147.519 1.00 48.34 184 VAL C CA 1
ATOM 4789 C C . VAL B 1 184 ? 139.264 158.915 148.768 1.00 48.34 184 VAL C C 1
ATOM 4790 O O . VAL B 1 184 ? 139.801 159.188 149.842 1.00 48.34 184 VAL C O 1
ATOM 4794 N N . VAL B 1 185 ? 137.943 158.817 148.658 1.00 48.12 185 VAL C N 1
ATOM 4795 C CA . VAL B 1 185 ? 137.121 159.060 149.834 1.00 48.12 185 VAL C CA 1
ATOM 4796 C C . VAL B 1 185 ? 137.233 157.900 150.813 1.00 48.12 185 VAL C C 1
ATOM 4797 O O . VAL B 1 185 ? 137.629 158.090 151.965 1.00 48.12 185 VAL C O 1
ATOM 4801 N N . ALA B 1 186 ? 136.955 156.678 150.360 1.00 48.73 186 ALA C N 1
ATOM 4802 C CA . ALA B 1 186 ? 137.054 155.519 151.239 1.00 48.73 186 ALA C CA 1
ATOM 4803 C C . ALA B 1 186 ? 138.429 155.422 151.871 1.00 48.73 186 ALA C C 1
ATOM 4804 O O . ALA B 1 186 ? 138.549 155.375 153.099 1.00 48.73 186 ALA C O 1
ATOM 4806 N N . GLY B 1 187 ? 139.479 155.460 151.058 1.00 47.70 187 GLY C N 1
ATOM 4807 C CA . GLY B 1 187 ? 140.818 155.444 151.604 1.00 47.70 187 GLY C CA 1
ATOM 4808 C C . GLY B 1 187 ? 141.045 156.550 152.609 1.00 47.70 187 GLY C C 1
ATOM 4809 O O . GLY B 1 187 ? 141.581 156.311 153.690 1.00 47.70 187 GLY C O 1
ATOM 4810 N N . GLY B 1 188 ? 140.594 157.762 152.293 1.00 46.81 188 GLY C N 1
ATOM 4811 C CA . GLY B 1 188 ? 140.793 158.872 153.205 1.00 46.81 188 GLY C CA 1
ATOM 4812 C C . GLY B 1 188 ? 140.171 158.630 154.560 1.00 46.81 188 GLY C C 1
ATOM 4813 O O . GLY B 1 188 ? 140.759 158.974 155.582 1.00 46.81 188 GLY C O 1
ATOM 4814 N N . ILE B 1 189 ? 139.012 157.971 154.592 1.00 47.72 189 ILE C N 1
ATOM 4815 C CA . ILE B 1 189 ? 138.330 157.742 155.859 1.00 47.72 189 ILE C CA 1
ATOM 4816 C C . ILE B 1 189 ? 139.191 156.895 156.774 1.00 47.72 189 ILE C C 1
ATOM 4817 O O . ILE B 1 189 ? 139.138 157.032 157.998 1.00 47.72 189 ILE C O 1
ATOM 4822 N N . THR B 1 190 ? 140.019 156.021 156.201 1.00 48.74 190 THR C N 1
ATOM 4823 C CA . THR B 1 190 ? 140.851 155.165 157.036 1.00 48.74 190 THR C CA 1
ATOM 4824 C C . THR B 1 190 ? 142.124 155.867 157.476 1.00 48.74 190 THR C C 1
ATOM 4825 O O . THR B 1 190 ? 142.706 155.494 158.493 1.00 48.74 190 THR C O 1
ATOM 4829 N N . ILE B 1 191 ? 142.584 156.870 156.731 1.00 47.48 191 ILE C N 1
ATOM 4830 C CA . ILE B 1 191 ? 143.772 157.590 157.165 1.00 47.48 191 ILE C CA 1
ATOM 4831 C C . ILE B 1 191 ? 143.427 158.524 158.311 1.00 47.48 191 ILE C C 1
ATOM 4832 O O . ILE B 1 191 ? 144.210 158.696 159.249 1.00 47.48 191 ILE C O 1
ATOM 4837 N N . LEU B 1 192 ? 142.250 159.140 158.258 1.00 49.19 192 LEU C N 1
ATOM 4838 C CA . LEU B 1 192 ? 141.872 160.096 159.286 1.00 49.19 192 LEU C CA 1
ATOM 4839 C C . LEU B 1 192 ? 141.561 159.406 160.600 1.00 49.19 192 LEU C C 1
ATOM 4840 O O . LEU B 1 192 ? 141.900 159.920 161.668 1.00 49.19 192 LEU C O 1
ATOM 4845 N N . ARG B 1 193 ? 140.909 158.260 160.553 1.00 52.62 193 ARG C N 1
ATOM 4846 C CA . ARG B 1 193 ? 140.549 157.525 161.763 1.00 52.62 193 ARG C CA 1
ATOM 4847 C C . ARG B 1 193 ? 140.459 156.049 161.445 1.00 52.62 193 ARG C C 1
ATOM 4848 O O . ARG B 1 193 ? 139.491 155.601 160.820 1.00 52.62 193 ARG C O 1
ATOM 4856 N N . PRO B 1 194 ? 141.450 155.258 161.840 1.00 51.38 194 PRO C N 1
ATOM 4857 C CA . PRO B 1 194 ? 141.326 153.803 161.716 1.00 51.38 194 PRO C CA 1
ATOM 4858 C C . PRO B 1 194 ? 140.214 153.238 162.587 1.00 51.38 194 PRO C C 1
ATOM 4859 O O . PRO B 1 194 ? 139.981 153.687 163.707 1.00 51.38 194 PRO C O 1
ATOM 4863 N N . PHE B 1 195 ? 139.552 152.211 162.069 1.00 50.86 195 PHE C N 1
ATOM 4864 C CA . PHE B 1 195 ? 138.395 151.611 162.710 1.00 50.86 195 PHE C CA 1
ATOM 4865 C C . PHE B 1 195 ? 138.339 150.143 162.319 1.00 50.86 195 PHE C C 1
ATOM 4866 O O . PHE B 1 195 ? 139.175 149.650 161.566 1.00 50.86 195 PHE C O 1
ATOM 4874 N N . MET B 1 196 ? 137.343 149.444 162.835 1.00 58.25 196 MET C N 1
ATOM 4875 C CA . MET B 1 196 ? 137.064 148.069 162.455 1.00 58.25 196 MET C CA 1
ATOM 4876 C C . MET B 1 196 ? 135.739 148.020 161.714 1.00 58.25 196 MET C C 1
ATOM 4877 O O . MET B 1 196 ? 134.702 148.371 162.276 1.00 58.25 196 MET C O 1
ATOM 4882 N N . ALA B 1 197 ? 135.772 147.577 160.465 1.00 56.75 197 ALA C N 1
ATOM 4883 C CA . ALA B 1 197 ? 134.574 147.518 159.651 1.00 56.75 197 ALA C CA 1
ATOM 4884 C C . ALA B 1 197 ? 133.709 146.332 160.045 1.00 56.75 197 ALA C C 1
ATOM 4885 O O . ALA B 1 197 ? 134.197 145.326 160.556 1.00 56.75 197 ALA C O 1
ATOM 4887 N N . ALA B 1 198 ? 132.409 146.462 159.816 1.00 58.93 198 ALA C N 1
ATOM 4888 C CA . ALA B 1 198 ? 131.494 145.354 160.032 1.00 58.93 198 ALA C CA 1
ATOM 4889 C C . ALA B 1 198 ? 131.494 144.441 158.817 1.00 58.93 198 ALA C C 1
ATOM 4890 O O . ALA B 1 198 ? 131.415 144.899 157.678 1.00 58.93 198 ALA C O 1
ATOM 4892 N N . SER B 1 199 ? 131.584 143.142 159.066 1.00 59.16 199 SER C N 1
ATOM 4893 C CA . SER B 1 199 ? 131.882 142.205 157.994 1.00 59.16 199 SER C CA 1
ATOM 4894 C C . SER B 1 199 ? 130.662 141.894 157.143 1.00 59.16 199 SER C C 1
ATOM 4895 O O . SER B 1 199 ? 130.746 141.877 155.911 1.00 59.16 199 SER C O 1
ATOM 4898 N N . ARG B 1 200 ? 129.526 141.625 157.777 1.00 62.27 200 ARG C N 1
ATOM 4899 C CA . ARG B 1 200 ? 128.332 141.270 157.015 1.00 62.27 200 ARG C CA 1
ATOM 4900 C C . ARG B 1 200 ? 127.860 142.418 156.135 1.00 62.27 200 ARG C C 1
ATOM 4901 O O . ARG B 1 200 ? 127.628 142.191 154.933 1.00 62.27 200 ARG C O 1
ATOM 4909 N N . PRO B 1 201 ? 127.703 143.650 156.636 1.00 57.42 201 PRO C N 1
ATOM 4910 C CA . PRO B 1 201 ? 127.343 144.750 155.734 1.00 57.42 201 PRO C CA 1
ATOM 4911 C C . PRO B 1 201 ? 128.346 144.984 154.623 1.00 57.42 201 PRO C C 1
ATOM 4912 O O . PRO B 1 201 ? 127.950 145.305 153.498 1.00 57.42 201 PRO C O 1
ATOM 4916 N N . PHE B 1 202 ? 129.639 144.836 154.907 1.00 56.05 202 PHE C N 1
ATOM 4917 C CA . PHE B 1 202 ? 130.649 145.068 153.886 1.00 56.05 202 PHE C CA 1
ATOM 4918 C C . PHE B 1 202 ? 130.527 144.056 152.765 1.00 56.05 202 PHE C C 1
ATOM 4919 O O . PHE B 1 202 ? 130.553 144.415 151.584 1.00 56.05 202 PHE C O 1
ATOM 4927 N N . LEU B 1 203 ? 130.390 142.779 153.114 1.00 57.66 203 LEU C N 1
ATOM 4928 C CA . LEU B 1 203 ? 130.277 141.761 152.080 1.00 57.66 203 LEU C CA 1
ATOM 4929 C C . LEU B 1 203 ? 129.002 141.939 151.268 1.00 57.66 203 LEU C C 1
ATOM 4930 O O . LEU B 1 203 ? 129.020 141.799 150.039 1.00 57.66 203 LEU C O 1
ATOM 4935 N N . ARG B 1 204 ? 127.897 142.296 151.925 1.00 60.77 204 ARG C N 1
ATOM 4936 C CA . ARG B 1 204 ? 126.659 142.550 151.196 1.00 60.77 204 ARG C CA 1
ATOM 4937 C C . ARG B 1 204 ? 126.816 143.695 150.198 1.00 60.77 204 ARG C C 1
ATOM 4938 O O . ARG B 1 204 ? 126.443 143.569 149.023 1.00 60.77 204 ARG C O 1
ATOM 4946 N N . ASP B 1 205 ? 127.380 144.819 150.645 1.00 60.49 205 ASP C N 1
ATOM 4947 C CA . ASP B 1 205 ? 127.530 145.974 149.768 1.00 60.49 205 ASP C CA 1
ATOM 4948 C C . ASP B 1 205 ? 128.463 145.685 148.607 1.00 60.49 205 ASP C C 1
ATOM 4949 O O . ASP B 1 205 ? 128.182 146.073 147.469 1.00 60.49 205 ASP C O 1
ATOM 4954 N N . ILE B 1 206 ? 129.590 145.027 148.872 1.00 59.52 206 ILE C N 1
ATOM 4955 C CA . ILE B 1 206 ? 130.551 144.754 147.809 1.00 59.52 206 ILE C CA 1
ATOM 4956 C C . ILE B 1 206 ? 129.935 143.822 146.771 1.00 59.52 206 ILE C C 1
ATOM 4957 O O . ILE B 1 206 ? 130.119 144.007 145.561 1.00 59.52 206 ILE C O 1
ATOM 4962 N N . THR B 1 207 ? 129.133 142.853 147.219 1.00 61.86 207 THR C N 1
ATOM 4963 C CA . THR B 1 207 ? 128.460 141.952 146.293 1.00 61.86 207 THR C CA 1
ATOM 4964 C C . THR B 1 207 ? 127.485 142.698 145.393 1.00 61.86 207 THR C C 1
ATOM 4965 O O . THR B 1 207 ? 127.504 142.541 144.165 1.00 61.86 207 THR C O 1
ATOM 4969 N N . PHE B 1 208 ? 126.613 143.508 145.991 1.00 61.95 208 PHE C N 1
ATOM 4970 C CA . PHE B 1 208 ? 125.616 144.214 145.194 1.00 61.95 208 PHE C CA 1
ATOM 4971 C C . PHE B 1 208 ? 126.267 145.180 144.217 1.00 61.95 208 PHE C C 1
ATOM 4972 O O . PHE B 1 208 ? 125.827 145.311 143.067 1.00 61.95 208 PHE C O 1
ATOM 4980 N N . TYR B 1 209 ? 127.314 145.872 144.656 1.00 61.07 209 TYR C N 1
ATOM 4981 C CA . TYR B 1 209 ? 127.971 146.821 143.776 1.00 61.07 209 TYR C CA 1
ATOM 4982 C C . TYR B 1 209 ? 128.657 146.119 142.614 1.00 61.07 209 TYR C C 1
ATOM 4983 O O . TYR B 1 209 ? 128.641 146.623 141.486 1.00 61.07 209 TYR C O 1
ATOM 4992 N N . MET B 1 210 ? 129.262 144.955 142.858 1.00 63.04 210 MET C N 1
ATOM 4993 C CA . MET B 1 210 ? 129.849 144.200 141.755 1.00 63.04 210 MET C CA 1
ATOM 4994 C C . MET B 1 210 ? 128.795 143.760 140.751 1.00 63.04 210 MET C C 1
ATOM 4995 O O . MET B 1 210 ? 129.027 143.805 139.538 1.00 63.04 210 MET C O 1
ATOM 5000 N N . VAL B 1 211 ? 127.637 143.310 141.230 1.00 61.57 211 VAL C N 1
ATOM 5001 C CA . VAL B 1 211 ? 126.589 142.893 140.303 1.00 61.57 211 VAL C CA 1
ATOM 5002 C C . VAL B 1 211 ? 126.133 144.066 139.443 1.00 61.57 211 VAL C C 1
ATOM 5003 O O . VAL B 1 211 ? 125.947 143.927 138.228 1.00 61.57 211 VAL C O 1
ATOM 5007 N N . ALA B 1 212 ? 125.948 145.239 140.054 1.00 61.47 212 ALA C N 1
ATOM 5008 C CA . ALA B 1 212 ? 125.529 146.412 139.289 1.00 61.47 212 ALA C CA 1
ATOM 5009 C C . ALA B 1 212 ? 126.572 146.814 138.256 1.00 61.47 212 ALA C C 1
ATOM 5010 O O . ALA B 1 212 ? 126.233 147.172 137.119 1.00 61.47 212 ALA C O 1
ATOM 5012 N N . VAL B 1 213 ? 127.848 146.772 138.632 1.00 62.69 213 VAL C N 1
ATOM 5013 C CA . VAL B 1 213 ? 128.901 147.158 137.701 1.00 62.69 213 VAL C CA 1
ATOM 5014 C C . VAL B 1 213 ? 128.958 146.197 136.523 1.00 62.69 213 VAL C C 1
ATOM 5015 O O . VAL B 1 213 ? 129.120 146.617 135.376 1.00 62.69 213 VAL C O 1
ATOM 5019 N N . PHE B 1 214 ? 128.819 144.896 136.779 1.00 66.29 214 PHE C N 1
ATOM 5020 C CA . PHE B 1 214 ? 128.847 143.925 135.685 1.00 66.29 214 PHE C CA 1
ATOM 5021 C C . PHE B 1 214 ? 127.635 144.070 134.776 1.00 66.29 214 PHE C C 1
ATOM 5022 O O . PHE B 1 214 ? 127.742 143.893 133.560 1.00 66.29 214 PHE C O 1
ATOM 5030 N N . LEU B 1 215 ? 126.473 144.389 135.342 1.00 65.58 215 LEU C N 1
ATOM 5031 C CA . LEU B 1 215 ? 125.305 144.662 134.512 1.00 65.58 215 LEU C CA 1
ATOM 5032 C C . LEU B 1 215 ? 125.546 145.844 133.587 1.00 65.58 215 LEU C C 1
ATOM 5033 O O . LEU B 1 215 ? 125.195 145.805 132.405 1.00 65.58 215 LEU C O 1
ATOM 5038 N N . THR B 1 216 ? 126.117 146.924 134.112 1.00 63.81 216 THR C N 1
ATOM 5039 C CA . THR B 1 216 ? 126.351 148.076 133.249 1.00 63.81 216 THR C CA 1
ATOM 5040 C C . THR B 1 216 ? 127.445 147.800 132.226 1.00 63.81 216 THR C C 1
ATOM 5041 O O . THR B 1 216 ? 127.371 148.289 131.098 1.00 63.81 216 THR C O 1
ATOM 5045 N N . PHE B 1 217 ? 128.450 147.007 132.587 1.00 68.73 217 PHE C N 1
ATOM 5046 C CA . PHE B 1 217 ? 129.485 146.628 131.631 1.00 68.73 217 PHE C CA 1
ATOM 5047 C C . PHE B 1 217 ? 128.906 145.811 130.479 1.00 68.73 217 PHE C C 1
ATOM 5048 O O . PHE B 1 217 ? 129.246 146.042 129.314 1.00 68.73 217 PHE C O 1
ATOM 5056 N N . THR B 1 218 ? 128.002 144.875 130.772 1.00 66.73 218 THR C N 1
ATOM 5057 C CA . THR B 1 218 ? 127.405 144.102 129.686 1.00 66.73 218 THR C CA 1
ATOM 5058 C C . THR B 1 218 ? 126.401 144.915 128.878 1.00 66.73 218 THR C C 1
ATOM 5059 O O . THR B 1 218 ? 126.262 144.686 127.675 1.00 66.73 218 THR C O 1
ATOM 5063 N N . ALA B 1 219 ? 125.707 145.870 129.493 1.00 66.25 219 ALA C N 1
ATOM 5064 C CA . ALA B 1 219 ? 124.844 146.739 128.700 1.00 66.25 219 ALA C CA 1
ATOM 5065 C C . ALA B 1 219 ? 125.652 147.651 127.795 1.00 66.25 219 ALA C C 1
ATOM 5066 O O . ALA B 1 219 ? 125.217 147.971 126.688 1.00 66.25 219 ALA C O 1
ATOM 5068 N N . LEU B 1 220 ? 126.812 148.098 128.261 1.00 66.66 220 LEU C N 1
ATOM 5069 C CA . LEU B 1 220 ? 127.706 148.901 127.440 1.00 66.66 220 LEU C CA 1
ATOM 5070 C C . LEU B 1 220 ? 128.255 148.090 126.279 1.00 66.66 220 LEU C C 1
ATOM 5071 O O . LEU B 1 220 ? 128.394 148.602 125.166 1.00 66.66 220 LEU C O 1
ATOM 5076 N N . TYR B 1 221 ? 128.584 146.823 126.524 1.00 70.65 221 TYR C N 1
ATOM 5077 C CA . TYR B 1 221 ? 129.045 145.958 125.444 1.00 70.65 221 TYR C CA 1
ATOM 5078 C C . TYR B 1 221 ? 127.947 145.698 124.422 1.00 70.65 221 TYR C C 1
ATOM 5079 O O . TYR B 1 221 ? 128.211 145.685 123.218 1.00 70.65 221 TYR C O 1
ATOM 5088 N N . LEU B 1 222 ? 126.714 145.470 124.872 1.00 68.88 222 LEU C N 1
ATOM 5089 C CA . LEU B 1 222 ? 125.625 145.258 123.926 1.00 68.88 222 LEU C CA 1
ATOM 5090 C C . LEU B 1 222 ? 125.331 146.520 123.130 1.00 68.88 222 LEU C C 1
ATOM 5091 O O . LEU B 1 222 ? 124.958 146.447 121.956 1.00 68.88 222 LEU C O 1
ATOM 5096 N N . GLY B 1 223 ? 125.471 147.682 123.755 1.00 71.50 223 GLY C N 1
ATOM 5097 C CA . GLY B 1 223 ? 125.366 148.944 123.064 1.00 71.50 223 GLY C CA 1
ATOM 5098 C C . GLY B 1 223 ? 124.067 149.691 123.221 1.00 71.50 223 GLY C C 1
ATOM 5099 O O . GLY B 1 223 ? 123.888 150.710 122.555 1.00 71.50 223 GLY C O 1
ATOM 5100 N N . ARG B 1 224 ? 123.159 149.228 124.071 1.00 76.00 224 ARG C N 1
ATOM 5101 C CA . ARG B 1 224 ? 121.889 149.918 124.248 1.00 76.00 224 ARG C CA 1
ATOM 5102 C C . ARG B 1 224 ? 121.257 149.540 125.578 1.00 76.00 224 ARG C C 1
ATOM 5103 O O . ARG B 1 224 ? 121.570 148.506 126.169 1.00 76.00 224 ARG C O 1
ATOM 5111 N N . ILE B 1 225 ? 120.368 150.414 126.041 1.00 74.51 225 ILE C N 1
ATOM 5112 C CA . ILE B 1 225 ? 119.548 150.194 127.226 1.00 74.51 225 ILE C CA 1
ATOM 5113 C C . ILE B 1 225 ? 118.096 150.191 126.777 1.00 74.51 225 ILE C C 1
ATOM 5114 O O . ILE B 1 225 ? 117.618 151.181 126.220 1.00 74.51 225 ILE C O 1
ATOM 5119 N N . THR B 1 226 ? 117.389 149.095 127.023 1.00 73.68 226 THR C N 1
ATOM 5120 C CA . THR B 1 226 ? 115.983 148.996 126.669 1.00 73.68 226 THR C CA 1
ATOM 5121 C C . THR B 1 226 ? 115.115 149.257 127.895 1.00 73.68 226 THR C C 1
ATOM 5122 O O . THR B 1 226 ? 115.606 149.459 129.003 1.00 73.68 226 THR C O 1
ATOM 5126 N N . LEU B 1 227 ? 113.800 149.257 127.686 1.00 70.98 227 LEU C N 1
ATOM 5127 C CA . LEU B 1 227 ? 112.873 149.551 128.774 1.00 70.98 227 LEU C CA 1
ATOM 5128 C C . LEU B 1 227 ? 112.953 148.513 129.880 1.00 70.98 227 LEU C C 1
ATOM 5129 O O . LEU B 1 227 ? 112.961 148.856 131.069 1.00 70.98 227 LEU C O 1
ATOM 5134 N N . VAL B 1 228 ? 113.000 147.234 129.514 1.00 71.30 228 VAL C N 1
ATOM 5135 C CA . VAL B 1 228 ? 113.045 146.192 130.526 1.00 71.30 228 VAL C CA 1
ATOM 5136 C C . VAL B 1 228 ? 114.348 146.252 131.305 1.00 71.30 228 VAL C C 1
ATOM 5137 O O . VAL B 1 228 ? 114.373 145.953 132.500 1.00 71.30 228 VAL C O 1
ATOM 5141 N N . TRP B 1 229 ? 115.443 146.654 130.665 1.00 69.50 229 TRP C N 1
ATOM 5142 C CA . TRP B 1 229 ? 116.698 146.803 131.389 1.00 69.50 229 TRP C CA 1
ATOM 5143 C C . TRP B 1 229 ? 116.611 147.903 132.441 1.00 69.50 229 TRP C C 1
ATOM 5144 O O . TRP B 1 229 ? 117.069 147.724 133.574 1.00 69.50 229 TRP C O 1
ATOM 5155 N N . ALA B 1 230 ? 116.036 149.053 132.087 1.00 66.49 230 ALA C N 1
ATOM 5156 C CA . ALA B 1 230 ? 115.912 150.149 133.042 1.00 66.49 230 ALA C CA 1
ATOM 5157 C C . ALA B 1 230 ? 115.000 149.775 134.199 1.00 66.49 230 ALA C C 1
ATOM 5158 O O . ALA B 1 230 ? 115.293 150.079 135.367 1.00 66.49 230 ALA C O 1
ATOM 5160 N N . LEU B 1 231 ? 113.884 149.116 133.895 1.00 66.21 231 LEU C N 1
ATOM 5161 C CA . LEU B 1 231 ? 113.004 148.661 134.961 1.00 66.21 231 LEU C CA 1
ATOM 5162 C C . LEU B 1 231 ? 113.681 147.614 135.833 1.00 66.21 231 LEU C C 1
ATOM 5163 O O . LEU B 1 231 ? 113.448 147.576 137.043 1.00 66.21 231 LEU C O 1
ATOM 5168 N N . GLY B 1 232 ? 114.543 146.781 135.251 1.00 64.42 232 GLY C N 1
ATOM 5169 C CA . GLY B 1 232 ? 115.316 145.851 136.052 1.00 64.42 232 GLY C CA 1
ATOM 5170 C C . GLY B 1 232 ? 116.284 146.545 136.986 1.00 64.42 232 GLY C C 1
ATOM 5171 O O . GLY B 1 232 ? 116.466 146.122 138.125 1.00 64.42 232 GLY C O 1
ATOM 5172 N N . TYR B 1 233 ? 116.918 147.617 136.516 1.00 64.29 233 TYR C N 1
ATOM 5173 C CA . TYR B 1 233 ? 117.790 148.409 137.383 1.00 64.29 233 TYR C CA 1
ATOM 5174 C C . TYR B 1 233 ? 117.027 148.948 138.587 1.00 64.29 233 TYR C C 1
ATOM 5175 O O . TYR B 1 233 ? 117.463 148.808 139.738 1.00 64.29 233 TYR C O 1
ATOM 5184 N N . LEU B 1 234 ? 115.874 149.566 138.339 1.00 62.92 234 LEU C N 1
ATOM 5185 C CA . LEU B 1 234 ? 115.108 150.133 139.447 1.00 62.92 234 LEU C CA 1
ATOM 5186 C C . LEU B 1 234 ? 114.596 149.049 140.394 1.00 62.92 234 LEU C C 1
ATOM 5187 O O . LEU B 1 234 ? 114.613 149.222 141.622 1.00 62.92 234 LEU C O 1
ATOM 5192 N N . GLY B 1 235 ? 114.141 147.924 139.849 1.00 63.55 235 GLY C N 1
ATOM 5193 C CA . GLY B 1 235 ? 113.698 146.836 140.699 1.00 63.55 235 GLY C CA 1
ATOM 5194 C C . GLY B 1 235 ? 114.815 146.268 141.546 1.00 63.55 235 GLY C C 1
ATOM 5195 O O . GLY B 1 235 ? 114.602 145.895 142.698 1.00 63.55 235 GLY C O 1
ATOM 5196 N N . LEU B 1 236 ? 116.022 146.193 140.989 1.00 62.65 236 LEU C N 1
ATOM 5197 C CA . LEU B 1 236 ? 117.151 145.701 141.762 1.00 62.65 236 LEU C CA 1
ATOM 5198 C C . LEU B 1 236 ? 117.517 146.665 142.875 1.00 62.65 236 LEU C C 1
ATOM 5199 O O . LEU B 1 236 ? 117.938 146.232 143.951 1.00 62.65 236 LEU C O 1
ATOM 5204 N N . TYR B 1 237 ? 117.364 147.971 142.655 1.00 62.23 237 TYR C N 1
ATOM 5205 C CA . TYR B 1 237 ? 117.593 148.887 143.770 1.00 62.23 237 TYR C CA 1
ATOM 5206 C C . TYR B 1 237 ? 116.573 148.672 144.878 1.00 62.23 237 TYR C C 1
ATOM 5207 O O . TYR B 1 237 ? 116.924 148.653 146.064 1.00 62.23 237 TYR C O 1
ATOM 5216 N N . VAL B 1 238 ? 115.301 148.522 144.512 1.00 66.27 238 VAL C N 1
ATOM 5217 C CA . VAL B 1 238 ? 114.275 148.254 145.519 1.00 66.27 238 VAL C CA 1
ATOM 5218 C C . VAL B 1 238 ? 114.602 146.983 146.292 1.00 66.27 238 VAL C C 1
ATOM 5219 O O . VAL B 1 238 ? 114.466 146.928 147.520 1.00 66.27 238 VAL C O 1
ATOM 5223 N N . PHE B 1 239 ? 115.047 145.949 145.585 1.00 68.36 239 PHE C N 1
ATOM 5224 C CA . PHE B 1 239 ? 115.421 144.701 146.234 1.00 68.36 239 PHE C CA 1
ATOM 5225 C C . PHE B 1 239 ? 116.574 144.898 147.213 1.00 68.36 239 PHE C C 1
ATOM 5226 O O . PHE B 1 239 ? 116.555 144.352 148.319 1.00 68.36 239 PHE C O 1
ATOM 5234 N N . TYR B 1 240 ? 117.586 145.677 146.829 1.00 65.89 240 TYR C N 1
ATOM 5235 C CA . TYR B 1 240 ? 118.705 145.929 147.735 1.00 65.89 240 TYR C CA 1
ATOM 5236 C C . TYR B 1 240 ? 118.249 146.648 148.996 1.00 65.89 240 TYR C C 1
ATOM 5237 O O . TYR B 1 240 ? 118.673 146.303 150.103 1.00 65.89 240 TYR C O 1
ATOM 5246 N N . VAL B 1 241 ? 117.388 147.652 148.854 1.00 69.84 241 VAL C N 1
ATOM 5247 C CA . VAL B 1 241 ? 116.939 148.394 150.031 1.00 69.84 241 VAL C CA 1
ATOM 5248 C C . VAL B 1 241 ? 116.115 147.503 150.955 1.00 69.84 241 VAL C C 1
ATOM 5249 O O . VAL B 1 241 ? 116.262 147.548 152.185 1.00 69.84 241 VAL C O 1
ATOM 5253 N N . VAL B 1 242 ? 115.236 146.678 150.384 1.00 73.42 242 VAL C N 1
ATOM 5254 C CA . VAL B 1 242 ? 114.465 145.743 151.200 1.00 73.42 242 VAL C CA 1
ATOM 5255 C C . VAL B 1 242 ? 115.387 144.778 151.928 1.00 73.42 242 VAL C C 1
ATOM 5256 O O . VAL B 1 242 ? 115.165 144.453 153.099 1.00 73.42 242 VAL C O 1
ATOM 5260 N N . THR B 1 243 ? 116.424 144.292 151.247 1.00 72.92 243 THR C N 1
ATOM 5261 C CA . THR B 1 243 ? 117.389 143.415 151.899 1.00 72.92 243 THR C CA 1
ATOM 5262 C C . THR B 1 243 ? 118.070 144.110 153.066 1.00 72.92 243 THR C C 1
ATOM 5263 O O . THR B 1 243 ? 118.267 143.505 154.120 1.00 72.92 243 THR C O 1
ATOM 5267 N N . VAL B 1 244 ? 118.430 145.382 152.905 1.00 75.08 244 VAL C N 1
ATOM 5268 C CA . VAL B 1 244 ? 119.062 146.113 154.003 1.00 75.08 244 VAL C CA 1
ATOM 5269 C C . VAL B 1 244 ? 118.125 146.188 155.202 1.00 75.08 244 VAL C C 1
ATOM 5270 O O . VAL B 1 244 ? 118.530 145.946 156.346 1.00 75.08 244 VAL C O 1
ATOM 5274 N N . ILE B 1 245 ? 116.855 146.513 154.958 1.00 80.97 245 ILE C N 1
ATOM 5275 C CA . ILE B 1 245 ? 115.894 146.632 156.057 1.00 80.97 245 ILE C CA 1
ATOM 5276 C C . ILE B 1 245 ? 115.716 145.298 156.770 1.00 80.97 245 ILE C C 1
ATOM 5277 O O . ILE B 1 245 ? 115.770 145.217 158.003 1.00 80.97 245 ILE C O 1
ATOM 5282 N N . ILE B 1 246 ? 115.500 144.232 156.003 1.00 86.39 246 ILE C N 1
ATOM 5283 C CA . ILE B 1 246 ? 115.259 142.916 156.590 1.00 86.39 246 ILE C CA 1
ATOM 5284 C C . ILE B 1 246 ? 116.480 142.431 157.356 1.00 86.39 246 ILE C C 1
ATOM 5285 O O . ILE B 1 246 ? 116.358 141.844 158.435 1.00 86.39 246 ILE C O 1
ATOM 5290 N N . CYS B 1 247 ? 117.675 142.638 156.804 1.00 90.67 247 CYS C N 1
ATOM 5291 C CA . CYS B 1 247 ? 118.883 142.199 157.487 1.00 90.67 247 CYS C CA 1
ATOM 5292 C C . CYS B 1 247 ? 119.093 142.963 158.783 1.00 90.67 247 CYS C C 1
ATOM 5293 O O . CYS B 1 247 ? 119.439 142.367 159.807 1.00 90.67 247 CYS C O 1
ATOM 5296 N N . THR B 1 248 ? 118.881 144.278 158.771 1.00 94.63 248 THR C N 1
ATOM 5297 C CA . THR B 1 248 ? 118.995 145.031 160.013 1.00 94.63 248 THR C CA 1
ATOM 5298 C C . THR B 1 248 ? 117.982 144.544 161.042 1.00 94.63 248 THR C C 1
ATOM 5299 O O . THR B 1 248 ? 118.297 144.436 162.230 1.00 94.63 248 THR C O 1
ATOM 5303 N N . TRP B 1 249 ? 116.767 144.213 160.602 1.00 103.77 249 TRP C N 1
ATOM 5304 C CA . TRP B 1 249 ? 115.749 143.724 161.531 1.00 103.77 249 TRP C CA 1
ATOM 5305 C C . TRP B 1 249 ? 116.136 142.374 162.127 1.00 103.77 249 TRP C C 1
ATOM 5306 O O . TRP B 1 249 ? 116.056 142.171 163.345 1.00 103.77 249 TRP C O 1
ATOM 5317 N N . VAL B 1 250 ? 116.564 141.438 161.282 1.00 100.90 250 VAL C N 1
ATOM 5318 C CA . VAL B 1 250 ? 116.926 140.107 161.757 1.00 100.90 250 VAL C CA 1
ATOM 5319 C C . VAL B 1 250 ? 118.126 140.182 162.691 1.00 100.90 250 VAL C C 1
ATOM 5320 O O . VAL B 1 250 ? 118.222 139.425 163.662 1.00 100.90 250 VAL C O 1
ATOM 5324 N N . TYR B 1 251 ? 119.058 141.095 162.418 1.00 106.17 251 TYR C N 1
ATOM 5325 C CA . TYR B 1 251 ? 120.134 141.338 163.370 1.00 106.17 251 TYR C CA 1
ATOM 5326 C C . TYR B 1 251 ? 119.595 141.894 164.679 1.00 106.17 251 TYR C C 1
ATOM 5327 O O . TYR B 1 251 ? 120.034 141.488 165.760 1.00 106.17 251 TYR C O 1
ATOM 5336 N N . GLN B 1 252 ? 118.649 142.829 164.604 1.00 108.69 252 GLN C N 1
ATOM 5337 C CA . GLN B 1 252 ? 118.096 143.433 165.809 1.00 108.69 252 GLN C CA 1
ATOM 5338 C C . GLN B 1 252 ? 117.320 142.438 166.660 1.00 108.69 252 GLN C C 1
ATOM 5339 O O . GLN B 1 252 ? 117.125 142.688 167.853 1.00 108.69 252 GLN C O 1
ATOM 5345 N N . ARG B 1 253 ? 116.855 141.331 166.077 1.00 111.11 253 ARG C N 1
ATOM 5346 C CA . ARG B 1 253 ? 116.267 140.268 166.890 1.00 111.11 253 ARG C CA 1
ATOM 5347 C C . ARG B 1 253 ? 117.343 139.355 167.466 1.00 111.11 253 ARG C C 1
ATOM 5348 O O . ARG B 1 253 ? 117.495 139.245 168.687 1.00 111.11 253 ARG C O 1
ATOM 5356 N N . GLN B 1 254 ? 118.101 138.698 166.595 1.00 110.96 254 GLN C N 1
ATOM 5357 C CA . GLN B 1 254 ? 119.174 137.801 167.005 1.00 110.96 254 GLN C CA 1
ATOM 5358 C C . GLN B 1 254 ? 120.291 138.551 167.722 1.00 110.96 254 GLN C C 1
ATOM 5359 O O . GLN B 1 254 ? 120.223 139.764 167.908 1.00 110.96 254 GLN C O 1
ATOM 5365 N N . THR B 1 300 ? 107.753 189.902 167.111 1.00 130.81 300 THR C N 1
ATOM 5366 C CA . THR B 1 300 ? 106.536 189.834 166.312 1.00 130.81 300 THR C CA 1
ATOM 5367 C C . THR B 1 300 ? 106.823 189.286 164.921 1.00 130.81 300 THR C C 1
ATOM 5368 O O . THR B 1 300 ? 107.675 188.418 164.757 1.00 130.81 300 THR C O 1
ATOM 5372 N N . THR B 1 301 ? 106.120 189.806 163.916 1.00 129.05 301 THR C N 1
ATOM 5373 C CA . THR B 1 301 ? 106.192 189.270 162.563 1.00 129.05 301 THR C CA 1
ATOM 5374 C C . THR B 1 301 ? 107.379 189.791 161.766 1.00 129.05 301 THR C C 1
ATOM 5375 O O . THR B 1 301 ? 108.213 188.995 161.333 1.00 129.05 301 THR C O 1
ATOM 5379 N N . GLY B 1 302 ? 107.495 191.104 161.566 1.00 128.00 302 GLY C N 1
ATOM 5380 C CA . GLY B 1 302 ? 108.604 191.616 160.776 1.00 128.00 302 GLY C CA 1
ATOM 5381 C C . GLY B 1 302 ? 109.950 191.182 161.323 1.00 128.00 302 GLY C C 1
ATOM 5382 O O . GLY B 1 302 ? 110.874 190.861 160.564 1.00 128.00 302 GLY C O 1
ATOM 5383 N N . GLN B 1 303 ? 110.070 191.138 162.649 1.00 127.48 303 GLN C N 1
ATOM 5384 C CA . GLN B 1 303 ? 111.294 190.642 163.262 1.00 127.48 303 GLN C CA 1
ATOM 5385 C C . GLN B 1 303 ? 111.567 189.200 162.859 1.00 127.48 303 GLN C C 1
ATOM 5386 O O . GLN B 1 303 ? 112.717 188.832 162.591 1.00 127.48 303 GLN C O 1
ATOM 5392 N N . ILE B 1 304 ? 110.528 188.366 162.787 1.00 127.03 304 ILE C N 1
ATOM 5393 C CA . ILE B 1 304 ? 110.797 186.974 162.447 1.00 127.03 304 ILE C CA 1
ATOM 5394 C C . ILE B 1 304 ? 110.911 186.753 160.944 1.00 127.03 304 ILE C C 1
ATOM 5395 O O . ILE B 1 304 ? 111.497 185.747 160.536 1.00 127.03 304 ILE C O 1
ATOM 5400 N N . LEU B 1 305 ? 110.407 187.658 160.095 1.00 123.73 305 LEU C N 1
ATOM 5401 C CA . LEU B 1 305 ? 110.843 187.614 158.702 1.00 123.73 305 LEU C CA 1
ATOM 5402 C C . LEU B 1 305 ? 112.328 187.894 158.606 1.00 123.73 305 LEU C C 1
ATOM 5403 O O . LEU B 1 305 ? 113.072 187.141 157.972 1.00 123.73 305 LEU C O 1
ATOM 5408 N N . LEU B 1 306 ? 112.779 188.986 159.224 1.00 123.22 306 LEU C N 1
ATOM 5409 C CA . LEU B 1 306 ? 114.187 189.335 159.109 1.00 123.22 306 LEU C CA 1
ATOM 5410 C C . LEU B 1 306 ? 115.073 188.254 159.717 1.00 123.22 306 LEU C C 1
ATOM 5411 O O . LEU B 1 306 ? 116.182 188.015 159.231 1.00 123.22 306 LEU C O 1
ATOM 5416 N N . GLN B 1 307 ? 114.601 187.585 160.768 1.00 123.38 307 GLN C N 1
ATOM 5417 C CA . GLN B 1 307 ? 115.375 186.504 161.365 1.00 123.38 307 GLN C CA 1
ATOM 5418 C C . GLN B 1 307 ? 115.342 185.235 160.519 1.00 123.38 307 GLN C C 1
ATOM 5419 O O . GLN B 1 307 ? 116.366 184.560 160.372 1.00 123.38 307 GLN C O 1
ATOM 5425 N N . ALA B 1 308 ? 114.179 184.892 159.961 1.00 118.87 308 ALA C N 1
ATOM 5426 C CA . ALA B 1 308 ? 114.068 183.692 159.138 1.00 118.87 308 ALA C CA 1
ATOM 5427 C C . ALA B 1 308 ? 114.940 183.776 157.894 1.00 118.87 308 ALA C C 1
ATOM 5428 O O . ALA B 1 308 ? 115.413 182.749 157.401 1.00 118.87 308 ALA C O 1
ATOM 5430 N N . LEU B 1 309 ? 115.161 184.982 157.372 1.00 113.85 309 LEU C N 1
ATOM 5431 C CA . LEU B 1 309 ? 116.025 185.201 156.222 1.00 113.85 309 LEU C CA 1
ATOM 5432 C C . LEU B 1 309 ? 117.431 185.613 156.623 1.00 113.85 309 LEU C C 1
ATOM 5433 O O . LEU B 1 309 ? 118.082 186.362 155.890 1.00 113.85 309 LEU C O 1
ATOM 5438 N N . ASN B 1 310 ? 117.911 185.162 157.772 1.00 115.48 310 ASN C N 1
ATOM 5439 C CA . ASN B 1 310 ? 119.271 185.480 158.165 1.00 115.48 310 ASN C CA 1
ATOM 5440 C C . ASN B 1 310 ? 120.123 184.234 158.021 1.00 115.48 310 ASN C C 1
ATOM 5441 O O . ASN B 1 310 ? 119.994 183.310 158.837 1.00 115.48 310 ASN C O 1
ATOM 5446 N N . PRO B 1 311 ? 120.992 184.151 157.015 1.00 112.61 311 PRO C N 1
ATOM 5447 C CA . PRO B 1 311 ? 121.837 182.964 156.859 1.00 112.61 311 PRO C CA 1
ATOM 5448 C C . PRO B 1 311 ? 123.007 182.891 157.826 1.00 112.61 311 PRO C C 1
ATOM 5449 O O . PRO B 1 311 ? 123.721 181.884 157.817 1.00 112.61 311 PRO C O 1
ATOM 5453 N N . LEU B 1 312 ? 123.232 183.904 158.659 1.00 118.39 312 LEU C N 1
ATOM 5454 C CA . LEU B 1 312 ? 124.342 183.901 159.602 1.00 118.39 312 LEU C CA 1
ATOM 5455 C C . LEU B 1 312 ? 123.875 183.658 161.029 1.00 118.39 312 LEU C C 1
ATOM 5456 O O . LEU B 1 312 ? 122.754 184.015 161.404 1.00 118.39 312 LEU C O 1
ATOM 5461 N N . ASP B 1 313 ? 124.754 183.044 161.811 1.00 129.89 313 ASP C N 1
ATOM 5462 C CA . ASP B 1 313 ? 124.675 182.978 163.265 1.00 129.89 313 ASP C CA 1
ATOM 5463 C C . ASP B 1 313 ? 125.957 183.640 163.758 1.00 129.89 313 ASP C C 1
ATOM 5464 O O . ASP B 1 313 ? 126.973 182.975 163.966 1.00 129.89 313 ASP C O 1
ATOM 5469 N N . TYR B 1 314 ? 125.902 184.962 163.945 1.00 132.50 314 TYR C N 1
ATOM 5470 C CA . TYR B 1 314 ? 127.118 185.762 164.047 1.00 132.50 314 TYR C CA 1
ATOM 5471 C C . TYR B 1 314 ? 128.008 185.363 165.215 1.00 132.50 314 TYR C C 1
ATOM 5472 O O . TYR B 1 314 ? 129.210 185.642 165.176 1.00 132.50 314 TYR C O 1
ATOM 5481 N N . ARG B 1 315 ? 127.461 184.722 166.248 1.00 133.16 315 ARG C N 1
ATOM 5482 C CA . ARG B 1 315 ? 128.315 184.196 167.307 1.00 133.16 315 ARG C CA 1
ATOM 5483 C C . ARG B 1 315 ? 129.286 183.165 166.748 1.00 133.16 315 ARG C C 1
ATOM 5484 O O . ARG B 1 315 ? 130.507 183.268 166.936 1.00 133.16 315 ARG C O 1
ATOM 5492 N N . LYS B 1 316 ? 128.758 182.177 166.025 1.00 130.78 316 LYS C N 1
ATOM 5493 C CA . LYS B 1 316 ? 129.612 181.167 165.413 1.00 130.78 316 LYS C CA 1
ATOM 5494 C C . LYS B 1 316 ? 130.533 181.784 164.374 1.00 130.78 316 LYS C C 1
ATOM 5495 O O . LYS B 1 316 ? 131.687 181.367 164.235 1.00 130.78 316 LYS C O 1
ATOM 5501 N N . TRP B 1 317 ? 130.045 182.780 163.635 1.00 127.82 317 TRP C N 1
ATOM 5502 C CA . TRP B 1 317 ? 130.891 183.412 162.632 1.00 127.82 317 TRP C CA 1
ATOM 5503 C C . TRP B 1 317 ? 132.081 184.100 163.281 1.00 127.82 317 TRP C C 1
ATOM 5504 O O . TRP B 1 317 ? 133.198 184.048 162.755 1.00 127.82 317 TRP C O 1
ATOM 5515 N N . ARG B 1 318 ? 131.863 184.755 164.422 1.00 129.97 318 ARG C N 1
ATOM 5516 C CA . ARG B 1 318 ? 132.989 185.296 165.171 1.00 129.97 318 ARG C CA 1
ATOM 5517 C C . ARG B 1 318 ? 133.888 184.187 165.694 1.00 129.97 318 ARG C C 1
ATOM 5518 O O . ARG B 1 318 ? 135.100 184.383 165.824 1.00 129.97 318 ARG C O 1
ATOM 5526 N N . THR B 1 319 ? 133.317 183.020 166.001 1.00 129.26 319 THR C N 1
ATOM 5527 C CA . THR B 1 319 ? 134.121 181.940 166.566 1.00 129.26 319 THR C CA 1
ATOM 5528 C C . THR B 1 319 ? 135.049 181.311 165.528 1.00 129.26 319 THR C C 1
ATOM 5529 O O . THR B 1 319 ? 136.206 181.001 165.834 1.00 129.26 319 THR C O 1
ATOM 5533 N N . GLN B 1 320 ? 134.572 181.136 164.297 1.00 127.92 320 GLN C N 1
ATOM 5534 C CA . GLN B 1 320 ? 135.255 180.298 163.319 1.00 127.92 320 GLN C CA 1
ATOM 5535 C C . GLN B 1 320 ? 136.601 180.893 162.908 1.00 127.92 320 GLN C C 1
ATOM 5536 O O . GLN B 1 320 ? 136.950 182.026 163.246 1.00 127.92 320 GLN C O 1
ATOM 5542 N N . SER B 1 321 ? 137.361 180.098 162.161 1.00 122.98 321 SER C N 1
ATOM 5543 C CA . SER B 1 321 ? 138.672 180.507 161.679 1.00 122.98 321 SER C CA 1
ATOM 5544 C C . SER B 1 321 ? 138.512 181.331 160.404 1.00 122.98 321 SER C C 1
ATOM 5545 O O . SER B 1 321 ? 137.405 181.705 160.012 1.00 122.98 321 SER C O 1
ATOM 5548 N N . ILE B 1 322 ? 139.627 181.632 159.738 1.00 121.34 322 ILE C N 1
ATOM 5549 C CA . ILE B 1 322 ? 139.564 182.449 158.530 1.00 121.34 322 ILE C CA 1
ATOM 5550 C C . ILE B 1 322 ? 138.891 181.683 157.399 1.00 121.34 322 ILE C C 1
ATOM 5551 O O . ILE B 1 322 ? 137.985 182.196 156.732 1.00 121.34 322 ILE C O 1
ATOM 5556 N N . SER B 1 323 ? 139.323 180.444 157.167 1.00 119.49 323 SER C N 1
ATOM 5557 C CA . SER B 1 323 ? 138.851 179.697 156.008 1.00 119.49 323 SER C CA 1
ATOM 5558 C C . SER B 1 323 ? 137.353 179.436 156.083 1.00 119.49 323 SER C C 1
ATOM 5559 O O . SER B 1 323 ? 136.644 179.538 155.074 1.00 119.49 323 SER C O 1
ATOM 5562 N N . CYS B 1 324 ? 136.852 179.091 157.269 1.00 119.38 324 CYS C N 1
ATOM 5563 C CA . CYS B 1 324 ? 135.421 178.877 157.426 1.00 119.38 324 CYS C CA 1
ATOM 5564 C C . CYS B 1 324 ? 134.645 180.164 157.183 1.00 119.38 324 CYS C C 1
ATOM 5565 O O . CYS B 1 324 ? 133.560 180.141 156.591 1.00 119.38 324 CYS C O 1
ATOM 5568 N N . LYS B 1 325 ? 135.182 181.298 157.635 1.00 120.95 325 LYS C N 1
ATOM 5569 C CA . LYS B 1 325 ? 134.547 182.578 157.347 1.00 120.95 325 LYS C CA 1
ATOM 5570 C C . LYS B 1 325 ? 134.480 182.830 155.849 1.00 120.95 325 LYS C C 1
ATOM 5571 O O . LYS B 1 325 ? 133.460 183.298 155.333 1.00 120.95 325 LYS C O 1
ATOM 5577 N N . LEU B 1 326 ? 135.569 182.538 155.136 1.00 113.93 326 LEU C N 1
ATOM 5578 C CA . LEU B 1 326 ? 135.586 182.742 153.692 1.00 113.93 326 LEU C CA 1
ATOM 5579 C C . LEU B 1 326 ? 134.570 181.847 152.992 1.00 113.93 326 LEU C C 1
ATOM 5580 O O . LEU B 1 326 ? 133.858 182.289 152.082 1.00 113.93 326 LEU C O 1
ATOM 5585 N N . LEU B 1 327 ? 134.482 180.585 153.411 1.00 107.35 327 LEU C N 1
ATOM 5586 C CA . LEU B 1 327 ? 133.484 179.690 152.836 1.00 107.35 327 LEU C CA 1
ATOM 5587 C C . LEU B 1 327 ? 132.071 180.189 153.111 1.00 107.35 327 LEU C C 1
ATOM 5588 O O . LEU B 1 327 ? 131.201 180.128 152.235 1.00 107.35 327 LEU C O 1
ATOM 5593 N N . LYS B 1 328 ? 131.823 180.699 154.316 1.00 106.40 328 LYS C N 1
ATOM 5594 C CA . LYS B 1 328 ? 130.488 181.193 154.631 1.00 106.40 328 LYS C CA 1
ATOM 5595 C C . LYS B 1 328 ? 130.140 182.432 153.817 1.00 106.40 328 LYS C C 1
ATOM 5596 O O . LYS B 1 328 ? 128.996 182.588 153.379 1.00 106.40 328 LYS C O 1
ATOM 5602 N N . VAL B 1 329 ? 131.097 183.335 153.613 1.00 105.97 329 VAL C N 1
ATOM 5603 C CA . VAL B 1 329 ? 130.778 184.511 152.809 1.00 105.97 329 VAL C CA 1
ATOM 5604 C C . VAL B 1 329 ? 130.612 184.130 151.344 1.00 105.97 329 VAL C C 1
ATOM 5605 O O . VAL B 1 329 ? 129.891 184.805 150.600 1.00 105.97 329 VAL C O 1
ATOM 5609 N N . ALA B 1 330 ? 131.268 183.057 150.900 1.00 99.62 330 ALA C N 1
ATOM 5610 C CA . ALA B 1 330 ? 130.991 182.533 149.567 1.00 99.62 330 ALA C CA 1
ATOM 5611 C C . ALA B 1 330 ? 129.568 181.997 149.468 1.00 99.62 330 ALA C C 1
ATOM 5612 O O . ALA B 1 330 ? 128.871 182.240 148.478 1.00 99.62 330 ALA C O 1
ATOM 5614 N N . LYS B 1 331 ? 129.115 181.278 150.494 1.00 96.72 331 LYS C N 1
ATOM 5615 C CA . LYS B 1 331 ? 127.815 180.621 150.466 1.00 96.72 331 LYS C CA 1
ATOM 5616 C C . LYS B 1 331 ? 126.653 181.517 150.873 1.00 96.72 331 LYS C C 1
ATOM 5617 O O . LYS B 1 331 ? 125.507 181.070 150.794 1.00 96.72 331 LYS C O 1
ATOM 5623 N N . LEU B 1 332 ? 126.910 182.741 151.326 1.00 101.33 332 LEU C N 1
ATOM 5624 C CA . LEU B 1 332 ? 125.824 183.603 151.798 1.00 101.33 332 LEU C CA 1
ATOM 5625 C C . LEU B 1 332 ? 124.716 183.850 150.775 1.00 101.33 332 LEU C C 1
ATOM 5626 O O . LEU B 1 332 ? 123.536 183.703 151.138 1.00 101.33 332 LEU C O 1
ATOM 5631 N N . PRO B 1 333 ? 124.995 184.233 149.521 1.00 96.79 333 PRO C N 1
ATOM 5632 C CA . PRO B 1 333 ? 123.882 184.556 148.608 1.00 96.79 333 PRO C CA 1
ATOM 5633 C C . PRO B 1 333 ? 123.028 183.360 148.227 1.00 96.79 333 PRO C C 1
ATOM 5634 O O . PRO B 1 333 ? 121.795 183.477 148.151 1.00 96.79 333 PRO C O 1
ATOM 5638 N N . VAL B 1 334 ? 123.652 182.210 147.974 1.00 92.73 334 VAL C N 1
ATOM 5639 C CA . VAL B 1 334 ? 122.892 181.014 147.637 1.00 92.73 334 VAL C CA 1
ATOM 5640 C C . VAL B 1 334 ? 121.962 180.644 148.779 1.00 92.73 334 VAL C C 1
ATOM 5641 O O . VAL B 1 334 ? 120.789 180.315 148.565 1.00 92.73 334 VAL C O 1
ATOM 5645 N N . GLU B 1 335 ? 122.470 180.687 150.009 1.00 95.67 335 GLU C N 1
ATOM 5646 C CA . GLU B 1 335 ? 121.648 180.334 151.158 1.00 95.67 335 GLU C CA 1
ATOM 5647 C C . GLU B 1 335 ? 120.527 181.338 151.368 1.00 95.67 335 GLU C C 1
ATOM 5648 O O . GLU B 1 335 ? 119.414 180.959 151.742 1.00 95.67 335 GLU C O 1
ATOM 5654 N N . PHE B 1 336 ? 120.791 182.622 151.129 1.00 94.33 336 PHE C N 1
ATOM 5655 C CA . PHE B 1 336 ? 119.720 183.604 151.247 1.00 94.33 336 PHE C CA 1
ATOM 5656 C C . PHE B 1 336 ? 118.601 183.317 150.249 1.00 94.33 336 PHE C C 1
ATOM 5657 O O . PHE B 1 336 ? 117.415 183.328 150.604 1.00 94.33 336 PHE C O 1
ATOM 5665 N N . LEU B 1 337 ? 118.963 183.032 148.995 1.00 92.62 337 LEU C N 1
ATOM 5666 C CA . LEU B 1 337 ? 117.949 182.743 147.982 1.00 92.62 337 LEU C CA 1
ATOM 5667 C C . LEU B 1 337 ? 117.182 181.467 148.302 1.00 92.62 337 LEU C C 1
ATOM 5668 O O . LEU B 1 337 ? 115.961 181.394 148.102 1.00 92.62 337 LEU C O 1
ATOM 5673 N N . LEU B 1 338 ? 117.887 180.443 148.781 1.00 86.96 338 LEU C N 1
ATOM 5674 C CA . LEU B 1 338 ? 117.236 179.186 149.124 1.00 86.96 338 LEU C CA 1
ATOM 5675 C C . LEU B 1 338 ? 116.277 179.355 150.294 1.00 86.96 338 LEU C C 1
ATOM 5676 O O . LEU B 1 338 ? 115.196 178.762 150.303 1.00 86.96 338 LEU C O 1
ATOM 5681 N N . LEU B 1 339 ? 116.655 180.154 151.293 1.00 92.14 339 LEU C N 1
ATOM 5682 C CA . LEU B 1 339 ? 115.737 180.454 152.386 1.00 92.14 339 LEU C CA 1
ATOM 5683 C C . LEU B 1 339 ? 114.522 181.209 151.885 1.00 92.14 339 LEU C C 1
ATOM 5684 O O . LEU B 1 339 ? 113.403 180.978 152.350 1.00 92.14 339 LEU C O 1
ATOM 5689 N N . LEU B 1 340 ? 114.725 182.131 150.949 1.00 92.28 340 LEU C N 1
ATOM 5690 C CA . LEU B 1 340 ? 113.597 182.879 150.414 1.00 92.28 340 LEU C CA 1
ATOM 5691 C C . LEU B 1 340 ? 112.613 181.972 149.688 1.00 92.28 340 LEU C C 1
ATOM 5692 O O . LEU B 1 340 ? 111.398 182.134 149.828 1.00 92.28 340 LEU C O 1
ATOM 5697 N N . THR B 1 341 ? 113.112 181.009 148.908 1.00 91.85 341 THR C N 1
ATOM 5698 C CA . THR B 1 341 ? 112.254 180.295 147.965 1.00 91.85 341 THR C CA 1
ATOM 5699 C C . THR B 1 341 ? 111.795 178.915 148.414 1.00 91.85 341 THR C C 1
ATOM 5700 O O . THR B 1 341 ? 110.703 178.497 148.027 1.00 91.85 341 THR C O 1
ATOM 5704 N N . VAL B 1 342 ? 112.574 178.185 149.198 1.00 91.39 342 VAL C N 1
ATOM 5705 C CA . VAL B 1 342 ? 112.274 176.790 149.512 1.00 91.39 342 VAL C CA 1
ATOM 5706 C C . VAL B 1 342 ? 111.735 176.716 150.937 1.00 91.39 342 VAL C C 1
ATOM 5707 O O . VAL B 1 342 ? 112.456 177.057 151.882 1.00 91.39 342 VAL C O 1
ATOM 5711 N N . PRO B 1 343 ? 110.488 176.300 151.142 1.00 97.71 343 PRO C N 1
ATOM 5712 C CA . PRO B 1 343 ? 110.013 176.040 152.504 1.00 97.71 343 PRO C CA 1
ATOM 5713 C C . PRO B 1 343 ? 110.627 174.776 153.070 1.00 97.71 343 PRO C C 1
ATOM 5714 O O . PRO B 1 343 ? 110.989 173.855 152.339 1.00 97.71 343 PRO C O 1
ATOM 5718 N N . VAL B 1 344 ? 110.738 174.732 154.395 1.00 104.78 344 VAL C N 1
ATOM 5719 C CA . VAL B 1 344 ? 111.331 173.596 155.091 1.00 104.78 344 VAL C CA 1
ATOM 5720 C C . VAL B 1 344 ? 110.424 173.187 156.245 1.00 104.78 344 VAL C C 1
ATOM 5721 O O . VAL B 1 344 ? 109.905 174.043 156.969 1.00 104.78 344 VAL C O 1
ATOM 5725 N N . VAL B 1 345 ? 110.226 171.882 156.408 1.00 112.67 345 VAL C N 1
ATOM 5726 C CA . VAL B 1 345 ? 109.534 171.310 157.558 1.00 112.67 345 VAL C CA 1
ATOM 5727 C C . VAL B 1 345 ? 110.546 170.471 158.322 1.00 112.67 345 VAL C C 1
ATOM 5728 O O . VAL B 1 345 ? 111.198 169.598 157.740 1.00 112.67 345 VAL C O 1
ATOM 5732 N N . ASP B 1 346 ? 110.691 170.743 159.610 1.00 125.49 346 ASP C N 1
ATOM 5733 C CA . ASP B 1 346 ? 111.646 170.027 160.455 1.00 125.49 346 ASP C CA 1
ATOM 5734 C C . ASP B 1 346 ? 110.916 169.333 161.595 1.00 125.49 346 ASP C C 1
ATOM 5735 O O . ASP B 1 346 ? 110.476 170.008 162.545 1.00 125.49 346 ASP C O 1
ATOM 5740 N N . PRO B 1 347 ? 110.762 168.008 161.559 1.00 127.65 347 PRO C N 1
ATOM 5741 C CA . PRO B 1 347 ? 110.067 167.324 162.657 1.00 127.65 347 PRO C CA 1
ATOM 5742 C C . PRO B 1 347 ? 110.867 167.275 163.948 1.00 127.65 347 PRO C C 1
ATOM 5743 O O . PRO B 1 347 ? 110.295 166.961 164.999 1.00 127.65 347 PRO C O 1
ATOM 5747 N N . ASP B 1 348 ? 112.168 167.565 163.901 1.00 130.79 348 ASP C N 1
ATOM 5748 C CA . ASP B 1 348 ? 112.992 167.516 165.105 1.00 130.79 348 ASP C CA 1
ATOM 5749 C C . ASP B 1 348 ? 112.690 168.689 166.031 1.00 130.79 348 ASP C C 1
ATOM 5750 O O . ASP B 1 348 ? 112.545 168.515 167.245 1.00 130.79 348 ASP C O 1
ATOM 5755 N N . LYS B 1 349 ? 112.600 169.892 165.474 1.00 129.79 349 LYS C N 1
ATOM 5756 C CA . LYS B 1 349 ? 112.337 171.078 166.271 1.00 129.79 349 LYS C CA 1
ATOM 5757 C C . LYS B 1 349 ? 110.914 171.056 166.812 1.00 129.79 349 LYS C C 1
ATOM 5758 O O . LYS B 1 349 ? 110.021 170.417 166.251 1.00 129.79 349 LYS C O 1
ATOM 5764 N N . ASP B 1 350 ? 110.711 171.760 167.925 1.00 133.53 350 ASP C N 1
ATOM 5765 C CA . ASP B 1 350 ? 109.377 171.851 168.507 1.00 133.53 350 ASP C CA 1
ATOM 5766 C C . ASP B 1 350 ? 108.485 172.780 167.693 1.00 133.53 350 ASP C C 1
ATOM 5767 O O . ASP B 1 350 ? 107.322 172.459 167.420 1.00 133.53 350 ASP C O 1
ATOM 5772 N N . ASP B 1 351 ? 109.017 173.934 167.287 1.00 131.00 351 ASP C N 1
ATOM 5773 C CA . ASP B 1 351 ? 108.250 174.878 166.487 1.00 131.00 351 ASP C CA 1
ATOM 5774 C C . ASP B 1 351 ? 107.964 174.359 165.088 1.00 131.00 351 ASP C C 1
ATOM 5775 O O . ASP B 1 351 ? 107.139 174.951 164.385 1.00 131.00 351 ASP C O 1
ATOM 5780 N N . ARG B 1 352 ? 108.635 173.285 164.671 1.00 128.44 352 ARG C N 1
ATOM 5781 C CA . ARG B 1 352 ? 108.365 172.568 163.431 1.00 128.44 352 ARG C CA 1
ATOM 5782 C C . ARG B 1 352 ? 108.734 173.396 162.200 1.00 128.44 352 ARG C C 1
ATOM 5783 O O . ARG B 1 352 ? 108.219 173.151 161.108 1.00 128.44 352 ARG C O 1
ATOM 5791 N N . ASN B 1 353 ? 109.636 174.366 162.363 1.00 124.56 353 ASN C N 1
ATOM 5792 C CA . ASN B 1 353 ? 109.997 175.319 161.312 1.00 124.56 353 ASN C CA 1
ATOM 5793 C C . ASN B 1 353 ? 108.763 175.973 160.705 1.00 124.56 353 ASN C C 1
ATOM 5794 O O . ASN B 1 353 ? 108.632 176.102 159.488 1.00 124.56 353 ASN C O 1
ATOM 5799 N N . TRP B 1 354 ? 107.845 176.392 161.565 1.00 125.82 354 TRP C N 1
ATOM 5800 C CA . TRP B 1 354 ? 106.677 177.137 161.110 1.00 125.82 354 TRP C CA 1
ATOM 5801 C C . TRP B 1 354 ? 106.965 178.614 161.328 1.00 125.82 354 TRP C C 1
ATOM 5802 O O . TRP B 1 354 ? 106.640 179.191 162.364 1.00 125.82 354 TRP C O 1
ATOM 5813 N N . LYS B 1 355 ? 107.617 179.227 160.344 1.00 121.22 355 LYS C N 1
ATOM 5814 C CA . LYS B 1 355 ? 107.822 180.673 160.325 1.00 121.22 355 LYS C CA 1
ATOM 5815 C C . LYS B 1 355 ? 106.651 181.281 159.568 1.00 121.22 355 LYS C C 1
ATOM 5816 O O . LYS B 1 355 ? 106.730 181.533 158.368 1.00 121.22 355 LYS C O 1
ATOM 5822 N N . ARG B 1 356 ? 105.556 181.539 160.295 1.00 123.63 356 ARG C N 1
ATOM 5823 C CA . ARG B 1 356 ? 104.240 181.902 159.768 1.00 123.63 356 ARG C CA 1
ATOM 5824 C C . ARG B 1 356 ? 104.284 182.818 158.550 1.00 123.63 356 ARG C C 1
ATOM 5825 O O . ARG B 1 356 ? 103.780 182.446 157.480 1.00 123.63 356 ARG C O 1
ATOM 5833 N N . PRO B 1 357 ? 104.880 184.001 158.646 1.00 119.24 357 PRO C N 1
ATOM 5834 C CA . PRO B 1 357 ? 104.787 184.927 157.517 1.00 119.24 357 PRO C CA 1
ATOM 5835 C C . PRO B 1 357 ? 105.692 184.519 156.368 1.00 119.24 357 PRO C C 1
ATOM 5836 O O . PRO B 1 357 ? 105.319 184.677 155.201 1.00 119.24 357 PRO C O 1
ATOM 5840 N N . LEU B 1 358 ? 106.865 183.962 156.677 1.00 112.69 358 LEU C N 1
ATOM 5841 C CA . LEU B 1 358 ? 107.746 183.486 155.617 1.00 112.69 358 LEU C CA 1
ATOM 5842 C C . LEU B 1 358 ? 107.090 182.367 154.822 1.00 112.69 358 LEU C C 1
ATOM 5843 O O . LEU B 1 358 ? 107.130 182.367 153.592 1.00 112.69 358 LEU C O 1
ATOM 5848 N N . ASN B 1 359 ? 106.473 181.406 155.505 1.00 113.93 359 ASN C N 1
ATOM 5849 C CA . ASN B 1 359 ? 105.841 180.296 154.801 1.00 113.93 359 ASN C CA 1
ATOM 5850 C C . ASN B 1 359 ? 104.611 180.754 154.028 1.00 113.93 359 ASN C C 1
ATOM 5851 O O . ASN B 1 359 ? 104.361 180.290 152.905 1.00 113.93 359 ASN C O 1
ATOM 5856 N N . CYS B 1 360 ? 103.832 181.673 154.598 1.00 116.42 360 CYS C N 1
ATOM 5857 C CA . CYS B 1 360 ? 102.689 182.194 153.857 1.00 116.42 360 CYS C CA 1
ATOM 5858 C C . CYS B 1 360 ? 103.136 182.928 152.597 1.00 116.42 360 CYS C C 1
ATOM 5859 O O . CYS B 1 360 ? 102.503 182.805 151.545 1.00 116.42 360 CYS C O 1
ATOM 5862 N N . LEU B 1 361 ? 104.232 183.681 152.678 1.00 110.32 361 LEU C N 1
ATOM 5863 C CA . LEU B 1 361 ? 104.774 184.351 151.500 1.00 110.32 361 LEU C CA 1
ATOM 5864 C C . LEU B 1 361 ? 105.388 183.360 150.513 1.00 110.32 361 LEU C C 1
ATOM 5865 O O . LEU B 1 361 ? 105.374 183.590 149.296 1.00 110.32 361 LEU C O 1
ATOM 5870 N N . GLN B 1 362 ? 105.932 182.253 151.010 1.00 105.34 362 GLN C N 1
ATOM 5871 C CA . GLN B 1 362 ? 106.450 181.232 150.114 1.00 105.34 362 GLN C CA 1
ATOM 5872 C C . GLN B 1 362 ? 105.338 180.506 149.381 1.00 105.34 362 GLN C C 1
ATOM 5873 O O . GLN B 1 362 ? 105.595 179.945 148.318 1.00 105.34 362 GLN C O 1
ATOM 5879 N N . LEU B 1 363 ? 104.111 180.528 149.901 1.00 111.88 363 LEU C N 1
ATOM 5880 C CA . LEU B 1 363 ? 102.987 180.056 149.090 1.00 111.88 363 LEU C CA 1
ATOM 5881 C C . LEU B 1 363 ? 102.822 180.833 147.788 1.00 111.88 363 LEU C C 1
ATOM 5882 O O . LEU B 1 363 ? 102.177 180.331 146.863 1.00 111.88 363 LEU C O 1
ATOM 5887 N N . VAL B 1 364 ? 103.355 182.046 147.695 1.00 111.74 364 VAL C N 1
ATOM 5888 C CA . VAL B 1 364 ? 103.403 182.770 146.433 1.00 111.74 364 VAL C CA 1
ATOM 5889 C C . VAL B 1 364 ? 104.737 182.578 145.728 1.00 111.74 364 VAL C C 1
ATOM 5890 O O . VAL B 1 364 ? 104.778 182.405 144.511 1.00 111.74 364 VAL C O 1
ATOM 5894 N N . ILE B 1 365 ? 105.834 182.613 146.482 1.00 105.75 365 ILE C N 1
ATOM 5895 C CA . ILE B 1 365 ? 107.153 182.553 145.857 1.00 105.75 365 ILE C CA 1
ATOM 5896 C C . ILE B 1 365 ? 107.384 181.210 145.170 1.00 105.75 365 ILE C C 1
ATOM 5897 O O . ILE B 1 365 ? 107.926 181.155 144.062 1.00 105.75 365 ILE C O 1
ATOM 5902 N N . SER B 1 366 ? 107.001 180.105 145.815 1.00 104.06 366 SER C N 1
ATOM 5903 C CA . SER B 1 366 ? 107.409 178.790 145.325 1.00 104.06 366 SER C CA 1
ATOM 5904 C C . SER B 1 366 ? 106.776 178.412 143.992 1.00 104.06 366 SER C C 1
ATOM 5905 O O . SER B 1 366 ? 107.513 177.978 143.089 1.00 104.06 366 SER C O 1
ATOM 5908 N N . PRO B 1 367 ? 105.457 178.506 143.795 1.00 104.51 367 PRO C N 1
ATOM 5909 C CA . PRO B 1 367 ? 104.908 178.111 142.489 1.00 104.51 367 PRO C CA 1
ATOM 5910 C C . PRO B 1 367 ? 105.452 178.929 141.335 1.00 104.51 367 PRO C C 1
ATOM 5911 O O . PRO B 1 367 ? 105.554 178.415 140.214 1.00 104.51 367 PRO C O 1
ATOM 5915 N N . LEU B 1 368 ? 105.808 180.189 141.570 1.00 104.91 368 LEU C N 1
ATOM 5916 C CA . LEU B 1 368 ? 106.417 180.985 140.514 1.00 104.91 368 LEU C CA 1
ATOM 5917 C C . LEU B 1 368 ? 107.786 180.438 140.130 1.00 104.91 368 LEU C C 1
ATOM 5918 O O . LEU B 1 368 ? 108.121 180.358 138.943 1.00 104.91 368 LEU C O 1
ATOM 5923 N N . VAL B 1 369 ? 108.590 180.049 141.117 1.00 100.07 369 VAL C N 1
ATOM 5924 C CA . VAL B 1 369 ? 109.871 179.422 140.815 1.00 100.07 369 VAL C CA 1
ATOM 5925 C C . VAL B 1 369 ? 109.649 178.119 140.067 1.00 100.07 369 VAL C C 1
ATOM 5926 O O . VAL B 1 369 ? 110.408 177.768 139.156 1.00 100.07 369 VAL C O 1
ATOM 5930 N N . LEU B 1 370 ? 108.594 177.389 140.427 1.00 99.36 370 LEU C N 1
ATOM 5931 C CA . LEU B 1 370 ? 108.281 176.147 139.730 1.00 99.36 370 LEU C CA 1
ATOM 5932 C C . LEU B 1 370 ? 107.994 176.407 138.257 1.00 99.36 370 LEU C C 1
ATOM 5933 O O . LEU B 1 370 ? 108.570 175.761 137.374 1.00 99.36 370 LEU C O 1
ATOM 5938 N N . VAL B 1 371 ? 107.114 177.369 137.975 1.00 103.48 371 VAL C N 1
ATOM 5939 C CA . VAL B 1 371 ? 106.718 177.634 136.598 1.00 103.48 371 VAL C CA 1
ATOM 5940 C C . VAL B 1 371 ? 107.845 178.288 135.809 1.00 103.48 371 VAL C C 1
ATOM 5941 O O . VAL B 1 371 ? 107.840 178.237 134.577 1.00 103.48 371 VAL C O 1
ATOM 5945 N N . LEU B 1 372 ? 108.821 178.897 136.473 1.00 99.87 372 LEU C N 1
ATOM 5946 C CA . LEU B 1 372 ? 109.919 179.506 135.735 1.00 99.87 372 LEU C CA 1
ATOM 5947 C C . LEU B 1 372 ? 111.115 178.587 135.548 1.00 99.87 372 LEU C C 1
ATOM 5948 O O . LEU B 1 372 ? 111.941 178.853 134.674 1.00 99.87 372 LEU C O 1
ATOM 5953 N N . THR B 1 373 ? 111.251 177.533 136.347 1.00 98.63 373 THR C N 1
ATOM 5954 C CA . THR B 1 373 ? 112.352 176.600 136.162 1.00 98.63 373 THR C CA 1
ATOM 5955 C C . THR B 1 373 ? 111.920 175.274 135.561 1.00 98.63 373 THR C C 1
ATOM 5956 O O . THR B 1 373 ? 112.780 174.435 135.278 1.00 98.63 373 THR C O 1
ATOM 5960 N N . LEU B 1 374 ? 110.627 175.048 135.362 1.00 102.65 374 LEU C N 1
ATOM 5961 C CA . LEU B 1 374 ? 110.196 173.828 134.703 1.00 102.65 374 LEU C CA 1
ATOM 5962 C C . LEU B 1 374 ? 110.441 173.940 133.208 1.00 102.65 374 LEU C C 1
ATOM 5963 O O . LEU B 1 374 ? 109.978 174.887 132.568 1.00 102.65 374 LEU C O 1
ATOM 5968 N N . GLN B 1 375 ? 111.172 172.969 132.655 1.00 106.28 375 GLN C N 1
ATOM 5969 C CA . GLN B 1 375 ? 111.540 172.961 131.237 1.00 106.28 375 GLN C CA 1
ATOM 5970 C C . GLN B 1 375 ? 112.212 174.262 130.829 1.00 106.28 375 GLN C C 1
ATOM 5971 O O . GLN B 1 375 ? 112.052 174.730 129.705 1.00 106.28 375 GLN C O 1
ATOM 5977 N N . SER B 1 376 ? 112.958 174.857 131.756 1.00 104.27 376 SER C N 1
ATOM 5978 C CA . SER B 1 376 ? 113.649 176.123 131.538 1.00 104.27 376 SER C CA 1
ATOM 5979 C C . SER B 1 376 ? 112.683 177.247 131.179 1.00 104.27 376 SER C C 1
ATOM 5980 O O . SER B 1 376 ? 113.067 178.225 130.535 1.00 104.27 376 SER C O 1
ATOM 5983 N N . GLY B 1 377 ? 111.424 177.120 131.585 1.00 111.45 377 GLY C N 1
ATOM 5984 C CA . GLY B 1 377 ? 110.464 178.191 131.435 1.00 111.45 377 GLY C CA 1
ATOM 5985 C C . GLY B 1 377 ? 109.600 178.142 130.199 1.00 111.45 377 GLY C C 1
ATOM 5986 O O . GLY B 1 377 ? 108.939 179.139 129.891 1.00 111.45 377 GLY C O 1
ATOM 5987 N N . VAL B 1 378 ? 109.581 177.021 129.477 1.00 119.03 378 VAL C N 1
ATOM 5988 C CA . VAL B 1 378 ? 108.753 176.919 128.277 1.00 119.03 378 VAL C CA 1
ATOM 5989 C C . VAL B 1 378 ? 107.277 177.051 128.629 1.00 119.03 378 VAL C C 1
ATOM 5990 O O . VAL B 1 378 ? 106.529 177.785 127.975 1.00 119.03 378 VAL C O 1
ATOM 5994 N N . TYR B 1 379 ? 106.837 176.345 129.672 1.00 125.18 379 TYR C N 1
ATOM 5995 C CA . TYR B 1 379 ? 105.433 176.361 130.063 1.00 125.18 379 TYR C CA 1
ATOM 5996 C C . TYR B 1 379 ? 105.003 177.706 130.632 1.00 125.18 379 TYR C C 1
ATOM 5997 O O . TYR B 1 379 ? 103.805 177.932 130.812 1.00 125.18 379 TYR C O 1
ATOM 6006 N N . GLY B 1 380 ? 105.946 178.601 130.917 1.00 128.30 380 GLY C N 1
ATOM 6007 C CA . GLY B 1 380 ? 105.602 179.814 131.640 1.00 128.30 380 GLY C CA 1
ATOM 6008 C C . GLY B 1 380 ? 104.888 180.848 130.792 1.00 128.30 380 GLY C C 1
ATOM 6009 O O . GLY B 1 380 ? 103.948 181.497 131.254 1.00 128.30 380 GLY C O 1
ATOM 6010 N N . ILE B 1 381 ? 105.325 181.024 129.543 1.00 133.07 381 ILE C N 1
ATOM 6011 C CA . ILE B 1 381 ? 104.781 182.082 128.695 1.00 133.07 381 ILE C CA 1
ATOM 6012 C C . ILE B 1 381 ? 103.532 181.637 127.949 1.00 133.07 381 ILE C C 1
ATOM 6013 O O . ILE B 1 381 ? 102.812 182.487 127.403 1.00 133.07 381 ILE C O 1
ATOM 6018 N N . TYR B 1 382 ? 103.232 180.337 127.936 1.00 139.52 382 TYR C N 1
ATOM 6019 C CA . TYR B 1 382 ? 102.105 179.793 127.190 1.00 139.52 382 TYR C CA 1
ATOM 6020 C C . TYR B 1 382 ? 100.830 180.531 127.566 1.00 139.52 382 TYR C C 1
ATOM 6021 O O . TYR B 1 382 ? 100.341 180.408 128.691 1.00 139.52 382 TYR C O 1
ATOM 6030 N N . GLU B 1 383 ? 100.282 181.289 126.622 1.00 144.76 383 GLU C N 1
ATOM 6031 C CA . GLU B 1 383 ? 99.221 182.251 126.902 1.00 144.76 383 GLU C CA 1
ATOM 6032 C C . GLU B 1 383 ? 97.874 181.541 126.831 1.00 144.76 383 GLU C C 1
ATOM 6033 O O . GLU B 1 383 ? 97.417 181.168 125.745 1.00 144.76 383 GLU C O 1
ATOM 6039 N N . ILE B 1 384 ? 97.237 181.360 127.988 1.00 146.60 384 ILE C N 1
ATOM 6040 C CA . ILE B 1 384 ? 95.953 180.672 128.037 1.00 146.60 384 ILE C CA 1
ATOM 6041 C C . ILE B 1 384 ? 94.875 181.566 127.444 1.00 146.60 384 ILE C C 1
ATOM 6042 O O . ILE B 1 384 ? 94.677 182.705 127.887 1.00 146.60 384 ILE C O 1
ATOM 6047 N N . GLY B 1 385 ? 94.175 181.053 126.435 1.00 147.23 385 GLY C N 1
ATOM 6048 C CA . GLY B 1 385 ? 93.066 181.775 125.842 1.00 147.23 385 GLY C CA 1
ATOM 6049 C C . GLY B 1 385 ? 93.440 183.076 125.177 1.00 147.23 385 GLY C C 1
ATOM 6050 O O . GLY B 1 385 ? 92.559 183.889 124.889 1.00 147.23 385 GLY C O 1
ATOM 6051 N N . GLY B 1 386 ? 94.727 183.303 124.925 1.00 146.08 386 GLY C N 1
ATOM 6052 C CA . GLY B 1 386 ? 95.163 184.535 124.302 1.00 146.08 386 GLY C CA 1
ATOM 6053 C C . GLY B 1 386 ? 95.093 185.759 125.184 1.00 146.08 386 GLY C C 1
ATOM 6054 O O . GLY B 1 386 ? 95.259 186.874 124.682 1.00 146.08 386 GLY C O 1
ATOM 6055 N N . LEU B 1 387 ? 94.839 185.591 126.479 1.00 145.52 387 LEU C N 1
ATOM 6056 C CA . LEU B 1 387 ? 94.780 186.707 127.415 1.00 145.52 387 LEU C CA 1
ATOM 6057 C C . LEU B 1 387 ? 95.787 186.581 128.546 1.00 145.52 387 LEU C C 1
ATOM 6058 O O . LEU B 1 387 ? 96.503 187.544 128.843 1.00 145.52 387 LEU C O 1
ATOM 6063 N N . LEU B 1 388 ? 95.866 185.417 129.185 1.00 143.03 388 LEU C N 1
ATOM 6064 C CA . LEU B 1 388 ? 96.623 185.259 130.419 1.00 143.03 388 LEU C CA 1
ATOM 6065 C C . LEU B 1 388 ? 97.799 184.314 130.217 1.00 143.03 388 LEU C C 1
ATOM 6066 O O . LEU B 1 388 ? 97.595 183.155 129.815 1.00 143.03 388 LEU C O 1
ATOM 6071 N N . PRO B 1 389 ? 99.028 184.748 130.475 1.00 140.36 389 PRO C N 1
ATOM 6072 C CA . PRO B 1 389 ? 100.142 183.801 130.573 1.00 140.36 389 PRO C CA 1
ATOM 6073 C C . PRO B 1 389 ? 100.011 182.961 131.834 1.00 140.36 389 PRO C C 1
ATOM 6074 O O . PRO B 1 389 ? 99.277 183.293 132.765 1.00 140.36 389 PRO C O 1
ATOM 6078 N N . VAL B 1 390 ? 100.731 181.839 131.850 1.00 136.12 390 VAL C N 1
ATOM 6079 C CA . VAL B 1 390 ? 100.598 180.904 132.962 1.00 136.12 390 VAL C CA 1
ATOM 6080 C C . VAL B 1 390 ? 101.084 181.536 134.259 1.00 136.12 390 VAL C C 1
ATOM 6081 O O . VAL B 1 390 ? 100.476 181.351 135.322 1.00 136.12 390 VAL C O 1
ATOM 6085 N N . TRP B 1 391 ? 102.173 182.303 134.195 1.00 137.11 391 TRP C N 1
ATOM 6086 C CA . TRP B 1 391 ? 102.716 182.906 135.405 1.00 137.11 391 TRP C CA 1
ATOM 6087 C C . TRP B 1 391 ? 101.741 183.894 136.033 1.00 137.11 391 TRP C C 1
ATOM 6088 O O . TRP B 1 391 ? 101.697 184.020 137.259 1.00 137.11 391 TRP C O 1
ATOM 6099 N N . ALA B 1 392 ? 100.942 184.588 135.221 1.00 136.54 392 ALA C N 1
ATOM 6100 C CA . ALA B 1 392 ? 99.987 185.546 135.769 1.00 136.54 392 ALA C CA 1
ATOM 6101 C C . ALA B 1 392 ? 98.916 184.851 136.604 1.00 136.54 392 ALA C C 1
ATOM 6102 O O . ALA B 1 392 ? 98.641 185.255 137.743 1.00 136.54 392 ALA C O 1
ATOM 6104 N N . VAL B 1 393 ? 98.298 183.802 136.055 1.00 135.78 393 VAL C N 1
ATOM 6105 C CA . VAL B 1 393 ? 97.274 183.104 136.822 1.00 135.78 393 VAL C CA 1
ATOM 6106 C C . VAL B 1 393 ? 97.895 182.403 138.019 1.00 135.78 393 VAL C C 1
ATOM 6107 O O . VAL B 1 393 ? 97.265 182.308 139.082 1.00 135.78 393 VAL C O 1
ATOM 6111 N N . VAL B 1 394 ? 99.134 181.920 137.889 1.00 132.60 394 VAL C N 1
ATOM 6112 C CA . VAL B 1 394 ? 99.798 181.318 139.041 1.00 132.60 394 VAL C CA 1
ATOM 6113 C C . VAL B 1 394 ? 99.979 182.346 140.149 1.00 132.60 394 VAL C C 1
ATOM 6114 O O . VAL B 1 394 ? 99.696 182.068 141.318 1.00 132.60 394 VAL C O 1
ATOM 6118 N N . VAL B 1 395 ? 100.421 183.557 139.803 1.00 133.61 395 VAL C N 1
ATOM 6119 C CA . VAL B 1 395 ? 100.594 184.594 140.818 1.00 133.61 395 VAL C CA 1
ATOM 6120 C C . VAL B 1 395 ? 99.264 184.931 141.472 1.00 133.61 395 VAL C C 1
ATOM 6121 O O . VAL B 1 395 ? 99.186 185.106 142.691 1.00 133.61 395 VAL C O 1
ATOM 6125 N N . ILE B 1 396 ? 98.199 185.043 140.679 1.00 133.43 396 ILE C N 1
ATOM 6126 C CA . ILE B 1 396 ? 96.922 185.467 141.246 1.00 133.43 396 ILE C CA 1
ATOM 6127 C C . ILE B 1 396 ? 96.378 184.409 142.199 1.00 133.43 396 ILE C C 1
ATOM 6128 O O . ILE B 1 396 ? 95.967 184.717 143.326 1.00 133.43 396 ILE C O 1
ATOM 6133 N N . VAL B 1 397 ? 96.382 183.144 141.778 1.00 130.73 397 VAL C N 1
ATOM 6134 C CA . VAL B 1 397 ? 95.869 182.102 142.661 1.00 130.73 397 VAL C CA 1
ATOM 6135 C C . VAL B 1 397 ? 96.770 181.946 143.879 1.00 130.73 397 VAL C C 1
ATOM 6136 O O . VAL B 1 397 ? 96.293 181.720 145.002 1.00 130.73 397 VAL C O 1
ATOM 6140 N N . GLY B 1 398 ? 98.082 182.090 143.689 1.00 130.19 398 GLY C N 1
ATOM 6141 C CA . GLY B 1 398 ? 98.994 181.989 144.810 1.00 130.19 398 GLY C CA 1
ATOM 6142 C C . GLY B 1 398 ? 98.786 183.084 145.835 1.00 130.19 398 GLY C C 1
ATOM 6143 O O . GLY B 1 398 ? 98.800 182.823 147.037 1.00 130.19 398 GLY C O 1
ATOM 6144 N N . THR B 1 399 ? 98.588 184.323 145.379 1.00 130.52 399 THR C N 1
ATOM 6145 C CA . THR B 1 399 ? 98.379 185.409 146.328 1.00 130.52 399 THR C CA 1
ATOM 6146 C C . THR B 1 399 ? 97.025 185.287 147.015 1.00 130.52 399 THR C C 1
ATOM 6147 O O . THR B 1 399 ? 96.902 185.637 148.195 1.00 130.52 399 THR C O 1
ATOM 6151 N N . ALA B 1 400 ? 96.016 184.754 146.322 1.00 131.22 400 ALA C N 1
ATOM 6152 C CA . ALA B 1 400 ? 94.757 184.451 146.995 1.00 131.22 400 ALA C CA 1
ATOM 6153 C C . ALA B 1 400 ? 94.977 183.471 148.142 1.00 131.22 400 ALA C C 1
ATOM 6154 O O . ALA B 1 400 ? 94.559 183.722 149.285 1.00 131.22 400 ALA C O 1
ATOM 6156 N N . LEU B 1 401 ? 95.656 182.355 147.860 1.00 128.93 401 LEU C N 1
ATOM 6157 C CA . LEU B 1 401 ? 95.886 181.361 148.905 1.00 128.93 401 LEU C CA 1
ATOM 6158 C C . LEU B 1 401 ? 96.740 181.923 150.031 1.00 128.93 401 LEU C C 1
ATOM 6159 O O . LEU B 1 401 ? 96.492 181.637 151.206 1.00 128.93 401 LEU C O 1
ATOM 6164 N N . ALA B 1 402 ? 97.758 182.713 149.697 1.00 128.94 402 ALA C N 1
ATOM 6165 C CA . ALA B 1 402 ? 98.639 183.251 150.725 1.00 128.94 402 ALA C CA 1
ATOM 6166 C C . ALA B 1 402 ? 97.903 184.217 151.640 1.00 128.94 402 ALA C C 1
ATOM 6167 O O . ALA B 1 402 ? 98.077 184.171 152.862 1.00 128.94 402 ALA C O 1
ATOM 6169 N N . SER B 1 403 ? 97.087 185.109 151.072 1.00 131.08 403 SER C N 1
ATOM 6170 C CA . SER B 1 403 ? 96.320 186.023 151.910 1.00 131.08 403 SER C CA 1
ATOM 6171 C C . SER B 1 403 ? 95.360 185.260 152.811 1.00 131.08 403 SER C C 1
ATOM 6172 O O . SER B 1 403 ? 95.279 185.531 154.018 1.00 131.08 403 SER C O 1
ATOM 6175 N N . VAL B 1 404 ? 94.646 184.278 152.252 1.00 130.39 404 VAL C N 1
ATOM 6176 C CA . VAL B 1 404 ? 93.732 183.484 153.070 1.00 130.39 404 VAL C CA 1
ATOM 6177 C C . VAL B 1 404 ? 94.489 182.809 154.205 1.00 130.39 404 VAL C C 1
ATOM 6178 O O . VAL B 1 404 ? 94.080 182.867 155.372 1.00 130.39 404 VAL C O 1
ATOM 6182 N N . THR B 1 405 ? 95.620 182.181 153.884 1.00 128.84 405 THR C N 1
ATOM 6183 C CA . THR B 1 405 ? 96.360 181.421 154.884 1.00 128.84 405 THR C CA 1
ATOM 6184 C C . THR B 1 405 ? 96.883 182.328 155.985 1.00 128.84 405 THR C C 1
ATOM 6185 O O . THR B 1 405 ? 96.747 182.016 157.171 1.00 128.84 405 THR C O 1
ATOM 6189 N N . PHE B 1 406 ? 97.469 183.468 155.613 1.00 128.55 406 PHE C N 1
ATOM 6190 C CA . PHE B 1 406 ? 98.038 184.361 156.615 1.00 128.55 406 PHE C CA 1
ATOM 6191 C C . PHE B 1 406 ? 96.953 184.917 157.522 1.00 128.55 406 PHE C C 1
ATOM 6192 O O . PHE B 1 406 ? 97.131 184.992 158.743 1.00 128.55 406 PHE C O 1
ATOM 6200 N N . PHE B 1 407 ? 95.812 185.300 156.953 1.00 131.16 407 PHE C N 1
ATOM 6201 C CA . PHE B 1 407 ? 94.758 185.841 157.795 1.00 131.16 407 PHE C CA 1
ATOM 6202 C C . PHE B 1 407 ? 93.983 184.764 158.542 1.00 131.16 407 PHE C C 1
ATOM 6203 O O . PHE B 1 407 ? 93.156 185.102 159.395 1.00 131.16 407 PHE C O 1
ATOM 6211 N N . ALA B 1 408 ? 94.232 183.486 158.254 1.00 130.92 408 ALA C N 1
ATOM 6212 C CA . ALA B 1 408 ? 93.548 182.392 158.929 1.00 130.92 408 ALA C CA 1
ATOM 6213 C C . ALA B 1 408 ? 94.474 181.538 159.788 1.00 130.92 408 ALA C C 1
ATOM 6214 O O . ALA B 1 408 ? 94.122 180.399 160.110 1.00 130.92 408 ALA C O 1
ATOM 6216 N N . THR B 1 409 ? 95.638 182.049 160.177 1.00 129.83 409 THR C N 1
ATOM 6217 C CA . THR B 1 409 ? 96.646 181.237 160.845 1.00 129.83 409 THR C CA 1
ATOM 6218 C C . THR B 1 409 ? 97.194 181.969 162.066 1.00 129.83 409 THR C C 1
ATOM 6219 O O . THR B 1 409 ? 96.982 183.171 162.250 1.00 129.83 409 THR C O 1
ATOM 6223 N N . SER B 1 410 ? 97.915 181.228 162.904 1.00 130.47 410 SER C N 1
ATOM 6224 C CA . SER B 1 410 ? 98.425 181.739 164.168 1.00 130.47 410 SER C CA 1
ATOM 6225 C C . SER B 1 410 ? 99.947 181.710 164.188 1.00 130.47 410 SER C C 1
ATOM 6226 O O . SER B 1 410 ? 100.580 180.907 163.500 1.00 130.47 410 SER C O 1
ATOM 6229 N N . ASN B 1 411 ? 100.526 182.593 165.001 1.00 129.21 411 ASN C N 1
ATOM 6230 C CA . ASN B 1 411 ? 101.975 182.756 165.022 1.00 129.21 411 ASN C CA 1
ATOM 6231 C C . ASN B 1 411 ? 102.671 181.510 165.545 1.00 129.21 411 ASN C C 1
ATOM 6232 O O . ASN B 1 411 ? 103.445 180.869 164.828 1.00 129.21 411 ASN C O 1
ATOM 6237 N N . SER B 1 412 ? 102.411 181.155 166.796 1.00 130.95 412 SER C N 1
ATOM 6238 C CA . SER B 1 412 ? 103.172 180.110 167.459 1.00 130.95 412 SER C CA 1
ATOM 6239 C C . SER B 1 412 ? 102.536 178.734 167.340 1.00 130.95 412 SER C C 1
ATOM 6240 O O . SER B 1 412 ? 103.039 177.784 167.950 1.00 130.95 412 SER C O 1
ATOM 6243 N N . GLU B 1 413 ? 101.456 178.596 166.577 1.00 130.91 413 GLU C N 1
ATOM 6244 C CA . GLU B 1 413 ? 100.847 177.295 166.347 1.00 130.91 413 GLU C CA 1
ATOM 6245 C C . GLU B 1 413 ? 100.739 177.037 164.849 1.00 130.91 413 GLU C C 1
ATOM 6246 O O . GLU B 1 413 ? 99.993 177.749 164.154 1.00 130.91 413 GLU C O 1
ATOM 6252 N N . PRO B 1 414 ? 101.448 176.049 164.311 1.00 128.45 414 PRO C N 1
ATOM 6253 C CA . PRO B 1 414 ? 101.370 175.762 162.873 1.00 128.45 414 PRO C CA 1
ATOM 6254 C C . PRO B 1 414 ? 99.998 175.237 162.492 1.00 128.45 414 PRO C C 1
ATOM 6255 O O . PRO B 1 414 ? 99.269 174.709 163.344 1.00 128.45 414 PRO C O 1
ATOM 6259 N N . PRO B 1 415 ? 99.607 175.358 161.217 1.00 125.51 415 PRO C N 1
ATOM 6260 C CA . PRO B 1 415 ? 98.287 174.863 160.803 1.00 125.51 415 PRO C CA 1
ATOM 6261 C C . PRO B 1 415 ? 98.176 173.352 160.889 1.00 125.51 415 PRO C C 1
ATOM 6262 O O . PRO B 1 415 ? 99.150 172.663 161.203 1.00 125.51 415 PRO C O 1
ATOM 6266 N N . ARG B 1 416 ? 96.982 172.827 160.620 1.00 125.28 416 ARG C N 1
ATOM 6267 C CA . ARG B 1 416 ? 96.778 171.386 160.684 1.00 125.28 416 ARG C CA 1
ATOM 6268 C C . ARG B 1 416 ? 97.366 170.674 159.475 1.00 125.28 416 ARG C C 1
ATOM 6269 O O . ARG B 1 416 ? 97.764 169.510 159.583 1.00 125.28 416 ARG C O 1
ATOM 6277 N N . LEU B 1 417 ? 97.438 171.351 158.331 1.00 120.02 417 LEU C N 1
ATOM 6278 C CA . LEU B 1 417 ? 97.987 170.787 157.099 1.00 120.02 417 LEU C CA 1
ATOM 6279 C C . LEU B 1 417 ? 99.443 171.179 156.907 1.00 120.02 417 LEU C C 1
ATOM 6280 O O . LEU B 1 417 ? 99.908 171.322 155.775 1.00 120.02 417 LEU C O 1
ATOM 6285 N N . HIS B 1 418 ? 100.184 171.351 158.004 1.00 118.18 418 HIS C N 1
ATOM 6286 C CA . HIS B 1 418 ? 101.537 171.890 157.922 1.00 118.18 418 HIS C CA 1
ATOM 6287 C C . HIS B 1 418 ? 102.468 170.996 157.120 1.00 118.18 418 HIS C C 1
ATOM 6288 O O . HIS B 1 418 ? 103.273 171.503 156.333 1.00 118.18 418 HIS C O 1
ATOM 6295 N N . TRP B 1 419 ? 102.382 169.678 157.293 1.00 115.92 419 TRP C N 1
ATOM 6296 C CA . TRP B 1 419 ? 103.301 168.793 156.591 1.00 115.92 419 TRP C CA 1
ATOM 6297 C C . TRP B 1 419 ? 103.199 168.932 155.082 1.00 115.92 419 TRP C C 1
ATOM 6298 O O . TRP B 1 419 ? 104.150 168.576 154.378 1.00 115.92 419 TRP C O 1
ATOM 6309 N N . LEU B 1 420 ? 102.074 169.436 154.575 1.00 112.97 420 LEU C N 1
ATOM 6310 C CA . LEU B 1 420 ? 101.938 169.670 153.145 1.00 112.97 420 LEU C CA 1
ATOM 6311 C C . LEU B 1 420 ? 103.028 170.603 152.634 1.00 112.97 420 LEU C C 1
ATOM 6312 O O . LEU B 1 420 ? 103.544 170.409 151.528 1.00 112.97 420 LEU C O 1
ATOM 6317 N N . PHE B 1 421 ? 103.404 171.614 153.426 1.00 107.84 421 PHE C N 1
ATOM 6318 C CA . PHE B 1 421 ? 104.517 172.475 153.033 1.00 107.84 421 PHE C CA 1
ATOM 6319 C C . PHE B 1 421 ? 105.750 171.666 152.671 1.00 107.84 421 PHE C C 1
ATOM 6320 O O . PHE B 1 421 ? 106.423 171.982 151.686 1.00 107.84 421 PHE C O 1
ATOM 6328 N N . ALA B 1 422 ? 106.029 170.600 153.424 1.00 103.70 422 ALA C N 1
ATOM 6329 C CA . ALA B 1 422 ? 107.170 169.746 153.114 1.00 103.70 422 ALA C CA 1
ATOM 6330 C C . ALA B 1 422 ? 107.151 169.315 151.657 1.00 103.70 422 ALA C C 1
ATOM 6331 O O . ALA B 1 422 ? 108.154 169.466 150.951 1.00 103.70 422 ALA C O 1
ATOM 6333 N N . PHE B 1 423 ? 106.006 168.825 151.178 1.00 101.24 423 PHE C N 1
ATOM 6334 C CA . PHE B 1 423 ? 105.912 168.417 149.782 1.00 101.24 423 PHE C CA 1
ATOM 6335 C C . PHE B 1 423 ? 106.360 169.544 148.872 1.00 101.24 423 PHE C C 1
ATOM 6336 O O . PHE B 1 423 ? 107.279 169.378 148.063 1.00 101.24 423 PHE C O 1
ATOM 6344 N N . LEU B 1 424 ? 105.777 170.729 149.057 1.00 97.97 424 LEU C N 1
ATOM 6345 C CA . LEU B 1 424 ? 106.188 171.879 148.268 1.00 97.97 424 LEU C CA 1
ATOM 6346 C C . LEU B 1 424 ? 107.687 172.093 148.378 1.00 97.97 424 LEU C C 1
ATOM 6347 O O . LEU B 1 424 ? 108.389 172.145 147.363 1.00 97.97 424 LEU C O 1
ATOM 6352 N N . GLY B 1 425 ? 108.208 172.114 149.605 1.00 93.24 425 GLY C N 1
ATOM 6353 C CA . GLY B 1 425 ? 109.624 172.351 149.790 1.00 93.24 425 GLY C CA 1
ATOM 6354 C C . GLY B 1 425 ? 110.481 171.315 149.109 1.00 93.24 425 GLY C C 1
ATOM 6355 O O . GLY B 1 425 ? 111.572 171.628 148.628 1.00 93.24 425 GLY C O 1
ATOM 6356 N N . PHE B 1 426 ? 110.013 170.072 149.060 1.00 90.25 426 PHE C N 1
ATOM 6357 C CA . PHE B 1 426 ? 110.749 169.058 148.323 1.00 90.25 426 PHE C CA 1
ATOM 6358 C C . PHE B 1 426 ? 110.763 169.395 146.843 1.00 90.25 426 PHE C C 1
ATOM 6359 O O . PHE B 1 426 ? 111.831 169.567 146.243 1.00 90.25 426 PHE C O 1
ATOM 6367 N N . LEU B 1 427 ? 109.579 169.620 146.273 1.00 87.74 427 LEU C N 1
ATOM 6368 C CA . LEU B 1 427 ? 109.468 169.765 144.829 1.00 87.74 427 LEU C CA 1
ATOM 6369 C C . LEU B 1 427 ? 110.327 170.913 144.336 1.00 87.74 427 LEU C C 1
ATOM 6370 O O . LEU B 1 427 ? 111.218 170.723 143.503 1.00 87.74 427 LEU C O 1
ATOM 6375 N N . THR B 1 428 ? 110.133 172.099 144.911 1.00 85.53 428 THR C N 1
ATOM 6376 C CA . THR B 1 428 ? 110.901 173.258 144.487 1.00 85.53 428 THR C CA 1
ATOM 6377 C C . THR B 1 428 ? 112.393 173.011 144.621 1.00 85.53 428 THR C C 1
ATOM 6378 O O . THR B 1 428 ? 113.148 173.318 143.693 1.00 85.53 428 THR C O 1
ATOM 6382 N N . SER B 1 429 ? 112.829 172.378 145.710 1.00 81.75 429 SER C N 1
ATOM 6383 C CA . SER B 1 429 ? 114.259 172.172 145.872 1.00 81.75 429 SER C CA 1
ATOM 6384 C C . SER B 1 429 ? 114.798 171.285 144.770 1.00 81.75 429 SER C C 1
ATOM 6385 O O . SER B 1 429 ? 115.865 171.571 144.218 1.00 81.75 429 SER C O 1
ATOM 6388 N N . ALA B 1 430 ? 114.040 170.255 144.388 1.00 78.51 430 ALA C N 1
ATOM 6389 C CA . ALA B 1 430 ? 114.464 169.412 143.280 1.00 78.51 430 ALA C CA 1
ATOM 6390 C C . ALA B 1 430 ? 114.744 170.251 142.049 1.00 78.51 430 ALA C C 1
ATOM 6391 O O . ALA B 1 430 ? 115.819 170.142 141.450 1.00 78.51 430 ALA C O 1
ATOM 6393 N N . LEU B 1 431 ? 113.832 171.159 141.706 1.00 78.47 431 LEU C N 1
ATOM 6394 C CA . LEU B 1 431 ? 114.049 171.914 140.487 1.00 78.47 431 LEU C CA 1
ATOM 6395 C C . LEU B 1 431 ? 115.293 172.775 140.587 1.00 78.47 431 LEU C C 1
ATOM 6396 O O . LEU B 1 431 ? 116.031 172.890 139.605 1.00 78.47 431 LEU C O 1
ATOM 6401 N N . TRP B 1 432 ? 115.592 173.321 141.767 1.00 76.60 432 TRP C N 1
ATOM 6402 C CA . TRP B 1 432 ? 116.834 174.070 141.888 1.00 76.60 432 TRP C CA 1
ATOM 6403 C C . TRP B 1 432 ? 118.011 173.207 141.485 1.00 76.60 432 TRP C C 1
ATOM 6404 O O . TRP B 1 432 ? 118.785 173.586 140.601 1.00 76.60 432 TRP C O 1
ATOM 6415 N N . ILE B 1 433 ? 118.102 171.999 142.044 1.00 68.99 433 ILE C N 1
ATOM 6416 C CA . ILE B 1 433 ? 119.180 171.101 141.656 1.00 68.99 433 ILE C CA 1
ATOM 6417 C C . ILE B 1 433 ? 119.150 170.885 140.157 1.00 68.99 433 ILE C C 1
ATOM 6418 O O . ILE B 1 433 ? 120.149 171.111 139.465 1.00 68.99 433 ILE C O 1
ATOM 6423 N N . ASN B 1 434 ? 117.974 170.553 139.620 1.00 65.92 434 ASN C N 1
ATOM 6424 C CA . ASN B 1 434 ? 117.873 170.328 138.187 1.00 65.92 434 ASN C CA 1
ATOM 6425 C C . ASN B 1 434 ? 118.422 171.516 137.422 1.00 65.92 434 ASN C C 1
ATOM 6426 O O . ASN B 1 434 ? 119.302 171.356 136.570 1.00 65.92 434 ASN C O 1
ATOM 6431 N N . ALA B 1 435 ? 117.997 172.727 137.789 1.00 64.49 435 ALA C N 1
ATOM 6432 C CA . ALA B 1 435 ? 118.455 173.906 137.070 1.00 64.49 435 ALA C CA 1
ATOM 6433 C C . ALA B 1 435 ? 119.971 173.983 137.087 1.00 64.49 435 ALA C C 1
ATOM 6434 O O . ALA B 1 435 ? 120.611 174.036 136.032 1.00 64.49 435 ALA C O 1
ATOM 6436 N N . ALA B 1 436 ? 120.570 173.876 138.270 1.00 62.54 436 ALA C N 1
ATOM 6437 C CA . ALA B 1 436 ? 122.017 173.984 138.337 1.00 62.54 436 ALA C CA 1
ATOM 6438 C C . ALA B 1 436 ? 122.669 172.894 137.506 1.00 62.54 436 ALA C C 1
ATOM 6439 O O . ALA B 1 436 ? 123.592 173.164 136.731 1.00 62.54 436 ALA C O 1
ATOM 6441 N N . ALA B 1 437 ? 122.138 171.672 137.583 1.00 62.26 437 ALA C N 1
ATOM 6442 C CA . ALA B 1 437 ? 122.753 170.573 136.855 1.00 62.26 437 ALA C CA 1
ATOM 6443 C C . ALA B 1 437 ? 122.749 170.853 135.365 1.00 62.26 437 ALA C C 1
ATOM 6444 O O . ALA B 1 437 ? 123.763 170.647 134.688 1.00 62.26 437 ALA C O 1
ATOM 6446 N N . THR B 1 438 ? 121.648 171.402 134.852 1.00 61.88 438 THR C N 1
ATOM 6447 C CA . THR B 1 438 ? 121.600 171.697 133.430 1.00 61.88 438 THR C CA 1
ATOM 6448 C C . THR B 1 438 ? 122.745 172.608 133.039 1.00 61.88 438 THR C C 1
ATOM 6449 O O . THR B 1 438 ? 123.501 172.292 132.117 1.00 61.88 438 THR C O 1
ATOM 6453 N N . GLU B 1 439 ? 122.962 173.683 133.796 1.00 65.33 439 GLU C N 1
ATOM 6454 C CA . GLU B 1 439 ? 124.043 174.594 133.454 1.00 65.33 439 GLU C CA 1
ATOM 6455 C C . GLU B 1 439 ? 125.361 173.855 133.387 1.00 65.33 439 GLU C C 1
ATOM 6456 O O . GLU B 1 439 ? 126.090 173.968 132.399 1.00 65.33 439 GLU C O 1
ATOM 6462 N N . VAL B 1 440 ? 125.634 173.018 134.385 1.00 62.37 440 VAL C N 1
ATOM 6463 C CA . VAL B 1 440 ? 126.896 172.293 134.413 1.00 62.37 440 VAL C CA 1
ATOM 6464 C C . VAL B 1 440 ? 127.062 171.507 133.126 1.00 62.37 440 VAL C C 1
ATOM 6465 O O . VAL B 1 440 ? 128.064 171.647 132.418 1.00 62.37 440 VAL C O 1
ATOM 6469 N N . VAL B 1 441 ? 126.028 170.758 132.745 1.00 63.37 441 VAL C N 1
ATOM 6470 C CA . VAL B 1 441 ? 126.152 169.909 131.572 1.00 63.37 441 VAL C CA 1
ATOM 6471 C C . VAL B 1 441 ? 126.448 170.760 130.352 1.00 63.37 441 VAL C C 1
ATOM 6472 O O . VAL B 1 441 ? 127.384 170.475 129.598 1.00 63.37 441 VAL C O 1
ATOM 6476 N N . ASN B 1 442 ? 125.742 171.882 130.209 1.00 66.47 442 ASN C N 1
ATOM 6477 C CA . ASN B 1 442 ? 125.972 172.739 129.057 1.00 66.47 442 ASN C CA 1
ATOM 6478 C C . ASN B 1 442 ? 127.412 173.212 129.012 1.00 66.47 442 ASN C C 1
ATOM 6479 O O . ASN B 1 442 ? 128.071 173.095 127.975 1.00 66.47 442 ASN C O 1
ATOM 6484 N N . ILE B 1 443 ? 127.947 173.673 130.143 1.00 65.79 443 ILE C N 1
ATOM 6485 C CA . ILE B 1 443 ? 129.320 174.154 130.130 1.00 65.79 443 ILE C CA 1
ATOM 6486 C C . ILE B 1 443 ? 130.241 173.060 129.639 1.00 65.79 443 ILE C C 1
ATOM 6487 O O . ILE B 1 443 ? 131.071 173.281 128.753 1.00 65.79 443 ILE C O 1
ATOM 6492 N N . LEU B 1 444 ? 130.063 171.842 130.152 1.00 65.58 444 LEU C N 1
ATOM 6493 C CA . LEU B 1 444 ? 130.975 170.776 129.776 1.00 65.58 444 LEU C CA 1
ATOM 6494 C C . LEU B 1 444 ? 130.889 170.504 128.286 1.00 65.58 444 LEU C C 1
ATOM 6495 O O . LEU B 1 444 ? 131.919 170.391 127.615 1.00 65.58 444 LEU C O 1
ATOM 6500 N N . ARG B 1 445 ? 129.676 170.502 127.735 1.00 72.37 445 ARG C N 1
ATOM 6501 C CA . ARG B 1 445 ? 129.547 170.290 126.303 1.00 72.37 445 ARG C CA 1
ATOM 6502 C C . ARG B 1 445 ? 130.369 171.311 125.542 1.00 72.37 445 ARG C C 1
ATOM 6503 O O . ARG B 1 445 ? 131.149 170.953 124.654 1.00 72.37 445 ARG C O 1
ATOM 6511 N N . SER B 1 446 ? 130.280 172.578 125.941 1.00 71.25 446 SER C N 1
ATOM 6512 C CA . SER B 1 446 ? 130.998 173.626 125.232 1.00 71.25 446 SER C CA 1
ATOM 6513 C C . SER B 1 446 ? 132.494 173.383 125.271 1.00 71.25 446 SER C C 1
ATOM 6514 O O . SER B 1 446 ? 133.177 173.537 124.256 1.00 71.25 446 SER C O 1
ATOM 6517 N N . LEU B 1 447 ? 133.021 172.961 126.418 1.00 71.09 447 LEU C N 1
ATOM 6518 C CA . LEU B 1 447 ? 134.453 172.716 126.486 1.00 71.09 447 LEU C CA 1
ATOM 6519 C C . LEU B 1 447 ? 134.847 171.626 125.512 1.00 71.09 447 LEU C C 1
ATOM 6520 O O . LEU B 1 447 ? 135.853 171.744 124.807 1.00 71.09 447 LEU C O 1
ATOM 6525 N N . GLY B 1 448 ? 134.026 170.584 125.410 1.00 74.72 448 GLY C N 1
ATOM 6526 C CA . GLY B 1 448 ? 134.326 169.522 124.473 1.00 74.72 448 GLY C CA 1
ATOM 6527 C C . GLY B 1 448 ? 134.359 170.011 123.043 1.00 74.72 448 GLY C C 1
ATOM 6528 O O . GLY B 1 448 ? 135.125 169.505 122.225 1.00 74.72 448 GLY C O 1
ATOM 6529 N N . VAL B 1 449 ? 133.529 171.000 122.720 1.00 75.44 449 VAL C N 1
ATOM 6530 C CA . VAL B 1 449 ? 133.537 171.535 121.366 1.00 75.44 449 VAL C CA 1
ATOM 6531 C C . VAL B 1 449 ? 134.821 172.305 121.111 1.00 75.44 449 VAL C C 1
ATOM 6532 O O . VAL B 1 449 ? 135.379 172.265 120.011 1.00 75.44 449 VAL C O 1
ATOM 6536 N N . VAL B 1 450 ? 135.323 173.005 122.124 1.00 77.96 450 VAL C N 1
ATOM 6537 C CA . VAL B 1 450 ? 136.427 173.926 121.887 1.00 77.96 450 VAL C CA 1
ATOM 6538 C C . VAL B 1 450 ? 137.738 173.166 121.759 1.00 77.96 450 VAL C C 1
ATOM 6539 O O . VAL B 1 450 ? 138.495 173.368 120.805 1.00 77.96 450 VAL C O 1
ATOM 6543 N N . PHE B 1 451 ? 138.021 172.270 122.697 1.00 77.44 451 PHE C N 1
ATOM 6544 C CA . PHE B 1 451 ? 139.287 171.556 122.720 1.00 77.44 451 PHE C CA 1
ATOM 6545 C C . PHE B 1 451 ? 139.225 170.190 122.064 1.00 77.44 451 PHE C C 1
ATOM 6546 O O . PHE B 1 451 ? 140.230 169.478 122.065 1.00 77.44 451 PHE C O 1
ATOM 6554 N N . ARG B 1 452 ? 138.081 169.808 121.511 1.00 80.77 452 ARG C N 1
ATOM 6555 C CA . ARG B 1 452 ? 137.907 168.494 120.904 1.00 80.77 452 ARG C CA 1
ATOM 6556 C C . ARG B 1 452 ? 138.282 167.386 121.884 1.00 80.77 452 ARG C C 1
ATOM 6557 O O . ARG B 1 452 ? 139.062 166.487 121.575 1.00 80.77 452 ARG C O 1
ATOM 6565 N N . LEU B 1 453 ? 137.725 167.473 123.085 1.00 76.70 453 LEU C N 1
ATOM 6566 C CA . LEU B 1 453 ? 137.857 166.459 124.116 1.00 76.70 453 LEU C CA 1
ATOM 6567 C C . LEU B 1 453 ? 136.626 165.564 124.105 1.00 76.70 453 LEU C C 1
ATOM 6568 O O . LEU B 1 453 ? 135.532 165.998 123.744 1.00 76.70 453 LEU C O 1
ATOM 6573 N N . SER B 1 454 ? 136.805 164.312 124.507 1.00 69.56 454 SER C N 1
ATOM 6574 C CA . SER B 1 454 ? 135.699 163.370 124.458 1.00 69.56 454 SER C CA 1
ATOM 6575 C C . SER B 1 454 ? 134.732 163.604 125.611 1.00 69.56 454 SER C C 1
ATOM 6576 O O . SER B 1 454 ? 135.046 164.272 126.596 1.00 69.56 454 SER C O 1
ATOM 6579 N N . ASN B 1 455 ? 133.529 163.051 125.468 1.00 64.89 455 ASN C N 1
ATOM 6580 C CA . ASN B 1 455 ? 132.551 163.112 126.547 1.00 64.89 455 ASN C CA 1
ATOM 6581 C C . ASN B 1 455 ? 133.013 162.310 127.750 1.00 64.89 455 ASN C C 1
ATOM 6582 O O . ASN B 1 455 ? 132.774 162.702 128.894 1.00 64.89 455 ASN C O 1
ATOM 6587 N N . THR B 1 456 ? 133.672 161.180 127.508 1.00 63.82 456 THR C N 1
ATOM 6588 C CA . THR B 1 456 ? 134.080 160.298 128.592 1.00 63.82 456 THR C CA 1
ATOM 6589 C C . THR B 1 456 ? 135.128 160.944 129.489 1.00 63.82 456 THR C C 1
ATOM 6590 O O . THR B 1 456 ? 135.053 160.818 130.711 1.00 63.82 456 THR C O 1
ATOM 6594 N N . VAL B 1 457 ? 136.105 161.647 128.916 1.00 62.05 457 VAL C N 1
ATOM 6595 C CA . VAL B 1 457 ? 137.150 162.229 129.752 1.00 62.05 457 VAL C CA 1
ATOM 6596 C C . VAL B 1 457 ? 136.621 163.415 130.553 1.00 62.05 457 VAL C C 1
ATOM 6597 O O . VAL B 1 457 ? 136.939 163.561 131.743 1.00 62.05 457 VAL C O 1
ATOM 6601 N N . LEU B 1 458 ? 135.792 164.261 129.942 1.00 61.92 458 LEU C N 1
ATOM 6602 C CA . LEU B 1 458 ? 135.193 165.365 130.677 1.00 61.92 458 LEU C CA 1
ATOM 6603 C C . LEU B 1 458 ? 134.306 164.848 131.790 1.00 61.92 458 LEU C C 1
ATOM 6604 O O . LEU B 1 458 ? 134.356 165.352 132.918 1.00 61.92 458 LEU C O 1
ATOM 6609 N N . GLY B 1 459 ? 133.514 163.817 131.495 1.00 59.35 459 GLY C N 1
ATOM 6610 C CA . GLY B 1 459 ? 132.668 163.226 132.509 1.00 59.35 459 GLY C CA 1
ATOM 6611 C C . GLY B 1 459 ? 133.446 162.613 133.651 1.00 59.35 459 GLY C C 1
ATOM 6612 O O . GLY B 1 459 ? 133.104 162.809 134.813 1.00 59.35 459 GLY C O 1
ATOM 6613 N N . LEU B 1 460 ? 134.497 161.859 133.352 1.00 58.22 460 LEU C N 1
ATOM 6614 C CA . LEU B 1 460 ? 135.163 161.161 134.438 1.00 58.22 460 LEU C CA 1
ATOM 6615 C C . LEU B 1 460 ? 136.106 162.050 135.220 1.00 58.22 460 LEU C C 1
ATOM 6616 O O . LEU B 1 460 ? 136.504 161.666 136.320 1.00 58.22 460 LEU C O 1
ATOM 6621 N N . THR B 1 461 ? 136.482 163.221 134.711 1.00 58.34 461 THR C N 1
ATOM 6622 C CA . THR B 1 461 ? 137.267 164.118 135.541 1.00 58.34 461 THR C CA 1
ATOM 6623 C C . THR B 1 461 ? 136.424 165.218 136.172 1.00 58.34 461 THR C C 1
ATOM 6624 O O . THR B 1 461 ? 136.192 165.188 137.382 1.00 58.34 461 THR C O 1
ATOM 6628 N N . LEU B 1 462 ? 135.860 166.129 135.383 1.00 58.91 462 LEU C N 1
ATOM 6629 C CA . LEU B 1 462 ? 135.316 167.334 135.999 1.00 58.91 462 LEU C CA 1
ATOM 6630 C C . LEU B 1 462 ? 133.974 167.062 136.650 1.00 58.91 462 LEU C C 1
ATOM 6631 O O . LEU B 1 462 ? 133.740 167.451 137.798 1.00 58.91 462 LEU C O 1
ATOM 6636 N N . LEU B 1 463 ? 133.087 166.384 135.930 1.00 56.40 463 LEU C N 1
ATOM 6637 C CA . LEU B 1 463 ? 131.770 166.082 136.464 1.00 56.40 463 LEU C CA 1
ATOM 6638 C C . LEU B 1 463 ? 131.862 165.161 137.672 1.00 56.40 463 LEU C C 1
ATOM 6639 O O . LEU B 1 463 ? 131.168 165.371 138.668 1.00 56.40 463 LEU C O 1
ATOM 6644 N N . ALA B 1 464 ? 132.737 164.159 137.622 1.00 55.36 464 ALA C N 1
ATOM 6645 C CA . ALA B 1 464 ? 132.898 163.252 138.753 1.00 55.36 464 ALA C CA 1
ATOM 6646 C C . ALA B 1 464 ? 133.451 163.962 139.982 1.00 55.36 464 ALA C C 1
ATOM 6647 O O . ALA B 1 464 ? 132.954 163.753 141.093 1.00 55.36 464 ALA C O 1
ATOM 6649 N N . TRP B 1 465 ? 134.475 164.807 139.818 1.00 56.27 465 TRP C N 1
ATOM 6650 C CA . TRP B 1 465 ? 135.012 165.528 140.969 1.00 56.27 465 TRP C CA 1
ATOM 6651 C C . TRP B 1 465 ? 133.978 166.465 141.574 1.00 56.27 465 TRP C C 1
ATOM 6652 O O . TRP B 1 465 ? 133.822 166.528 142.802 1.00 56.27 465 TRP C O 1
ATOM 6663 N N . GLY B 1 466 ? 133.257 167.200 140.731 1.00 56.27 466 GLY C N 1
ATOM 6664 C CA . GLY B 1 466 ? 132.253 168.106 141.247 1.00 56.27 466 GLY C CA 1
ATOM 6665 C C . GLY B 1 466 ? 131.121 167.390 141.947 1.00 56.27 466 GLY C C 1
ATOM 6666 O O . GLY B 1 466 ? 130.592 167.875 142.945 1.00 56.27 466 GLY C O 1
ATOM 6667 N N . ASN B 1 467 ? 130.726 166.231 141.432 1.00 56.52 467 ASN C N 1
ATOM 6668 C CA . ASN B 1 467 ? 129.671 165.457 142.059 1.00 56.52 467 ASN C CA 1
ATOM 6669 C C . ASN B 1 467 ? 130.130 164.753 143.325 1.00 56.52 467 ASN C C 1
ATOM 6670 O O . ASN B 1 467 ? 129.285 164.323 144.112 1.00 56.52 467 ASN C O 1
ATOM 6675 N N . SER B 1 468 ? 131.435 164.605 143.533 1.00 54.48 468 SER C N 1
ATOM 6676 C CA . SER B 1 468 ? 131.950 163.951 144.728 1.00 54.48 468 SER C CA 1
ATOM 6677 C C . SER B 1 468 ? 132.441 164.915 145.802 1.00 54.48 468 SER C C 1
ATOM 6678 O O . SER B 1 468 ? 132.858 164.465 146.872 1.00 54.48 468 SER C O 1
ATOM 6681 N N . ILE B 1 469 ? 132.440 166.219 145.533 1.00 55.52 469 ILE C N 1
ATOM 6682 C CA . ILE B 1 469 ? 132.812 167.193 146.563 1.00 55.52 469 ILE C CA 1
ATOM 6683 C C . ILE B 1 469 ? 131.944 167.048 147.813 1.00 55.52 469 ILE C C 1
ATOM 6684 O O . ILE B 1 469 ? 132.444 167.093 148.945 1.00 55.52 469 ILE C O 1
ATOM 6689 N N . GLY B 1 470 ? 130.630 166.913 147.635 1.00 57.11 470 GLY C N 1
ATOM 6690 C CA . GLY B 1 470 ? 129.749 166.773 148.782 1.00 57.11 470 GLY C CA 1
ATOM 6691 C C . GLY B 1 470 ? 129.974 165.480 149.538 1.00 57.11 470 GLY C C 1
ATOM 6692 O O . GLY B 1 470 ? 129.875 165.446 150.766 1.00 57.11 470 GLY C O 1
ATOM 6693 N N . ASP B 1 471 ? 130.271 164.401 148.816 1.00 58.68 471 ASP C N 1
ATOM 6694 C CA . ASP B 1 471 ? 130.702 163.158 149.444 1.00 58.68 471 ASP C CA 1
ATOM 6695 C C . ASP B 1 471 ? 131.898 163.388 150.344 1.00 58.68 471 ASP C C 1
ATOM 6696 O O . ASP B 1 471 ? 131.923 162.939 151.489 1.00 58.68 471 ASP C O 1
ATOM 6701 N N . ALA B 1 472 ? 132.918 164.063 149.824 1.00 55.21 472 ALA C N 1
ATOM 6702 C CA . ALA B 1 472 ? 134.132 164.279 150.601 1.00 55.21 472 ALA C CA 1
ATOM 6703 C C . ALA B 1 472 ? 133.845 165.077 151.863 1.00 55.21 472 ALA C C 1
ATOM 6704 O O . ALA B 1 472 ? 134.246 164.681 152.959 1.00 55.21 472 ALA C O 1
ATOM 6706 N N . PHE B 1 473 ? 133.133 166.197 151.732 1.00 56.53 473 PHE C N 1
ATOM 6707 C CA . PHE B 1 473 ? 132.799 166.995 152.910 1.00 56.53 473 PHE C CA 1
ATOM 6708 C C . PHE B 1 473 ? 132.040 166.178 153.940 1.00 56.53 473 PHE C C 1
ATOM 6709 O O . PHE B 1 473 ? 132.457 166.078 155.100 1.00 56.53 473 PHE C O 1
ATOM 6717 N N . SER B 1 474 ? 130.943 165.548 153.523 1.00 58.38 474 SER C N 1
ATOM 6718 C CA . SER B 1 474 ? 130.091 164.829 154.458 1.00 58.38 474 SER C CA 1
ATOM 6719 C C . SER B 1 474 ? 130.841 163.700 155.147 1.00 58.38 474 SER C C 1
ATOM 6720 O O . SER B 1 474 ? 130.820 163.585 156.377 1.00 58.38 474 SER C O 1
ATOM 6723 N N . ASP B 1 475 ? 131.554 162.882 154.374 1.00 57.59 475 ASP C N 1
ATOM 6724 C CA . ASP B 1 475 ? 132.167 161.679 154.919 1.00 57.59 475 ASP C CA 1
ATOM 6725 C C . ASP B 1 475 ? 133.401 161.989 155.753 1.00 57.59 475 ASP C C 1
ATOM 6726 O O . ASP B 1 475 ? 133.602 161.379 156.805 1.00 57.59 475 ASP C O 1
ATOM 6731 N N . PHE B 1 476 ? 134.250 162.922 155.312 1.00 52.30 476 PHE C N 1
ATOM 6732 C CA . PHE B 1 476 ? 135.403 163.286 156.126 1.00 52.30 476 PHE C CA 1
ATOM 6733 C C . PHE B 1 476 ? 134.971 163.935 157.430 1.00 52.30 476 PHE C C 1
ATOM 6734 O O . PHE B 1 476 ? 135.543 163.657 158.489 1.00 52.30 476 PHE C O 1
ATOM 6742 N N . THR B 1 477 ? 133.956 164.801 157.383 1.00 54.17 477 THR C N 1
ATOM 6743 C CA . THR B 1 477 ? 133.476 165.411 158.613 1.00 54.17 477 THR C CA 1
ATOM 6744 C C . THR B 1 477 ? 132.903 164.369 159.554 1.00 54.17 477 THR C C 1
ATOM 6745 O O . THR B 1 477 ? 133.103 164.446 160.767 1.00 54.17 477 THR C O 1
ATOM 6749 N N . LEU B 1 478 ? 132.181 163.390 159.017 1.00 53.77 478 LEU C N 1
ATOM 6750 C CA . LEU B 1 478 ? 131.613 162.347 159.857 1.00 53.77 478 LEU C CA 1
ATOM 6751 C C . LEU B 1 478 ? 132.688 161.468 160.480 1.00 53.77 478 LEU C C 1
ATOM 6752 O O . LEU B 1 478 ? 132.553 161.053 161.629 1.00 53.77 478 LEU C O 1
ATOM 6757 N N . ALA B 1 479 ? 133.751 161.166 159.740 1.00 52.40 479 ALA C N 1
ATOM 6758 C CA . ALA B 1 479 ? 134.823 160.345 160.282 1.00 52.40 479 ALA C CA 1
ATOM 6759 C C . ALA B 1 479 ? 135.631 161.083 161.336 1.00 52.40 479 ALA C C 1
ATOM 6760 O O . ALA B 1 479 ? 136.140 160.459 162.268 1.00 52.40 479 ALA C O 1
ATOM 6762 N N . ARG B 1 480 ? 135.789 162.399 161.200 1.00 54.86 480 ARG C N 1
ATOM 6763 C CA . ARG B 1 480 ? 136.556 163.146 162.191 1.00 54.86 480 ARG C CA 1
ATOM 6764 C C . ARG B 1 480 ? 135.796 163.320 163.498 1.00 54.86 480 ARG C C 1
ATOM 6765 O O . ARG B 1 480 ? 136.412 163.540 164.541 1.00 54.86 480 ARG C O 1
ATOM 6773 N N . GLN B 1 481 ? 134.475 163.241 163.468 1.00 56.15 481 GLN C N 1
ATOM 6774 C CA . GLN B 1 481 ? 133.666 163.316 164.674 1.00 56.15 481 GLN C CA 1
ATOM 6775 C C . GLN B 1 481 ? 133.569 161.991 165.409 1.00 56.15 481 GLN C C 1
ATOM 6776 O O . GLN B 1 481 ? 132.931 161.933 166.460 1.00 56.15 481 GLN C O 1
ATOM 6782 N N . GLY B 1 482 ? 134.149 160.928 164.877 1.00 54.60 482 GLY C N 1
ATOM 6783 C CA . GLY B 1 482 ? 134.131 159.648 165.533 1.00 54.60 482 GLY C CA 1
ATOM 6784 C C . GLY B 1 482 ? 133.115 158.659 165.025 1.00 54.60 482 GLY C C 1
ATOM 6785 O O . GLY B 1 482 ? 132.728 157.768 165.780 1.00 54.60 482 GLY C O 1
ATOM 6786 N N . TYR B 1 483 ? 132.668 158.781 163.781 1.00 54.99 483 TYR C N 1
ATOM 6787 C CA . TYR B 1 483 ? 131.738 157.826 163.179 1.00 54.99 483 TYR C CA 1
ATOM 6788 C C . TYR B 1 483 ? 132.261 157.352 161.832 1.00 54.99 483 TYR C C 1
ATOM 6789 O O . TYR B 1 483 ? 131.623 157.561 160.802 1.00 54.99 483 TYR C O 1
ATOM 6798 N N . PRO B 1 484 ? 133.416 156.682 161.802 1.00 53.35 484 PRO C N 1
ATOM 6799 C CA . PRO B 1 484 ? 133.963 156.254 160.516 1.00 53.35 484 PRO C CA 1
ATOM 6800 C C . PRO B 1 484 ? 133.317 155.007 159.951 1.00 53.35 484 PRO C C 1
ATOM 6801 O O . PRO B 1 484 ? 133.411 154.788 158.741 1.00 53.35 484 PRO C O 1
ATOM 6805 N N . ARG B 1 485 ? 132.643 154.198 160.763 1.00 56.35 485 ARG C N 1
ATOM 6806 C CA . ARG B 1 485 ? 131.891 153.080 160.210 1.00 56.35 485 ARG C CA 1
ATOM 6807 C C . ARG B 1 485 ? 130.715 153.563 159.380 1.00 56.35 485 ARG C C 1
ATOM 6808 O O . ARG B 1 485 ? 130.447 153.023 158.305 1.00 56.35 485 ARG C O 1
ATOM 6816 N N . MET B 1 486 ? 130.005 154.585 159.853 1.00 62.29 486 MET C N 1
ATOM 6817 C CA . MET B 1 486 ? 128.909 155.144 159.074 1.00 62.29 486 MET C CA 1
ATOM 6818 C C . MET B 1 486 ? 129.408 155.776 157.788 1.00 62.29 486 MET C C 1
ATOM 6819 O O . MET B 1 486 ? 128.792 155.616 156.731 1.00 62.29 486 MET C O 1
ATOM 6824 N N . ALA B 1 487 ? 130.516 156.507 157.856 1.00 55.69 487 ALA C N 1
ATOM 6825 C CA . ALA B 1 487 ? 131.080 157.111 156.659 1.00 55.69 487 ALA C CA 1
ATOM 6826 C C . ALA B 1 487 ? 131.494 156.051 155.653 1.00 55.69 487 ALA C C 1
ATOM 6827 O O . ALA B 1 487 ? 131.197 156.159 154.462 1.00 55.69 487 ALA C O 1
ATOM 6829 N N . PHE B 1 488 ? 132.172 155.005 156.120 1.00 53.52 488 PHE C N 1
ATOM 6830 C CA . PHE B 1 488 ? 132.621 153.945 155.230 1.00 53.52 488 PHE C CA 1
ATOM 6831 C C . PHE B 1 488 ? 131.447 153.198 154.616 1.00 53.52 488 PHE C C 1
ATOM 6832 O O . PHE B 1 488 ? 131.501 152.801 153.452 1.00 53.52 488 PHE C O 1
ATOM 6840 N N . SER B 1 489 ? 130.383 152.978 155.384 1.00 56.60 489 SER C N 1
ATOM 6841 C CA . SER B 1 489 ? 129.209 152.307 154.842 1.00 56.60 489 SER C CA 1
ATOM 6842 C C . SER B 1 489 ? 128.507 153.167 153.806 1.00 56.60 489 SER C C 1
ATOM 6843 O O . SER B 1 489 ? 128.038 152.653 152.786 1.00 56.60 489 SER C O 1
ATOM 6846 N N . ALA B 1 490 ? 128.386 154.468 154.070 1.00 58.94 490 ALA C N 1
ATOM 6847 C CA . ALA B 1 490 ? 127.807 155.373 153.087 1.00 58.94 490 ALA C CA 1
ATOM 6848 C C . ALA B 1 490 ? 128.631 155.385 151.818 1.00 58.94 490 ALA C C 1
ATOM 6849 O O . ALA B 1 490 ? 128.089 155.464 150.717 1.00 58.94 490 ALA C O 1
ATOM 6851 N N . CYS B 1 491 ? 129.942 155.275 151.953 1.00 60.83 491 CYS C N 1
ATOM 6852 C CA . CYS B 1 491 ? 130.825 155.330 150.802 1.00 60.83 491 CYS C CA 1
ATOM 6853 C C . CYS B 1 491 ? 130.627 154.152 149.852 1.00 60.83 491 CYS C C 1
ATOM 6854 O O . CYS B 1 491 ? 131.000 154.246 148.683 1.00 60.83 491 CYS C O 1
ATOM 6857 N N . PHE B 1 492 ? 130.048 153.045 150.315 1.00 61.55 492 PHE C N 1
ATOM 6858 C CA . PHE B 1 492 ? 129.787 151.895 149.459 1.00 61.55 492 PHE C CA 1
ATOM 6859 C C . PHE B 1 492 ? 128.318 151.690 149.144 1.00 61.55 492 PHE C C 1
ATOM 6860 O O . PHE B 1 492 ? 128.008 151.031 148.151 1.00 61.55 492 PHE C O 1
ATOM 6868 N N . GLY B 1 493 ? 127.414 152.225 149.958 1.00 61.25 493 GLY C N 1
ATOM 6869 C CA . GLY B 1 493 ? 126.002 152.138 149.677 1.00 61.25 493 GLY C CA 1
ATOM 6870 C C . GLY B 1 493 ? 125.417 153.319 148.965 1.00 61.25 493 GLY C C 1
ATOM 6871 O O . GLY B 1 493 ? 124.272 153.252 148.522 1.00 61.25 493 GLY C O 1
ATOM 6872 N N . GLY B 1 494 ? 126.160 154.417 148.846 1.00 60.00 494 GLY C N 1
ATOM 6873 C CA . GLY B 1 494 ? 125.679 155.536 148.070 1.00 60.00 494 GLY C CA 1
ATOM 6874 C C . GLY B 1 494 ? 125.972 155.389 146.603 1.00 60.00 494 GLY C C 1
ATOM 6875 O O . GLY B 1 494 ? 125.213 155.879 145.768 1.00 60.00 494 GLY C O 1
ATOM 6876 N N . ILE B 1 495 ? 127.044 154.682 146.260 1.00 60.24 495 ILE C N 1
ATOM 6877 C CA . ILE B 1 495 ? 127.363 154.481 144.856 1.00 60.24 495 ILE C CA 1
ATOM 6878 C C . ILE B 1 495 ? 126.433 153.458 144.216 1.00 60.24 495 ILE C C 1
ATOM 6879 O O . ILE B 1 495 ? 126.175 153.522 143.013 1.00 60.24 495 ILE C O 1
ATOM 6884 N N . ILE B 1 496 ? 125.897 152.517 144.993 1.00 58.93 496 ILE C N 1
ATOM 6885 C CA . ILE B 1 496 ? 124.889 151.606 144.460 1.00 58.93 496 ILE C CA 1
ATOM 6886 C C . ILE B 1 496 ? 123.647 152.382 144.051 1.00 58.93 496 ILE C C 1
ATOM 6887 O O . ILE B 1 496 ? 123.146 152.245 142.929 1.00 58.93 496 ILE C O 1
ATOM 6892 N N . PHE B 1 497 ? 123.132 153.209 144.960 1.00 59.12 497 PHE C N 1
ATOM 6893 C CA . PHE B 1 497 ? 122.013 154.081 144.637 1.00 59.12 497 PHE C CA 1
ATOM 6894 C C . PHE B 1 497 ? 122.339 154.899 143.416 1.00 59.12 497 PHE C C 1
ATOM 6895 O O . PHE B 1 497 ? 121.550 154.999 142.477 1.00 59.12 497 PHE C O 1
ATOM 6903 N N . ASN B 1 498 ? 123.538 155.446 143.404 1.00 59.56 498 ASN C N 1
ATOM 6904 C CA . ASN B 1 498 ? 123.949 156.364 142.367 1.00 59.56 498 ASN C CA 1
ATOM 6905 C C . ASN B 1 498 ? 123.882 155.710 140.993 1.00 59.56 498 ASN C C 1
ATOM 6906 O O . ASN B 1 498 ? 123.145 156.167 140.121 1.00 59.56 498 ASN C O 1
ATOM 6911 N N . ILE B 1 499 ? 124.552 154.576 140.816 1.00 59.04 499 ILE C N 1
ATOM 6912 C CA . ILE B 1 499 ? 124.590 153.942 139.500 1.00 59.04 499 ILE C CA 1
ATOM 6913 C C . ILE B 1 499 ? 123.226 153.371 139.121 1.00 59.04 499 ILE C C 1
ATOM 6914 O O . ILE B 1 499 ? 122.738 153.595 138.008 1.00 59.04 499 ILE C O 1
ATOM 6919 N N . LEU B 1 500 ? 122.575 152.646 140.036 1.00 58.63 500 LEU C N 1
ATOM 6920 C CA . LEU B 1 500 ? 121.322 151.986 139.689 1.00 58.63 500 LEU C CA 1
ATOM 6921 C C . LEU B 1 500 ? 120.234 152.993 139.363 1.00 58.63 500 LEU C C 1
ATOM 6922 O O . LEU B 1 500 ? 119.630 152.939 138.288 1.00 58.63 500 LEU C O 1
ATOM 6927 N N . VAL B 1 501 ? 119.987 153.945 140.263 1.00 58.85 501 VAL C N 1
ATOM 6928 C CA . VAL B 1 501 ? 118.935 154.919 140.018 1.00 58.85 501 VAL C CA 1
ATOM 6929 C C . VAL B 1 501 ? 119.310 155.844 138.871 1.00 58.85 501 VAL C C 1
ATOM 6930 O O . VAL B 1 501 ? 118.466 156.162 138.038 1.00 58.85 501 VAL C O 1
ATOM 6934 N N . GLY B 1 502 ? 120.572 156.258 138.768 1.00 58.59 502 GLY C N 1
ATOM 6935 C CA . GLY B 1 502 ? 120.966 157.109 137.672 1.00 58.59 502 GLY C CA 1
ATOM 6936 C C . GLY B 1 502 ? 120.710 156.495 136.319 1.00 58.59 502 GLY C C 1
ATOM 6937 O O . GLY B 1 502 ? 119.957 157.064 135.528 1.00 58.59 502 GLY C O 1
ATOM 6938 N N . VAL B 1 503 ? 121.285 155.322 136.045 1.00 61.10 503 VAL C N 1
ATOM 6939 C CA . VAL B 1 503 ? 121.088 154.707 134.737 1.00 61.10 503 VAL C CA 1
ATOM 6940 C C . VAL B 1 503 ? 119.619 154.369 134.523 1.00 61.10 503 VAL C C 1
ATOM 6941 O O . VAL B 1 503 ? 119.027 154.746 133.503 1.00 61.10 503 VAL C O 1
ATOM 6945 N N . GLY B 1 504 ? 118.992 153.700 135.496 1.00 61.26 504 GLY C N 1
ATOM 6946 C CA . GLY B 1 504 ? 117.623 153.262 135.300 1.00 61.26 504 GLY C CA 1
ATOM 6947 C C . GLY B 1 504 ? 116.662 154.407 135.064 1.00 61.26 504 GLY C C 1
ATOM 6948 O O . GLY B 1 504 ? 115.914 154.407 134.090 1.00 61.26 504 GLY C O 1
ATOM 6949 N N . LEU B 1 505 ? 116.707 155.426 135.916 1.00 60.24 505 LEU C N 1
ATOM 6950 C CA . LEU B 1 505 ? 115.748 156.513 135.826 1.00 60.24 505 LEU C CA 1
ATOM 6951 C C . LEU B 1 505 ? 116.041 157.443 134.655 1.00 60.24 505 LEU C C 1
ATOM 6952 O O . LEU B 1 505 ? 115.109 157.877 133.973 1.00 60.24 505 LEU C O 1
ATOM 6957 N N . GLY B 1 506 ? 117.309 157.779 134.400 1.00 62.40 506 GLY C N 1
ATOM 6958 C CA . GLY B 1 506 ? 117.601 158.638 133.269 1.00 62.40 506 GLY C CA 1
ATOM 6959 C C . GLY B 1 506 ? 117.207 158.004 131.954 1.00 62.40 506 GLY C C 1
ATOM 6960 O O . GLY B 1 506 ? 116.568 158.643 131.109 1.00 62.40 506 GLY C O 1
ATOM 6961 N N . CYS B 1 507 ? 117.536 156.723 131.778 1.00 67.44 507 CYS C N 1
ATOM 6962 C CA . CYS B 1 507 ? 117.159 156.050 130.549 1.00 67.44 507 CYS C CA 1
ATOM 6963 C C . CYS B 1 507 ? 115.652 155.855 130.460 1.00 67.44 507 CYS C C 1
ATOM 6964 O O . CYS B 1 507 ? 115.083 155.958 129.374 1.00 67.44 507 CYS C O 1
ATOM 6967 N N . LEU B 1 508 ? 114.981 155.585 131.580 1.00 67.88 508 LEU C N 1
ATOM 6968 C CA . LEU B 1 508 ? 113.534 155.409 131.543 1.00 67.88 508 LEU C CA 1
ATOM 6969 C C . LEU B 1 508 ? 112.820 156.689 131.137 1.00 67.88 508 LEU C C 1
ATOM 6970 O O . LEU B 1 508 ? 111.898 156.662 130.318 1.00 67.88 508 LEU C O 1
ATOM 6975 N N . LEU B 1 509 ? 113.216 157.825 131.712 1.00 70.39 509 LEU C N 1
ATOM 6976 C CA . LEU B 1 509 ? 112.612 159.089 131.304 1.00 70.39 509 LEU C CA 1
ATOM 6977 C C . LEU B 1 509 ? 112.897 159.407 129.846 1.00 70.39 509 LEU C C 1
ATOM 6978 O O . LEU B 1 509 ? 112.016 159.904 129.137 1.00 70.39 509 LEU C O 1
ATOM 6983 N N . GLN B 1 510 ? 114.117 159.146 129.371 1.00 72.41 510 GLN C N 1
ATOM 6984 C CA . GLN B 1 510 ? 114.383 159.417 127.961 1.00 72.41 510 GLN C CA 1
ATOM 6985 C C . GLN B 1 510 ? 113.552 158.520 127.048 1.00 72.41 510 GLN C C 1
ATOM 6986 O O . GLN B 1 510 ? 113.044 158.977 126.018 1.00 72.41 510 GLN C O 1
ATOM 6992 N N . ILE B 1 511 ? 113.395 157.246 127.407 1.00 73.19 511 ILE C N 1
ATOM 6993 C CA . ILE B 1 511 ? 112.586 156.340 126.598 1.00 73.19 511 ILE C CA 1
ATOM 6994 C C . ILE B 1 511 ? 111.130 156.776 126.593 1.00 73.19 511 ILE C C 1
ATOM 6995 O O . ILE B 1 511 ? 110.459 156.720 125.559 1.00 73.19 511 ILE C O 1
ATOM 7000 N N . VAL B 1 512 ? 110.609 157.199 127.740 1.00 75.57 512 VAL C N 1
ATOM 7001 C CA . VAL B 1 512 ? 109.227 157.663 127.789 1.00 75.57 512 VAL C CA 1
ATOM 7002 C C . VAL B 1 512 ? 109.044 158.914 126.939 1.00 75.57 512 VAL C C 1
ATOM 7003 O O . VAL B 1 512 ? 108.080 159.022 126.177 1.00 75.57 512 VAL C O 1
ATOM 7007 N N . ARG B 1 513 ? 109.958 159.876 127.050 1.00 80.31 513 ARG C N 1
ATOM 7008 C CA . ARG B 1 513 ? 109.790 161.121 126.309 1.00 80.31 513 ARG C CA 1
ATOM 7009 C C . ARG B 1 513 ? 109.910 160.907 124.808 1.00 80.31 513 ARG C C 1
ATOM 7010 O O . ARG B 1 513 ? 109.041 161.333 124.042 1.00 80.31 513 ARG C O 1
ATOM 7018 N N . SER B 1 514 ? 110.973 160.251 124.361 1.00 80.47 514 SER C N 1
ATOM 7019 C CA . SER B 1 514 ? 111.202 160.142 122.928 1.00 80.47 514 SER C CA 1
ATOM 7020 C C . SER B 1 514 ? 110.303 159.117 122.257 1.00 80.47 514 SER C C 1
ATOM 7021 O O . SER B 1 514 ? 110.383 158.960 121.036 1.00 80.47 514 SER C O 1
ATOM 7024 N N . HIS B 1 515 ? 109.468 158.412 123.019 1.00 84.74 515 HIS C N 1
ATOM 7025 C CA . HIS B 1 515 ? 108.636 157.321 122.514 1.00 84.74 515 HIS C CA 1
ATOM 7026 C C . HIS B 1 515 ? 109.458 156.270 121.790 1.00 84.74 515 HIS C C 1
ATOM 7027 O O . HIS B 1 515 ? 108.918 155.487 121.007 1.00 84.74 515 HIS C O 1
ATOM 7034 N N . ALA B 1 516 ? 110.761 156.235 122.034 1.00 82.79 516 ALA C N 1
ATOM 7035 C CA . ALA B 1 516 ? 111.604 155.247 121.391 1.00 82.79 516 ALA C CA 1
ATOM 7036 C C . ALA B 1 516 ? 111.532 153.935 122.155 1.00 82.79 516 ALA C C 1
ATOM 7037 O O . ALA B 1 516 ? 110.786 153.783 123.123 1.00 82.79 516 ALA C O 1
ATOM 7039 N N . SER B 1 517 ? 112.314 152.967 121.703 1.00 86.01 517 SER C N 1
ATOM 7040 C CA . SER B 1 517 ? 112.359 151.658 122.325 1.00 86.01 517 SER C CA 1
ATOM 7041 C C . SER B 1 517 ? 113.597 151.452 123.180 1.00 86.01 517 SER C C 1
ATOM 7042 O O . SER B 1 517 ? 113.657 150.472 123.926 1.00 86.01 517 SER C O 1
ATOM 7045 N N . GLU B 1 518 ? 114.569 152.354 123.100 1.00 83.35 518 GLU C N 1
ATOM 7046 C CA . GLU B 1 518 ? 115.864 152.139 123.722 1.00 83.35 518 GLU C CA 1
ATOM 7047 C C . GLU B 1 518 ? 116.627 153.453 123.745 1.00 83.35 518 GLU C C 1
ATOM 7048 O O . GLU B 1 518 ? 116.232 154.443 123.127 1.00 83.35 518 GLU C O 1
ATOM 7054 N N . VAL B 1 519 ? 117.737 153.434 124.472 1.00 78.79 519 VAL C N 1
ATOM 7055 C CA . VAL B 1 519 ? 118.712 154.509 124.518 1.00 78.79 519 VAL C CA 1
ATOM 7056 C C . VAL B 1 519 ? 120.027 153.924 124.038 1.00 78.79 519 VAL C C 1
ATOM 7057 O O . VAL B 1 519 ? 120.505 152.933 124.598 1.00 78.79 519 VAL C O 1
ATOM 7061 N N . LYS B 1 520 ? 120.602 154.515 123.002 1.00 78.93 520 LYS C N 1
ATOM 7062 C CA . LYS B 1 520 ? 121.850 154.012 122.453 1.00 78.93 520 LYS C CA 1
ATOM 7063 C C . LYS B 1 520 ? 123.028 154.454 123.304 1.00 78.93 520 LYS C C 1
ATOM 7064 O O . LYS B 1 520 ? 123.052 155.570 123.822 1.00 78.93 520 LYS C O 1
ATOM 7070 N N . LEU B 1 521 ? 124.007 153.574 123.447 1.00 77.25 521 LEU C N 1
ATOM 7071 C CA . LEU B 1 521 ? 125.245 153.884 124.151 1.00 77.25 521 LEU C CA 1
ATOM 7072 C C . LEU B 1 521 ? 126.363 153.871 123.115 1.00 77.25 521 LEU C C 1
ATOM 7073 O O . LEU B 1 521 ? 127.044 152.864 122.925 1.00 77.25 521 LEU C O 1
ATOM 7078 N N . GLU B 1 522 ? 126.548 155.004 122.455 1.00 88.19 522 GLU C N 1
ATOM 7079 C CA . GLU B 1 522 ? 127.565 155.144 121.426 1.00 88.19 522 GLU C CA 1
ATOM 7080 C C . GLU B 1 522 ? 128.950 155.040 122.052 1.00 88.19 522 GLU C C 1
ATOM 7081 O O . GLU B 1 522 ? 129.164 155.581 123.140 1.00 88.19 522 GLU C O 1
ATOM 7087 N N . PRO B 1 523 ? 129.904 154.361 121.419 1.00 88.12 523 PRO C N 1
ATOM 7088 C CA . PRO B 1 523 ? 131.227 154.200 122.039 1.00 88.12 523 PRO C CA 1
ATOM 7089 C C . PRO B 1 523 ? 132.121 155.417 121.843 1.00 88.12 523 PRO C C 1
ATOM 7090 O O . PRO B 1 523 ? 132.232 155.959 120.742 1.00 88.12 523 PRO C O 1
ATOM 7094 N N . ASP B 1 524 ? 132.751 155.850 122.929 1.00 81.65 524 ASP C N 1
ATOM 7095 C CA . ASP B 1 524 ? 133.835 156.833 122.866 1.00 81.65 524 ASP C CA 1
ATOM 7096 C C . ASP B 1 524 ? 135.197 156.153 122.829 1.00 81.65 524 ASP C C 1
ATOM 7097 O O . ASP B 1 524 ? 136.103 156.504 123.581 1.00 81.65 524 ASP C O 1
ATOM 7102 N N . GLY B 1 525 ? 135.368 155.185 121.940 1.00 74.06 525 GLY C N 1
ATOM 7103 C CA . GLY B 1 525 ? 136.659 154.556 121.760 1.00 74.06 525 GLY C CA 1
ATOM 7104 C C . GLY B 1 525 ? 137.162 153.731 122.923 1.00 74.06 525 GLY C C 1
ATOM 7105 O O . GLY B 1 525 ? 136.385 153.117 123.652 1.00 74.06 525 GLY C O 1
ATOM 7106 N N . LEU B 1 526 ? 138.477 153.716 123.095 1.00 63.86 526 LEU C N 1
ATOM 7107 C CA . LEU B 1 526 ? 139.143 152.819 124.022 1.00 63.86 526 LEU C CA 1
ATOM 7108 C C . LEU B 1 526 ? 139.062 153.269 125.470 1.00 63.86 526 LEU C C 1
ATOM 7109 O O . LEU B 1 526 ? 139.217 152.438 126.364 1.00 63.86 526 LEU C O 1
ATOM 7114 N N . LEU B 1 527 ? 138.802 154.549 125.728 1.00 62.68 527 LEU C N 1
ATOM 7115 C CA . LEU B 1 527 ? 138.871 155.066 127.091 1.00 62.68 527 LEU C CA 1
ATOM 7116 C C . LEU B 1 527 ? 137.776 154.499 127.984 1.00 62.68 527 LEU C C 1
ATOM 7117 O O . LEU B 1 527 ? 137.990 154.328 129.188 1.00 62.68 527 LEU C O 1
ATOM 7122 N N . VAL B 1 528 ? 136.607 154.198 127.426 1.00 61.26 528 VAL C N 1
ATOM 7123 C CA . VAL B 1 528 ? 135.505 153.708 128.244 1.00 61.26 528 VAL C CA 1
ATOM 7124 C C . VAL B 1 528 ? 135.844 152.349 128.843 1.00 61.26 528 VAL C C 1
ATOM 7125 O O . VAL B 1 528 ? 135.461 152.039 129.978 1.00 61.26 528 VAL C O 1
ATOM 7129 N N . TRP B 1 529 ? 136.605 151.535 128.120 1.00 60.98 529 TRP C N 1
ATOM 7130 C CA . TRP B 1 529 ? 137.017 150.244 128.649 1.00 60.98 529 TRP C CA 1
ATOM 7131 C C . TRP B 1 529 ? 138.116 150.375 129.685 1.00 60.98 529 TRP C C 1
ATOM 7132 O O . TRP B 1 529 ? 138.148 149.599 130.641 1.00 60.98 529 TRP C O 1
ATOM 7143 N N . VAL B 1 530 ? 138.996 151.360 129.535 1.00 57.31 530 VAL C N 1
ATOM 7144 C CA . VAL B 1 530 ? 139.961 151.676 130.580 1.00 57.31 530 VAL C CA 1
ATOM 7145 C C . VAL B 1 530 ? 139.237 152.039 131.870 1.00 57.31 530 VAL C C 1
ATOM 7146 O O . VAL B 1 530 ? 139.589 151.570 132.958 1.00 57.31 530 VAL C O 1
ATOM 7150 N N . LEU B 1 531 ? 138.193 152.859 131.760 1.00 56.41 531 LEU C N 1
ATOM 7151 C CA . LEU B 1 531 ? 137.433 153.276 132.934 1.00 56.41 531 LEU C CA 1
ATOM 7152 C C . LEU B 1 531 ? 136.729 152.096 133.602 1.00 56.41 531 LEU C C 1
ATOM 7153 O O . LEU B 1 531 ? 136.778 151.935 134.832 1.00 56.41 531 LEU C O 1
ATOM 7158 N N . ALA B 1 532 ? 136.066 151.257 132.806 1.00 55.33 532 ALA C N 1
ATOM 7159 C CA . ALA B 1 532 ? 135.362 150.107 133.366 1.00 55.33 532 ALA C CA 1
ATOM 7160 C C . ALA B 1 532 ? 136.324 149.132 134.032 1.00 55.33 532 ALA C C 1
ATOM 7161 O O . ALA B 1 532 ? 136.046 148.605 135.120 1.00 55.33 532 ALA C O 1
ATOM 7163 N N . SER B 1 533 ? 137.463 148.878 133.392 1.00 55.58 533 SER C N 1
ATOM 7164 C CA . SER B 1 533 ? 138.459 147.992 133.970 1.00 55.58 533 SER C CA 1
ATOM 7165 C C . SER B 1 533 ? 139.003 148.543 135.280 1.00 55.58 533 SER C C 1
ATOM 7166 O O . SER B 1 533 ? 139.230 147.787 136.228 1.00 55.58 533 SER C O 1
ATOM 7169 N N . ALA B 1 534 ? 139.213 149.859 135.360 1.00 54.17 534 ALA C N 1
ATOM 7170 C CA . ALA B 1 534 ? 139.703 150.455 136.599 1.00 54.17 534 ALA C CA 1
ATOM 7171 C C . ALA B 1 534 ? 138.708 150.291 137.736 1.00 54.17 534 ALA C C 1
ATOM 7172 O O . ALA B 1 534 ? 139.095 150.014 138.878 1.00 54.17 534 ALA C O 1
ATOM 7174 N N . LEU B 1 535 ? 137.421 150.476 137.453 1.00 54.31 535 LEU C N 1
ATOM 7175 C CA . LEU B 1 535 ? 136.416 150.287 138.498 1.00 54.31 535 LEU C CA 1
ATOM 7176 C C . LEU B 1 535 ? 136.406 148.843 138.995 1.00 54.31 535 LEU C C 1
ATOM 7177 O O . LEU B 1 535 ? 136.409 148.583 140.210 1.00 54.31 535 LEU C O 1
ATOM 7182 N N . GLY B 1 536 ? 136.429 147.888 138.065 1.00 54.60 536 GLY C N 1
ATOM 7183 C CA . GLY B 1 536 ? 136.487 146.491 138.463 1.00 54.60 536 GLY C CA 1
ATOM 7184 C C . GLY B 1 536 ? 137.713 146.152 139.291 1.00 54.60 536 GLY C C 1
ATOM 7185 O O . GLY B 1 536 ? 137.628 145.408 140.271 1.00 54.60 536 GLY C O 1
ATOM 7186 N N . LEU B 1 537 ? 138.869 146.702 138.923 1.00 53.26 537 LEU C N 1
ATOM 7187 C CA . LEU B 1 537 ? 140.102 146.365 139.628 1.00 53.26 537 LEU C CA 1
ATOM 7188 C C . LEU B 1 537 ? 140.153 146.973 141.021 1.00 53.26 537 LEU C C 1
ATOM 7189 O O . LEU B 1 537 ? 140.701 146.362 141.942 1.00 53.26 537 LEU C O 1
ATOM 7194 N N . SER B 1 538 ? 139.616 148.179 141.205 1.00 54.02 538 SER C N 1
ATOM 7195 C CA . SER B 1 538 ? 139.572 148.724 142.560 1.00 54.02 538 SER C CA 1
ATOM 7196 C C . SER B 1 538 ? 138.637 147.911 143.442 1.00 54.02 538 SER C C 1
ATOM 7197 O O . SER B 1 538 ? 138.933 147.667 144.622 1.00 54.02 538 SER C O 1
ATOM 7200 N N . LEU B 1 539 ? 137.512 147.462 142.883 1.00 53.91 539 LEU C N 1
ATOM 7201 C CA . LEU B 1 539 ? 136.633 146.587 143.651 1.00 53.91 539 LEU C CA 1
ATOM 7202 C C . LEU B 1 539 ? 137.339 145.298 144.049 1.00 53.91 539 LEU C C 1
ATOM 7203 O O . LEU B 1 539 ? 137.171 144.813 145.170 1.00 53.91 539 LEU C O 1
ATOM 7208 N N . VAL B 1 540 ? 138.131 144.727 143.144 1.00 51.06 540 VAL C N 1
ATOM 7209 C CA . VAL B 1 540 ? 138.860 143.502 143.464 1.00 51.06 540 VAL C CA 1
ATOM 7210 C C . VAL B 1 540 ? 139.893 143.744 144.558 1.00 51.06 540 VAL C C 1
ATOM 7211 O O . VAL B 1 540 ? 140.054 14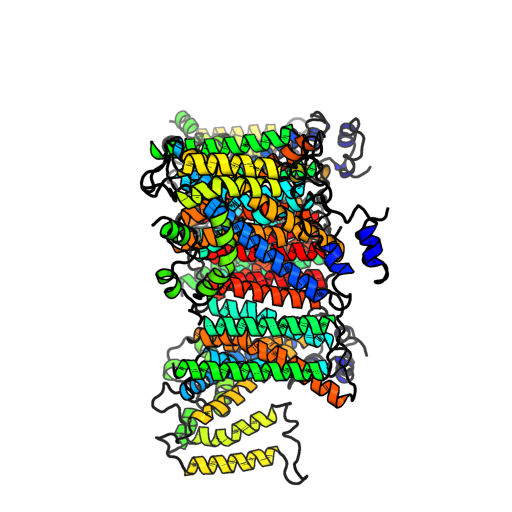2.921 145.465 1.00 51.06 540 VAL C O 1
ATOM 7215 N N . PHE B 1 541 ? 140.621 144.858 144.486 1.00 49.76 541 PHE C N 1
ATOM 7216 C CA . PHE B 1 541 ? 141.606 145.154 145.523 1.00 49.76 541 PHE C CA 1
ATOM 7217 C C . PHE B 1 541 ? 140.952 145.237 146.891 1.00 49.76 541 PHE C C 1
ATOM 7218 O O . PHE B 1 541 ? 141.449 144.661 147.860 1.00 49.76 541 PHE C O 1
ATOM 7226 N N . SER B 1 542 ? 139.832 145.953 146.996 1.00 50.93 542 SER C N 1
ATOM 7227 C CA . SER B 1 542 ? 139.164 146.046 148.292 1.00 50.93 542 SER C CA 1
ATOM 7228 C C . SER B 1 542 ? 138.634 144.696 148.749 1.00 50.93 542 SER C C 1
ATOM 7229 O O . SER B 1 542 ? 138.774 144.333 149.922 1.00 50.93 542 SER C O 1
ATOM 7232 N N . LEU B 1 543 ? 138.034 143.931 147.837 1.00 50.85 543 LEU C N 1
ATOM 7233 C CA . LEU B 1 543 ? 137.462 142.642 148.203 1.00 50.85 543 LEU C CA 1
ATOM 7234 C C . LEU B 1 543 ? 138.517 141.674 148.708 1.00 50.85 543 LEU C C 1
ATOM 7235 O O . LEU B 1 543 ? 138.231 140.851 149.578 1.00 50.85 543 LEU C O 1
ATOM 7240 N N . VAL B 1 544 ? 139.730 141.734 148.172 1.00 49.76 544 VAL C N 1
ATOM 7241 C CA . VAL B 1 544 ? 140.778 140.859 148.684 1.00 49.76 544 VAL C CA 1
ATOM 7242 C C . VAL B 1 544 ? 141.379 141.418 149.966 1.00 49.76 544 VAL C C 1
ATOM 7243 O O . VAL B 1 544 ? 141.621 140.679 150.920 1.00 49.76 544 VAL C O 1
ATOM 7247 N N . SER B 1 545 ? 141.620 142.729 150.017 1.00 50.01 545 SER C N 1
ATOM 7248 C CA . SER B 1 545 ? 142.378 143.319 151.112 1.00 50.01 545 SER C CA 1
ATOM 7249 C C . SER B 1 545 ? 141.601 143.325 152.416 1.00 50.01 545 SER C C 1
ATOM 7250 O O . SER B 1 545 ? 142.138 142.942 153.455 1.00 50.01 545 SER C O 1
ATOM 7253 N N . VAL B 1 546 ? 140.350 143.791 152.403 1.00 49.66 546 VAL C N 1
ATOM 7254 C CA . VAL B 1 546 ? 139.651 144.035 153.667 1.00 49.66 546 VAL C CA 1
ATOM 7255 C C . VAL B 1 546 ? 139.441 142.761 154.476 1.00 49.66 546 VAL C C 1
ATOM 7256 O O . VAL B 1 546 ? 139.676 142.788 155.694 1.00 49.66 546 VAL C O 1
ATOM 7260 N N . PRO B 1 547 ? 138.998 141.639 153.898 1.00 49.87 547 PRO C N 1
ATOM 7261 C CA . PRO B 1 547 ? 138.971 140.401 154.686 1.00 49.87 547 PRO C CA 1
ATOM 7262 C C . PRO B 1 547 ? 140.330 139.964 155.192 1.00 49.87 547 PRO C C 1
ATOM 7263 O O . PRO B 1 547 ? 140.426 139.443 156.304 1.00 49.87 547 PRO C O 1
ATOM 7267 N N . LEU B 1 548 ? 141.385 140.157 154.404 1.00 47.97 548 LEU C N 1
ATOM 7268 C CA . LEU B 1 548 ? 142.714 139.702 154.790 1.00 47.97 548 LEU C CA 1
ATOM 7269 C C . LEU B 1 548 ? 143.227 140.429 156.022 1.00 47.97 548 LEU C C 1
ATOM 7270 O O . LEU B 1 548 ? 143.971 139.851 156.813 1.00 47.97 548 LEU C O 1
ATOM 7275 N N . GLN B 1 549 ? 142.846 141.685 156.204 1.00 49.90 549 GLN C N 1
ATOM 7276 C CA . GLN B 1 549 ? 143.185 142.425 157.408 1.00 49.90 549 GLN C CA 1
ATOM 7277 C C . GLN B 1 549 ? 142.293 142.072 158.580 1.00 49.90 549 GLN C C 1
ATOM 7278 O O . GLN B 1 549 ? 142.428 142.684 159.639 1.00 49.90 549 GLN C O 1
ATOM 7284 N N . CYS B 1 550 ? 141.400 141.100 158.409 1.00 56.23 550 CYS C N 1
ATOM 7285 C CA . CYS B 1 550 ? 140.387 140.737 159.393 1.00 56.23 550 CYS C CA 1
ATOM 7286 C C . CYS B 1 550 ? 139.508 141.924 159.747 1.00 56.23 550 CYS C C 1
ATOM 7287 O O . CYS B 1 550 ? 139.062 142.059 160.885 1.00 56.23 550 CYS C O 1
ATOM 7290 N N . PHE B 1 551 ? 139.261 142.776 158.754 1.00 53.17 551 PHE C N 1
ATOM 7291 C CA . PHE B 1 551 ? 138.352 143.912 158.808 1.00 53.17 551 PHE C CA 1
ATOM 7292 C C . PHE B 1 551 ? 138.835 145.020 159.726 1.00 53.17 551 PHE C C 1
ATOM 7293 O O . PHE B 1 551 ? 138.042 145.839 160.163 1.00 53.17 551 PHE C O 1
ATOM 7301 N N . GLN B 1 552 ? 140.128 145.091 159.994 1.00 54.35 552 GLN C N 1
ATOM 7302 C CA . GLN B 1 552 ? 140.726 146.150 160.800 1.00 54.35 552 GLN C CA 1
ATOM 7303 C C . GLN B 1 552 ? 141.481 147.060 159.847 1.00 54.35 552 GLN C C 1
ATOM 7304 O O . GLN B 1 552 ? 142.570 146.720 159.392 1.00 54.35 552 GLN C O 1
ATOM 7310 N N . LEU B 1 553 ? 140.908 148.220 159.555 1.00 51.42 553 LEU C N 1
ATOM 7311 C CA . LEU B 1 553 ? 141.387 149.091 158.495 1.00 51.42 553 LEU C CA 1
ATOM 7312 C C . LEU B 1 553 ? 142.214 150.230 159.065 1.00 51.42 553 LEU C C 1
ATOM 7313 O O . LEU B 1 553 ? 141.860 150.818 160.084 1.00 51.42 553 LEU C O 1
ATOM 7318 N N . SER B 1 554 ? 143.323 150.533 158.402 1.00 52.21 554 SER C N 1
ATOM 7319 C CA . SER B 1 554 ? 144.281 151.492 158.928 1.00 52.21 554 SER C CA 1
ATOM 7320 C C . SER B 1 554 ? 144.780 152.446 157.862 1.00 52.21 554 SER C C 1
ATOM 7321 O O . SER B 1 554 ? 144.213 152.550 156.777 1.00 52.21 554 SER C O 1
ATOM 7324 N N . LYS B 1 555 ? 145.861 153.136 158.193 1.00 50.16 555 LYS C N 1
ATOM 7325 C CA . LYS B 1 555 ? 146.462 154.130 157.319 1.00 50.16 555 LYS C CA 1
ATOM 7326 C C . LYS B 1 555 ? 146.970 153.517 156.017 1.00 50.16 555 LYS C C 1
ATOM 7327 O O . LYS B 1 555 ? 146.804 154.106 154.943 1.00 50.16 555 LYS C O 1
ATOM 7333 N N . ALA B 1 556 ? 147.576 152.330 156.091 1.00 49.31 556 ALA C N 1
ATOM 7334 C CA . ALA B 1 556 ? 148.247 151.728 154.939 1.00 49.31 556 ALA C CA 1
ATOM 7335 C C . ALA B 1 556 ? 147.282 151.409 153.806 1.00 49.31 556 ALA C C 1
ATOM 7336 O O . ALA B 1 556 ? 147.597 151.622 152.628 1.00 49.31 556 ALA C O 1
ATOM 7338 N N . TYR B 1 557 ? 146.110 150.879 154.144 1.00 48.20 557 TYR C N 1
ATOM 7339 C CA . TYR B 1 557 ? 145.079 150.606 153.152 1.00 48.20 557 TYR C CA 1
ATOM 7340 C C . TYR B 1 557 ? 144.725 151.869 152.372 1.00 48.20 557 TYR C C 1
ATOM 7341 O O . TYR B 1 557 ? 144.692 151.869 151.134 1.00 48.20 557 TYR C O 1
ATOM 7350 N N . GLY B 1 558 ? 144.495 152.968 153.085 1.00 46.79 558 GLY C N 1
ATOM 7351 C CA . GLY B 1 558 ? 144.110 154.199 152.426 1.00 46.79 558 GLY C CA 1
ATOM 7352 C C . GLY B 1 558 ? 145.204 154.791 151.565 1.00 46.79 558 GLY C C 1
ATOM 7353 O O . GLY B 1 558 ? 144.931 155.327 150.488 1.00 46.79 558 GLY C O 1
ATOM 7354 N N . LEU B 1 559 ? 146.453 154.724 152.027 1.00 47.09 559 LEU C N 1
ATOM 7355 C CA . LEU B 1 559 ? 147.550 155.212 151.197 1.00 47.09 559 LEU C CA 1
ATOM 7356 C C . LEU B 1 559 ? 147.668 154.418 149.905 1.00 47.09 559 LEU C C 1
ATOM 7357 O O . LEU B 1 559 ? 147.916 154.988 148.835 1.00 47.09 559 LEU C O 1
ATOM 7362 N N . CYS B 1 560 ? 147.507 153.099 149.980 1.00 48.70 560 CYS C N 1
ATOM 7363 C CA . CYS B 1 560 ? 147.552 152.297 148.762 1.00 48.70 560 CYS C CA 1
ATOM 7364 C C . CYS B 1 560 ? 146.420 152.657 147.810 1.00 48.70 560 CYS C C 1
ATOM 7365 O O . CYS B 1 560 ? 146.609 152.670 146.590 1.00 48.70 560 CYS C O 1
ATOM 7368 N N . LEU B 1 561 ? 145.235 152.959 148.341 1.00 49.04 561 LEU C N 1
ATOM 7369 C CA . LEU B 1 561 ? 144.134 153.365 147.468 1.00 49.04 561 LEU C CA 1
ATOM 7370 C C . LEU B 1 561 ? 144.406 154.707 146.791 1.00 49.04 561 LEU C C 1
ATOM 7371 O O . LEU B 1 561 ? 144.061 154.907 145.618 1.00 49.04 561 LEU C O 1
ATOM 7376 N N . LEU B 1 562 ? 145.019 155.643 147.512 1.00 49.90 562 LEU C N 1
ATOM 7377 C CA . LEU B 1 562 ? 145.421 156.908 146.900 1.00 49.90 562 LEU C CA 1
ATOM 7378 C C . LEU B 1 562 ? 146.402 156.695 145.753 1.00 49.90 562 LEU C C 1
ATOM 7379 O O . LEU B 1 562 ? 146.282 157.316 144.686 1.00 49.90 562 LEU C O 1
ATOM 7384 N N . LEU B 1 563 ? 147.396 155.836 145.958 1.00 51.34 563 LEU C N 1
ATOM 7385 C CA . LEU B 1 563 ? 148.360 155.600 144.891 1.00 51.34 563 LEU C CA 1
ATOM 7386 C C . LEU B 1 563 ? 147.698 154.904 143.705 1.00 51.34 563 LEU C C 1
ATOM 7387 O O . LEU B 1 563 ? 148.056 155.154 142.547 1.00 51.34 563 LEU C O 1
ATOM 7392 N N . PHE B 1 564 ? 146.725 154.030 143.972 1.00 52.88 564 PHE C N 1
ATOM 7393 C CA . PHE B 1 564 ? 145.929 153.460 142.890 1.00 52.88 564 PHE C CA 1
ATOM 7394 C C . PHE B 1 564 ? 145.287 154.552 142.051 1.00 52.88 564 PHE C C 1
ATOM 7395 O O . PHE B 1 564 ? 145.299 154.488 140.820 1.00 52.88 564 PHE C O 1
ATOM 7403 N N . TYR B 1 565 ? 144.674 155.541 142.700 1.00 53.33 565 TYR C N 1
ATOM 7404 C CA . TYR B 1 565 ? 144.000 156.583 141.930 1.00 53.33 565 TYR C CA 1
ATOM 7405 C C . TYR B 1 565 ? 144.987 157.390 141.097 1.00 53.33 565 TYR C C 1
ATOM 7406 O O . TYR B 1 565 ? 144.677 157.792 139.969 1.00 53.33 565 TYR C O 1
ATOM 7415 N N . ILE B 1 566 ? 146.184 157.635 141.630 1.00 56.70 566 ILE C N 1
ATOM 7416 C CA . ILE B 1 566 ? 147.216 158.313 140.839 1.00 56.70 566 ILE C CA 1
ATOM 7417 C C . ILE B 1 566 ? 147.548 157.510 139.580 1.00 56.70 566 ILE C C 1
ATOM 7418 O O . ILE B 1 566 ? 147.587 158.049 138.467 1.00 56.70 566 ILE C O 1
ATOM 7423 N N . CYS B 1 567 ? 147.771 156.202 139.735 1.00 59.56 567 CYS C N 1
ATOM 7424 C CA . CYS B 1 567 ? 148.101 155.368 138.577 1.00 59.56 567 CYS C CA 1
ATOM 7425 C C . CYS B 1 567 ? 146.960 155.333 137.564 1.00 59.56 567 CYS C C 1
ATOM 7426 O O . CYS B 1 567 ? 147.189 155.334 136.347 1.00 59.56 567 CYS C O 1
ATOM 7429 N N . PHE B 1 568 ? 145.723 155.279 138.052 1.00 55.40 568 PHE C N 1
ATOM 7430 C CA . PHE B 1 568 ? 144.566 155.295 137.166 1.00 55.40 568 PHE C CA 1
ATOM 7431 C C . PHE B 1 568 ? 144.524 156.569 136.342 1.00 55.40 568 PHE C C 1
ATOM 7432 O O . PHE B 1 568 ? 144.240 156.535 135.139 1.00 55.40 568 PHE C O 1
ATOM 7440 N N . ILE B 1 569 ? 144.800 157.709 136.971 1.00 57.50 569 ILE C N 1
ATOM 7441 C CA . ILE B 1 569 ? 144.695 158.954 136.224 1.00 57.50 569 ILE C CA 1
ATOM 7442 C C . ILE B 1 569 ? 145.854 159.055 135.239 1.00 57.50 569 ILE C C 1
ATOM 7443 O O . ILE B 1 569 ? 145.726 159.663 134.170 1.00 57.50 569 ILE C O 1
ATOM 7448 N N . VAL B 1 570 ? 146.982 158.410 135.553 1.00 58.76 570 VAL C N 1
ATOM 7449 C CA . VAL B 1 570 ? 148.087 158.306 134.599 1.00 58.76 570 VAL C CA 1
ATOM 7450 C C . VAL B 1 570 ? 147.644 157.567 133.343 1.00 58.76 570 VAL C C 1
ATOM 7451 O O . VAL B 1 570 ? 147.873 158.024 132.218 1.00 58.76 570 VAL C O 1
ATOM 7455 N N . VAL B 1 571 ? 147.031 156.399 133.515 1.00 56.17 571 VAL C N 1
ATOM 7456 C CA . VAL B 1 571 ? 146.630 155.608 132.355 1.00 56.17 571 VAL C CA 1
ATOM 7457 C C . VAL B 1 571 ? 145.572 156.342 131.543 1.00 56.17 571 VAL C C 1
ATOM 7458 O O . VAL B 1 571 ? 145.577 156.300 130.308 1.00 56.17 571 VAL C O 1
ATOM 7462 N N . VAL B 1 572 ? 144.648 157.024 132.218 1.00 58.02 572 VAL C N 1
ATOM 7463 C CA . VAL B 1 572 ? 143.651 157.825 131.509 1.00 58.02 572 VAL C CA 1
ATOM 7464 C C . VAL B 1 572 ? 144.325 158.885 130.657 1.00 58.02 572 VAL C C 1
ATOM 7465 O O . VAL B 1 572 ? 143.943 159.122 129.505 1.00 58.02 572 VAL C O 1
ATOM 7469 N N . LEU B 1 573 ? 145.335 159.544 131.215 1.00 62.17 573 LEU C N 1
ATOM 7470 C CA . LEU B 1 573 ? 145.979 160.640 130.510 1.00 62.17 573 LEU C CA 1
ATOM 7471 C C . LEU B 1 573 ? 146.767 160.130 129.311 1.00 62.17 573 LEU C C 1
ATOM 7472 O O . LEU B 1 573 ? 146.806 160.780 128.266 1.00 62.17 573 LEU C O 1
ATOM 7477 N N . LEU B 1 574 ? 147.396 158.964 129.442 1.00 61.65 574 LEU C N 1
ATOM 7478 C CA . LEU B 1 574 ? 148.060 158.353 128.294 1.00 61.65 574 LEU C CA 1
ATOM 7479 C C . LEU B 1 574 ? 147.062 157.966 127.211 1.00 61.65 574 LEU C C 1
ATOM 7480 O O . LEU B 1 574 ? 147.357 158.078 126.021 1.00 61.65 574 LEU C O 1
ATOM 7485 N N . THR B 1 575 ? 145.889 157.466 127.603 1.00 62.25 575 THR C N 1
ATOM 7486 C CA . THR B 1 575 ? 144.890 157.048 126.623 1.00 62.25 575 THR C CA 1
ATOM 7487 C C . THR B 1 575 ? 144.274 158.233 125.896 1.00 62.25 575 THR C C 1
ATOM 7488 O O . THR B 1 575 ? 143.863 158.101 124.741 1.00 62.25 575 THR C O 1
ATOM 7492 N N . GLU B 1 576 ? 144.175 159.385 126.554 1.00 68.91 576 GLU C N 1
ATOM 7493 C CA . GLU B 1 576 ? 143.520 160.528 125.925 1.00 68.91 576 GLU C CA 1
ATOM 7494 C C . GLU B 1 576 ? 144.401 161.188 124.871 1.00 68.91 576 GLU C C 1
ATOM 7495 O O . GLU B 1 576 ? 143.892 161.715 123.878 1.00 68.91 576 GLU C O 1
ATOM 7501 N N . PHE B 1 577 ? 145.712 161.186 125.065 1.00 68.54 577 PHE C N 1
ATOM 7502 C CA . PHE B 1 577 ? 146.627 161.767 124.092 1.00 68.54 577 PHE C CA 1
ATOM 7503 C C . PHE B 1 577 ? 147.052 160.785 123.014 1.00 68.54 577 PHE C C 1
ATOM 7504 O O . PHE B 1 577 ? 147.888 161.133 122.180 1.00 68.54 577 PHE C O 1
ATOM 7512 N N . GLY B 1 578 ? 146.526 159.569 123.016 1.00 63.76 578 GLY C N 1
ATOM 7513 C CA . GLY B 1 578 ? 146.854 158.616 121.987 1.00 63.76 578 GLY C CA 1
ATOM 7514 C C . GLY B 1 578 ? 148.200 157.959 122.125 1.00 63.76 578 GLY C C 1
ATOM 7515 O O . GLY B 1 578 ? 148.662 157.333 121.170 1.00 63.76 578 GLY C O 1
ATOM 7516 N N . VAL B 1 579 ? 148.852 158.080 123.279 1.00 61.36 579 VAL C N 1
ATOM 7517 C CA . VAL B 1 579 ? 150.121 157.392 123.472 1.00 61.36 579 VAL C CA 1
ATOM 7518 C C . VAL B 1 579 ? 149.908 155.889 123.548 1.00 61.36 579 VAL C C 1
ATOM 7519 O O . VAL B 1 579 ? 150.747 155.116 123.075 1.00 61.36 579 VAL C O 1
ATOM 7523 N N . ILE B 1 580 ? 148.797 155.435 124.118 1.00 61.01 580 ILE C N 1
ATOM 7524 C CA . ILE B 1 580 ? 148.389 154.044 123.993 1.00 61.01 580 ILE C CA 1
ATOM 7525 C C . ILE B 1 580 ? 147.150 153.991 123.115 1.00 61.01 580 ILE C C 1
ATOM 7526 O O . ILE B 1 580 ? 146.171 154.705 123.349 1.00 61.01 580 ILE C O 1
ATOM 7531 N N . HIS B 1 581 ? 147.214 153.154 122.093 1.00 60.73 581 HIS C N 1
ATOM 7532 C CA . HIS B 1 581 ? 146.253 153.090 121.016 1.00 60.73 581 HIS C CA 1
ATOM 7533 C C . HIS B 1 581 ? 146.213 151.640 120.567 1.00 60.73 581 HIS C C 1
ATOM 7534 O O . HIS B 1 581 ? 146.670 150.750 121.286 1.00 60.73 581 HIS C O 1
ATOM 7541 N N . LEU B 1 582 ? 145.683 151.386 119.385 1.00 60.32 582 LEU C N 1
ATOM 7542 C CA . LEU B 1 582 ? 145.684 150.025 118.894 1.00 60.32 582 LEU C CA 1
ATOM 7543 C C . LEU B 1 582 ? 145.701 149.957 117.383 1.00 60.32 582 LEU C C 1
ATOM 7544 O O . LEU B 1 582 ? 146.630 149.400 116.800 1.00 60.32 582 LEU C O 1
ATOM 7549 N N . MET C 1 50 ? 180.646 164.587 106.521 1.00 126.65 50 MET A N 1
ATOM 7550 C CA . MET C 1 50 ? 180.929 164.621 107.949 1.00 126.65 50 MET A CA 1
ATOM 7551 C C . MET C 1 50 ? 179.839 163.880 108.710 1.00 126.65 50 MET A C 1
ATOM 7552 O O . MET C 1 50 ? 178.999 164.501 109.359 1.00 126.65 50 MET A O 1
ATOM 7557 N N . ALA C 1 51 ? 179.854 162.553 108.628 1.00 116.06 51 ALA A N 1
ATOM 7558 C CA . ALA C 1 51 ? 178.759 161.761 109.167 1.00 116.06 51 ALA A CA 1
ATOM 7559 C C . ALA C 1 51 ? 178.675 161.903 110.679 1.00 116.06 51 ALA A C 1
ATOM 7560 O O . ALA C 1 51 ? 179.695 162.001 111.364 1.00 116.06 51 ALA A O 1
ATOM 7562 N N . ASP C 1 52 ? 177.445 161.933 111.193 1.00 111.93 52 ASP A N 1
ATOM 7563 C CA . ASP C 1 52 ? 177.232 161.897 112.632 1.00 111.93 52 ASP A CA 1
ATOM 7564 C C . ASP C 1 52 ? 177.942 160.686 113.201 1.00 111.93 52 ASP A C 1
ATOM 7565 O O . ASP C 1 52 ? 177.801 159.574 112.694 1.00 111.93 52 ASP A O 1
ATOM 7570 N N . CYS C 1 53 ? 178.716 160.898 114.258 1.00 106.58 53 CYS A N 1
ATOM 7571 C CA . CYS C 1 53 ? 179.640 159.861 114.672 1.00 106.58 53 CYS A CA 1
ATOM 7572 C C . CYS C 1 53 ? 179.009 158.876 115.640 1.00 106.58 53 CYS A C 1
ATOM 7573 O O . CYS C 1 53 ? 179.724 158.159 116.345 1.00 106.58 53 CYS A O 1
ATOM 7576 N N . ARG C 1 54 ? 177.686 158.828 115.685 1.00 98.24 54 ARG A N 1
ATOM 7577 C CA . ARG C 1 54 ? 176.988 157.681 116.233 1.00 98.24 54 ARG A CA 1
ATOM 7578 C C . ARG C 1 54 ? 176.892 156.544 115.221 1.00 98.24 54 ARG A C 1
ATOM 7579 O O . ARG C 1 54 ? 176.496 155.431 115.582 1.00 98.24 54 ARG A O 1
ATOM 7587 N N . ALA C 1 55 ? 177.282 156.787 113.975 1.00 103.83 55 ALA A N 1
ATOM 7588 C CA . ALA C 1 55 ? 177.324 155.769 112.937 1.00 103.83 55 ALA A CA 1
ATOM 7589 C C . ALA C 1 55 ? 178.510 154.824 113.072 1.00 103.83 55 ALA A C 1
ATOM 7590 O O . ALA C 1 55 ? 178.726 154.003 112.177 1.00 103.83 55 ALA A O 1
ATOM 7592 N N . VAL C 1 56 ? 179.273 154.914 114.160 1.00 104.30 56 VAL A N 1
ATOM 7593 C CA . VAL C 1 56 ? 180.525 154.174 114.258 1.00 104.30 56 VAL A CA 1
ATOM 7594 C C . VAL C 1 56 ? 180.269 152.676 114.320 1.00 104.30 56 VAL A C 1
ATOM 7595 O O . VAL C 1 56 ? 181.047 151.883 113.784 1.00 104.30 56 VAL A O 1
ATOM 7599 N N . CYS C 1 57 ? 179.183 152.258 114.965 1.00 105.82 57 CYS A N 1
ATOM 7600 C CA . CYS C 1 57 ? 178.843 150.841 115.001 1.00 105.82 57 CYS A CA 1
ATOM 7601 C C . CYS C 1 57 ? 178.272 150.339 113.685 1.00 105.82 57 CYS A C 1
ATOM 7602 O O . CYS C 1 57 ? 178.059 149.131 113.540 1.00 105.82 57 CYS A O 1
ATOM 7605 N N . SER C 1 58 ? 178.018 151.223 112.726 1.00 106.95 58 SER A N 1
ATOM 7606 C CA . SER C 1 58 ? 177.602 150.814 111.396 1.00 106.95 58 SER A CA 1
ATOM 7607 C C . SER C 1 58 ? 178.779 150.608 110.456 1.00 106.95 58 SER A C 1
ATOM 7608 O O . SER C 1 58 ? 178.615 150.730 109.239 1.00 106.95 58 SER A O 1
ATOM 7611 N N . LEU C 1 59 ? 179.958 150.308 110.988 1.00 106.46 59 LEU A N 1
ATOM 7612 C CA . LEU C 1 59 ? 181.168 150.166 110.197 1.00 106.46 59 LEU A CA 1
ATOM 7613 C C . LEU C 1 59 ? 181.842 148.836 110.496 1.00 106.46 59 LEU A C 1
ATOM 7614 O O . LEU C 1 59 ? 181.547 148.166 111.487 1.00 106.46 59 LEU A O 1
ATOM 7619 N N . ASN C 1 60 ? 182.761 148.460 109.614 1.00 112.86 60 ASN A N 1
ATOM 7620 C CA . ASN C 1 60 ? 183.607 147.306 109.862 1.00 112.86 60 ASN A CA 1
ATOM 7621 C C . ASN C 1 60 ? 184.593 147.621 110.975 1.00 112.86 60 ASN A C 1
ATOM 7622 O O . ASN C 1 60 ? 185.084 148.746 111.098 1.00 112.86 60 ASN A O 1
ATOM 7627 N N . THR C 1 61 ? 184.892 146.605 111.787 1.00 111.59 61 THR A N 1
ATOM 7628 C CA . THR C 1 61 ? 185.709 146.823 112.974 1.00 111.59 61 THR A CA 1
ATOM 7629 C C . THR C 1 61 ? 187.113 147.301 112.640 1.00 111.59 61 THR A C 1
ATOM 7630 O O . THR C 1 61 ? 187.782 147.870 113.507 1.00 111.59 61 THR A O 1
ATOM 7634 N N . SER C 1 62 ? 187.579 147.083 111.414 1.00 113.02 62 SER A N 1
ATOM 7635 C CA . SER C 1 62 ? 188.908 147.544 111.042 1.00 113.02 62 SER A CA 1
ATOM 7636 C C . SER C 1 62 ? 188.949 149.035 110.744 1.00 113.02 62 SER A C 1
ATOM 7637 O O . SER C 1 62 ? 190.040 149.609 110.682 1.00 113.02 62 SER A O 1
ATOM 7640 N N . ASP C 1 63 ? 187.797 149.672 110.560 1.00 112.14 63 ASP A N 1
ATOM 7641 C CA . ASP C 1 63 ? 187.738 151.097 110.272 1.00 112.14 63 ASP A CA 1
ATOM 7642 C C . ASP C 1 63 ? 187.410 151.936 111.494 1.00 112.14 63 ASP A C 1
ATOM 7643 O O . ASP C 1 63 ? 187.643 153.149 111.474 1.00 112.14 63 ASP A O 1
ATOM 7648 N N . ARG C 1 64 ? 186.902 151.312 112.558 1.00 107.18 64 ARG A N 1
ATOM 7649 C CA . ARG C 1 64 ? 186.377 152.051 113.700 1.00 107.18 64 ARG A CA 1
ATOM 7650 C C . ARG C 1 64 ? 187.351 153.116 114.182 1.00 107.18 64 ARG A C 1
ATOM 7651 O O . ARG C 1 64 ? 187.029 154.310 114.141 1.00 107.18 64 ARG A O 1
ATOM 7659 N N . CYS C 1 65 ? 188.561 152.720 114.600 1.00 109.70 65 CYS A N 1
ATOM 7660 C CA . CYS C 1 65 ? 189.529 153.723 115.046 1.00 109.70 65 CYS A CA 1
ATOM 7661 C C . CYS C 1 65 ? 189.673 154.869 114.066 1.00 109.70 65 CYS A C 1
ATOM 7662 O O . CYS C 1 65 ? 189.592 156.033 114.470 1.00 109.70 65 CYS A O 1
ATOM 7665 N N . ASP C 1 66 ? 189.856 154.577 112.780 1.00 109.19 66 ASP A N 1
ATOM 7666 C CA . ASP C 1 66 ? 190.051 155.674 111.843 1.00 109.19 66 ASP A CA 1
ATOM 7667 C C . ASP C 1 66 ? 188.895 156.655 111.925 1.00 109.19 66 ASP A C 1
ATOM 7668 O O . ASP C 1 66 ? 189.110 157.862 112.072 1.00 109.19 66 ASP A O 1
ATOM 7673 N N . PHE C 1 67 ? 187.663 156.144 111.932 1.00 106.64 67 PHE A N 1
ATOM 7674 C CA . PHE C 1 67 ? 186.505 157.017 112.057 1.00 106.64 67 PHE A CA 1
ATOM 7675 C C . PHE C 1 67 ? 186.621 157.896 113.290 1.00 106.64 67 PHE A C 1
ATOM 7676 O O . PHE C 1 67 ? 186.477 159.122 113.203 1.00 106.64 67 PHE A O 1
ATOM 7684 N N . VAL C 1 68 ? 186.953 157.297 114.435 1.00 104.69 68 VAL A N 1
ATOM 7685 C CA . VAL C 1 68 ? 187.047 158.063 115.672 1.00 104.69 68 VAL A CA 1
ATOM 7686 C C . VAL C 1 68 ? 188.109 159.146 115.549 1.00 104.69 68 VAL A C 1
ATOM 7687 O O . VAL C 1 68 ? 187.933 160.261 116.049 1.00 104.69 68 VAL A O 1
ATOM 7691 N N . LYS C 1 69 ? 189.213 158.853 114.862 1.00 107.35 69 LYS A N 1
ATOM 7692 C CA . LYS C 1 69 ? 190.260 159.857 114.723 1.00 107.35 69 LYS A CA 1
ATOM 7693 C C . LYS C 1 69 ? 189.844 160.961 113.762 1.00 107.35 69 LYS A C 1
ATOM 7694 O O . LYS C 1 69 ? 190.299 162.102 113.887 1.00 107.35 69 LYS A O 1
ATOM 7700 N N . ARG C 1 70 ? 188.990 160.647 112.789 1.00 110.77 70 ARG A N 1
ATOM 7701 C CA . ARG C 1 70 ? 188.718 161.630 111.749 1.00 110.77 70 ARG A CA 1
ATOM 7702 C C . ARG C 1 70 ? 187.564 162.556 112.093 1.00 110.77 70 ARG A C 1
ATOM 7703 O O . ARG C 1 70 ? 187.587 163.726 111.697 1.00 110.77 70 ARG A O 1
ATOM 7711 N N . ASN C 1 71 ? 186.565 162.074 112.824 1.00 107.17 71 ASN A N 1
ATOM 7712 C CA . ASN C 1 71 ? 185.332 162.823 112.988 1.00 107.17 71 ASN A CA 1
ATOM 7713 C C . ASN C 1 71 ? 185.460 163.770 114.168 1.00 107.17 71 ASN A C 1
ATOM 7714 O O . ASN C 1 71 ? 185.599 163.305 115.307 1.00 107.17 71 ASN A O 1
ATOM 7719 N N . PRO C 1 72 ? 185.416 165.086 113.958 1.00 103.42 72 PRO A N 1
ATOM 7720 C CA . PRO C 1 72 ? 185.459 166.015 115.096 1.00 103.42 72 PRO A CA 1
ATOM 7721 C C . PRO C 1 72 ? 184.254 165.914 116.010 1.00 103.42 72 PRO A C 1
ATOM 7722 O O . PRO C 1 72 ? 184.290 166.463 117.115 1.00 103.42 72 PRO A O 1
ATOM 7726 N N . ASP C 1 73 ? 183.181 165.250 115.579 1.00 101.15 73 ASP A N 1
ATOM 7727 C CA . ASP C 1 73 ? 181.995 165.140 116.415 1.00 101.15 73 ASP A CA 1
ATOM 7728 C C . ASP C 1 73 ? 182.206 164.156 117.556 1.00 101.15 73 ASP A C 1
ATOM 7729 O O . ASP C 1 73 ? 181.541 164.262 118.590 1.00 101.15 73 ASP A O 1
ATOM 7734 N N . CYS C 1 74 ? 183.116 163.191 117.392 1.00 102.33 74 CYS A N 1
ATOM 7735 C CA . CYS C 1 74 ? 183.550 162.323 118.483 1.00 102.33 74 CYS A CA 1
ATOM 7736 C C . CYS C 1 74 ? 184.773 162.844 119.210 1.00 102.33 74 CYS A C 1
ATOM 7737 O O . CYS C 1 74 ? 185.575 162.045 119.705 1.00 102.33 74 CYS A O 1
ATOM 7740 N N . HIS C 1 75 ? 184.956 164.152 119.281 1.00 99.81 75 HIS A N 1
ATOM 7741 C CA . HIS C 1 75 ? 185.957 164.730 120.156 1.00 99.81 75 HIS A CA 1
ATOM 7742 C C . HIS C 1 75 ? 185.263 165.628 121.165 1.00 99.81 75 HIS A C 1
ATOM 7743 O O . HIS C 1 75 ? 184.232 166.237 120.870 1.00 99.81 75 HIS A O 1
ATOM 7750 N N . SER C 1 76 ? 185.824 165.686 122.367 1.00 91.67 76 SER A N 1
ATOM 7751 C CA . SER C 1 76 ? 185.253 166.475 123.441 1.00 91.67 76 SER A CA 1
ATOM 7752 C C . SER C 1 76 ? 185.934 167.837 123.499 1.00 91.67 76 SER A C 1
ATOM 7753 O O . SER C 1 76 ? 186.883 168.112 122.765 1.00 91.67 76 SER A O 1
ATOM 7756 N N . GLU C 1 77 ? 185.440 168.714 124.376 1.00 90.60 77 GLU A N 1
ATOM 7757 C CA . GLU C 1 77 ? 186.110 169.982 124.624 1.00 90.60 77 GLU A CA 1
ATOM 7758 C C . GLU C 1 77 ? 186.983 169.979 125.865 1.00 90.60 77 GLU A C 1
ATOM 7759 O O . GLU C 1 77 ? 187.910 170.788 125.943 1.00 90.60 77 GLU A O 1
ATOM 7765 N N . GLY C 1 78 ? 186.719 169.102 126.828 1.00 87.22 78 GLY A N 1
ATOM 7766 C CA . GLY C 1 78 ? 187.467 169.111 128.066 1.00 87.22 78 GLY A CA 1
ATOM 7767 C C . GLY C 1 78 ? 187.757 167.702 128.524 1.00 87.22 78 GLY A C 1
ATOM 7768 O O . GLY C 1 78 ? 187.308 166.726 127.924 1.00 87.22 78 GLY A O 1
ATOM 7769 N N . GLY C 1 79 ? 188.519 167.608 129.595 1.00 81.80 79 GLY A N 1
ATOM 7770 C CA . GLY C 1 79 ? 188.879 166.334 130.173 1.00 81.80 79 GLY A CA 1
ATOM 7771 C C . GLY C 1 79 ? 190.299 165.941 129.821 1.00 81.80 79 GLY A C 1
ATOM 7772 O O . GLY C 1 79 ? 191.039 166.671 129.161 1.00 81.80 79 GLY A O 1
ATOM 7773 N N . TYR C 1 80 ? 190.673 164.759 130.282 1.00 82.98 80 TYR A N 1
ATOM 7774 C CA . TYR C 1 80 ? 192.013 164.232 130.080 1.00 82.98 80 TYR A CA 1
ATOM 7775 C C . TYR C 1 80 ? 192.038 162.915 129.329 1.00 82.98 80 TYR A C 1
ATOM 7776 O O . TYR C 1 80 ? 192.884 162.730 128.457 1.00 82.98 80 TYR A O 1
ATOM 7785 N N . LEU C 1 81 ? 191.125 162.001 129.623 1.00 83.24 81 LEU A N 1
ATOM 7786 C CA . LEU C 1 81 ? 191.059 160.728 128.927 1.00 83.24 81 LEU A CA 1
ATOM 7787 C C . LEU C 1 81 ? 190.025 160.793 127.815 1.00 83.24 81 LEU A C 1
ATOM 7788 O O . LEU C 1 81 ? 189.043 161.534 127.895 1.00 83.24 81 LEU A O 1
ATOM 7793 N N . ASP C 1 82 ? 190.261 160.019 126.765 1.00 86.77 82 ASP A N 1
ATOM 7794 C CA . ASP C 1 82 ? 189.301 159.838 125.687 1.00 86.77 82 ASP A CA 1
ATOM 7795 C C . ASP C 1 82 ? 188.753 158.427 125.800 1.00 86.77 82 ASP A C 1
ATOM 7796 O O . ASP C 1 82 ? 189.519 157.460 125.796 1.00 86.77 82 ASP A O 1
ATOM 7801 N N . TYR C 1 83 ? 187.437 158.310 125.906 1.00 78.60 83 TYR A N 1
ATOM 7802 C CA . TYR C 1 83 ? 186.839 157.034 126.257 1.00 78.60 83 TYR A CA 1
ATOM 7803 C C . TYR C 1 83 ? 186.362 156.254 125.046 1.00 78.60 83 TYR A C 1
ATOM 7804 O O . TYR C 1 83 ? 186.409 155.021 125.061 1.00 78.60 83 TYR A O 1
ATOM 7813 N N . LEU C 1 84 ? 185.902 156.940 123.999 1.00 85.34 84 LEU A N 1
ATOM 7814 C CA . LEU C 1 84 ? 185.586 156.264 122.745 1.00 85.34 84 LEU A CA 1
ATOM 7815 C C . LEU C 1 84 ? 186.839 155.681 122.114 1.00 85.34 84 LEU A C 1
ATOM 7816 O O . LEU C 1 84 ? 186.826 154.555 121.600 1.00 85.34 84 LEU A O 1
ATOM 7821 N N . LYS C 1 85 ? 187.930 156.439 122.152 1.00 88.40 85 LYS A N 1
ATOM 7822 C CA . LYS C 1 85 ? 189.204 155.955 121.648 1.00 88.40 85 LYS A CA 1
ATOM 7823 C C . LYS C 1 85 ? 189.656 154.713 122.398 1.00 88.40 85 LYS A C 1
ATOM 7824 O O . LYS C 1 85 ? 190.135 153.754 121.790 1.00 88.40 85 LYS A O 1
ATOM 7830 N N . GLY C 1 86 ? 189.512 154.710 123.719 1.00 87.19 86 GLY A N 1
ATOM 7831 C CA . GLY C 1 86 ? 189.850 153.523 124.483 1.00 87.19 86 GLY A CA 1
ATOM 7832 C C . GLY C 1 86 ? 188.933 152.355 124.189 1.00 87.19 86 GLY A C 1
ATOM 7833 O O . GLY C 1 86 ? 189.359 151.201 124.222 1.00 87.19 86 GLY A O 1
ATOM 7834 N N . ILE C 1 87 ? 187.656 152.631 123.926 1.00 88.93 87 ILE A N 1
ATOM 7835 C CA . ILE C 1 87 ? 186.715 151.560 123.604 1.00 88.93 87 ILE A CA 1
ATOM 7836 C C . ILE C 1 87 ? 187.119 150.871 122.311 1.00 88.93 87 ILE A C 1
ATOM 7837 O O . ILE C 1 87 ? 187.207 149.641 122.241 1.00 88.93 87 ILE A O 1
ATOM 7842 N N . PHE C 1 88 ? 187.384 151.654 121.271 1.00 94.30 88 PHE A N 1
ATOM 7843 C CA . PHE C 1 88 ? 187.512 151.097 119.934 1.00 94.30 88 PHE A CA 1
ATOM 7844 C C . PHE C 1 88 ? 188.945 150.802 119.519 1.00 94.30 88 PHE A C 1
ATOM 7845 O O . PHE C 1 88 ? 189.149 150.032 118.578 1.00 94.30 88 PHE A O 1
ATOM 7853 N N . CYS C 1 89 ? 189.939 151.367 120.189 1.00 99.71 89 CYS A N 1
ATOM 7854 C CA . CYS C 1 89 ? 191.319 151.188 119.761 1.00 99.71 89 CYS A CA 1
ATOM 7855 C C . CYS C 1 89 ? 192.136 150.356 120.733 1.00 99.71 89 CYS A C 1
ATOM 7856 O O . CYS C 1 89 ? 192.745 149.360 120.330 1.00 99.71 89 CYS A O 1
ATOM 7859 N N . TYR C 1 90 ? 192.176 150.741 122.005 1.00 101.24 90 TYR A N 1
ATOM 7860 C CA . TYR C 1 90 ? 192.959 149.992 122.976 1.00 101.24 90 TYR A CA 1
ATOM 7861 C C . TYR C 1 90 ? 192.385 148.597 123.187 1.00 101.24 90 TYR A C 1
ATOM 7862 O O . TYR C 1 90 ? 193.111 147.603 123.096 1.00 101.24 90 TYR A O 1
ATOM 7871 N N . PHE C 1 91 ? 191.146 148.503 123.436 1.00 99.52 91 PHE A N 1
ATOM 7872 C CA . PHE C 1 91 ? 190.599 147.177 123.666 1.00 99.52 91 PHE A CA 1
ATOM 7873 C C . PHE C 1 91 ? 190.326 146.466 122.344 1.00 99.52 91 PHE A C 1
ATOM 7874 O O . PHE C 1 91 ? 190.055 147.114 121.330 1.00 99.52 91 PHE A O 1
ATOM 7882 N N . PRO C 1 92 ? 190.396 145.137 122.321 1.00 103.33 92 PRO A N 1
ATOM 7883 C CA . PRO C 1 92 ? 190.050 144.394 121.107 1.00 103.33 92 PRO A CA 1
ATOM 7884 C C . PRO C 1 92 ? 188.556 144.143 121.032 1.00 103.33 92 PRO A C 1
ATOM 7885 O O . PRO C 1 92 ? 187.879 144.064 122.066 1.00 103.33 92 PRO A O 1
ATOM 7889 N N . PRO C 1 93 ? 188.009 143.997 119.824 1.00 103.90 93 PRO A N 1
ATOM 7890 C CA . PRO C 1 93 ? 186.546 143.982 119.659 1.00 103.90 93 PRO A CA 1
ATOM 7891 C C . PRO C 1 93 ? 185.829 142.892 120.435 1.00 103.90 93 PRO A C 1
ATOM 7892 O O . PRO C 1 93 ? 184.665 143.065 120.802 1.00 103.90 93 PRO A O 1
ATOM 7896 N N . ASN C 1 94 ? 186.489 141.763 120.680 1.00 104.91 94 ASN A N 1
ATOM 7897 C CA . ASN C 1 94 ? 185.841 140.708 121.451 1.00 104.91 94 ASN A CA 1
ATOM 7898 C C . ASN C 1 94 ? 185.698 141.102 122.915 1.00 104.91 94 ASN A C 1
ATOM 7899 O O . ASN C 1 94 ? 184.766 140.660 123.594 1.00 104.91 94 ASN A O 1
ATOM 7904 N N . LEU C 1 95 ? 186.599 141.950 123.413 1.00 100.82 95 LEU A N 1
ATOM 7905 C CA . LEU C 1 95 ? 186.598 142.376 124.808 1.00 100.82 95 LEU A CA 1
ATOM 7906 C C . LEU C 1 95 ? 185.761 143.625 125.046 1.00 100.82 95 LEU A C 1
ATOM 7907 O O . LEU C 1 95 ? 186.080 144.412 125.943 1.00 100.82 95 LEU A O 1
ATOM 7912 N N . LEU C 1 96 ? 184.716 143.849 124.255 1.00 95.34 96 LEU A N 1
ATOM 7913 C CA . LEU C 1 96 ? 183.877 145.021 124.488 1.00 95.34 96 LEU A CA 1
ATOM 7914 C C . LEU C 1 96 ? 183.232 145.016 125.864 1.00 95.34 96 LEU A C 1
ATOM 7915 O O . LEU C 1 96 ? 183.412 146.001 126.598 1.00 95.34 96 LEU A O 1
ATOM 7920 N N . PRO C 1 97 ? 182.494 143.981 126.285 1.00 91.61 97 PRO A N 1
ATOM 7921 C CA . PRO C 1 97 ? 181.784 144.096 127.567 1.00 91.61 97 PRO A CA 1
ATOM 7922 C C . PRO C 1 97 ? 182.696 144.393 128.734 1.00 91.61 97 PRO A C 1
ATOM 7923 O O . PRO C 1 97 ? 182.379 145.280 129.534 1.00 91.61 97 PRO A O 1
ATOM 7927 N N . LEU C 1 98 ? 183.851 143.732 128.820 1.00 89.04 98 LEU A N 1
ATOM 7928 C CA . LEU C 1 98 ? 184.756 143.990 129.933 1.00 89.04 98 LEU A CA 1
ATOM 7929 C C . LEU C 1 98 ? 185.090 145.468 130.030 1.00 89.04 98 LEU A C 1
ATOM 7930 O O . LEU C 1 98 ? 184.929 146.076 131.096 1.00 89.04 98 LEU A O 1
ATOM 7935 N N . ALA C 1 99 ? 185.498 146.075 128.913 1.00 87.07 99 ALA A N 1
ATOM 7936 C CA . ALA C 1 99 ? 185.791 147.502 128.911 1.00 87.07 99 ALA A CA 1
ATOM 7937 C C . ALA C 1 99 ? 184.643 148.290 129.509 1.00 87.07 99 ALA A C 1
ATOM 7938 O O . ALA C 1 99 ? 184.837 149.065 130.451 1.00 87.07 99 ALA A O 1
ATOM 7940 N N . ILE C 1 100 ? 183.428 148.047 129.031 1.00 82.67 100 ILE A N 1
ATOM 7941 C CA . ILE C 1 100 ? 182.317 148.833 129.528 1.00 82.67 100 ILE A CA 1
ATOM 7942 C C . ILE C 1 100 ? 182.089 148.558 130.999 1.00 82.67 100 ILE A C 1
ATOM 7943 O O . ILE C 1 100 ? 181.827 149.490 131.768 1.00 82.67 100 ILE A O 1
ATOM 7948 N N . THR C 1 101 ? 182.258 147.308 131.433 1.00 80.64 101 THR A N 1
ATOM 7949 C CA . THR C 1 101 ? 182.196 147.030 132.861 1.00 80.64 101 THR A CA 1
ATOM 7950 C C . THR C 1 101 ? 183.183 147.901 133.616 1.00 80.64 101 THR A C 1
ATOM 7951 O O . THR C 1 101 ? 182.801 148.610 134.555 1.00 80.64 101 THR A O 1
ATOM 7955 N N . LEU C 1 102 ? 184.437 147.930 133.160 1.00 78.32 102 LEU A N 1
ATOM 7956 C CA . LEU C 1 102 ? 185.427 148.782 133.802 1.00 78.32 102 LEU A CA 1
ATOM 7957 C C . LEU C 1 102 ? 184.946 150.217 133.851 1.00 78.32 102 LEU A C 1
ATOM 7958 O O . LEU C 1 102 ? 185.034 150.872 134.895 1.00 78.32 102 LEU A O 1
ATOM 7963 N N . TYR C 1 103 ? 184.372 150.703 132.750 1.00 75.17 103 TYR A N 1
ATOM 7964 C CA . TYR C 1 103 ? 183.938 152.091 132.713 1.00 75.17 103 TYR A CA 1
ATOM 7965 C C . TYR C 1 103 ? 182.934 152.365 133.812 1.00 75.17 103 TYR A C 1
ATOM 7966 O O . TYR C 1 103 ? 183.073 153.347 134.547 1.00 75.17 103 TYR A O 1
ATOM 7975 N N . VAL C 1 104 ? 181.971 151.465 134.003 1.00 72.50 104 VAL A N 1
ATOM 7976 C CA . VAL C 1 104 ? 180.992 151.692 135.055 1.00 72.50 104 VAL A CA 1
ATOM 7977 C C . VAL C 1 104 ? 181.690 151.794 136.399 1.00 72.50 104 VAL A C 1
ATOM 7978 O O . VAL C 1 104 ? 181.436 152.725 137.170 1.00 72.50 104 VAL A O 1
ATOM 7982 N N . PHE C 1 105 ? 182.636 150.891 136.670 1.00 70.65 105 PHE A N 1
ATOM 7983 C CA . PHE C 1 105 ? 183.385 150.975 137.918 1.00 70.65 105 PHE A CA 1
ATOM 7984 C C . PHE C 1 105 ? 184.049 152.330 138.048 1.00 70.65 105 PHE A C 1
ATOM 7985 O O . PHE C 1 105 ? 183.864 153.026 139.050 1.00 70.65 105 PHE A O 1
ATOM 7993 N N . TRP C 1 106 ? 184.751 152.760 137.001 1.00 63.99 106 TRP A 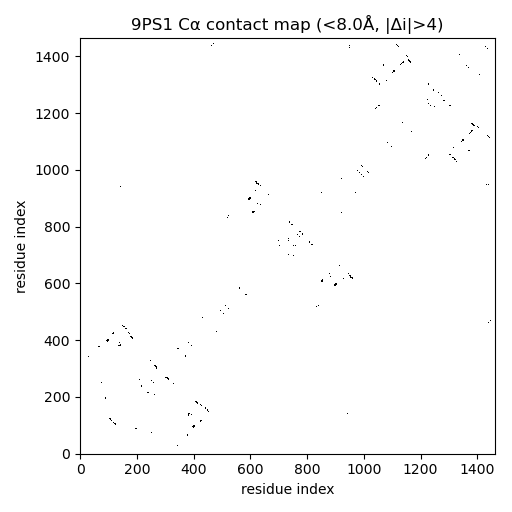N 1
ATOM 7994 C CA . TRP C 1 106 ? 185.394 154.063 137.038 1.00 63.99 106 TRP A CA 1
ATOM 7995 C C . TRP C 1 106 ? 184.368 155.140 137.325 1.00 63.99 106 TRP A C 1
ATOM 7996 O O . TRP C 1 106 ? 184.557 155.961 138.227 1.00 63.99 106 TRP A O 1
ATOM 8007 N N . LEU C 1 107 ? 183.219 155.072 136.656 1.00 64.77 107 LEU A N 1
ATOM 8008 C CA . LEU C 1 107 ? 182.178 156.060 136.878 1.00 64.77 107 LEU A CA 1
ATOM 8009 C C . LEU C 1 107 ? 181.751 156.077 138.334 1.00 64.77 107 LEU A C 1
ATOM 8010 O O . LEU C 1 107 ? 181.727 157.140 138.961 1.00 64.77 107 LEU A O 1
ATOM 8015 N N . LEU C 1 108 ? 181.507 154.901 138.916 1.00 64.69 108 LEU A N 1
ATOM 8016 C CA . LEU C 1 108 ? 181.116 154.858 140.320 1.00 64.69 108 LEU A CA 1
ATOM 8017 C C . LEU C 1 108 ? 182.182 155.491 141.188 1.00 64.69 108 LEU A C 1
ATOM 8018 O O . LEU C 1 108 ? 181.877 156.289 142.079 1.00 64.69 108 LEU A O 1
ATOM 8023 N N . TYR C 1 109 ? 183.449 155.176 140.910 1.00 66.88 109 TYR A N 1
ATOM 8024 C CA . TYR C 1 109 ? 184.548 155.721 141.753 1.00 66.88 109 TYR A CA 1
ATOM 8025 C C . TYR C 1 109 ? 184.562 157.249 141.628 1.00 66.88 109 TYR A C 1
ATOM 8026 O O . TYR C 1 109 ? 184.920 157.942 142.605 1.00 66.88 109 TYR A O 1
ATOM 8035 N N . LEU C 1 110 ? 184.180 157.762 140.455 1.00 60.97 110 LEU A N 1
ATOM 8036 C CA . LEU C 1 110 ? 184.143 159.234 140.248 1.00 60.97 110 LEU A CA 1
ATOM 8037 C C . LEU C 1 110 ? 183.117 159.839 141.215 1.00 60.97 110 LEU A C 1
ATOM 8038 O O . LEU C 1 110 ? 183.400 160.913 141.790 1.00 60.97 110 LEU A O 1
ATOM 8043 N N . PHE C 1 111 ? 181.976 159.167 141.386 1.00 60.96 111 PHE A N 1
ATOM 8044 C CA . PHE C 1 111 ? 180.920 159.669 142.305 1.00 60.96 111 PHE A CA 1
ATOM 8045 C C . PHE C 1 111 ? 181.491 159.742 143.719 1.00 60.96 111 PHE A C 1
ATOM 8046 O O . PHE C 1 111 ? 181.255 160.749 144.419 1.00 60.96 111 PHE A O 1
ATOM 8054 N N . LEU C 1 112 ? 182.223 158.702 144.131 1.00 63.55 112 LEU A N 1
ATOM 8055 C CA . LEU C 1 112 ? 182.815 158.701 145.463 1.00 63.55 112 LEU A CA 1
ATOM 8056 C C . LEU C 1 112 ? 183.624 159.966 145.682 1.00 63.55 112 LEU A C 1
ATOM 8057 O O . LEU C 1 112 ? 183.398 160.700 146.649 1.00 63.55 112 LEU A O 1
ATOM 8062 N N . ILE C 1 113 ? 184.511 160.282 144.738 1.00 63.36 113 ILE A N 1
ATOM 8063 C CA . ILE C 1 113 ? 185.304 161.498 144.845 1.00 63.36 113 ILE A CA 1
ATOM 8064 C C . ILE C 1 113 ? 184.388 162.694 145.002 1.00 63.36 113 ILE A C 1
ATOM 8065 O O . ILE C 1 113 ? 184.505 163.466 145.960 1.00 63.36 113 ILE A O 1
ATOM 8070 N N . LEU C 1 114 ? 183.387 162.795 144.128 1.00 61.65 114 LEU A N 1
ATOM 8071 C CA . LEU C 1 114 ? 182.511 163.956 144.147 1.00 61.65 114 LEU A CA 1
ATOM 8072 C C . LEU C 1 114 ? 181.836 164.097 145.496 1.00 61.65 114 LEU A C 1
ATOM 8073 O O . LEU C 1 114 ? 181.632 165.213 145.979 1.00 61.65 114 LEU A O 1
ATOM 8078 N N . GLY C 1 115 ? 181.504 162.975 146.132 1.00 64.70 115 GLY A N 1
ATOM 8079 C CA . GLY C 1 115 ? 180.904 163.056 147.449 1.00 64.70 115 GLY A CA 1
ATOM 8080 C C . GLY C 1 115 ? 181.881 163.573 148.479 1.00 64.70 115 GLY A C 1
ATOM 8081 O O . GLY C 1 115 ? 181.632 164.581 149.142 1.00 64.70 115 GLY A O 1
ATOM 8082 N N . VAL C 1 116 ? 183.043 162.930 148.574 1.00 68.77 116 VAL A N 1
ATOM 8083 C CA . VAL C 1 116 ? 183.972 163.261 149.646 1.00 68.77 116 VAL A CA 1
ATOM 8084 C C . VAL C 1 116 ? 184.397 164.712 149.537 1.00 68.77 116 VAL A C 1
ATOM 8085 O O . VAL C 1 116 ? 184.275 165.484 150.493 1.00 68.77 116 VAL A O 1
ATOM 8089 N N . THR C 1 117 ? 184.823 165.123 148.347 1.00 71.15 117 THR A N 1
ATOM 8090 C CA . THR C 1 117 ? 185.278 166.489 148.149 1.00 71.15 117 THR A CA 1
ATOM 8091 C C . THR C 1 117 ? 184.216 167.489 148.572 1.00 71.15 117 THR A C 1
ATOM 8092 O O . THR C 1 117 ? 184.534 168.546 149.119 1.00 71.15 117 THR A O 1
ATOM 8096 N N . ALA C 1 118 ? 182.945 167.166 148.352 1.00 72.74 118 ALA A N 1
ATOM 8097 C CA . ALA C 1 118 ? 181.905 168.148 148.620 1.00 72.74 118 ALA A CA 1
ATOM 8098 C C . ALA C 1 118 ? 181.617 168.252 150.106 1.00 72.74 118 ALA A C 1
ATOM 8099 O O . ALA C 1 118 ? 181.229 169.315 150.596 1.00 72.74 118 ALA A O 1
ATOM 8101 N N . ALA C 1 119 ? 181.809 167.162 150.846 1.00 75.67 119 ALA A N 1
ATOM 8102 C CA . ALA C 1 119 ? 181.288 167.116 152.204 1.00 75.67 119 ALA A CA 1
ATOM 8103 C C . ALA C 1 119 ? 182.362 167.442 153.225 1.00 75.67 119 ALA A C 1
ATOM 8104 O O . ALA C 1 119 ? 182.069 168.020 154.276 1.00 75.67 119 ALA A O 1
ATOM 8106 N N . LYS C 1 120 ? 183.608 167.088 152.942 1.00 79.20 120 LYS A N 1
ATOM 8107 C CA . LYS C 1 120 ? 184.662 167.259 153.922 1.00 79.20 120 LYS A CA 1
ATOM 8108 C C . LYS C 1 120 ? 185.528 168.477 153.668 1.00 79.20 120 LYS A C 1
ATOM 8109 O O . LYS C 1 120 ? 186.228 168.912 154.585 1.00 79.20 120 LYS A O 1
ATOM 8115 N N . PHE C 1 121 ? 185.509 169.037 152.461 1.00 79.77 121 PHE A N 1
ATOM 8116 C CA . PHE C 1 121 ? 186.500 170.041 152.102 1.00 79.77 121 PHE A CA 1
ATOM 8117 C C . PHE C 1 121 ? 185.869 171.309 151.557 1.00 79.77 121 PHE A C 1
ATOM 8118 O O . PHE C 1 121 ? 186.427 172.396 151.703 1.00 79.77 121 PHE A O 1
ATOM 8126 N N . PHE C 1 122 ? 184.706 171.181 150.934 1.00 81.29 122 PHE A N 1
ATOM 8127 C CA . PHE C 1 122 ? 184.041 172.280 150.249 1.00 81.29 122 PHE A CA 1
ATOM 8128 C C . PHE C 1 122 ? 183.130 173.054 151.192 1.00 81.29 122 PHE A C 1
ATOM 8129 O O . PHE C 1 122 ? 183.275 174.271 151.360 1.00 81.29 122 PHE A O 1
ATOM 8137 N N . CYS C 1 123 ? 182.217 172.352 151.835 1.00 89.09 123 CYS A N 1
ATOM 8138 C CA . CYS C 1 123 ? 181.236 172.961 152.715 1.00 89.09 123 CYS A CA 1
ATOM 8139 C C . CYS C 1 123 ? 181.865 173.441 154.023 1.00 89.09 123 CYS A C 1
ATOM 8140 O O . CYS C 1 123 ? 181.440 174.476 154.544 1.00 89.09 123 CYS A O 1
ATOM 8143 N N . PRO C 1 124 ? 182.845 172.739 154.605 1.00 88.93 124 PRO A N 1
ATOM 8144 C CA . PRO C 1 124 ? 183.567 173.337 155.738 1.00 88.93 124 PRO A CA 1
ATOM 8145 C C . PRO C 1 124 ? 184.200 174.681 155.433 1.00 88.93 124 PRO A C 1
ATOM 8146 O O . PRO C 1 124 ? 184.133 175.595 156.262 1.00 88.93 124 PRO A O 1
ATOM 8150 N N . ASN C 1 125 ? 184.806 174.842 154.262 1.00 91.70 125 ASN A N 1
ATOM 8151 C CA . ASN C 1 125 ? 185.431 176.118 153.945 1.00 91.70 125 ASN A CA 1
ATOM 8152 C C . ASN C 1 125 ? 184.381 177.176 153.657 1.00 91.70 125 ASN A C 1
ATOM 8153 O O . ASN C 1 125 ? 184.551 178.346 154.023 1.00 91.70 125 ASN A O 1
ATOM 8158 N N . LEU C 1 126 ? 183.280 176.781 153.015 1.00 94.76 126 LEU A N 1
ATOM 8159 C CA . LEU C 1 126 ? 182.164 177.705 152.841 1.00 94.76 126 LEU A CA 1
ATOM 8160 C C . LEU C 1 126 ? 181.644 178.192 154.185 1.00 94.76 126 LEU A C 1
ATOM 8161 O O . LEU C 1 126 ? 181.359 179.382 154.360 1.00 94.76 126 LEU A O 1
ATOM 8166 N N . SER C 1 127 ? 181.525 177.283 155.151 1.00 98.88 127 SER A N 1
ATOM 8167 C CA . SER C 1 127 ? 181.071 177.656 156.482 1.00 98.88 127 SER A CA 1
ATOM 8168 C C . SER C 1 127 ? 182.053 178.590 157.166 1.00 98.88 127 SER A C 1
ATOM 8169 O O . SER C 1 127 ? 181.645 179.523 157.859 1.00 98.88 127 SER A O 1
ATOM 8172 N N . ALA C 1 128 ? 183.352 178.339 157.014 1.00 101.93 128 ALA A N 1
ATOM 8173 C CA . ALA C 1 128 ? 184.342 179.237 157.602 1.00 101.93 128 ALA A CA 1
ATOM 8174 C C . ALA C 1 128 ? 184.210 180.641 157.032 1.00 101.93 128 ALA A C 1
ATOM 8175 O O . ALA C 1 128 ? 184.212 181.630 157.775 1.00 101.93 128 ALA A O 1
ATOM 8177 N N . ILE C 1 129 ? 184.073 180.744 155.708 1.00 101.96 129 ILE A N 1
ATOM 8178 C CA . ILE C 1 129 ? 183.937 182.053 155.073 1.00 101.96 129 ILE A CA 1
ATOM 8179 C C . ILE C 1 129 ? 182.675 182.755 155.552 1.00 101.96 129 ILE A C 1
ATOM 8180 O O . ILE C 1 129 ? 182.690 183.955 155.842 1.00 101.96 129 ILE A O 1
ATOM 8185 N N . SER C 1 130 ? 181.563 182.026 155.639 1.00 107.12 130 SER A N 1
ATOM 8186 C CA . SER C 1 130 ? 180.321 182.652 156.079 1.00 107.12 130 SER A CA 1
ATOM 8187 C C . SER C 1 130 ? 180.407 183.103 157.531 1.00 107.12 130 SER A C 1
ATOM 8188 O O . SER C 1 130 ? 180.128 184.265 157.842 1.00 107.12 130 SER A O 1
ATOM 8191 N N . THR C 1 131 ? 180.817 182.209 158.430 1.00 110.82 131 THR A N 1
ATOM 8192 C CA . THR C 1 131 ? 180.862 182.507 159.854 1.00 110.82 131 THR A CA 1
ATOM 8193 C C . THR C 1 131 ? 181.980 183.477 160.210 1.00 110.82 131 THR A C 1
ATOM 8194 O O . THR C 1 131 ? 182.032 183.947 161.351 1.00 110.82 131 THR A O 1
ATOM 8198 N N . SER C 1 132 ? 182.866 183.795 159.278 1.00 113.04 132 SER A N 1
ATOM 8199 C CA . SER C 1 132 ? 183.637 185.006 159.557 1.00 113.04 132 SER A CA 1
ATOM 8200 C C . SER C 1 132 ? 182.806 186.281 159.394 1.00 113.04 132 SER A C 1
ATOM 8201 O O . SER C 1 132 ? 183.401 187.364 159.362 1.00 113.04 132 SER A O 1
ATOM 8204 N N . LEU C 1 133 ? 181.475 186.199 159.264 1.00 116.93 133 LEU A N 1
ATOM 8205 C CA . LEU C 1 133 ? 180.631 187.379 159.119 1.00 116.93 133 LEU A CA 1
ATOM 8206 C C . LEU C 1 133 ? 179.348 187.267 159.943 1.00 116.93 133 LEU A C 1
ATOM 8207 O O . LEU C 1 133 ? 178.308 187.805 159.547 1.00 116.93 133 LEU A O 1
ATOM 8212 N N . LYS C 1 134 ? 179.403 186.568 161.083 1.00 123.61 134 LYS A N 1
ATOM 8213 C CA . LYS C 1 134 ? 178.331 186.546 162.089 1.00 123.61 134 LYS A CA 1
ATOM 8214 C C . LYS C 1 134 ? 177.002 186.057 161.501 1.00 123.61 134 LYS A C 1
ATOM 8215 O O . LYS C 1 134 ? 176.031 186.803 161.365 1.00 123.61 134 LYS A O 1
ATOM 8221 N N . LEU C 1 135 ? 176.982 184.778 161.152 1.00 122.95 135 LEU A N 1
ATOM 8222 C CA . LEU C 1 135 ? 175.772 184.133 160.667 1.00 122.95 135 LEU A CA 1
ATOM 8223 C C . LEU C 1 135 ? 175.189 183.228 161.747 1.00 122.95 135 LEU A C 1
ATOM 8224 O O . LEU C 1 135 ? 175.876 182.847 162.699 1.00 122.95 135 LEU A O 1
ATOM 8229 N N . SER C 1 136 ? 173.911 182.886 161.591 1.00 124.10 136 SER A N 1
ATOM 8230 C CA . SER C 1 136 ? 173.151 182.216 162.640 1.00 124.10 136 SER A CA 1
ATOM 8231 C C . SER C 1 136 ? 173.480 180.722 162.665 1.00 124.10 136 SER A C 1
ATOM 8232 O O . SER C 1 136 ? 174.453 180.262 162.063 1.00 124.10 136 SER A O 1
ATOM 8235 N N . HIS C 1 137 ? 172.669 179.946 163.385 1.00 122.08 137 HIS A N 1
ATOM 8236 C CA . HIS C 1 137 ? 172.963 178.546 163.664 1.00 122.08 137 HIS A CA 1
ATOM 8237 C C . HIS C 1 137 ? 171.982 177.561 163.043 1.00 122.08 137 HIS A C 1
ATOM 8238 O O . HIS C 1 137 ? 172.410 176.578 162.432 1.00 122.08 137 HIS A O 1
ATOM 8245 N N . ASN C 1 138 ? 170.674 177.765 163.212 1.00 116.22 138 ASN A N 1
ATOM 8246 C CA . ASN C 1 138 ? 169.727 176.734 162.796 1.00 116.22 138 ASN A CA 1
ATOM 8247 C C . ASN C 1 138 ? 169.548 176.709 161.284 1.00 116.22 138 ASN A C 1
ATOM 8248 O O . ASN C 1 138 ? 169.540 175.633 160.671 1.00 116.22 138 ASN A O 1
ATOM 8253 N N . VAL C 1 139 ? 169.397 177.878 160.662 1.00 108.48 139 VAL A N 1
ATOM 8254 C CA . VAL C 1 139 ? 169.299 177.922 159.206 1.00 108.48 139 VAL A CA 1
ATOM 8255 C C . VAL C 1 139 ? 170.616 177.485 158.581 1.00 108.48 139 VAL A C 1
ATOM 8256 O O . VAL C 1 139 ? 170.653 176.989 157.449 1.00 108.48 139 VAL A O 1
ATOM 8260 N N . ALA C 1 140 ? 171.718 177.646 159.311 1.00 104.90 140 ALA A N 1
ATOM 8261 C CA . ALA C 1 140 ? 172.977 177.077 158.853 1.00 104.90 140 ALA A CA 1
ATOM 8262 C C . ALA C 1 140 ? 172.825 175.585 158.590 1.00 104.90 140 ALA A C 1
ATOM 8263 O O . ALA C 1 140 ? 173.161 175.099 157.508 1.00 104.90 140 ALA A O 1
ATOM 8265 N N . GLY C 1 141 ? 172.289 174.844 159.559 1.00 100.51 141 GLY A N 1
ATOM 8266 C CA . GLY C 1 141 ? 172.037 173.430 159.336 1.00 100.51 141 GLY A CA 1
ATOM 8267 C C . GLY C 1 141 ? 170.977 173.187 158.280 1.00 100.51 141 GLY A C 1
ATOM 8268 O O . GLY C 1 141 ? 171.049 172.219 157.524 1.00 100.51 141 GLY A O 1
ATOM 8269 N N . VAL C 1 142 ? 169.979 174.064 158.217 1.00 99.62 142 VAL A N 1
ATOM 8270 C CA . VAL C 1 142 ? 168.897 173.902 157.250 1.00 99.62 142 VAL A CA 1
ATOM 8271 C C . VAL C 1 142 ? 169.443 173.923 155.825 1.00 99.62 142 VAL A C 1
ATOM 8272 O O . VAL C 1 142 ? 169.070 173.097 154.983 1.00 99.62 142 VAL A O 1
ATOM 8276 N N . THR C 1 143 ? 170.346 174.860 155.544 1.00 90.46 143 THR A N 1
ATOM 8277 C CA . THR C 1 143 ? 170.724 175.237 154.190 1.00 90.46 143 THR A CA 1
ATOM 8278 C C . THR C 1 143 ? 172.103 174.761 153.763 1.00 90.46 143 THR A C 1
ATOM 8279 O O . THR C 1 143 ? 172.298 174.453 152.585 1.00 90.46 143 THR A O 1
ATOM 8283 N N . PHE C 1 144 ? 173.077 174.702 154.669 1.00 87.31 144 PHE A N 1
ATOM 8284 C CA . PHE C 1 144 ? 174.384 174.204 154.288 1.00 87.31 144 PHE A CA 1
ATOM 8285 C C . PHE C 1 144 ? 174.341 172.721 153.974 1.00 87.31 144 PHE A C 1
ATOM 8286 O O . PHE C 1 144 ? 175.141 172.237 153.167 1.00 87.31 144 PHE A O 1
ATOM 8294 N N . LEU C 1 145 ? 173.406 171.988 154.574 1.00 78.31 145 LEU A N 1
ATOM 8295 C CA . LEU C 1 145 ? 173.193 170.606 154.164 1.00 78.31 145 LEU A CA 1
ATOM 8296 C C . LEU C 1 145 ? 172.773 170.538 152.704 1.00 78.31 145 LEU A C 1
ATOM 8297 O O . LEU C 1 145 ? 173.279 169.709 151.943 1.00 78.31 145 LEU A O 1
ATOM 8302 N N . ALA C 1 146 ? 171.872 171.427 152.291 1.00 75.33 146 ALA A N 1
ATOM 8303 C CA . ALA C 1 146 ? 171.459 171.484 150.895 1.00 75.33 146 ALA A CA 1
ATOM 8304 C C . ALA C 1 146 ? 172.616 171.860 149.985 1.00 75.33 146 ALA A C 1
ATOM 8305 O O . ALA C 1 146 ? 172.756 171.301 148.896 1.00 75.33 146 ALA A O 1
ATOM 8307 N N . PHE C 1 147 ? 173.452 172.809 150.405 1.00 76.04 147 PHE A N 1
ATOM 8308 C CA . PHE C 1 147 ? 174.593 173.200 149.576 1.00 76.04 147 PHE A CA 1
ATOM 8309 C C . PHE C 1 147 ? 175.559 172.038 149.376 1.00 76.04 147 PHE A C 1
ATOM 8310 O O . PHE C 1 147 ? 176.000 171.763 148.252 1.00 76.04 147 PHE A O 1
ATOM 8318 N N . GLY C 1 148 ? 175.910 171.352 150.464 1.00 68.83 148 GLY A N 1
ATOM 8319 C CA . GLY C 1 148 ? 176.815 170.224 150.366 1.00 68.83 148 GLY A CA 1
ATOM 8320 C C . GLY C 1 148 ? 176.245 169.064 149.583 1.00 68.83 148 GLY A C 1
ATOM 8321 O O . GLY C 1 148 ? 176.981 168.356 148.898 1.00 68.83 148 GLY A O 1
ATOM 8322 N N . ASN C 1 149 ? 174.937 168.841 149.680 1.00 64.70 149 ASN A N 1
ATOM 8323 C CA . ASN C 1 149 ? 174.305 167.786 148.902 1.00 64.70 149 ASN A CA 1
ATOM 8324 C C . ASN C 1 149 ? 174.149 168.156 147.438 1.00 64.70 149 ASN A C 1
ATOM 8325 O O . ASN C 1 149 ? 174.064 167.265 146.590 1.00 64.70 149 ASN A O 1
ATOM 8330 N N . GLY C 1 150 ? 174.084 169.440 147.121 1.00 61.17 150 GLY A N 1
ATOM 8331 C CA . GLY C 1 150 ? 173.817 169.846 145.762 1.00 61.17 150 GLY A CA 1
ATOM 8332 C C . GLY C 1 150 ? 175.006 170.284 144.947 1.00 61.17 150 GLY A C 1
ATOM 8333 O O . GLY C 1 150 ? 174.852 170.529 143.756 1.00 61.17 150 GLY A O 1
ATOM 8334 N N . ALA C 1 151 ? 176.184 170.410 145.551 1.00 60.07 151 ALA A N 1
ATOM 8335 C CA . ALA C 1 151 ? 177.363 170.784 144.767 1.00 60.07 151 ALA A CA 1
ATOM 8336 C C . ALA C 1 151 ? 177.626 169.875 143.569 1.00 60.07 151 ALA A C 1
ATOM 8337 O O . ALA C 1 151 ? 177.848 170.403 142.465 1.00 60.07 151 ALA A O 1
ATOM 8339 N N . PRO C 1 152 ? 177.620 168.540 143.691 1.00 59.32 152 PRO A N 1
ATOM 8340 C CA . PRO C 1 152 ? 177.779 167.711 142.486 1.00 59.32 152 PRO A CA 1
ATOM 8341 C C . PRO C 1 152 ? 176.742 167.986 141.418 1.00 59.32 152 PRO A C 1
ATOM 8342 O O . PRO C 1 152 ? 177.085 168.042 140.235 1.00 59.32 152 PRO A O 1
ATOM 8346 N N . ASP C 1 153 ? 175.482 168.177 141.813 1.00 57.78 153 ASP A N 1
ATOM 8347 C CA . ASP C 1 153 ? 174.416 168.438 140.855 1.00 57.78 153 ASP A CA 1
ATOM 8348 C C . ASP C 1 153 ? 174.662 169.732 140.092 1.00 57.78 153 ASP A C 1
ATOM 8349 O O . ASP C 1 153 ? 174.508 169.787 138.868 1.00 57.78 153 ASP A O 1
ATOM 8354 N N . ILE C 1 154 ? 175.060 170.782 140.805 1.00 58.25 154 ILE A N 1
ATOM 8355 C CA . ILE C 1 154 ? 175.295 172.080 140.187 1.00 58.25 154 ILE A CA 1
ATOM 8356 C C . ILE C 1 154 ? 176.458 172.006 139.212 1.00 58.25 154 ILE A C 1
ATOM 8357 O O . ILE C 1 154 ? 176.371 172.501 138.088 1.00 58.25 154 ILE A O 1
ATOM 8362 N N . PHE C 1 155 ? 177.566 171.391 139.620 1.00 60.61 155 PHE A N 1
ATOM 8363 C CA . PHE C 1 155 ? 178.722 171.376 138.729 1.00 60.61 155 PHE A CA 1
ATOM 8364 C C . PHE C 1 155 ? 178.486 170.473 137.529 1.00 60.61 155 PHE A C 1
ATOM 8365 O O . PHE C 1 155 ? 178.941 170.772 136.420 1.00 60.61 155 PHE A O 1
ATOM 8373 N N . SER C 1 156 ? 177.746 169.388 137.714 1.00 58.90 156 SER A N 1
ATOM 8374 C CA . SER C 1 156 ? 177.393 168.542 136.586 1.00 58.90 156 SER A CA 1
ATOM 8375 C C . SER C 1 156 ? 176.505 169.279 135.589 1.00 58.90 156 SER A C 1
ATOM 8376 O O . SER C 1 156 ? 176.690 169.149 134.374 1.00 58.90 156 SER A O 1
ATOM 8379 N N . ALA C 1 157 ? 175.540 170.064 136.077 1.00 58.52 157 ALA A N 1
ATOM 8380 C CA . ALA C 1 157 ? 174.700 170.845 135.173 1.00 58.52 157 ALA A CA 1
ATOM 8381 C C . ALA C 1 157 ? 175.493 171.928 134.457 1.00 58.52 157 ALA A C 1
ATOM 8382 O O . ALA C 1 157 ? 175.260 172.190 133.275 1.00 58.52 157 ALA A O 1
ATOM 8384 N N . LEU C 1 158 ? 176.420 172.581 135.154 1.00 60.08 158 LEU A N 1
ATOM 8385 C CA . LEU C 1 158 ? 177.266 173.575 134.501 1.00 60.08 158 LEU A CA 1
ATOM 8386 C C . LEU C 1 158 ? 178.093 172.959 133.386 1.00 60.08 158 LEU A C 1
ATOM 8387 O O . LEU C 1 158 ? 178.234 173.547 132.314 1.00 60.08 158 LEU A O 1
ATOM 8392 N N . VAL C 1 159 ? 178.669 171.783 133.625 1.00 59.98 159 VAL A N 1
ATOM 8393 C CA . VAL C 1 159 ? 179.468 171.145 132.583 1.00 59.98 159 VAL A CA 1
ATOM 8394 C C . VAL C 1 159 ? 178.592 170.720 131.414 1.00 59.98 159 VAL A C 1
ATOM 8395 O O . VAL C 1 159 ? 178.937 170.949 130.253 1.00 59.98 159 VAL A O 1
ATOM 8399 N N . ALA C 1 160 ? 177.441 170.108 131.693 1.00 62.59 160 ALA A N 1
ATOM 8400 C CA . ALA C 1 160 ? 176.600 169.594 130.614 1.00 62.59 160 ALA A CA 1
ATOM 8401 C C . ALA C 1 160 ? 176.020 170.711 129.756 1.00 62.59 160 ALA A C 1
ATOM 8402 O O . ALA C 1 160 ? 175.954 170.580 128.534 1.00 62.59 160 ALA A O 1
ATOM 8404 N N . PHE C 1 161 ? 175.603 171.821 130.363 1.00 65.69 161 PHE A N 1
ATOM 8405 C CA . PHE C 1 161 ? 175.010 172.898 129.580 1.00 65.69 161 PHE A CA 1
ATOM 8406 C C . PHE C 1 161 ? 176.005 173.581 128.656 1.00 65.69 161 PHE A C 1
ATOM 8407 O O . PHE C 1 161 ? 175.590 174.358 127.797 1.00 65.69 161 PHE A O 1
ATOM 8415 N N . SER C 1 162 ? 177.298 173.317 128.802 1.00 70.42 162 SER A N 1
ATOM 8416 C CA . SER C 1 162 ? 178.308 174.067 128.066 1.00 70.42 162 SER A CA 1
ATOM 8417 C C . SER C 1 162 ? 178.553 173.538 126.670 1.00 70.42 162 SER A C 1
ATOM 8418 O O . SER C 1 162 ? 179.504 173.982 126.024 1.00 70.42 162 SER A O 1
ATOM 8421 N N . ASP C 1 163 ? 177.735 172.608 126.188 1.00 76.44 163 ASP A N 1
ATOM 8422 C CA . ASP C 1 163 ? 177.947 171.961 124.936 1.00 76.44 163 ASP A CA 1
ATOM 8423 C C . ASP C 1 163 ? 176.568 171.560 124.446 1.00 76.44 163 ASP A C 1
ATOM 8424 O O . ASP C 1 163 ? 175.829 170.918 125.201 1.00 76.44 163 ASP A O 1
ATOM 8429 N N . PRO C 1 164 ? 176.180 171.938 123.230 1.00 77.53 164 PRO A N 1
ATOM 8430 C CA . PRO C 1 164 ? 174.861 171.524 122.731 1.00 77.53 164 PRO A CA 1
ATOM 8431 C C . PRO C 1 164 ? 174.675 170.020 122.662 1.00 77.53 164 PRO A C 1
ATOM 8432 O O . PRO C 1 164 ? 173.551 169.539 122.841 1.00 77.53 164 PRO A O 1
ATOM 8436 N N . ARG C 1 165 ? 175.737 169.257 122.414 1.00 79.30 165 ARG A N 1
ATOM 8437 C CA . ARG C 1 165 ? 175.616 167.811 122.313 1.00 79.30 165 ARG A CA 1
ATOM 8438 C C . ARG C 1 165 ? 175.300 167.143 123.637 1.00 79.30 165 ARG A C 1
ATOM 8439 O O . ARG C 1 165 ? 175.009 165.946 123.648 1.00 79.30 165 ARG A O 1
ATOM 8447 N N . THR C 1 166 ? 175.376 167.865 124.747 1.00 70.33 166 THR A N 1
ATOM 8448 C CA . THR C 1 166 ? 175.182 167.275 126.059 1.00 70.33 166 THR A CA 1
ATOM 8449 C C . THR C 1 166 ? 174.103 167.950 126.882 1.00 70.33 166 THR A C 1
ATOM 8450 O O . THR C 1 166 ? 173.772 167.442 127.953 1.00 70.33 166 THR A O 1
ATOM 8454 N N . ALA C 1 167 ? 173.540 169.064 126.423 1.00 66.07 167 ALA A N 1
ATOM 8455 C CA . ALA C 1 167 ? 172.615 169.822 127.253 1.00 66.07 167 ALA A CA 1
ATOM 8456 C C . ALA C 1 167 ? 171.437 168.989 127.731 1.00 66.07 167 ALA A C 1
ATOM 8457 O O . ALA C 1 167 ? 170.973 169.191 128.857 1.00 66.07 167 ALA A O 1
ATOM 8459 N N . GLY C 1 168 ? 170.976 168.034 126.925 1.00 63.67 168 GLY A N 1
ATOM 8460 C CA . GLY C 1 168 ? 169.883 167.181 127.350 1.00 63.67 168 GLY A CA 1
ATOM 8461 C C . GLY C 1 168 ? 170.171 166.460 128.645 1.00 63.67 168 GLY A C 1
ATOM 8462 O O . GLY C 1 168 ? 169.298 166.378 129.515 1.00 63.67 168 GLY A O 1
ATOM 8463 N N . LEU C 1 169 ? 171.409 165.986 128.816 1.00 60.58 169 LEU A N 1
ATOM 8464 C CA . LEU C 1 169 ? 171.800 165.351 130.068 1.00 60.58 169 LEU A CA 1
ATOM 8465 C C . LEU C 1 169 ? 171.398 166.201 131.255 1.00 60.58 169 LEU A C 1
ATOM 8466 O O . LEU C 1 169 ? 170.735 165.711 132.176 1.00 60.58 169 LEU A O 1
ATOM 8471 N N . ALA C 1 170 ? 171.718 167.495 131.211 1.00 59.61 170 ALA A N 1
ATOM 8472 C CA . ALA C 1 170 ? 171.441 168.358 132.348 1.00 59.61 170 ALA A CA 1
ATOM 8473 C C . ALA C 1 170 ? 169.987 168.250 132.757 1.00 59.61 170 ALA A C 1
ATOM 8474 O O . ALA C 1 170 ? 169.682 167.932 133.911 1.00 59.61 170 ALA A O 1
ATOM 8476 N N . ILE C 1 171 ? 169.072 168.402 131.802 1.00 58.86 171 ILE A N 1
ATOM 8477 C CA . ILE C 1 171 ? 167.669 168.388 132.182 1.00 58.86 171 ILE A CA 1
ATOM 8478 C C . ILE C 1 171 ? 167.302 167.035 132.756 1.00 58.86 171 ILE A C 1
ATOM 8479 O O . ILE C 1 171 ? 166.734 166.944 133.850 1.00 58.86 171 ILE A O 1
ATOM 8484 N N . GLY C 1 172 ? 167.706 165.962 132.080 1.00 57.54 172 GLY A N 1
ATOM 8485 C CA . GLY C 1 172 ? 167.379 164.643 132.570 1.00 57.54 172 GLY A CA 1
ATOM 8486 C C . GLY C 1 172 ? 167.960 164.405 133.940 1.00 57.54 172 GLY A C 1
ATOM 8487 O O . GLY C 1 172 ? 167.350 163.740 134.776 1.00 57.54 172 GLY A O 1
ATOM 8488 N N . ALA C 1 173 ? 169.138 164.961 134.199 1.00 56.01 173 ALA A N 1
ATOM 8489 C CA . ALA C 1 173 ? 169.774 164.711 135.478 1.00 56.01 173 ALA A CA 1
ATOM 8490 C C . ALA C 1 173 ? 169.160 165.538 136.582 1.00 56.01 173 ALA A C 1
ATOM 8491 O O . ALA C 1 173 ? 169.237 165.146 137.744 1.00 56.01 173 ALA A O 1
ATOM 8493 N N . LEU C 1 174 ? 168.558 166.683 136.260 1.00 56.59 174 LEU A N 1
ATOM 8494 C CA . LEU C 1 174 ? 167.985 167.491 137.327 1.00 56.59 174 LEU A CA 1
ATOM 8495 C C . LEU C 1 174 ? 166.622 166.956 137.719 1.00 56.59 174 LEU A C 1
ATOM 8496 O O . LEU C 1 174 ? 166.428 166.490 138.846 1.00 56.59 174 LEU A O 1
ATOM 8501 N N . PHE C 1 175 ? 165.685 166.946 136.772 1.00 57.36 175 PHE A N 1
ATOM 8502 C CA . PHE C 1 175 ? 164.378 166.356 137.017 1.00 57.36 175 PHE A CA 1
ATOM 8503 C C . PHE C 1 175 ? 164.504 164.946 137.566 1.00 57.36 175 PHE A C 1
ATOM 8504 O O . PHE C 1 175 ? 163.850 164.604 138.553 1.00 57.36 175 PHE A O 1
ATOM 8512 N N . GLY C 1 176 ? 165.373 164.131 136.972 1.00 53.38 176 GLY A N 1
ATOM 8513 C CA . GLY C 1 176 ? 165.537 162.771 137.447 1.00 53.38 176 GLY A CA 1
ATOM 8514 C C . GLY C 1 176 ? 165.913 162.713 138.909 1.00 53.38 176 GLY A C 1
ATOM 8515 O O . GLY C 1 176 ? 165.279 161.999 139.688 1.00 53.38 176 GLY A O 1
ATOM 8516 N N . ALA C 1 177 ? 166.893 163.519 139.320 1.00 52.85 177 ALA A N 1
ATOM 8517 C CA . ALA C 1 177 ? 167.267 163.520 140.726 1.00 52.85 177 ALA A CA 1
ATOM 8518 C C . ALA C 1 177 ? 166.105 163.971 141.581 1.00 52.85 177 ALA A C 1
ATOM 8519 O O . ALA C 1 177 ? 165.831 163.369 142.622 1.00 52.85 177 ALA A O 1
ATOM 8521 N N . GLY C 1 178 ? 165.359 164.963 141.106 1.00 52.08 178 GLY A N 1
ATOM 8522 C CA . GLY C 1 178 ? 164.219 165.438 141.856 1.00 52.08 178 GLY A CA 1
ATOM 8523 C C . GLY C 1 178 ? 163.205 164.350 142.107 1.00 52.08 178 GLY A C 1
ATOM 8524 O O . GLY C 1 178 ? 162.588 164.309 143.165 1.00 52.08 178 GLY A O 1
ATOM 8525 N N . VAL C 1 179 ? 163.019 163.448 141.144 1.00 49.81 179 VAL A N 1
ATOM 8526 C CA . VAL C 1 179 ? 162.095 162.350 141.387 1.00 49.81 179 VAL A CA 1
ATOM 8527 C C . VAL C 1 179 ? 162.667 161.417 142.442 1.00 49.81 179 VAL A C 1
ATOM 8528 O O . VAL C 1 179 ? 162.008 161.112 143.440 1.00 49.81 179 VAL A O 1
ATOM 8532 N N . LEU C 1 180 ? 163.932 161.029 142.292 1.00 50.08 180 LEU A N 1
ATOM 8533 C CA . LEU C 1 180 ? 164.508 160.031 143.182 1.00 50.08 180 LEU A CA 1
ATOM 8534 C C . LEU C 1 180 ? 164.496 160.516 144.621 1.00 50.08 180 LEU A C 1
ATOM 8535 O O . LEU C 1 180 ? 163.936 159.862 145.506 1.00 50.08 180 LEU A O 1
ATOM 8540 N N . VAL C 1 181 ? 165.031 161.707 144.858 1.00 49.76 181 VAL A N 1
ATOM 8541 C CA . VAL C 1 181 ? 165.094 162.240 146.209 1.00 49.76 181 VAL A CA 1
ATOM 8542 C C . VAL C 1 181 ? 163.697 162.430 146.778 1.00 49.76 181 VAL A C 1
ATOM 8543 O O . VAL C 1 181 ? 163.484 162.292 147.982 1.00 49.76 181 VAL A O 1
ATOM 8547 N N . THR C 1 182 ? 162.715 162.712 145.931 1.00 51.49 182 THR A N 1
ATOM 8548 C CA . THR C 1 182 ? 161.383 162.956 146.468 1.00 51.49 182 THR A CA 1
ATOM 8549 C C . THR C 1 182 ? 160.695 161.662 146.863 1.00 51.49 182 THR A C 1
ATOM 8550 O O . THR C 1 182 ? 159.813 161.670 147.723 1.00 51.49 182 THR A O 1
ATOM 8554 N N . THR C 1 183 ? 161.105 160.535 146.293 1.00 48.51 183 THR A N 1
ATOM 8555 C CA . THR C 1 183 ? 160.396 159.296 146.570 1.00 48.51 183 THR A CA 1
ATOM 8556 C C . THR C 1 183 ? 161.235 158.320 147.384 1.00 48.51 183 THR A C 1
ATOM 8557 O O . THR C 1 183 ? 160.820 157.894 148.462 1.00 48.51 183 THR A O 1
ATOM 8561 N N . VAL C 1 184 ? 162.427 157.982 146.900 1.00 47.81 184 VAL A N 1
ATOM 8562 C CA . VAL C 1 184 ? 163.206 156.926 147.538 1.00 47.81 184 VAL A CA 1
ATOM 8563 C C . VAL C 1 184 ? 163.914 157.451 148.777 1.00 47.81 184 VAL A C 1
ATOM 8564 O O . VAL C 1 184 ? 163.925 156.798 149.822 1.00 47.81 184 VAL A O 1
ATOM 8568 N N . VAL C 1 185 ? 164.518 158.631 148.690 1.00 49.40 185 VAL A N 1
ATOM 8569 C CA . VAL C 1 185 ? 165.189 159.172 149.864 1.00 49.40 185 VAL A CA 1
ATOM 8570 C C . VAL C 1 185 ? 164.171 159.632 150.897 1.00 49.40 185 VAL A C 1
ATOM 8571 O O . VAL C 1 185 ? 164.178 159.156 152.034 1.00 49.40 185 VAL A O 1
ATOM 8575 N N . ALA C 1 186 ? 163.243 160.508 150.511 1.00 48.67 186 ALA A N 1
ATOM 8576 C CA . ALA C 1 186 ? 162.248 160.995 151.461 1.00 48.67 186 ALA A CA 1
ATOM 8577 C C . ALA C 1 186 ? 161.474 159.855 152.093 1.00 48.67 186 ALA A C 1
ATOM 8578 O O . ALA C 1 186 ? 161.457 159.714 153.320 1.00 48.67 186 ALA A O 1
ATOM 8580 N N . GLY C 1 187 ? 160.878 158.996 151.272 1.00 47.84 187 GLY A N 1
ATOM 8581 C CA . GLY C 1 187 ? 160.193 157.842 151.810 1.00 47.84 187 GLY A CA 1
ATOM 8582 C C . GLY C 1 187 ? 161.085 157.016 152.705 1.00 47.84 187 GLY A C 1
ATOM 8583 O O . GLY C 1 187 ? 160.682 156.623 153.797 1.00 47.84 187 GLY A O 1
ATOM 8584 N N . GLY C 1 188 ? 162.332 156.803 152.288 1.00 46.30 188 GLY A N 1
ATOM 8585 C CA . GLY C 1 188 ? 163.236 155.996 153.086 1.00 46.30 188 GLY A CA 1
ATOM 8586 C C . GLY C 1 188 ? 163.406 156.534 154.489 1.00 46.30 188 GLY A C 1
ATOM 8587 O O . GLY C 1 188 ? 163.435 155.773 155.453 1.00 46.30 188 GLY A O 1
ATOM 8588 N N . ILE C 1 189 ? 163.463 157.858 154.625 1.00 46.42 189 ILE A N 1
ATOM 8589 C CA . ILE C 1 189 ? 163.613 158.461 155.942 1.00 46.42 189 ILE A CA 1
ATOM 8590 C C . ILE C 1 189 ? 162.469 158.037 156.844 1.00 46.42 189 ILE A C 1
ATOM 8591 O O . ILE C 1 189 ? 162.683 157.611 157.982 1.00 46.42 189 ILE A O 1
ATOM 8596 N N . THR C 1 190 ? 161.240 158.082 156.329 1.00 49.79 190 THR A N 1
ATOM 8597 C CA . THR C 1 190 ? 160.086 157.776 157.162 1.00 49.79 190 THR A CA 1
ATOM 8598 C C . THR C 1 190 ? 160.006 156.298 157.490 1.00 49.79 190 THR A C 1
ATOM 8599 O O . THR C 1 190 ? 159.304 155.919 158.426 1.00 49.79 190 THR A O 1
ATOM 8603 N N . ILE C 1 191 ? 160.714 155.445 156.750 1.00 47.43 191 ILE A N 1
ATOM 8604 C CA . ILE C 1 191 ? 160.707 154.036 157.110 1.00 47.43 191 ILE A CA 1
ATOM 8605 C C . ILE C 1 191 ? 161.712 153.775 158.217 1.00 47.43 191 ILE A C 1
ATOM 8606 O O . ILE C 1 191 ? 161.567 152.824 158.988 1.00 47.43 191 ILE A O 1
ATOM 8611 N N . LEU C 1 192 ? 162.736 154.621 158.336 1.00 48.88 192 LEU A N 1
ATOM 8612 C CA . LEU C 1 192 ? 163.765 154.363 159.336 1.00 48.88 192 LEU A CA 1
ATOM 8613 C C . LEU C 1 192 ? 163.383 154.940 160.688 1.00 48.88 192 LEU A C 1
ATOM 8614 O O . LEU C 1 192 ? 163.588 154.295 161.718 1.00 48.88 192 LEU A O 1
ATOM 8619 N N . ARG C 1 193 ? 162.849 156.149 160.711 1.00 54.85 193 ARG A N 1
ATOM 8620 C CA . ARG C 1 193 ? 162.266 156.707 161.919 1.00 54.85 193 ARG A CA 1
ATOM 8621 C C . ARG C 1 193 ? 161.008 157.483 161.600 1.00 54.85 193 ARG A C 1
ATOM 8622 O O . ARG C 1 193 ? 161.090 158.578 161.041 1.00 54.85 193 ARG A O 1
ATOM 8630 N N . PRO C 1 194 ? 159.838 156.962 161.938 1.00 53.57 194 PRO A N 1
ATOM 8631 C CA . PRO C 1 194 ? 158.631 157.782 161.874 1.00 53.57 194 PRO A CA 1
ATOM 8632 C C . PRO C 1 194 ? 158.734 158.985 162.794 1.00 53.57 194 PRO A C 1
ATOM 8633 O O . PRO C 1 194 ? 159.291 158.912 163.888 1.00 53.57 194 PRO A O 1
ATOM 8637 N N . PHE C 1 195 ? 158.181 160.101 162.340 1.00 52.00 195 PHE A N 1
ATOM 8638 C CA . PHE C 1 195 ? 158.304 161.368 163.033 1.00 52.00 195 PHE A CA 1
ATOM 8639 C C . PHE C 1 195 ? 157.089 162.211 162.686 1.00 52.00 195 PHE A C 1
ATOM 8640 O O . PHE C 1 195 ? 156.214 161.787 161.934 1.00 52.00 195 PHE A O 1
ATOM 8648 N N . MET C 1 196 ? 157.035 163.413 163.242 1.00 61.02 196 MET A N 1
ATOM 8649 C CA . MET C 1 196 ? 155.981 164.366 162.930 1.00 61.02 196 MET A CA 1
ATOM 8650 C C . MET C 1 196 ? 156.576 165.582 162.244 1.00 61.02 196 MET A C 1
ATOM 8651 O O . MET C 1 196 ? 157.408 166.279 162.825 1.00 61.02 196 MET A O 1
ATOM 8656 N N . ALA C 1 197 ? 156.125 165.855 161.029 1.00 60.54 197 ALA A N 1
ATOM 8657 C CA . ALA C 1 197 ? 156.629 166.982 160.274 1.00 60.54 197 ALA A CA 1
ATOM 8658 C C . ALA C 1 197 ? 156.059 168.285 160.816 1.00 60.54 197 ALA A C 1
ATOM 8659 O O . ALA C 1 197 ? 155.082 168.303 161.562 1.00 60.54 197 ALA A O 1
ATOM 8661 N N . ALA C 1 198 ? 156.684 169.388 160.429 1.00 63.07 198 ALA A N 1
ATOM 8662 C CA . ALA C 1 198 ? 156.190 170.712 160.766 1.00 63.07 198 ALA A CA 1
ATOM 8663 C C . ALA C 1 198 ? 155.362 171.247 159.609 1.00 63.07 198 ALA A C 1
ATOM 8664 O O . ALA C 1 198 ? 155.808 171.223 158.461 1.00 63.07 198 ALA A O 1
ATOM 8666 N N . SER C 1 199 ? 154.166 171.745 159.917 1.00 64.19 199 SER A N 1
ATOM 8667 C CA . SER C 1 199 ? 153.194 172.074 158.880 1.00 64.19 199 SER A CA 1
ATOM 8668 C C . SER C 1 199 ? 153.677 173.202 157.982 1.00 64.19 199 SER A C 1
ATOM 8669 O O . SER C 1 199 ? 153.675 173.083 156.751 1.00 64.19 199 SER A O 1
ATOM 8672 N N . ARG C 1 200 ? 154.068 174.310 158.577 1.00 72.41 200 ARG A N 1
ATOM 8673 C CA . ARG C 1 200 ? 154.368 175.537 157.861 1.00 72.41 200 ARG A CA 1
ATOM 8674 C C . ARG C 1 200 ? 155.600 175.401 156.970 1.00 72.41 200 ARG A C 1
ATOM 8675 O O . ARG C 1 200 ? 155.537 175.772 155.789 1.00 72.41 200 ARG A O 1
ATOM 8683 N N . PRO C 1 201 ? 156.737 174.904 157.474 1.00 63.21 201 PRO A N 1
ATOM 8684 C CA . PRO C 1 201 ? 157.864 174.649 156.567 1.00 63.21 201 PRO A CA 1
ATOM 8685 C C . PRO C 1 201 ? 157.548 173.676 155.448 1.00 63.21 201 PRO A C 1
ATOM 8686 O O . PRO C 1 201 ? 157.989 173.890 154.313 1.00 63.21 201 PRO A O 1
ATOM 8690 N N . PHE C 1 202 ? 156.785 172.619 155.724 1.00 58.68 202 PHE A N 1
ATOM 8691 C CA . PHE C 1 202 ? 156.463 171.661 154.676 1.00 58.68 202 PHE A CA 1
ATOM 8692 C C . PHE C 1 202 ? 155.665 172.321 153.569 1.00 58.68 202 PHE A C 1
ATOM 8693 O O . PHE C 1 202 ? 155.978 172.163 152.385 1.00 58.68 202 PHE A O 1
ATOM 8701 N N . LEU C 1 203 ? 154.633 173.081 153.932 1.00 60.13 203 LEU A N 1
ATOM 8702 C CA . LEU C 1 203 ? 153.785 173.681 152.910 1.00 60.13 203 LEU A CA 1
ATOM 8703 C C . LEU C 1 203 ? 154.529 174.764 152.141 1.00 60.13 203 LEU A C 1
ATOM 8704 O O . LEU C 1 203 ? 154.367 174.892 150.921 1.00 60.13 203 LEU A O 1
ATOM 8709 N N . ARG C 1 204 ? 155.383 175.523 152.827 1.00 62.97 204 ARG A N 1
ATOM 8710 C CA . ARG C 1 204 ? 156.213 176.509 152.149 1.00 62.97 204 ARG A CA 1
ATOM 8711 C C . ARG C 1 204 ? 157.115 175.857 151.104 1.00 62.97 204 ARG A C 1
ATOM 8712 O O . ARG C 1 204 ? 157.154 176.284 149.940 1.00 62.97 204 ARG A O 1
ATOM 8720 N N . ASP C 1 205 ? 157.849 174.816 151.503 1.00 62.90 205 ASP A N 1
ATOM 8721 C CA . ASP C 1 205 ? 158.772 174.165 150.582 1.00 62.90 205 ASP A CA 1
ATOM 8722 C C . ASP C 1 205 ? 158.043 173.528 149.412 1.00 62.90 205 ASP A C 1
ATOM 8723 O O . ASP C 1 205 ? 158.489 173.636 148.266 1.00 62.90 205 ASP A O 1
ATOM 8728 N N . ILE C 1 206 ? 156.926 172.854 149.674 1.00 59.69 206 ILE A N 1
ATOM 8729 C CA . ILE C 1 206 ? 156.216 172.173 148.599 1.00 59.69 206 ILE A CA 1
ATOM 8730 C C . ILE C 1 206 ? 155.678 173.187 147.592 1.00 59.69 206 ILE A C 1
ATOM 8731 O O . ILE C 1 206 ? 155.733 172.961 146.378 1.00 59.69 206 ILE A O 1
ATOM 8736 N N . THR C 1 207 ? 155.212 174.346 148.065 1.00 62.88 207 THR A N 1
ATOM 8737 C CA . THR C 1 207 ? 154.718 175.369 147.150 1.00 62.88 207 THR A CA 1
ATOM 8738 C C . THR C 1 207 ? 155.834 175.935 146.282 1.00 62.88 207 THR A C 1
ATOM 8739 O O . THR C 1 207 ? 155.706 176.005 145.052 1.00 62.88 207 THR A O 1
ATOM 8743 N N . PHE C 1 208 ? 156.941 176.345 146.903 1.00 63.49 208 PHE A N 1
ATOM 8744 C CA . PHE C 1 208 ? 158.052 176.888 146.125 1.00 63.49 208 PHE A CA 1
ATOM 8745 C C . PHE C 1 208 ? 158.551 175.886 145.095 1.00 63.49 208 PHE A C 1
ATOM 8746 O O . PHE C 1 208 ? 158.886 176.252 143.960 1.00 63.49 208 PHE A O 1
ATOM 8754 N N . TYR C 1 209 ? 158.616 174.613 145.470 1.00 63.35 209 TYR A N 1
ATOM 8755 C CA . TYR C 1 209 ? 159.174 173.631 144.557 1.00 63.35 209 TYR A CA 1
ATOM 8756 C C . TYR C 1 209 ? 158.224 173.321 143.407 1.00 63.35 209 TYR A C 1
ATOM 8757 O O . TYR C 1 209 ? 158.669 173.116 142.274 1.00 63.35 209 TYR A O 1
ATOM 8766 N N . MET C 1 210 ? 156.915 173.309 143.660 1.00 65.67 210 MET A N 1
ATOM 8767 C CA . MET C 1 210 ? 155.971 173.207 142.550 1.00 65.67 210 MET A CA 1
ATOM 8768 C C . MET C 1 210 ? 156.124 174.372 141.581 1.00 65.67 210 MET A C 1
ATOM 8769 O O . MET C 1 210 ? 156.075 174.187 140.359 1.00 65.67 210 MET A O 1
ATOM 8774 N N . VAL C 1 211 ? 156.309 175.582 142.106 1.00 63.50 211 VAL A N 1
ATOM 8775 C CA . VAL C 1 211 ? 156.483 176.744 141.237 1.00 63.50 211 VAL A CA 1
ATOM 8776 C C . VAL C 1 211 ? 157.715 176.579 140.350 1.00 63.50 211 VAL A C 1
ATOM 8777 O O . VAL C 1 211 ? 157.675 176.853 139.145 1.00 63.50 211 VAL A O 1
ATOM 8781 N N . ALA C 1 212 ? 158.831 176.139 140.935 1.00 62.31 212 ALA A N 1
ATOM 8782 C CA . ALA C 1 212 ? 160.050 175.960 140.145 1.00 62.31 212 ALA A CA 1
ATOM 8783 C C . ALA C 1 212 ? 159.884 174.878 139.085 1.00 62.31 212 ALA A C 1
ATOM 8784 O O . ALA C 1 212 ? 160.371 175.019 137.953 1.00 62.31 212 ALA A O 1
ATOM 8786 N N . VAL C 1 213 ? 159.205 173.788 139.433 1.00 65.15 213 VAL A N 1
ATOM 8787 C CA . VAL C 1 213 ? 158.974 172.723 138.467 1.00 65.15 213 VAL A CA 1
ATOM 8788 C C . VAL C 1 213 ? 158.151 173.230 137.292 1.00 65.15 213 VAL A C 1
ATOM 8789 O O . VAL C 1 213 ? 158.456 172.931 136.136 1.00 65.15 213 VAL A O 1
ATOM 8793 N N . PHE C 1 214 ? 157.107 174.019 137.558 1.00 69.62 214 PHE A N 1
ATOM 8794 C CA . PHE C 1 214 ? 156.278 174.512 136.459 1.00 69.62 214 PHE A CA 1
ATOM 8795 C C . PHE C 1 214 ? 156.996 175.566 135.625 1.00 69.62 214 PHE A C 1
ATOM 8796 O O . PHE C 1 214 ? 156.768 175.653 134.415 1.00 69.62 214 PHE A O 1
ATOM 8804 N N . LEU C 1 215 ? 157.858 176.374 136.236 1.00 67.52 215 LEU A N 1
ATOM 8805 C CA . LEU C 1 215 ? 158.668 177.293 135.444 1.00 67.52 215 LEU A CA 1
ATOM 8806 C C . LEU C 1 215 ? 159.564 176.543 134.475 1.00 67.52 215 LEU A C 1
ATOM 8807 O O . LEU C 1 215 ? 159.676 176.917 133.305 1.00 67.52 215 LEU A O 1
ATOM 8812 N N . THR C 1 216 ? 160.220 175.480 134.940 1.00 67.72 216 THR A N 1
ATOM 8813 C CA . THR C 1 216 ? 161.066 174.728 134.018 1.00 67.72 216 THR A CA 1
ATOM 8814 C C . THR C 1 216 ? 160.238 173.978 132.987 1.00 67.72 216 THR A C 1
ATOM 8815 O O . THR C 1 216 ? 160.658 173.834 131.838 1.00 67.72 216 THR A O 1
ATOM 8819 N N . PHE C 1 217 ? 159.053 173.524 133.375 1.00 72.84 217 PHE A N 1
ATOM 8820 C CA . PHE C 1 217 ? 158.130 172.878 132.452 1.00 72.84 217 PHE A CA 1
ATOM 8821 C C . PHE C 1 217 ? 157.781 173.808 131.295 1.00 72.84 217 PHE A C 1
ATOM 8822 O O . PHE C 1 217 ? 157.827 173.416 130.121 1.00 72.84 217 PHE A O 1
ATOM 8830 N N . THR C 1 218 ? 157.450 175.063 131.605 1.00 71.48 218 THR A N 1
ATOM 8831 C CA . THR C 1 218 ? 157.103 175.991 130.537 1.00 71.48 218 THR A CA 1
ATOM 8832 C C . THR C 1 218 ? 158.326 176.416 129.732 1.00 71.48 218 THR A C 1
ATOM 8833 O O . THR C 1 218 ? 158.224 176.588 128.516 1.00 71.48 218 THR A O 1
ATOM 8837 N N . ALA C 1 219 ? 159.490 176.570 130.368 1.00 71.78 219 ALA A N 1
ATOM 8838 C CA . ALA C 1 219 ? 160.690 176.882 129.600 1.00 71.78 219 ALA A CA 1
ATOM 8839 C C . ALA C 1 219 ? 161.055 175.747 128.659 1.00 71.78 219 ALA A C 1
ATOM 8840 O O . ALA C 1 219 ? 161.697 175.971 127.631 1.00 71.78 219 ALA A O 1
ATOM 8842 N N . LEU C 1 220 ? 160.678 174.526 129.009 1.00 71.83 220 LEU A N 1
ATOM 8843 C CA . LEU C 1 220 ? 160.889 173.384 128.135 1.00 71.83 220 LEU A CA 1
ATOM 8844 C C . LEU C 1 220 ? 159.905 173.397 126.981 1.00 71.83 220 LEU A C 1
ATOM 8845 O O . LEU C 1 220 ? 160.263 173.061 125.851 1.00 71.83 220 LEU A O 1
ATOM 8850 N N . TYR C 1 221 ? 158.660 173.784 127.255 1.00 75.55 221 TYR A N 1
ATOM 8851 C CA . TYR C 1 221 ? 157.677 173.917 126.184 1.00 75.55 221 TYR A CA 1
ATOM 8852 C C . TYR C 1 221 ? 158.092 174.972 125.166 1.00 75.55 221 TYR A C 1
ATOM 8853 O O . TYR C 1 221 ? 157.983 174.749 123.958 1.00 75.55 221 TYR A O 1
ATOM 8862 N N . LEU C 1 222 ? 158.557 176.134 125.631 1.00 75.44 222 LEU A N 1
ATOM 8863 C CA . LEU C 1 222 ? 159.077 177.149 124.720 1.00 75.44 222 LEU A CA 1
ATOM 8864 C C . LEU C 1 222 ? 160.333 176.713 123.983 1.00 75.44 222 LEU A C 1
ATOM 8865 O O . LEU C 1 222 ? 160.639 177.277 122.932 1.00 75.44 222 LEU A O 1
ATOM 8870 N N . GLY C 1 223 ? 161.079 175.750 124.511 1.00 77.84 223 GLY A N 1
ATOM 8871 C CA . GLY C 1 223 ? 162.227 175.215 123.808 1.00 77.84 223 GLY A CA 1
ATOM 8872 C C . GLY C 1 223 ? 163.502 176.011 123.926 1.00 77.84 223 GLY A C 1
ATOM 8873 O O . GLY C 1 223 ? 164.446 175.744 123.180 1.00 77.84 223 GLY A O 1
ATOM 8874 N N . ARG C 1 224 ? 163.564 176.980 124.829 1.00 81.76 224 ARG A N 1
ATOM 8875 C CA . ARG C 1 224 ? 164.746 177.815 124.972 1.00 81.76 224 ARG A CA 1
ATOM 8876 C C . ARG C 1 224 ? 164.727 178.435 126.354 1.00 81.76 224 ARG A C 1
ATOM 8877 O O . ARG C 1 224 ? 163.712 178.420 127.048 1.00 81.76 224 ARG A O 1
ATOM 8885 N N . ILE C 1 225 ? 165.866 178.993 126.742 1.00 79.37 225 ILE A N 1
ATOM 8886 C CA . ILE C 1 225 ? 165.973 179.729 127.992 1.00 79.37 225 ILE A CA 1
ATOM 8887 C C . ILE C 1 225 ? 166.916 180.904 127.773 1.00 79.37 225 ILE A C 1
ATOM 8888 O O . ILE C 1 225 ? 168.081 180.714 127.411 1.00 79.37 225 ILE A O 1
ATOM 8893 N N . THR C 1 226 ? 166.403 182.116 127.958 1.00 77.57 226 THR A N 1
ATOM 8894 C CA . THR C 1 226 ? 167.102 183.342 127.621 1.00 77.57 226 THR A CA 1
ATOM 8895 C C . THR C 1 226 ? 167.734 183.944 128.870 1.00 77.57 226 THR A C 1
ATOM 8896 O O . THR C 1 226 ? 167.599 183.419 129.973 1.00 77.57 226 THR A O 1
ATOM 8900 N N . LEU C 1 227 ? 168.433 185.067 128.702 1.00 74.53 227 LEU A N 1
ATOM 8901 C CA . LEU C 1 227 ? 169.169 185.650 129.820 1.00 74.53 227 LEU A CA 1
ATOM 8902 C C . LEU C 1 227 ? 168.239 186.087 130.941 1.00 74.53 227 LEU A C 1
ATOM 8903 O O . LEU C 1 227 ? 168.545 185.892 132.124 1.00 74.53 227 LEU A O 1
ATOM 8908 N N . VAL C 1 228 ? 167.101 186.688 130.595 1.00 74.90 228 VAL A N 1
ATOM 8909 C CA . VAL C 1 228 ? 166.186 187.143 131.633 1.00 74.90 228 VAL A CA 1
ATOM 8910 C C . VAL C 1 228 ? 165.625 185.966 132.410 1.00 74.90 228 VAL A C 1
ATOM 8911 O O . VAL C 1 228 ? 165.414 186.066 133.620 1.00 74.90 228 VAL A O 1
ATOM 8915 N N . TRP C 1 229 ? 165.390 184.834 131.749 1.00 73.15 229 TRP A N 1
ATOM 8916 C CA . TRP C 1 229 ? 164.895 183.660 132.457 1.00 73.15 229 TRP A CA 1
ATOM 8917 C C . TRP C 1 229 ? 165.911 183.152 133.469 1.00 73.15 229 TRP A C 1
ATOM 8918 O O . TRP C 1 229 ? 165.550 182.795 134.594 1.00 73.15 229 TRP A O 1
ATOM 8929 N N . ALA C 1 230 ? 167.187 183.103 133.087 1.00 70.62 230 ALA A N 1
ATOM 8930 C CA . ALA C 1 230 ? 168.219 182.643 134.008 1.00 70.62 230 ALA A CA 1
ATOM 8931 C C . ALA C 1 230 ? 168.351 183.579 135.200 1.00 70.62 230 ALA A C 1
ATOM 8932 O O . ALA C 1 230 ? 168.451 183.132 136.355 1.00 70.62 230 ALA A O 1
ATOM 8934 N N . LEU C 1 231 ? 168.337 184.885 134.944 1.00 68.86 231 LEU A N 1
ATOM 8935 C CA . LEU C 1 231 ? 168.373 185.839 136.043 1.00 68.86 231 LEU A CA 1
ATOM 8936 C C . LEU C 1 231 ? 167.143 185.704 136.930 1.00 68.86 231 LEU A C 1
ATOM 8937 O O . LEU C 1 231 ? 167.225 185.884 138.147 1.00 68.86 231 LEU A O 1
ATOM 8942 N N . GLY C 1 232 ? 165.994 185.374 136.343 1.00 67.17 232 GLY A N 1
ATOM 8943 C CA . GLY C 1 232 ? 164.802 185.163 137.144 1.00 67.17 232 GLY A CA 1
ATOM 8944 C C . GLY C 1 232 ? 164.901 183.943 138.037 1.00 67.17 232 GLY A C 1
ATOM 8945 O O . GLY C 1 232 ? 164.438 183.962 139.177 1.00 67.17 232 GLY A O 1
ATOM 8946 N N . TYR C 1 233 ? 165.501 182.866 137.531 1.00 66.17 233 TYR A N 1
ATOM 8947 C CA . TYR C 1 233 ? 165.731 181.682 138.355 1.00 66.17 233 TYR A CA 1
ATOM 8948 C C . TYR C 1 233 ? 166.604 182.016 139.555 1.00 66.17 233 TYR A C 1
ATOM 8949 O O . TYR C 1 233 ? 166.302 181.638 140.696 1.00 66.17 233 TYR A O 1
ATOM 8958 N N . LEU C 1 234 ? 167.700 182.730 139.313 1.00 66.01 234 LEU A N 1
ATOM 8959 C CA . LEU C 1 234 ? 168.589 183.083 140.418 1.00 66.01 234 LEU A CA 1
ATOM 8960 C C . LEU C 1 234 ? 167.909 184.018 141.416 1.00 66.01 234 LEU A C 1
ATOM 8961 O O . LEU C 1 234 ? 168.071 183.869 142.638 1.00 66.01 234 LEU A O 1
ATOM 8966 N N . GLY C 1 235 ? 167.140 184.985 140.919 1.00 64.58 235 GLY A N 1
ATOM 8967 C CA . GLY C 1 235 ? 166.420 185.870 141.814 1.00 64.58 235 GLY A CA 1
ATOM 8968 C C . GLY C 1 235 ? 165.392 185.142 142.652 1.00 64.58 235 GLY A C 1
ATOM 8969 O O . GLY C 1 235 ? 165.216 185.443 143.831 1.00 64.58 235 GLY A O 1
ATOM 8970 N N . LEU C 1 236 ? 164.698 184.176 142.055 1.00 62.14 236 LEU A N 1
ATOM 8971 C CA . LEU C 1 236 ? 163.719 183.401 142.805 1.00 62.14 236 LEU A CA 1
ATOM 8972 C C . LEU C 1 236 ? 164.384 182.578 143.898 1.00 62.14 236 LEU A C 1
ATOM 8973 O O . LEU C 1 236 ? 163.823 182.416 144.986 1.00 62.14 236 LEU A O 1
ATOM 8978 N N . TYR C 1 237 ? 165.584 182.052 143.645 1.00 62.30 237 TYR A N 1
ATOM 8979 C CA . TYR C 1 237 ? 166.273 181.357 144.729 1.00 62.30 237 TYR A CA 1
ATOM 8980 C C . TYR C 1 237 ? 166.627 182.303 145.871 1.00 62.30 237 TYR A C 1
ATOM 8981 O O . TYR C 1 237 ? 166.472 181.955 147.052 1.00 62.30 237 TYR A O 1
ATOM 8990 N N . VAL C 1 238 ? 167.133 183.493 145.544 1.00 65.68 238 VAL A N 1
ATOM 8991 C CA . VAL C 1 238 ? 167.446 184.458 146.599 1.00 65.68 238 VAL A CA 1
ATOM 8992 C C . VAL C 1 238 ? 166.194 184.797 147.400 1.00 65.68 238 VAL A C 1
ATOM 8993 O O . VAL C 1 238 ? 166.228 184.898 148.634 1.00 65.68 238 VAL A O 1
ATOM 8997 N N . PHE C 1 239 ? 165.072 184.976 146.707 1.00 68.23 239 PHE A N 1
ATOM 8998 C CA . PHE C 1 239 ? 163.804 185.240 147.373 1.00 68.23 239 PHE A CA 1
ATOM 8999 C C . PHE C 1 239 ? 163.429 184.107 148.318 1.00 68.23 239 PHE A C 1
ATOM 9000 O O . PHE C 1 239 ? 162.958 184.351 149.433 1.00 68.23 239 PHE A O 1
ATOM 9008 N N . TYR C 1 240 ? 163.626 182.859 147.891 1.00 66.91 240 TYR A N 1
ATOM 9009 C CA . TYR C 1 240 ? 163.296 181.721 148.745 1.00 66.91 240 TYR A CA 1
ATOM 9010 C C . TYR C 1 240 ? 164.115 181.737 150.028 1.00 66.91 240 TYR A C 1
ATOM 9011 O O . TYR C 1 240 ? 163.579 181.549 151.125 1.00 66.91 240 TYR A O 1
ATOM 9020 N N . VAL C 1 241 ? 165.421 181.966 149.912 1.00 71.12 241 VAL A N 1
ATOM 9021 C CA . VAL C 1 241 ? 166.262 181.976 151.109 1.00 71.12 241 VAL A CA 1
ATOM 9022 C C . VAL C 1 241 ? 165.859 183.109 152.049 1.00 71.12 241 VAL A C 1
ATOM 9023 O O . VAL C 1 241 ? 165.779 182.928 153.276 1.00 71.12 241 VAL A O 1
ATOM 9027 N N . VAL C 1 242 ? 165.603 184.296 151.497 1.00 76.49 242 VAL A N 1
ATOM 9028 C CA . VAL C 1 242 ? 165.188 185.417 152.336 1.00 76.49 242 VAL A CA 1
ATOM 9029 C C . VAL C 1 242 ? 163.889 185.093 153.057 1.00 76.49 242 VAL A C 1
ATOM 9030 O O . VAL C 1 242 ? 163.722 185.416 154.238 1.00 76.49 242 VAL A O 1
ATOM 9034 N N . THR C 1 243 ? 162.947 184.459 152.361 1.00 76.33 243 THR A N 1
ATOM 9035 C CA . THR C 1 243 ? 161.696 184.061 152.996 1.00 76.33 243 THR A CA 1
ATOM 9036 C C . THR C 1 243 ? 161.940 183.088 154.139 1.00 76.33 243 THR A C 1
ATOM 9037 O O . THR C 1 243 ? 161.301 183.180 155.188 1.00 76.33 243 THR A O 1
ATOM 9041 N N . VAL C 1 244 ? 162.859 182.145 153.955 1.00 79.49 244 VAL A N 1
ATOM 9042 C CA . VAL C 1 244 ? 163.162 181.206 155.031 1.00 79.49 244 VAL A CA 1
ATOM 9043 C C . VAL C 1 244 ? 163.650 181.955 156.263 1.00 79.49 244 VAL A C 1
ATOM 9044 O O . VAL C 1 244 ? 163.203 181.696 157.387 1.00 79.49 244 VAL A O 1
ATOM 9048 N N . ILE C 1 245 ? 164.560 182.915 156.067 1.00 86.54 245 ILE A N 1
ATOM 9049 C CA . ILE C 1 245 ? 165.098 183.671 157.204 1.00 86.54 245 ILE A CA 1
ATOM 9050 C C . ILE C 1 245 ? 163.997 184.466 157.899 1.00 86.54 245 ILE A C 1
ATOM 9051 O O . ILE C 1 245 ? 163.863 184.444 159.131 1.00 86.54 245 ILE A O 1
ATOM 9056 N N . ILE C 1 246 ? 163.196 185.184 157.114 1.00 91.57 246 ILE A N 1
ATOM 9057 C CA . ILE C 1 246 ? 162.149 186.023 157.684 1.00 91.57 246 ILE A CA 1
ATOM 9058 C C . ILE C 1 246 ? 161.152 185.179 158.464 1.00 91.57 246 ILE A C 1
ATOM 9059 O O . ILE C 1 246 ? 160.750 185.539 159.578 1.00 91.57 246 ILE A O 1
ATOM 9064 N N . CYS C 1 247 ? 160.735 184.047 157.897 1.00 96.61 247 CYS A N 1
ATOM 9065 C CA . CYS C 1 247 ? 159.737 183.220 158.561 1.00 96.61 247 CYS A CA 1
ATOM 9066 C C . CYS C 1 247 ? 160.294 182.578 159.820 1.00 96.61 247 CYS A C 1
ATOM 9067 O O . CYS C 1 247 ? 159.572 182.433 160.808 1.00 96.61 247 CYS A O 1
ATOM 9070 N N . THR C 1 248 ? 161.568 182.184 159.818 1.00 100.27 248 THR A N 1
ATOM 9071 C CA . THR C 1 248 ? 162.155 181.702 161.064 1.00 100.27 248 THR A CA 1
ATOM 9072 C C . THR C 1 248 ? 162.128 182.788 162.132 1.00 100.27 248 THR A C 1
ATOM 9073 O O . THR C 1 248 ? 161.788 182.524 163.293 1.00 100.27 248 THR A O 1
ATOM 9077 N N . TRP C 1 249 ? 162.458 184.023 161.753 1.00 108.20 249 TRP A N 1
ATOM 9078 C CA . TRP C 1 249 ? 162.409 185.123 162.713 1.00 108.20 249 TRP A CA 1
ATOM 9079 C C . TRP C 1 249 ? 161.001 185.316 163.272 1.00 108.20 249 TRP A C 1
ATOM 9080 O O . TRP C 1 249 ? 160.822 185.501 164.483 1.00 108.20 249 TRP A O 1
ATOM 9091 N N . VAL C 1 250 ? 159.991 185.265 162.405 1.00 106.17 250 VAL A N 1
ATOM 9092 C CA . VAL C 1 250 ? 158.619 185.514 162.840 1.00 106.17 250 VAL A CA 1
ATOM 9093 C C . VAL C 1 250 ? 158.104 184.368 163.707 1.00 106.17 250 VAL A C 1
ATOM 9094 O O . VAL C 1 250 ? 157.353 184.591 164.663 1.00 106.17 250 VAL A O 1
ATOM 9098 N N . TYR C 1 251 ? 158.488 183.125 163.397 1.00 106.71 251 TYR A N 1
ATOM 9099 C CA . TYR C 1 251 ? 158.132 182.020 164.285 1.00 106.71 251 TYR A CA 1
ATOM 9100 C C . TYR C 1 251 ? 158.785 182.193 165.647 1.00 106.71 251 TYR A C 1
ATOM 9101 O O . TYR C 1 251 ? 158.159 181.934 166.680 1.00 106.71 251 TYR A O 1
ATOM 9110 N N . GLN C 1 252 ? 160.050 182.618 165.671 1.00 112.67 252 GLN A N 1
ATOM 9111 C CA . GLN C 1 252 ? 160.750 182.724 166.946 1.00 112.67 252 GLN A CA 1
ATOM 9112 C C . GLN C 1 252 ? 160.183 183.836 167.818 1.00 112.67 252 GLN A C 1
ATOM 9113 O O . GLN C 1 252 ? 160.032 183.656 169.032 1.00 112.67 252 GLN A O 1
ATOM 9119 N N . ARG C 1 253 ? 159.876 184.997 167.233 1.00 114.35 253 ARG A N 1
ATOM 9120 C CA . ARG C 1 253 ? 159.317 186.076 168.043 1.00 114.35 253 ARG A CA 1
ATOM 9121 C C . ARG C 1 253 ? 157.963 185.682 168.614 1.00 114.35 253 ARG A C 1
ATOM 9122 O O . ARG C 1 253 ? 157.668 185.954 169.784 1.00 114.35 253 ARG A O 1
ATOM 9130 N N . GLN C 1 254 ? 157.134 185.031 167.809 1.00 113.97 254 GLN A N 1
ATOM 9131 C CA . GLN C 1 254 ? 155.887 184.453 168.284 1.00 113.97 254 GLN A CA 1
ATOM 9132 C C . GLN C 1 254 ? 156.137 183.160 169.058 1.00 113.97 254 GLN A C 1
ATOM 9133 O O . GLN C 1 254 ? 157.230 182.929 169.577 1.00 113.97 254 GLN A O 1
ATOM 9139 N N . THR C 1 300 ? 208.016 167.943 167.060 1.00 135.02 300 THR A N 1
ATOM 9140 C CA . THR C 1 300 ? 208.705 168.505 165.903 1.00 135.02 300 THR A CA 1
ATOM 9141 C C . THR C 1 300 ? 207.739 168.708 164.744 1.00 135.02 300 THR A C 1
ATOM 9142 O O . THR C 1 300 ? 206.668 168.108 164.710 1.00 135.02 300 THR A O 1
ATOM 9146 N N . THR C 1 301 ? 208.130 169.557 163.791 1.00 132.58 301 THR A N 1
ATOM 9147 C CA . THR C 1 301 ? 207.230 169.900 162.696 1.00 132.58 301 THR A CA 1
ATOM 9148 C C . THR C 1 301 ? 206.924 168.699 161.814 1.00 132.58 301 THR A C 1
ATOM 9149 O O . THR C 1 301 ? 205.783 168.537 161.370 1.00 132.58 301 THR A O 1
ATOM 9153 N N . GLY C 1 302 ? 207.914 167.847 161.550 1.00 131.35 302 GLY A N 1
ATOM 9154 C CA . GLY C 1 302 ? 207.645 166.656 160.762 1.00 131.35 302 GLY A CA 1
ATOM 9155 C C . GLY C 1 302 ? 206.552 165.799 161.371 1.00 131.35 302 GLY A C 1
ATOM 9156 O O . GLY C 1 302 ? 205.770 165.164 160.653 1.00 131.35 302 GLY A O 1
ATOM 9157 N N . GLN C 1 303 ? 206.468 165.789 162.703 1.00 132.22 303 GLN A N 1
ATOM 9158 C CA . GLN C 1 303 ? 205.395 165.058 163.365 1.00 132.22 303 GLN A CA 1
ATOM 9159 C C . GLN C 1 303 ? 204.034 165.590 162.948 1.00 132.22 303 GLN A C 1
ATOM 9160 O O . GLN C 1 303 ? 203.106 164.812 162.711 1.00 132.22 303 GLN A O 1
ATOM 9166 N N . ILE C 1 304 ? 203.890 166.911 162.837 1.00 129.24 304 ILE A N 1
ATOM 9167 C CA . ILE C 1 304 ? 202.583 167.435 162.465 1.00 129.24 304 ILE A CA 1
ATOM 9168 C C . ILE C 1 304 ? 202.359 167.433 160.954 1.00 129.24 304 ILE A C 1
ATOM 9169 O O . ILE C 1 304 ? 201.200 167.442 160.524 1.00 129.24 304 ILE A O 1
ATOM 9174 N N . LEU C 1 305 ? 203.409 167.389 160.125 1.00 126.34 305 LEU A N 1
ATOM 9175 C CA . LEU C 1 305 ? 203.176 167.006 158.734 1.00 126.34 305 LEU A CA 1
ATOM 9176 C C . LEU C 1 305 ? 202.550 165.628 158.663 1.00 126.34 305 LEU A C 1
ATOM 9177 O O . LEU C 1 305 ? 201.534 165.429 157.991 1.00 126.34 305 LEU A O 1
ATOM 9182 N N . LEU C 1 306 ? 203.159 164.652 159.335 1.00 124.54 306 LEU A N 1
ATOM 9183 C CA . LEU C 1 306 ? 202.629 163.299 159.259 1.00 124.54 306 LEU A CA 1
ATOM 9184 C C . LEU C 1 306 ? 201.236 163.218 159.866 1.00 124.54 306 LEU A C 1
ATOM 9185 O O . LEU C 1 306 ? 200.347 162.582 159.295 1.00 124.54 306 LEU A O 1
ATOM 9190 N N . GLN C 1 307 ? 201.018 163.871 161.002 1.00 124.41 307 GLN A N 1
ATOM 9191 C CA . GLN C 1 307 ? 199.707 163.855 161.634 1.00 124.41 307 GLN A CA 1
ATOM 9192 C C . GLN C 1 307 ? 198.662 164.570 160.795 1.00 124.41 307 GLN A C 1
ATOM 9193 O O . GLN C 1 307 ? 197.470 164.264 160.902 1.00 124.41 307 GLN A O 1
ATOM 9199 N N . ALA C 1 308 ? 199.082 165.525 159.968 1.00 119.80 308 ALA A N 1
ATOM 9200 C CA . ALA C 1 308 ? 198.149 166.272 159.144 1.00 119.80 308 ALA A CA 1
ATOM 9201 C C . ALA C 1 308 ? 197.886 165.605 157.804 1.00 119.80 308 ALA A C 1
ATOM 9202 O O . ALA C 1 308 ? 196.930 165.981 157.120 1.00 119.80 308 ALA A O 1
ATOM 9204 N N . LEU C 1 309 ? 198.706 164.632 157.416 1.00 113.08 309 LEU A N 1
ATOM 9205 C CA . LEU C 1 309 ? 198.533 163.897 156.174 1.00 113.08 309 LEU A CA 1
ATOM 9206 C C . LEU C 1 309 ? 198.019 162.490 156.401 1.00 113.08 309 LEU A C 1
ATOM 9207 O O . LEU C 1 309 ? 197.990 161.695 155.460 1.00 113.08 309 LEU A O 1
ATOM 9212 N N . ASN C 1 310 ? 197.631 162.159 157.626 1.00 114.17 310 ASN A N 1
ATOM 9213 C CA . ASN C 1 310 ? 197.170 160.818 157.937 1.00 114.17 310 ASN A CA 1
ATOM 9214 C C . ASN C 1 310 ? 195.654 160.803 157.900 1.00 114.17 310 ASN A C 1
ATOM 9215 O O . ASN C 1 310 ? 195.019 161.444 158.750 1.00 114.17 310 ASN A O 1
ATOM 9220 N N . PRO C 1 311 ? 195.030 160.112 156.949 1.00 108.23 311 PRO A N 1
ATOM 9221 C CA . PRO C 1 311 ? 193.565 160.051 156.896 1.00 108.23 311 PRO A CA 1
ATOM 9222 C C . PRO C 1 311 ? 192.940 158.927 157.709 1.00 108.23 311 PRO A C 1
ATOM 9223 O O . PRO C 1 311 ? 191.715 158.785 157.679 1.00 108.23 311 PRO A O 1
ATOM 9227 N N . LEU C 1 312 ? 193.732 158.142 158.431 1.00 111.90 312 LEU A N 1
ATOM 9228 C CA . LEU C 1 312 ? 193.228 157.071 159.277 1.00 111.90 312 LEU A CA 1
ATOM 9229 C C . LEU C 1 312 ? 193.205 157.495 160.736 1.00 111.90 312 LEU A C 1
ATOM 9230 O O . LEU C 1 312 ? 193.984 158.351 161.161 1.00 111.90 312 LEU A O 1
ATOM 9235 N N . ASP C 1 313 ? 192.291 156.895 161.485 1.00 123.61 313 ASP A N 1
ATOM 9236 C CA . ASP C 1 313 ? 192.305 156.898 162.940 1.00 123.61 313 ASP A CA 1
ATOM 9237 C C . ASP C 1 313 ? 192.163 155.444 163.362 1.00 123.61 313 ASP A C 1
ATOM 9238 O O . ASP C 1 313 ? 191.057 154.895 163.345 1.00 123.61 313 ASP A O 1
ATOM 9243 N N . TYR C 1 314 ? 193.285 154.820 163.724 1.00 127.31 314 TYR A N 1
ATOM 9244 C CA . TYR C 1 314 ? 193.314 153.372 163.904 1.00 127.31 314 TYR A CA 1
ATOM 9245 C C . TYR C 1 314 ? 192.390 152.924 165.031 1.00 127.31 314 TYR A C 1
ATOM 9246 O O . TYR C 1 314 ? 191.707 151.898 164.911 1.00 127.31 314 TYR A O 1
ATOM 9255 N N . ARG C 1 315 ? 192.361 153.675 166.135 1.00 129.39 315 ARG A N 1
ATOM 9256 C CA . ARG C 1 315 ? 191.491 153.314 167.248 1.00 129.39 315 ARG A CA 1
ATOM 9257 C C . ARG C 1 315 ? 190.035 153.271 166.812 1.00 129.39 315 ARG A C 1
ATOM 9258 O O . ARG C 1 315 ? 189.297 152.347 167.172 1.00 129.39 315 ARG A O 1
ATOM 9266 N N . LYS C 1 316 ? 189.601 154.260 166.029 1.00 125.46 316 LYS A N 1
ATOM 9267 C CA . LYS C 1 316 ? 188.259 154.199 165.468 1.00 125.46 316 LYS A CA 1
ATOM 9268 C C . LYS C 1 316 ? 188.151 153.124 164.399 1.00 125.46 316 LYS A C 1
ATOM 9269 O O . LYS C 1 316 ? 187.091 152.509 164.249 1.00 125.46 316 LYS A O 1
ATOM 9275 N N . TRP C 1 317 ? 189.227 152.885 163.648 1.00 122.27 317 TRP A N 1
ATOM 9276 C CA . TRP C 1 317 ? 189.138 151.966 162.519 1.00 122.27 317 TRP A CA 1
ATOM 9277 C C . TRP C 1 317 ? 188.870 150.544 162.988 1.00 122.27 317 TRP A C 1
ATOM 9278 O O . TRP C 1 317 ? 188.078 149.822 162.374 1.00 122.27 317 TRP A O 1
ATOM 9289 N N . ARG C 1 318 ? 189.517 150.124 164.075 1.00 126.15 318 ARG A N 1
ATOM 9290 C CA . ARG C 1 318 ? 189.311 148.764 164.562 1.00 126.15 318 ARG A CA 1
ATOM 9291 C C . ARG C 1 318 ? 187.904 148.560 165.114 1.00 126.15 318 ARG A C 1
ATOM 9292 O O . ARG C 1 318 ? 187.413 147.427 165.156 1.00 126.15 318 ARG A O 1
ATOM 9300 N N . THR C 1 319 ? 187.242 149.639 165.529 1.00 124.63 319 THR A N 1
ATOM 9301 C CA . THR C 1 319 ? 185.907 149.531 166.107 1.00 124.63 319 THR A CA 1
ATOM 9302 C C . THR C 1 319 ? 184.849 149.230 165.050 1.00 124.63 319 THR A C 1
ATOM 9303 O O . THR C 1 319 ? 183.797 148.665 165.369 1.00 124.63 319 THR A O 1
ATOM 9307 N N . GLN C 1 320 ? 185.114 149.573 163.793 1.00 122.45 320 GLN A N 1
ATOM 9308 C CA . GLN C 1 320 ? 184.109 149.472 162.746 1.00 122.45 320 GLN A CA 1
ATOM 9309 C C . GLN C 1 320 ? 183.899 148.019 162.325 1.00 122.45 320 GLN A C 1
ATOM 9310 O O . GLN C 1 320 ? 184.531 147.090 162.831 1.00 122.45 320 GLN A O 1
ATOM 9316 N N . SER C 1 321 ? 182.988 147.832 161.374 1.00 116.52 321 SER A N 1
ATOM 9317 C CA . SER C 1 321 ? 182.687 146.525 160.821 1.00 116.52 321 SER A CA 1
ATOM 9318 C C . SER C 1 321 ? 183.556 146.258 159.596 1.00 116.52 321 SER A C 1
ATOM 9319 O O . SER C 1 321 ? 184.364 147.089 159.181 1.00 116.52 321 SER A O 1
ATOM 9322 N N . ILE C 1 322 ? 183.382 145.076 159.006 1.00 114.52 322 ILE A N 1
ATOM 9323 C CA . ILE C 1 322 ? 184.149 144.708 157.820 1.00 114.52 322 ILE A CA 1
ATOM 9324 C C . ILE C 1 322 ? 183.777 145.588 156.631 1.00 114.52 322 ILE A C 1
ATOM 9325 O O . ILE C 1 322 ? 184.651 146.052 155.887 1.00 114.52 322 ILE A O 1
ATOM 9330 N N . SER C 1 323 ? 182.481 145.830 156.427 1.00 112.52 323 SER A N 1
ATOM 9331 C CA . SER C 1 323 ? 182.054 146.624 155.281 1.00 112.52 323 SER A CA 1
ATOM 9332 C C . SER C 1 323 ? 182.535 148.065 155.393 1.00 112.52 323 SER A C 1
ATOM 9333 O O . SER C 1 323 ? 182.986 148.653 154.403 1.00 112.52 323 SER A O 1
ATOM 9336 N N . CYS C 1 324 ? 182.453 148.651 156.587 1.00 113.10 324 CYS A N 1
ATOM 9337 C CA . CYS C 1 324 ? 182.933 150.015 156.760 1.00 113.10 324 CYS A CA 1
ATOM 9338 C C . CYS C 1 324 ? 184.444 150.097 156.608 1.00 113.10 324 CYS A C 1
ATOM 9339 O O . CYS C 1 324 ? 184.958 151.094 156.090 1.00 113.10 324 CYS A O 1
ATOM 9342 N N . LYS C 1 325 ? 185.172 149.066 157.035 1.00 114.78 325 LYS A N 1
ATOM 9343 C CA . LYS C 1 325 ? 186.608 149.033 156.786 1.00 114.78 325 LYS A CA 1
ATOM 9344 C C . LYS C 1 325 ? 186.908 149.005 155.295 1.00 114.78 325 LYS A C 1
ATOM 9345 O O . LYS C 1 325 ? 187.828 149.685 154.824 1.00 114.78 325 LYS A O 1
ATOM 9351 N N . LEU C 1 326 ? 186.156 148.206 154.536 1.00 108.15 326 LEU A N 1
ATOM 9352 C CA . LEU C 1 326 ? 186.362 148.172 153.093 1.00 108.15 326 LEU A CA 1
ATOM 9353 C C . LEU C 1 326 ? 186.061 149.526 152.462 1.00 108.15 326 LEU A C 1
ATOM 9354 O O . LEU C 1 326 ? 186.794 149.985 151.577 1.00 108.15 326 LEU A O 1
ATOM 9359 N N . LEU C 1 327 ? 184.995 150.187 152.912 1.00 102.99 327 LEU A N 1
ATOM 9360 C CA . LEU C 1 327 ? 184.703 151.522 152.400 1.00 102.99 327 LEU A CA 1
ATOM 9361 C C . LEU C 1 327 ? 185.845 152.484 152.698 1.00 102.99 327 LEU A C 1
ATOM 9362 O O . LEU C 1 327 ? 186.235 153.286 151.841 1.00 102.99 327 LEU A O 1
ATOM 9367 N N . LYS C 1 328 ? 186.399 152.418 153.907 1.00 101.70 328 LYS A N 1
ATOM 9368 C CA . LYS C 1 328 ? 187.487 153.321 154.262 1.00 101.70 328 LYS A CA 1
ATOM 9369 C C . LYS C 1 328 ? 188.730 153.063 153.420 1.00 101.70 328 LYS A C 1
ATOM 9370 O O . LYS C 1 328 ? 189.403 154.009 152.990 1.00 101.70 328 LYS A O 1
ATOM 9376 N N . VAL C 1 329 ? 189.070 151.795 153.187 1.00 101.41 329 VAL A N 1
ATOM 9377 C CA . VAL C 1 329 ? 190.261 151.539 152.384 1.00 101.41 329 VAL A CA 1
ATOM 9378 C C . VAL C 1 329 ? 190.022 151.951 150.941 1.00 101.41 329 VAL A C 1
ATOM 9379 O O . VAL C 1 329 ? 190.966 152.306 150.230 1.00 101.41 329 VAL A O 1
ATOM 9383 N N . ALA C 1 330 ? 188.771 151.904 150.477 1.00 95.26 330 ALA A N 1
ATOM 9384 C CA . ALA C 1 330 ? 188.461 152.462 149.163 1.00 95.26 330 ALA A CA 1
ATOM 9385 C C . ALA C 1 330 ? 188.671 153.972 149.137 1.00 95.26 330 ALA A C 1
ATOM 9386 O O . ALA C 1 330 ? 189.200 154.515 148.162 1.00 95.26 330 ALA A O 1
ATOM 9388 N N . LYS C 1 331 ? 188.266 154.666 150.198 1.00 93.02 331 LYS A N 1
ATOM 9389 C CA . LYS C 1 331 ? 188.336 156.121 150.223 1.00 93.02 331 LYS A CA 1
ATOM 9390 C C . LYS C 1 331 ? 189.716 156.672 150.562 1.00 93.02 331 LYS A C 1
ATOM 9391 O O . LYS C 1 331 ? 189.913 157.881 150.444 1.00 93.02 331 LYS A O 1
ATOM 9397 N N . LEU C 1 332 ? 190.660 155.832 150.985 1.00 97.50 332 LEU A N 1
ATOM 9398 C CA . LEU C 1 332 ? 191.953 156.341 151.451 1.00 97.50 332 LEU A CA 1
ATOM 9399 C C . LEU C 1 332 ? 192.710 157.214 150.449 1.00 97.50 332 LEU A C 1
ATOM 9400 O O . LEU C 1 332 ? 193.098 158.336 150.825 1.00 97.50 332 LEU A O 1
ATOM 9405 N N . PRO C 1 333 ? 192.984 156.786 149.205 1.00 92.44 333 PRO A N 1
ATOM 9406 C CA . PRO C 1 333 ? 193.804 157.639 148.319 1.00 92.44 333 PRO A CA 1
ATOM 9407 C C . PRO C 1 333 ? 193.183 158.992 148.029 1.00 92.44 333 PRO A C 1
ATOM 9408 O O . PRO C 1 333 ? 193.892 160.007 147.958 1.00 92.44 333 PRO A O 1
ATOM 9412 N N . VAL C 1 334 ? 191.862 159.028 147.870 1.00 89.13 334 VAL A N 1
ATOM 9413 C CA . VAL C 1 334 ? 191.182 160.270 147.535 1.00 89.13 334 VAL A CA 1
ATOM 9414 C C . VAL C 1 334 ? 191.376 161.293 148.643 1.00 89.13 334 VAL A C 1
ATOM 9415 O O . VAL C 1 334 ? 191.743 162.448 148.393 1.00 89.13 334 VAL A O 1
ATOM 9419 N N . GLU C 1 335 ? 191.153 160.882 149.892 1.00 95.63 335 GLU A N 1
ATOM 9420 C CA . GLU C 1 335 ? 191.285 161.841 150.975 1.00 95.63 335 GLU A CA 1
ATOM 9421 C C . GLU C 1 335 ? 192.740 162.157 151.271 1.00 95.63 335 GLU A C 1
ATOM 9422 O O . GLU C 1 335 ? 193.035 163.256 151.742 1.00 95.63 335 GLU A O 1
ATOM 9428 N N . PHE C 1 336 ? 193.670 161.255 150.960 1.00 92.72 336 PHE A N 1
ATOM 9429 C CA . PHE C 1 336 ? 195.078 161.631 151.064 1.00 92.72 336 PHE A CA 1
ATOM 9430 C C . PHE C 1 336 ? 195.406 162.779 150.117 1.00 92.72 336 PHE A C 1
ATOM 9431 O O . PHE C 1 336 ? 196.027 163.771 150.515 1.00 92.72 336 PHE A O 1
ATOM 9439 N N . LEU C 1 337 ? 194.987 162.665 148.853 1.00 91.89 337 LEU A N 1
ATOM 9440 C CA . LEU C 1 337 ? 195.222 163.756 147.906 1.00 91.89 337 LEU A CA 1
ATOM 9441 C C . LEU C 1 337 ? 194.528 165.039 148.337 1.00 91.89 337 LEU A C 1
ATOM 9442 O O . LEU C 1 337 ? 195.103 166.131 148.244 1.00 91.89 337 LEU A O 1
ATOM 9447 N N . LEU C 1 338 ? 193.285 164.933 148.793 1.00 85.01 338 LEU A N 1
ATOM 9448 C CA . LEU C 1 338 ? 192.559 166.129 149.188 1.00 85.01 338 LEU A CA 1
ATOM 9449 C C . LEU C 1 338 ? 193.223 166.811 150.375 1.00 85.01 338 LEU A C 1
ATOM 9450 O O . LEU C 1 338 ? 193.282 168.041 150.432 1.00 85.01 338 LEU A O 1
ATOM 9455 N N . LEU C 1 339 ? 193.733 166.034 151.332 1.00 90.66 339 LEU A N 1
ATOM 9456 C CA . LEU C 1 339 ? 194.502 166.620 152.426 1.00 90.66 339 LEU A CA 1
ATOM 9457 C C . LEU C 1 339 ? 195.755 167.300 151.905 1.00 90.66 339 LEU A C 1
ATOM 9458 O O . LEU C 1 339 ? 196.124 168.383 152.368 1.00 90.66 339 LEU A O 1
ATOM 9463 N N . LEU C 1 340 ? 196.422 166.675 150.937 1.00 91.59 340 LEU A N 1
ATOM 9464 C CA . LEU C 1 340 ? 197.662 167.230 150.413 1.00 91.59 340 LEU A CA 1
ATOM 9465 C C . LEU C 1 340 ? 197.439 168.565 149.709 1.00 91.59 340 LEU A C 1
ATOM 9466 O O . LEU C 1 340 ? 198.281 169.462 149.795 1.00 91.59 340 LEU A O 1
ATOM 9471 N N . THR C 1 341 ? 196.317 168.723 149.004 1.00 89.89 341 THR A N 1
ATOM 9472 C CA . THR C 1 341 ? 196.142 169.879 148.126 1.00 89.89 341 THR A CA 1
ATOM 9473 C C . THR C 1 341 ? 195.177 170.947 148.629 1.00 89.89 341 THR A C 1
ATOM 9474 O O . THR C 1 341 ? 195.377 172.118 148.313 1.00 89.89 341 THR A O 1
ATOM 9478 N N . VAL C 1 342 ? 194.155 170.601 149.400 1.00 88.14 342 VAL A N 1
ATOM 9479 C CA . VAL C 1 342 ? 193.102 171.539 149.788 1.00 88.14 342 VAL A CA 1
ATOM 9480 C C . VAL C 1 342 ? 193.327 171.952 151.239 1.00 88.14 342 VAL A C 1
ATOM 9481 O O . VAL C 1 342 ? 193.311 171.085 152.123 1.00 88.14 342 VAL A O 1
ATOM 9485 N N . PRO C 1 343 ? 193.542 173.234 151.529 1.00 92.54 343 PRO A N 1
ATOM 9486 C CA . PRO C 1 343 ? 193.598 173.676 152.926 1.00 92.54 343 PRO A CA 1
ATOM 9487 C C . PRO C 1 343 ? 192.208 173.866 153.507 1.00 92.54 343 PRO A C 1
ATOM 9488 O O . PRO C 1 343 ? 191.310 174.400 152.856 1.00 92.54 343 PRO A O 1
ATOM 9492 N N . VAL C 1 344 ? 192.035 173.433 154.754 1.00 98.62 344 VAL A N 1
ATOM 9493 C CA . VAL C 1 344 ? 190.743 173.461 155.427 1.00 98.62 344 VAL A CA 1
ATOM 9494 C C . VAL C 1 344 ? 190.853 174.306 156.686 1.00 98.62 344 VAL A C 1
ATOM 9495 O O . VAL C 1 344 ? 191.872 174.275 157.381 1.00 98.62 344 VAL A O 1
ATOM 9499 N N . VAL C 1 345 ? 189.802 175.071 156.966 1.00 108.08 345 VAL A N 1
ATOM 9500 C CA . VAL C 1 345 ? 189.706 175.906 158.154 1.00 108.08 345 VAL A CA 1
ATOM 9501 C C . VAL C 1 345 ? 188.398 175.568 158.857 1.00 108.08 345 VAL A C 1
ATOM 9502 O O . VAL C 1 345 ? 187.322 175.725 158.271 1.00 108.08 345 VAL A O 1
ATOM 9506 N N . ASP C 1 346 ? 188.488 175.100 160.104 1.00 120.09 346 ASP A N 1
ATOM 9507 C CA . ASP C 1 346 ? 187.305 174.884 160.930 1.00 120.09 346 ASP A CA 1
ATOM 9508 C C . ASP C 1 346 ? 187.164 176.012 161.933 1.00 120.09 346 ASP A C 1
ATOM 9509 O O . ASP C 1 346 ? 188.045 176.178 162.789 1.00 120.09 346 ASP A O 1
ATOM 9514 N N . PRO C 1 347 ? 186.091 176.802 161.877 1.00 122.48 347 PRO A N 1
ATOM 9515 C CA . PRO C 1 347 ? 185.835 177.761 162.959 1.00 122.48 347 PRO A CA 1
ATOM 9516 C C . PRO C 1 347 ? 185.520 177.095 164.287 1.00 122.48 347 PRO A C 1
ATOM 9517 O O . PRO C 1 347 ? 185.585 177.762 165.327 1.00 122.48 347 PRO A O 1
ATOM 9521 N N . ASP C 1 348 ? 185.185 175.804 164.284 1.00 128.26 348 ASP A N 1
ATOM 9522 C CA . ASP C 1 348 ? 184.887 175.099 165.527 1.00 128.26 348 ASP A CA 1
ATOM 9523 C C . ASP C 1 348 ? 186.140 174.927 166.377 1.00 128.26 348 ASP A C 1
ATOM 9524 O O . ASP C 1 348 ? 186.223 175.435 167.501 1.00 128.26 348 ASP A O 1
ATOM 9529 N N . LYS C 1 349 ? 187.130 174.216 165.844 1.00 129.41 349 LYS A N 1
ATOM 9530 C CA . LYS C 1 349 ? 188.289 173.805 166.620 1.00 129.41 349 LYS A CA 1
ATOM 9531 C C . LYS C 1 349 ? 189.092 175.027 167.052 1.00 129.41 349 LYS A C 1
ATOM 9532 O O . LYS C 1 349 ? 189.146 176.040 166.352 1.00 129.41 349 LYS A O 1
ATOM 9538 N N . ASP C 1 350 ? 189.693 174.933 168.242 1.00 131.43 350 ASP A N 1
ATOM 9539 C CA . ASP C 1 350 ? 190.239 176.121 168.895 1.00 131.43 350 ASP A CA 1
ATOM 9540 C C . ASP C 1 350 ? 191.379 176.735 168.092 1.00 131.43 350 ASP A C 1
ATOM 95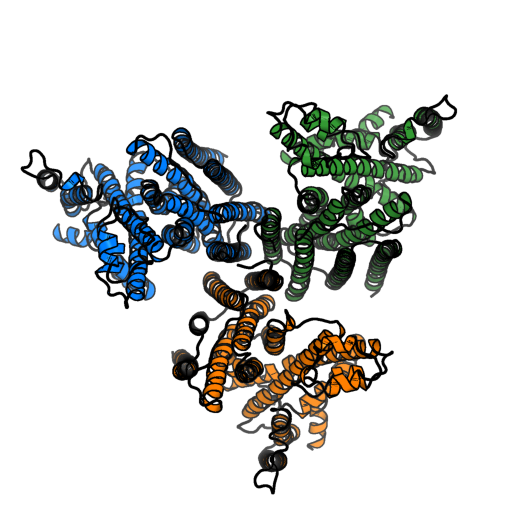41 O O . ASP C 1 350 ? 191.473 177.962 167.975 1.00 131.43 350 ASP A O 1
ATOM 9546 N N . ASP C 1 351 ? 192.255 175.906 167.535 1.00 129.35 351 ASP A N 1
ATOM 9547 C CA . ASP C 1 351 ? 193.358 176.409 166.734 1.00 129.35 351 ASP A CA 1
ATOM 9548 C C . ASP C 1 351 ? 193.005 176.512 165.258 1.00 129.35 351 ASP A C 1
ATOM 9549 O O . ASP C 1 351 ? 193.858 176.912 164.460 1.00 129.35 351 ASP A O 1
ATOM 9554 N N . ARG C 1 352 ? 191.781 176.141 164.880 1.00 126.02 352 ARG A N 1
ATOM 9555 C CA . ARG C 1 352 ? 191.203 176.493 163.589 1.00 126.02 352 ARG A CA 1
ATOM 9556 C C . ARG C 1 352 ? 191.850 175.724 162.441 1.00 126.02 352 ARG A C 1
ATOM 9557 O O . ARG C 1 352 ? 191.869 176.207 161.310 1.00 126.02 352 ARG A O 1
ATOM 9565 N N . ASN C 1 353 ? 192.372 174.528 162.713 1.00 121.97 353 ASN A N 1
ATOM 9566 C CA . ASN C 1 353 ? 193.263 173.811 161.796 1.00 121.97 353 ASN A CA 1
ATOM 9567 C C . ASN C 1 353 ? 194.395 174.705 161.303 1.00 121.97 353 ASN A C 1
ATOM 9568 O O . ASN C 1 353 ? 194.489 175.036 160.122 1.00 121.97 353 ASN A O 1
ATOM 9573 N N . TRP C 1 354 ? 195.262 175.105 162.225 1.00 124.48 354 TRP A N 1
ATOM 9574 C CA . TRP C 1 354 ? 196.488 175.789 161.828 1.00 124.48 354 TRP A CA 1
ATOM 9575 C C . TRP C 1 354 ? 197.609 174.763 161.836 1.00 124.48 354 TRP A C 1
ATOM 9576 O O . TRP C 1 354 ? 198.408 174.683 162.768 1.00 124.48 354 TRP A O 1
ATOM 9587 N N . LYS C 1 355 ? 197.659 173.956 160.784 1.00 120.75 355 LYS A N 1
ATOM 9588 C CA . LYS C 1 355 ? 198.739 172.995 160.592 1.00 120.75 355 LYS A CA 1
ATOM 9589 C C . LYS C 1 355 ? 199.846 173.727 159.853 1.00 120.75 355 LYS A C 1
ATOM 9590 O O . LYS C 1 355 ? 199.918 173.708 158.626 1.00 120.75 355 LYS A O 1
ATOM 9596 N N . ARG C 1 356 ? 200.724 174.376 160.618 1.00 123.26 356 ARG A N 1
ATOM 9597 C CA . ARG C 1 356 ? 201.647 175.371 160.072 1.00 123.26 356 ARG A CA 1
ATOM 9598 C C . ARG C 1 356 ? 202.458 174.891 158.874 1.00 123.26 356 ARG A C 1
ATOM 9599 O O . ARG C 1 356 ? 202.441 175.574 157.837 1.00 123.26 356 ARG A O 1
ATOM 9607 N N . PRO C 1 357 ? 203.142 173.751 158.915 1.00 117.36 357 PRO A N 1
ATOM 9608 C CA . PRO C 1 357 ? 203.983 173.382 157.772 1.00 117.36 357 PRO A CA 1
ATOM 9609 C C . PRO C 1 357 ? 203.184 172.856 156.592 1.00 117.36 357 PRO A C 1
ATOM 9610 O O . PRO C 1 357 ? 203.520 173.133 155.437 1.00 117.36 357 PRO A O 1
ATOM 9614 N N . LEU C 1 358 ? 202.119 172.102 156.865 1.00 112.54 358 LEU A N 1
ATOM 9615 C CA . LEU C 1 358 ? 201.269 171.638 155.778 1.00 112.54 358 LEU A CA 1
ATOM 9616 C C . LEU C 1 358 ? 200.632 172.811 155.052 1.00 112.54 358 LEU A C 1
ATOM 9617 O O . LEU C 1 358 ? 200.552 172.812 153.822 1.00 112.54 358 LEU A O 1
ATOM 9622 N N . ASN C 1 359 ? 200.190 173.829 155.789 1.00 112.17 359 ASN A N 1
ATOM 9623 C CA . ASN C 1 359 ? 199.605 175.000 155.143 1.00 112.17 359 ASN A CA 1
ATOM 9624 C C . ASN C 1 359 ? 200.653 175.798 154.380 1.00 112.17 359 ASN A C 1
ATOM 9625 O O . ASN C 1 359 ? 200.375 176.330 153.295 1.00 112.17 359 ASN A O 1
ATOM 9630 N N . CYS C 1 360 ? 201.870 175.888 154.920 1.00 114.54 360 CYS A N 1
ATOM 9631 C CA . CYS C 1 360 ? 202.925 176.580 154.190 1.00 114.54 360 CYS A CA 1
ATOM 9632 C C . CYS C 1 360 ? 203.255 175.870 152.880 1.00 114.54 360 CYS A C 1
ATOM 9633 O O . CYS C 1 360 ? 203.484 176.522 151.857 1.00 114.54 360 CYS A O 1
ATOM 9636 N N . LEU C 1 361 ? 203.277 174.537 152.886 1.00 109.74 361 LEU A N 1
ATOM 9637 C CA . LEU C 1 361 ? 203.436 173.802 151.632 1.00 109.74 361 LEU A CA 1
ATOM 9638 C C . LEU C 1 361 ? 202.236 173.956 150.713 1.00 109.74 361 LEU A C 1
ATOM 9639 O O . LEU C 1 361 ? 202.393 173.951 149.487 1.00 109.74 361 LEU A O 1
ATOM 9644 N N . GLN C 1 362 ? 201.032 174.049 151.264 1.00 102.38 362 GLN A N 1
ATOM 9645 C CA . GLN C 1 362 ? 199.875 174.179 150.394 1.00 102.38 362 GLN A CA 1
ATOM 9646 C C . GLN C 1 362 ? 199.833 175.532 149.712 1.00 102.38 362 GLN A C 1
ATOM 9647 O O . GLN C 1 362 ? 199.269 175.633 148.622 1.00 102.38 362 GLN A O 1
ATOM 9653 N N . LEU C 1 363 ? 200.482 176.543 150.288 1.00 107.79 363 LEU A N 1
ATOM 9654 C CA . LEU C 1 363 ? 200.651 177.799 149.562 1.00 107.79 363 LEU A CA 1
ATOM 9655 C C . LEU C 1 363 ? 201.439 177.621 148.267 1.00 107.79 363 LEU A C 1
ATOM 9656 O O . LEU C 1 363 ? 201.406 178.507 147.408 1.00 107.79 363 LEU A O 1
ATOM 9661 N N . VAL C 1 364 ? 202.156 176.514 148.112 1.00 108.52 364 VAL A N 1
ATOM 9662 C CA . VAL C 1 364 ? 202.803 176.163 146.850 1.00 108.52 364 VAL A CA 1
ATOM 9663 C C . VAL C 1 364 ? 201.958 175.188 146.044 1.00 108.52 364 VAL A C 1
ATOM 9664 O O . VAL C 1 364 ? 201.761 175.367 144.844 1.00 108.52 364 VAL A O 1
ATOM 9668 N N . ILE C 1 365 ? 201.459 174.142 146.699 1.00 103.34 365 ILE A N 1
ATOM 9669 C CA . ILE C 1 365 ? 200.820 173.049 145.974 1.00 103.34 365 ILE A CA 1
ATOM 9670 C C . ILE C 1 365 ? 199.481 173.477 145.389 1.00 103.34 365 ILE A C 1
ATOM 9671 O O . ILE C 1 365 ? 199.164 173.143 144.243 1.00 103.34 365 ILE A O 1
ATOM 9676 N N . SER C 1 366 ? 198.661 174.190 146.159 1.00 101.27 366 SER A N 1
ATOM 9677 C CA . SER C 1 366 ? 197.309 174.495 145.698 1.00 101.27 366 SER A CA 1
ATOM 9678 C C . SER C 1 366 ? 197.279 175.333 144.427 1.00 101.27 366 SER A C 1
ATOM 9679 O O . SER C 1 366 ? 196.471 175.025 143.534 1.00 101.27 366 SER A O 1
ATOM 9682 N N . PRO C 1 367 ? 198.081 176.387 144.268 1.00 103.41 367 PRO A N 1
ATOM 9683 C CA . PRO C 1 367 ? 198.071 177.091 142.979 1.00 103.41 367 PRO A CA 1
ATOM 9684 C C . PRO C 1 367 ? 198.454 176.223 141.790 1.00 103.41 367 PRO A C 1
ATOM 9685 O O . PRO C 1 367 ? 197.911 176.436 140.702 1.00 103.41 367 PRO A O 1
ATOM 9689 N N . LEU C 1 368 ? 199.349 175.245 141.948 1.00 105.97 368 LEU A N 1
ATOM 9690 C CA . LEU C 1 368 ? 199.666 174.362 140.828 1.00 105.97 368 LEU A CA 1
ATOM 9691 C C . LEU C 1 368 ? 198.480 173.496 140.428 1.00 105.97 368 LEU A C 1
ATOM 9692 O O . LEU C 1 368 ? 198.195 173.340 139.234 1.00 105.97 368 LEU A O 1
ATOM 9697 N N . VAL C 1 369 ? 197.802 172.884 141.400 1.00 100.10 369 VAL A N 1
ATOM 9698 C CA . VAL C 1 369 ? 196.659 172.064 141.024 1.00 100.10 369 VAL A CA 1
ATOM 9699 C C . VAL C 1 369 ? 195.581 172.946 140.430 1.00 100.10 369 VAL A C 1
ATOM 9700 O O . VAL C 1 369 ? 194.873 172.538 139.505 1.00 100.10 369 VAL A O 1
ATOM 9704 N N . LEU C 1 370 ? 195.487 174.188 140.893 1.00 99.05 370 LEU A N 1
ATOM 9705 C CA . LEU C 1 370 ? 194.485 175.098 140.362 1.00 99.05 370 LEU A CA 1
ATOM 9706 C C . LEU C 1 370 ? 194.779 175.446 138.903 1.00 99.05 370 LEU A C 1
ATOM 9707 O O . LEU C 1 370 ? 193.885 175.405 138.046 1.00 99.05 370 LEU A O 1
ATOM 9712 N N . VAL C 1 371 ? 196.039 175.759 138.597 1.00 103.08 371 VAL A N 1
ATOM 9713 C CA . VAL C 1 371 ? 196.426 176.086 137.226 1.00 103.08 371 VAL A CA 1
ATOM 9714 C C . VAL C 1 371 ? 196.246 174.885 136.309 1.00 103.08 371 VAL A C 1
ATOM 9715 O O . VAL C 1 371 ? 195.714 175.009 135.201 1.00 103.08 371 VAL A O 1
ATOM 9719 N N . LEU C 1 372 ? 196.687 173.707 136.743 1.00 101.34 372 LEU A N 1
ATOM 9720 C CA . LEU C 1 372 ? 196.568 172.528 135.896 1.00 101.34 372 LEU A CA 1
ATOM 9721 C C . LEU C 1 372 ? 195.146 171.992 135.810 1.00 101.34 372 LEU A C 1
ATOM 9722 O O . LEU C 1 372 ? 194.878 171.141 134.959 1.00 101.34 372 LEU A O 1
ATOM 9727 N N . THR C 1 373 ? 194.233 172.452 136.661 1.00 96.60 373 THR A N 1
ATOM 9728 C CA . THR C 1 373 ? 192.852 171.997 136.597 1.00 96.60 373 THR A CA 1
ATOM 9729 C C . THR C 1 373 ? 191.937 172.944 135.838 1.00 96.60 373 THR A C 1
ATOM 9730 O O . THR C 1 373 ? 191.007 172.479 135.175 1.00 96.60 373 THR A O 1
ATOM 9734 N N . LEU C 1 374 ? 192.172 174.252 135.892 1.00 100.08 374 LEU A N 1
ATOM 9735 C CA . LEU C 1 374 ? 191.254 175.172 135.231 1.00 100.08 374 LEU A CA 1
ATOM 9736 C C . LEU C 1 374 ? 191.308 174.998 133.718 1.00 100.08 374 LEU A C 1
ATOM 9737 O O . LEU C 1 374 ? 192.378 175.084 133.112 1.00 100.08 374 LEU A O 1
ATOM 9742 N N . GLN C 1 375 ? 190.139 174.771 133.115 1.00 103.22 375 GLN A N 1
ATOM 9743 C CA . GLN C 1 375 ? 189.999 174.553 131.672 1.00 103.22 375 GLN A CA 1
ATOM 9744 C C . GLN C 1 375 ? 190.908 173.433 131.187 1.00 103.22 375 GLN A C 1
ATOM 9745 O O . GLN C 1 375 ? 191.534 173.527 130.133 1.00 103.22 375 GLN A O 1
ATOM 9751 N N . SER C 1 376 ? 190.988 172.365 131.974 1.00 102.06 376 SER A N 1
ATOM 9752 C CA . SER C 1 376 ? 191.793 171.190 131.659 1.00 102.06 376 SER A CA 1
ATOM 9753 C C . SER C 1 376 ? 193.265 171.530 131.468 1.00 102.06 376 SER A C 1
ATOM 9754 O O . SER C 1 376 ? 194.016 170.748 130.886 1.00 102.06 376 SER A O 1
ATOM 9757 N N . GLY C 1 377 ? 193.698 172.685 131.957 1.00 111.17 377 GLY A N 1
ATOM 9758 C CA . GLY C 1 377 ? 195.087 173.067 131.891 1.00 111.17 377 GLY A CA 1
ATOM 9759 C C . GLY C 1 377 ? 195.495 173.825 130.654 1.00 111.17 377 GLY A C 1
ATOM 9760 O O . GLY C 1 377 ? 196.696 174.002 130.432 1.00 111.17 377 GLY A O 1
ATOM 9761 N N . VAL C 1 378 ? 194.541 174.279 129.841 1.00 117.85 378 VAL A N 1
ATOM 9762 C CA . VAL C 1 378 ? 194.889 175.014 128.628 1.00 117.85 378 VAL A CA 1
ATOM 9763 C C . VAL C 1 378 ? 195.648 176.284 128.982 1.00 117.85 378 VAL A C 1
ATOM 9764 O O . VAL C 1 378 ? 196.709 176.574 128.417 1.00 117.85 378 VAL A O 1
ATOM 9768 N N . TYR C 1 379 ? 195.130 177.042 129.950 1.00 125.25 379 TYR A N 1
ATOM 9769 C CA . TYR C 1 379 ? 195.763 178.266 130.421 1.00 125.25 379 TYR A CA 1
ATOM 9770 C C . TYR C 1 379 ? 197.100 177.999 131.095 1.00 125.25 379 TYR A C 1
ATOM 9771 O O . TYR C 1 379 ? 197.821 178.952 131.398 1.00 125.25 379 TYR A O 1
ATOM 9780 N N . GLY C 1 380 ? 197.441 176.738 131.345 1.00 127.99 380 GLY A N 1
ATOM 9781 C CA . GLY C 1 380 ? 198.657 176.386 132.049 1.00 127.99 380 GLY A CA 1
ATOM 9782 C C . GLY C 1 380 ? 199.915 176.418 131.210 1.00 127.99 380 GLY A C 1
ATOM 9783 O O . GLY C 1 380 ? 200.920 177.005 131.615 1.00 127.99 380 GLY A O 1
ATOM 9784 N N . ILE C 1 381 ? 199.874 175.793 130.036 1.00 132.84 381 ILE A N 1
ATOM 9785 C CA . ILE C 1 381 ? 201.032 175.708 129.149 1.00 132.84 381 ILE A CA 1
ATOM 9786 C C . ILE C 1 381 ? 201.185 177.049 128.435 1.00 132.84 381 ILE A C 1
ATOM 9787 O O . ILE C 1 381 ? 202.159 177.281 127.709 1.00 132.84 381 ILE A O 1
ATOM 9792 N N . TYR C 1 382 ? 200.221 177.942 128.651 1.00 139.53 382 TYR A N 1
ATOM 9793 C CA . TYR C 1 382 ? 200.341 179.323 128.206 1.00 139.53 382 TYR A CA 1
ATOM 9794 C C . TYR C 1 382 ? 201.706 179.872 128.592 1.00 139.53 382 TYR A C 1
ATOM 9795 O O . TYR C 1 382 ? 202.212 179.608 129.685 1.00 139.53 382 TYR A O 1
ATOM 9804 N N . GLU C 1 383 ? 202.316 180.627 127.686 1.00 147.62 383 GLU A N 1
ATOM 9805 C CA . GLU C 1 383 ? 203.717 180.997 127.827 1.00 147.62 383 GLU A CA 1
ATOM 9806 C C . GLU C 1 383 ? 203.873 182.486 127.572 1.00 147.62 383 GLU A C 1
ATOM 9807 O O . GLU C 1 383 ? 203.510 182.976 126.498 1.00 147.62 383 GLU A O 1
ATOM 9813 N N . ILE C 1 384 ? 204.410 183.198 128.556 1.00 150.45 384 ILE A N 1
ATOM 9814 C CA . ILE C 1 384 ? 204.641 184.632 128.430 1.00 150.45 384 ILE A CA 1
ATOM 9815 C C . ILE C 1 384 ? 205.913 184.847 127.618 1.00 150.45 384 ILE A C 1
ATOM 9816 O O . ILE C 1 384 ? 207.020 184.572 128.093 1.00 150.45 384 ILE A O 1
ATOM 9821 N N . GLY C 1 385 ? 205.754 185.324 126.385 1.00 151.51 385 GLY A N 1
ATOM 9822 C CA . GLY C 1 385 ? 206.893 185.607 125.535 1.00 151.51 385 GLY A CA 1
ATOM 9823 C C . GLY C 1 385 ? 207.586 184.397 124.954 1.00 151.51 385 GLY A C 1
ATOM 9824 O O . GLY C 1 385 ? 208.670 184.542 124.381 1.00 151.51 385 GLY A O 1
ATOM 9825 N N . GLY C 1 386 ? 207.002 183.207 125.083 1.00 150.91 386 GLY A N 1
ATOM 9826 C CA . GLY C 1 386 ? 207.606 182.017 124.517 1.00 150.91 386 GLY A CA 1
ATOM 9827 C C . GLY C 1 386 ? 208.860 181.545 125.213 1.00 150.91 386 GLY A C 1
ATOM 9828 O O . GLY C 1 386 ? 209.652 180.814 124.614 1.00 150.91 386 GLY A O 1
ATOM 9829 N N . LEU C 1 387 ? 209.066 181.937 126.469 1.00 151.95 387 LEU A N 1
ATOM 9830 C CA . LEU C 1 387 ? 210.270 181.582 127.210 1.00 151.95 387 LEU A CA 1
ATOM 9831 C C . LEU C 1 387 ? 209.971 180.641 128.370 1.00 151.95 387 LEU A C 1
ATOM 9832 O O . LEU C 1 387 ? 210.554 179.556 128.453 1.00 151.95 387 LEU A O 1
ATOM 9837 N N . LEU C 1 388 ? 209.065 181.026 129.270 1.00 147.63 388 LEU A N 1
ATOM 9838 C CA . LEU C 1 388 ? 208.676 180.215 130.410 1.00 147.63 388 LEU A CA 1
ATOM 9839 C C . LEU C 1 388 ? 207.160 180.092 130.483 1.00 147.63 388 LEU A C 1
ATOM 9840 O O . LEU C 1 388 ? 206.447 181.076 130.261 1.00 147.63 388 LEU A O 1
ATOM 9845 N N . PRO C 1 389 ? 206.640 178.906 130.788 1.00 141.96 389 PRO A N 1
ATOM 9846 C CA . PRO C 1 389 ? 205.184 178.748 130.910 1.00 141.96 389 PRO A CA 1
ATOM 9847 C C . PRO C 1 389 ? 204.617 179.378 132.174 1.00 141.96 389 PRO A C 1
ATOM 9848 O O . PRO C 1 389 ? 205.336 180.033 132.933 1.00 141.96 389 PRO A O 1
ATOM 9852 N N . VAL C 1 390 ? 203.314 179.194 132.391 1.00 136.42 390 VAL A N 1
ATOM 9853 C CA . VAL C 1 390 ? 202.650 179.783 133.551 1.00 136.42 390 VAL A CA 1
ATOM 9854 C C . VAL C 1 390 ? 203.092 179.087 134.833 1.00 136.42 390 VAL A C 1
ATOM 9855 O O . VAL C 1 390 ? 203.375 179.731 135.855 1.00 136.42 390 VAL A O 1
ATOM 9859 N N . TRP C 1 391 ? 203.164 177.757 134.797 1.00 137.00 391 TRP A N 1
ATOM 9860 C CA . TRP C 1 391 ? 203.395 177.008 136.024 1.00 137.00 391 TRP A CA 1
ATOM 9861 C C . TRP C 1 391 ? 204.754 177.320 136.634 1.00 137.00 391 TRP A C 1
ATOM 9862 O O . TRP C 1 391 ? 204.912 177.246 137.855 1.00 137.00 391 TRP A O 1
ATOM 9873 N N . ALA C 1 392 ? 205.738 177.693 135.816 1.00 135.20 392 ALA A N 1
ATOM 9874 C CA . ALA C 1 392 ? 207.051 178.030 136.356 1.00 135.20 392 ALA A CA 1
ATOM 9875 C C . ALA C 1 392 ? 206.982 179.270 137.243 1.00 135.20 392 ALA A C 1
ATOM 9876 O O . ALA C 1 392 ? 207.504 179.277 138.367 1.00 135.20 392 ALA A O 1
ATOM 9878 N N . VAL C 1 393 ? 206.334 180.332 136.758 1.00 134.49 393 VAL A N 1
ATOM 9879 C CA . VAL C 1 393 ? 206.234 181.537 137.571 1.00 134.49 393 VAL A CA 1
ATOM 9880 C C . VAL C 1 393 ? 205.341 181.283 138.774 1.00 134.49 393 VAL A C 1
ATOM 9881 O O . VAL C 1 393 ? 205.562 181.852 139.856 1.00 134.49 393 VAL A O 1
ATOM 9885 N N . VAL C 1 394 ? 204.338 180.412 138.623 1.00 130.46 394 VAL A N 1
ATOM 9886 C CA . VAL C 1 394 ? 203.506 180.052 139.769 1.00 130.46 394 VAL A CA 1
ATOM 9887 C C . VAL C 1 394 ? 204.351 179.392 140.852 1.00 130.46 394 VAL A C 1
ATOM 9888 O O . VAL C 1 394 ? 204.251 179.739 142.031 1.00 130.46 394 VAL A O 1
ATOM 9892 N N . VAL C 1 395 ? 205.208 178.443 140.465 1.00 129.34 395 VAL A N 1
ATOM 9893 C CA . VAL C 1 395 ? 206.059 177.764 141.441 1.00 129.34 395 VAL A CA 1
ATOM 9894 C C . VAL C 1 395 ? 207.020 178.744 142.098 1.00 129.34 395 VAL A C 1
ATOM 9895 O O . VAL C 1 395 ? 207.256 178.679 143.310 1.00 129.34 395 VAL A O 1
ATOM 9899 N N . ILE C 1 396 ? 207.600 179.657 141.318 1.00 129.52 396 ILE A N 1
ATOM 9900 C CA . ILE C 1 396 ? 208.559 180.602 141.889 1.00 129.52 396 ILE A CA 1
ATOM 9901 C C . ILE C 1 396 ? 207.886 181.475 142.945 1.00 129.52 396 ILE A C 1
ATOM 9902 O O . ILE C 1 396 ? 208.365 181.592 144.086 1.00 129.52 396 ILE A O 1
ATOM 9907 N N . VAL C 1 397 ? 206.749 182.078 142.593 1.00 128.48 397 VAL A N 1
ATOM 9908 C CA . VAL C 1 397 ? 206.062 182.943 143.549 1.00 128.48 397 VAL A CA 1
ATOM 9909 C C . VAL C 1 397 ? 205.559 182.134 144.738 1.00 128.48 397 VAL A C 1
ATOM 9910 O O . VAL C 1 397 ? 205.562 182.610 145.884 1.00 128.48 397 VAL A O 1
ATOM 9914 N N . GLY C 1 398 ? 205.128 180.897 144.491 1.00 126.87 398 GLY A N 1
ATOM 9915 C CA . GLY C 1 398 ? 204.642 180.067 145.574 1.00 126.87 398 GLY A CA 1
ATOM 9916 C C . GLY C 1 398 ? 205.721 179.753 146.586 1.00 126.87 398 GLY A C 1
ATOM 9917 O O . GLY C 1 398 ? 205.494 179.832 147.791 1.00 126.87 398 GLY A O 1
ATOM 9918 N N . THR C 1 399 ? 206.911 179.383 146.110 1.00 126.58 399 THR A N 1
ATOM 9919 C CA . THR C 1 399 ? 208.004 179.118 147.038 1.00 126.58 399 THR A CA 1
ATOM 9920 C C . THR C 1 399 ? 208.381 180.374 147.805 1.00 126.58 399 THR A C 1
ATOM 9921 O O . THR C 1 399 ? 208.643 180.317 149.014 1.00 126.58 399 THR A O 1
ATOM 9925 N N . ALA C 1 400 ? 208.411 181.521 147.123 1.00 127.82 400 ALA A N 1
ATOM 9926 C CA . ALA C 1 400 ? 208.721 182.765 147.821 1.00 127.82 400 ALA A CA 1
ATOM 9927 C C . ALA C 1 400 ? 207.753 183.002 148.976 1.00 127.82 400 ALA A C 1
ATOM 9928 O O . ALA C 1 400 ? 208.170 183.178 150.131 1.00 127.82 400 ALA A O 1
ATOM 9930 N N . LEU C 1 401 ? 206.448 182.965 148.688 1.00 126.77 401 LEU A N 1
ATOM 9931 C CA . LEU C 1 401 ? 205.457 183.243 149.724 1.00 126.77 401 LEU A CA 1
ATOM 9932 C C . LEU C 1 401 ? 205.445 182.160 150.797 1.00 126.77 401 LEU A C 1
ATOM 9933 O O . LEU C 1 401 ? 205.226 182.451 151.978 1.00 126.77 401 LEU A O 1
ATOM 9938 N N . ALA C 1 402 ? 205.676 180.907 150.407 1.00 126.88 402 ALA A N 1
ATOM 9939 C CA . ALA C 1 402 ? 205.669 179.816 151.371 1.00 126.88 402 ALA A CA 1
ATOM 9940 C C . ALA C 1 402 ? 206.804 179.950 152.368 1.00 126.88 402 ALA A C 1
ATOM 9941 O O . ALA C 1 402 ? 206.593 179.783 153.569 1.00 126.88 402 ALA A O 1
ATOM 9943 N N . SER C 1 403 ? 208.015 180.251 151.897 1.00 128.63 403 SER A N 1
ATOM 9944 C CA . SER C 1 403 ? 209.110 180.479 152.834 1.00 128.63 403 SER A CA 1
ATOM 9945 C C . SER C 1 403 ? 208.837 181.693 153.707 1.00 128.63 403 SER A C 1
ATOM 9946 O O . SER C 1 403 ? 209.040 181.648 154.932 1.00 128.63 403 SER A O 1
ATOM 9949 N N . VAL C 1 404 ? 208.351 182.780 153.098 1.00 128.15 404 VAL A N 1
ATOM 9950 C CA . VAL C 1 404 ? 208.092 184.005 153.848 1.00 128.15 404 VAL A CA 1
ATOM 9951 C C . VAL C 1 404 ? 207.132 183.732 154.996 1.00 128.15 404 VAL A C 1
ATOM 9952 O O . VAL C 1 404 ? 207.360 184.161 156.130 1.00 128.15 404 VAL A O 1
ATOM 9956 N N . THR C 1 405 ? 206.051 183.000 154.723 1.00 127.48 405 THR A N 1
ATOM 9957 C CA . THR C 1 405 ? 205.092 182.688 155.778 1.00 127.48 405 THR A CA 1
ATOM 9958 C C . THR C 1 405 ? 205.622 181.623 156.732 1.00 127.48 405 THR A C 1
ATOM 9959 O O . THR C 1 405 ? 205.275 181.632 157.918 1.00 127.48 405 THR A O 1
ATOM 9963 N N . PHE C 1 406 ? 206.464 180.708 156.245 1.00 127.13 406 PHE A N 1
ATOM 9964 C CA . PHE C 1 406 ? 206.956 179.627 157.089 1.00 127.13 406 PHE A CA 1
ATOM 9965 C C . PHE C 1 406 ? 207.827 180.164 158.210 1.00 127.13 406 PHE A C 1
ATOM 9966 O O . PHE C 1 406 ? 207.705 179.734 159.362 1.00 127.13 406 PHE A O 1
ATOM 9974 N N . PHE C 1 407 ? 208.712 181.104 157.894 1.00 129.59 407 PHE A N 1
ATOM 9975 C CA . PHE C 1 407 ? 209.596 181.649 158.914 1.00 129.59 407 PHE A CA 1
ATOM 9976 C C . PHE C 1 407 ? 208.981 182.808 159.687 1.00 129.59 407 PHE A C 1
ATOM 9977 O O . PHE C 1 407 ? 209.594 183.284 160.647 1.00 129.59 407 PHE A O 1
ATOM 9985 N N . ALA C 1 408 ? 207.795 183.269 159.303 1.00 130.38 408 ALA A N 1
ATOM 9986 C CA . ALA C 1 408 ? 207.197 184.441 159.923 1.00 130.38 408 ALA A CA 1
ATOM 9987 C C . ALA C 1 408 ? 206.098 184.107 160.916 1.00 130.38 408 ALA A C 1
ATOM 9988 O O . ALA C 1 408 ? 205.426 185.025 161.397 1.00 130.38 408 ALA A O 1
ATOM 9990 N N . THR C 1 409 ? 205.890 182.834 161.239 1.00 129.92 409 THR A N 1
ATOM 9991 C CA . THR C 1 409 ? 204.765 182.459 162.077 1.00 129.92 409 THR A CA 1
ATOM 9992 C C . THR C 1 409 ? 205.185 181.382 163.065 1.00 129.92 409 THR A C 1
ATOM 9993 O O . THR C 1 409 ? 206.227 180.738 162.917 1.00 129.92 409 THR A O 1
ATOM 9997 N N . SER C 1 410 ? 204.346 181.192 164.080 1.00 130.75 410 SER A N 1
ATOM 9998 C CA . SER C 1 410 ? 204.603 180.253 165.159 1.00 130.75 410 SER A CA 1
ATOM 9999 C C . SER C 1 410 ? 203.688 179.044 165.034 1.00 130.75 410 SER A C 1
ATOM 10000 O O . SER C 1 410 ? 202.538 179.153 164.604 1.00 130.75 410 SER A O 1
ATOM 10003 N N . ASN C 1 411 ? 204.216 177.890 165.438 1.00 129.03 411 ASN A N 1
ATOM 10004 C CA . ASN C 1 411 ? 203.523 176.626 165.226 1.00 129.03 411 ASN A CA 1
ATOM 10005 C C . ASN C 1 411 ? 202.240 176.531 166.040 1.00 129.03 411 ASN A C 1
ATOM 10006 O O . ASN C 1 411 ? 201.246 175.978 165.561 1.00 129.03 411 ASN A O 1
ATOM 10011 N N . SER C 1 412 ? 202.234 177.057 167.261 1.00 129.96 412 SER A N 1
ATOM 10012 C CA . SER C 1 412 ? 201.054 176.971 168.110 1.00 129.96 412 SER A CA 1
ATOM 10013 C C . SER C 1 412 ? 200.075 178.115 167.904 1.00 129.96 412 SER A C 1
ATOM 10014 O O . SER C 1 412 ? 198.966 178.063 168.444 1.00 129.96 412 SER A O 1
ATOM 10017 N N . GLU C 1 413 ? 200.452 179.139 167.146 1.00 130.07 413 GLU A N 1
ATOM 10018 C CA . GLU C 1 413 ? 199.645 180.343 167.000 1.00 130.07 413 GLU A CA 1
ATOM 10019 C C . GLU C 1 413 ? 199.391 180.623 165.526 1.00 130.07 413 GLU A C 1
ATOM 10020 O O . GLU C 1 413 ? 200.353 180.834 164.768 1.00 130.07 413 GLU A O 1
ATOM 10026 N N . PRO C 1 414 ? 198.142 180.641 165.071 1.00 128.40 414 PRO A N 1
ATOM 10027 C CA . PRO C 1 414 ? 197.864 180.960 163.669 1.00 128.40 414 PRO A CA 1
ATOM 10028 C C . PRO C 1 414 ? 198.169 182.417 163.376 1.00 128.40 414 PRO A C 1
ATOM 10029 O O . PRO C 1 414 ? 198.168 183.254 164.289 1.00 128.40 414 PRO A O 1
ATOM 10033 N N . PRO C 1 415 ? 198.456 182.756 162.127 1.00 126.44 415 PRO A N 1
ATOM 10034 C CA . PRO C 1 415 ? 198.705 184.151 161.760 1.00 126.44 415 PRO A CA 1
ATOM 10035 C C . PRO C 1 415 ? 197.397 184.930 161.656 1.00 126.44 415 PRO A C 1
ATOM 10036 O O . PRO C 1 415 ? 196.305 184.381 161.766 1.00 126.44 415 PRO A O 1
ATOM 10040 N N . ARG C 1 416 ? 197.535 186.241 161.445 1.00 128.09 416 ARG A N 1
ATOM 10041 C CA . ARG C 1 416 ? 196.386 187.138 161.394 1.00 128.09 416 ARG A CA 1
ATOM 10042 C C . ARG C 1 416 ? 195.616 187.060 160.085 1.00 128.09 416 ARG A C 1
ATOM 10043 O O . ARG C 1 416 ? 194.423 187.380 160.067 1.00 128.09 416 ARG A O 1
ATOM 10051 N N . LEU C 1 417 ? 196.255 186.646 158.996 1.00 120.59 417 LEU A N 1
ATOM 10052 C CA . LEU C 1 417 ? 195.574 186.450 157.720 1.00 120.59 417 LEU A CA 1
ATOM 10053 C C . LEU C 1 417 ? 195.222 184.989 157.500 1.00 120.59 417 LEU A C 1
ATOM 10054 O O . LEU C 1 417 ? 195.255 184.490 156.375 1.00 120.59 417 LEU A O 1
ATOM 10059 N N . HIS C 1 418 ? 194.894 184.277 158.576 1.00 118.43 418 HIS A N 1
ATOM 10060 C CA . HIS C 1 418 ? 194.581 182.861 158.462 1.00 118.43 418 HIS A CA 1
ATOM 10061 C C . HIS C 1 418 ? 193.294 182.616 157.689 1.00 118.43 418 HIS A C 1
ATOM 10062 O O . HIS C 1 418 ? 193.230 181.673 156.894 1.00 118.43 418 HIS A O 1
ATOM 10069 N N . TRP C 1 419 ? 192.273 183.454 157.887 1.00 115.76 419 TRP A N 1
ATOM 10070 C CA . TRP C 1 419 ? 190.987 183.227 157.238 1.00 115.76 419 TRP A CA 1
ATOM 10071 C C . TRP C 1 419 ? 191.108 183.181 155.721 1.00 115.76 419 TRP A C 1
ATOM 10072 O O . TRP C 1 419 ? 190.304 182.506 155.068 1.00 115.76 419 TRP A O 1
ATOM 10083 N N . LEU C 1 420 ? 192.106 183.861 155.150 1.00 111.13 420 LEU A N 1
ATOM 10084 C CA . LEU C 1 420 ? 192.297 183.824 153.705 1.00 111.13 420 LEU A CA 1
ATOM 10085 C C . LEU C 1 420 ? 192.434 182.402 153.197 1.00 111.13 420 LEU A C 1
ATOM 10086 O O . LEU C 1 420 ? 191.974 182.097 152.093 1.00 111.13 420 LEU A O 1
ATOM 10091 N N . PHE C 1 421 ? 193.044 181.517 153.987 1.00 105.48 421 PHE A N 1
ATOM 10092 C CA . PHE C 1 421 ? 193.220 180.145 153.533 1.00 105.48 421 PHE A CA 1
ATOM 10093 C C . PHE C 1 421 ? 191.890 179.510 153.158 1.00 105.48 421 PHE A C 1
ATOM 10094 O O . PHE C 1 421 ? 191.828 178.746 152.189 1.00 105.48 421 PHE A O 1
ATOM 10102 N N . ALA C 1 422 ? 190.813 179.855 153.868 1.00 99.35 422 ALA A N 1
ATOM 10103 C CA . ALA C 1 422 ? 189.508 179.310 153.515 1.00 99.35 422 ALA A CA 1
ATOM 10104 C C . ALA C 1 422 ? 189.158 179.628 152.072 1.00 99.35 422 ALA A C 1
ATOM 10105 O O . ALA C 1 422 ? 188.764 178.733 151.316 1.00 99.35 422 ALA A O 1
ATOM 10107 N N . PHE C 1 423 ? 189.345 180.880 151.656 1.00 98.32 423 PHE A N 1
ATOM 10108 C CA . PHE C 1 423 ? 189.124 181.219 150.256 1.00 98.32 423 PHE A CA 1
ATOM 10109 C C . PHE C 1 423 ? 189.941 180.319 149.343 1.00 98.32 423 PHE A C 1
ATOM 10110 O O . PHE C 1 423 ? 189.407 179.740 148.392 1.00 98.32 423 PHE A O 1
ATOM 10118 N N . LEU C 1 424 ? 191.230 180.152 149.640 1.00 94.93 424 LEU A N 1
ATOM 10119 C CA . LEU C 1 424 ? 192.033 179.249 148.830 1.00 94.93 424 LEU A CA 1
ATOM 10120 C C . LEU C 1 424 ? 191.425 177.858 148.831 1.00 94.93 424 LEU A C 1
ATOM 10121 O O . LEU C 1 424 ? 191.202 177.269 147.769 1.00 94.93 424 LEU A O 1
ATOM 10126 N N . GLY C 1 425 ? 191.072 177.350 150.011 1.00 91.21 425 GLY A N 1
ATOM 10127 C CA . GLY C 1 425 ? 190.482 176.031 150.078 1.00 91.21 425 GLY A CA 1
ATOM 10128 C C . GLY C 1 425 ? 189.123 175.949 149.436 1.00 91.21 425 GLY A C 1
ATOM 10129 O O . GLY C 1 425 ? 188.678 174.853 149.093 1.00 91.21 425 GLY A O 1
ATOM 10130 N N . PHE C 1 426 ? 188.447 177.084 149.275 1.00 89.65 426 PHE A N 1
ATOM 10131 C CA . PHE C 1 426 ? 187.179 177.085 148.559 1.00 89.65 426 PHE A CA 1
ATOM 10132 C C . PHE C 1 426 ? 187.406 177.021 147.058 1.00 89.65 426 PHE A C 1
ATOM 10133 O O . PHE C 1 426 ? 186.604 176.438 146.324 1.00 89.65 426 PHE A O 1
ATOM 10141 N N . LEU C 1 427 ? 188.494 177.622 146.577 1.00 86.42 427 LEU A N 1
ATOM 10142 C CA . LEU C 1 427 ? 188.768 177.578 145.147 1.00 86.42 427 LEU A CA 1
ATOM 10143 C C . LEU C 1 427 ? 189.200 176.188 144.720 1.00 86.42 427 LEU A C 1
ATOM 10144 O O . LEU C 1 427 ? 188.516 175.531 143.930 1.00 86.42 427 LEU A O 1
ATOM 10149 N N . THR C 1 428 ? 190.317 175.710 145.263 1.00 84.30 428 THR A N 1
ATOM 10150 C CA . THR C 1 428 ? 190.881 174.454 144.796 1.00 84.30 428 THR A CA 1
ATOM 10151 C C . THR C 1 428 ? 189.882 173.312 144.905 1.00 84.30 428 THR A C 1
ATOM 10152 O O . THR C 1 428 ? 189.709 172.558 143.941 1.00 84.30 428 THR A O 1
ATOM 10156 N N . SER C 1 429 ? 189.154 173.219 146.015 1.00 80.09 429 SER A N 1
ATOM 10157 C CA . SER C 1 429 ? 188.149 172.172 146.147 1.00 80.09 429 SER A CA 1
ATOM 10158 C C . SER C 1 429 ? 187.113 172.259 145.042 1.00 80.09 429 SER A C 1
ATOM 10159 O O . SER C 1 429 ? 186.811 171.252 144.396 1.00 80.09 429 SER A O 1
ATOM 10162 N N . ALA C 1 430 ? 186.591 173.459 144.778 1.00 75.41 430 ALA A N 1
ATOM 10163 C CA . ALA C 1 430 ? 185.627 173.615 143.696 1.00 75.41 430 ALA A CA 1
ATOM 10164 C C . ALA C 1 430 ? 186.208 173.119 142.389 1.00 75.41 430 ALA A C 1
ATOM 10165 O O . ALA C 1 430 ? 185.551 172.376 141.652 1.00 75.41 430 ALA A O 1
ATOM 10167 N N . LEU C 1 431 ? 187.468 173.456 142.120 1.00 77.52 431 LEU A N 1
ATOM 10168 C CA . LEU C 1 431 ? 188.068 173.018 140.873 1.00 77.52 431 LEU A CA 1
ATOM 10169 C C . LEU C 1 431 ? 188.126 171.502 140.813 1.00 77.52 431 LEU A C 1
ATOM 10170 O O . LEU C 1 431 ? 187.775 170.909 139.787 1.00 77.52 431 LEU A O 1
ATOM 10175 N N . TRP C 1 432 ? 188.471 170.854 141.929 1.00 76.62 432 TRP A N 1
ATOM 10176 C CA . TRP C 1 432 ? 188.461 169.399 141.943 1.00 76.62 432 TRP A CA 1
ATOM 10177 C C . TRP C 1 432 ? 187.094 168.874 141.560 1.00 76.62 432 TRP A C 1
ATOM 10178 O O . TRP C 1 432 ? 186.985 168.007 140.688 1.00 76.62 432 TRP A O 1
ATOM 10189 N N . ILE C 1 433 ? 186.031 169.436 142.141 1.00 67.62 433 ILE A N 1
ATOM 10190 C CA . ILE C 1 433 ? 184.698 168.963 141.794 1.00 67.62 433 ILE A CA 1
ATOM 10191 C C . ILE C 1 433 ? 184.470 169.134 140.307 1.00 67.62 433 ILE A C 1
ATOM 10192 O O . ILE C 1 433 ? 184.112 168.179 139.607 1.00 67.62 433 ILE A O 1
ATOM 10197 N N . ASN C 1 434 ? 184.790 170.316 139.781 1.00 67.33 434 ASN A N 1
ATOM 10198 C CA . ASN C 1 434 ? 184.606 170.537 138.358 1.00 67.33 434 ASN A CA 1
ATOM 10199 C C . ASN C 1 434 ? 185.322 169.465 137.562 1.00 67.33 434 ASN A C 1
ATOM 10200 O O . ASN C 1 434 ? 184.720 168.830 136.690 1.00 67.33 434 ASN A O 1
ATOM 10205 N N . ALA C 1 435 ? 186.575 169.175 137.920 1.00 64.73 435 ALA A N 1
ATOM 10206 C CA . ALA C 1 435 ? 187.332 168.185 137.170 1.00 64.73 435 ALA A CA 1
ATOM 10207 C C . ALA C 1 435 ? 186.579 166.872 137.113 1.00 64.73 435 ALA A C 1
ATOM 10208 O O . ALA C 1 435 ? 186.296 166.356 136.027 1.00 64.73 435 ALA A O 1
ATOM 10210 N N . ALA C 1 436 ? 186.161 166.363 138.270 1.00 61.32 436 ALA A N 1
ATOM 10211 C CA . ALA C 1 436 ? 185.497 165.070 138.281 1.00 61.32 436 ALA A CA 1
ATOM 10212 C C . ALA C 1 436 ? 184.209 165.129 137.487 1.00 61.32 436 ALA A C 1
ATOM 10213 O O . ALA C 1 436 ? 183.909 164.216 136.710 1.00 61.32 436 ALA A O 1
ATOM 10215 N N . ALA C 1 437 ? 183.468 166.231 137.612 1.00 61.37 437 ALA A N 1
ATOM 10216 C CA . ALA C 1 437 ? 182.224 166.346 136.871 1.00 61.37 437 ALA A CA 1
ATOM 10217 C C . ALA C 1 437 ? 182.480 166.197 135.387 1.00 61.37 437 ALA A C 1
ATOM 10218 O O . ALA C 1 437 ? 181.788 165.433 134.708 1.00 61.37 437 ALA A O 1
ATOM 10220 N N . THR C 1 438 ? 183.530 166.850 134.883 1.00 62.03 438 THR A N 1
ATOM 10221 C CA . THR C 1 438 ? 183.840 166.743 133.468 1.00 62.03 438 THR A CA 1
ATOM 10222 C C . THR C 1 438 ? 183.976 165.289 133.065 1.00 62.03 438 THR A C 1
ATOM 10223 O O . THR C 1 438 ? 183.290 164.825 132.150 1.00 62.03 438 THR A O 1
ATOM 10227 N N . GLU C 1 439 ? 184.778 164.527 133.809 1.00 63.55 439 GLU A N 1
ATOM 10228 C CA . GLU C 1 439 ? 184.980 163.135 133.446 1.00 63.55 439 GLU A CA 1
ATOM 10229 C C . GLU C 1 439 ? 183.656 162.408 133.386 1.00 63.55 439 GLU A C 1
ATOM 10230 O O . GLU C 1 439 ? 183.350 161.758 132.384 1.00 63.55 439 GLU A O 1
ATOM 10236 N N . VAL C 1 440 ? 182.813 162.593 134.400 1.00 60.66 440 VAL A N 1
ATOM 10237 C CA . VAL C 1 440 ? 181.544 161.879 134.426 1.00 60.66 440 VAL A CA 1
ATOM 10238 C C . VAL C 1 440 ? 180.787 162.148 133.141 1.00 60.66 440 VAL A C 1
ATOM 10239 O O . VAL C 1 440 ? 180.420 161.223 132.410 1.00 60.66 440 VAL A O 1
ATOM 10243 N N . VAL C 1 441 ? 180.672 163.423 132.778 1.00 61.99 441 VAL A N 1
ATOM 10244 C CA . VAL C 1 441 ? 179.863 163.775 131.623 1.00 61.99 441 VAL A CA 1
ATOM 10245 C C . VAL C 1 441 ? 180.443 163.142 130.375 1.00 61.99 441 VAL A C 1
ATOM 10246 O O . VAL C 1 441 ? 179.719 162.513 129.597 1.00 61.99 441 VAL A O 1
ATOM 10250 N N . ASN C 1 442 ? 181.768 163.196 130.220 1.00 66.26 442 ASN A N 1
ATOM 10251 C CA . ASN C 1 442 ? 182.377 162.600 129.039 1.00 66.26 442 ASN A CA 1
ATOM 10252 C C . ASN C 1 442 ? 182.026 161.128 128.938 1.00 66.26 442 ASN A C 1
ATOM 10253 O O . ASN C 1 442 ? 181.567 160.667 127.889 1.00 66.26 442 ASN A O 1
ATOM 10258 N N . ILE C 1 443 ? 182.133 160.398 130.048 1.00 64.73 443 ILE A N 1
ATOM 10259 C CA . ILE C 1 443 ? 181.833 158.974 130.011 1.00 64.73 443 ILE A CA 1
ATOM 10260 C C . ILE C 1 443 ? 180.412 158.755 129.533 1.00 64.73 443 ILE A C 1
ATOM 10261 O O . ILE C 1 443 ? 180.166 157.943 128.635 1.00 64.73 443 ILE A O 1
ATOM 10266 N N . LEU C 1 444 ? 179.463 159.525 130.064 1.00 64.27 444 LEU A N 1
ATOM 10267 C CA . LEU C 1 444 ? 178.079 159.305 129.678 1.00 64.27 444 LEU A CA 1
ATOM 10268 C C . LEU C 1 444 ? 177.896 159.555 128.195 1.00 64.27 444 LEU A C 1
ATOM 10269 O O . LEU C 1 444 ? 177.276 158.743 127.501 1.00 64.27 444 LEU A O 1
ATOM 10274 N N . ARG C 1 445 ? 178.517 160.614 127.671 1.00 72.39 445 ARG A N 1
ATOM 10275 C CA . ARG C 1 445 ? 178.396 160.876 126.245 1.00 72.39 445 ARG A CA 1
ATOM 10276 C C . ARG C 1 445 ? 178.876 159.681 125.448 1.00 72.39 445 ARG A C 1
ATOM 10277 O O . ARG C 1 445 ? 178.197 159.228 124.522 1.00 72.39 445 ARG A O 1
ATOM 10285 N N . SER C 1 446 ? 179.999 159.097 125.861 1.00 73.06 446 SER A N 1
ATOM 10286 C CA . SER C 1 446 ? 180.550 157.961 125.144 1.00 73.06 446 SER A CA 1
ATOM 10287 C C . SER C 1 446 ? 179.549 156.824 125.080 1.00 73.06 446 SER A C 1
ATOM 10288 O O . SER C 1 446 ? 179.319 156.249 124.013 1.00 73.06 446 SER A O 1
ATOM 10291 N N . LEU C 1 447 ? 178.898 156.518 126.202 1.00 72.71 447 LEU A N 1
ATOM 10292 C CA . LEU C 1 447 ? 177.958 155.408 126.190 1.00 72.71 447 LEU A CA 1
ATOM 10293 C C . LEU C 1 447 ? 176.836 155.680 125.207 1.00 72.71 447 LEU A C 1
ATOM 10294 O O . LEU C 1 447 ? 176.427 154.789 124.459 1.00 72.71 447 LEU A O 1
ATOM 10299 N N . GLY C 1 448 ? 176.372 156.927 125.146 1.00 77.68 448 GLY A N 1
ATOM 10300 C CA . GLY C 1 448 ? 175.301 157.252 124.228 1.00 77.68 448 GLY A CA 1
ATOM 10301 C C . GLY C 1 448 ? 175.690 157.011 122.787 1.00 77.68 448 GLY A C 1
ATOM 10302 O O . GLY C 1 448 ? 174.849 156.660 121.961 1.00 77.68 448 GLY A O 1
ATOM 10303 N N . VAL C 1 449 ? 176.965 157.198 122.461 1.00 79.04 449 VAL A N 1
ATOM 10304 C CA . VAL C 1 449 ? 177.417 156.917 121.106 1.00 79.04 449 VAL A CA 1
ATOM 10305 C C . VAL C 1 449 ? 177.438 155.417 120.860 1.00 79.04 449 VAL A C 1
ATOM 10306 O O . VAL C 1 449 ? 177.038 154.939 119.795 1.00 79.04 449 VAL A O 1
ATOM 10310 N N . VAL C 1 450 ? 177.894 154.646 121.845 1.00 79.96 450 VAL A N 1
ATOM 10311 C CA . VAL C 1 450 ? 178.134 153.229 121.604 1.00 79.96 450 VAL A CA 1
ATOM 10312 C C . VAL C 1 450 ? 176.820 152.470 121.537 1.00 79.96 450 VAL A C 1
ATOM 10313 O O . VAL C 1 450 ? 176.653 151.561 120.718 1.00 79.96 450 VAL A O 1
ATOM 10317 N N . PHE C 1 451 ? 175.866 152.830 122.383 1.00 79.22 451 PHE A N 1
ATOM 10318 C CA . PHE C 1 451 ? 174.616 152.098 122.488 1.00 79.22 451 PHE A CA 1
ATOM 10319 C C . PHE C 1 451 ? 173.427 152.858 121.935 1.00 79.22 451 PHE A C 1
ATOM 10320 O O . PHE C 1 451 ? 172.301 152.369 122.035 1.00 79.22 451 PHE A O 1
ATOM 10328 N N . ARG C 1 452 ? 173.650 154.031 121.354 1.00 82.46 452 ARG A N 1
ATOM 10329 C CA . ARG C 1 452 ? 172.593 154.807 120.718 1.00 82.46 452 ARG A CA 1
ATOM 10330 C C . ARG C 1 452 ? 171.456 155.103 121.690 1.00 82.46 452 ARG A C 1
ATOM 10331 O O . ARG C 1 452 ? 170.280 154.994 121.348 1.00 82.46 452 ARG A O 1
ATOM 10339 N N . LEU C 1 453 ? 171.813 155.480 122.913 1.00 75.19 453 LEU A N 1
ATOM 10340 C CA . LEU C 1 453 ? 170.862 155.844 123.951 1.00 75.19 453 LEU A CA 1
ATOM 10341 C C . LEU C 1 453 ? 170.731 157.358 124.035 1.00 75.19 453 LEU A C 1
ATOM 10342 O O . LEU C 1 453 ? 171.690 158.095 123.807 1.00 75.19 453 LEU A O 1
ATOM 10347 N N . SER C 1 454 ? 169.534 157.819 124.369 1.00 70.09 454 SER A N 1
ATOM 10348 C CA . SER C 1 454 ? 169.288 159.248 124.444 1.00 70.09 454 SER A CA 1
ATOM 10349 C C . SER C 1 454 ? 169.966 159.852 125.667 1.00 70.09 454 SER A C 1
ATOM 10350 O O . SER C 1 454 ? 170.280 159.166 126.637 1.00 70.09 454 SER A O 1
ATOM 10353 N N . ASN C 1 455 ? 170.200 161.165 125.607 1.00 65.81 455 ASN A N 1
ATOM 10354 C CA . ASN C 1 455 ? 170.737 161.869 126.764 1.00 65.81 455 ASN A CA 1
ATOM 10355 C C . ASN C 1 455 ? 169.774 161.832 127.936 1.00 65.81 455 ASN A C 1
ATOM 10356 O O . ASN C 1 455 ? 170.205 161.853 129.088 1.00 65.81 455 ASN A O 1
ATOM 10361 N N . THR C 1 456 ? 168.471 161.789 127.670 1.00 64.54 456 THR A N 1
ATOM 10362 C CA . THR C 1 456 ? 167.498 161.876 128.752 1.00 64.54 456 THR A CA 1
ATOM 10363 C C . THR C 1 456 ? 167.494 160.619 129.608 1.00 64.54 456 THR A C 1
ATOM 10364 O O . THR C 1 456 ? 167.441 160.710 130.835 1.00 64.54 456 THR A O 1
ATOM 10368 N N . VAL C 1 457 ? 167.563 159.439 128.991 1.00 62.16 457 VAL A N 1
ATOM 10369 C CA . VAL C 1 457 ? 167.562 158.208 129.773 1.00 62.16 457 VAL A CA 1
ATOM 10370 C C . VAL C 1 457 ? 168.858 158.070 130.564 1.00 62.16 457 VAL A C 1
ATOM 10371 O O . VAL C 1 457 ? 168.842 157.709 131.748 1.00 62.16 457 VAL A O 1
ATOM 10375 N N . LEU C 1 458 ? 169.996 158.385 129.943 1.00 61.05 458 LEU A N 1
ATOM 10376 C CA . LEU C 1 458 ? 171.263 158.334 130.655 1.00 61.05 458 LEU A CA 1
ATOM 10377 C C . LEU C 1 458 ? 171.286 159.321 131.802 1.00 61.05 458 LEU A C 1
ATOM 10378 O O . LEU C 1 458 ? 171.750 158.987 132.893 1.00 61.05 458 LEU A O 1
ATOM 10383 N N . GLY C 1 459 ? 170.770 160.526 131.576 1.00 58.95 459 GLY A N 1
ATOM 10384 C CA . GLY C 1 459 ? 170.730 161.516 132.630 1.00 58.95 459 GLY A CA 1
ATOM 10385 C C . GLY C 1 459 ? 169.831 161.117 133.779 1.00 58.95 459 GLY A C 1
ATOM 10386 O O . GLY C 1 459 ? 170.200 161.270 134.941 1.00 58.95 459 GLY A O 1
ATOM 10387 N N . LEU C 1 460 ? 168.639 160.612 133.484 1.00 58.27 460 LEU A N 1
ATOM 10388 C CA . LEU C 1 460 ? 167.739 160.345 134.594 1.00 58.27 460 LEU A CA 1
ATOM 10389 C C . LEU C 1 460 ? 168.052 159.040 135.298 1.00 58.27 460 LEU A C 1
ATOM 10390 O O . LEU C 1 460 ? 167.525 158.814 136.390 1.00 58.27 460 LEU A O 1
ATOM 10395 N N . THR C 1 461 ? 168.877 158.167 134.721 1.00 57.40 461 THR A N 1
ATOM 10396 C CA . THR C 1 461 ? 169.294 156.988 135.458 1.00 57.40 461 THR A CA 1
ATOM 10397 C C . THR C 1 461 ? 170.679 157.138 136.071 1.00 57.40 461 THR A C 1
ATOM 10398 O O . THR C 1 461 ? 170.799 157.289 137.289 1.00 57.40 461 THR A O 1
ATOM 10402 N N . LEU C 1 462 ? 171.726 157.226 135.260 1.00 56.63 462 LEU A N 1
ATOM 10403 C CA . LEU C 1 462 ? 173.060 157.092 135.827 1.00 56.63 462 LEU A CA 1
ATOM 10404 C C . LEU C 1 462 ? 173.483 158.360 136.545 1.00 56.63 462 LEU A C 1
ATOM 10405 O O . LEU C 1 462 ? 173.962 158.310 137.682 1.00 56.63 462 LEU A O 1
ATOM 10410 N N . LEU C 1 463 ? 173.302 159.508 135.900 1.00 54.60 463 LEU A N 1
ATOM 10411 C CA . LEU C 1 463 ? 173.706 160.765 136.508 1.00 54.60 463 LEU A CA 1
ATOM 10412 C C . LEU C 1 463 ? 172.865 161.073 137.734 1.00 54.60 463 LEU A C 1
ATOM 10413 O O . LEU C 1 463 ? 173.385 161.562 138.736 1.00 54.60 463 LEU A O 1
ATOM 10418 N N . ALA C 1 464 ? 171.570 160.779 137.682 1.00 54.90 464 ALA A N 1
ATOM 10419 C CA . ALA C 1 464 ? 170.704 161.022 138.827 1.00 54.90 464 ALA A CA 1
ATOM 10420 C C . ALA C 1 464 ? 171.091 160.160 140.020 1.00 54.90 464 ALA A C 1
ATOM 10421 O O . ALA C 1 464 ? 171.225 160.667 141.140 1.00 54.90 464 ALA A O 1
ATOM 10423 N N . TRP C 1 465 ? 171.282 158.853 139.809 1.00 56.09 465 TRP A N 1
ATOM 10424 C CA . TRP C 1 465 ? 171.667 157.982 140.916 1.00 56.09 465 TRP A CA 1
ATOM 10425 C C . TRP C 1 465 ? 173.022 158.372 141.487 1.00 56.09 465 TRP A C 1
ATOM 10426 O O . TRP C 1 465 ? 173.215 158.381 142.712 1.00 56.09 465 TRP A O 1
ATOM 10437 N N . GLY C 1 466 ? 173.972 158.714 140.621 1.00 55.22 466 GLY A N 1
ATOM 10438 C CA . GLY C 1 466 ? 175.276 159.109 141.106 1.00 55.22 466 GLY A CA 1
ATOM 10439 C C . GLY C 1 466 ? 175.248 160.403 141.888 1.00 55.22 466 GLY A C 1
ATOM 10440 O O . GLY C 1 466 ? 175.928 160.536 142.903 1.00 55.22 466 GLY A O 1
ATOM 10441 N N . ASN C 1 467 ? 174.483 161.381 141.419 1.00 56.59 467 ASN A N 1
ATOM 10442 C CA . ASN C 1 467 ? 174.375 162.639 142.136 1.00 56.59 467 ASN A CA 1
ATOM 10443 C C . ASN C 1 467 ? 173.596 162.502 143.434 1.00 56.59 467 ASN A C 1
ATOM 10444 O O . ASN C 1 467 ? 173.736 163.357 144.310 1.00 56.59 467 ASN A O 1
ATOM 10449 N N . SER C 1 468 ? 172.774 161.464 143.579 1.00 54.77 468 SER A N 1
ATOM 10450 C CA . SER C 1 468 ? 171.985 161.278 144.789 1.00 54.77 468 SER A CA 1
ATOM 10451 C C . SER C 1 468 ? 172.586 160.301 145.791 1.00 54.77 468 SER A C 1
ATOM 10452 O O . SER C 1 468 ? 172.004 160.106 146.863 1.00 54.77 468 SER A O 1
ATOM 10455 N N . ILE C 1 469 ? 173.714 159.668 145.472 1.00 57.00 469 ILE A N 1
ATOM 10456 C CA . ILE C 1 469 ? 174.401 158.843 146.472 1.00 57.00 469 ILE A CA 1
ATOM 10457 C C . ILE C 1 469 ? 174.704 159.644 147.739 1.00 57.00 469 ILE A C 1
ATOM 10458 O O . ILE C 1 469 ? 174.522 159.156 148.865 1.00 57.00 469 ILE A O 1
ATOM 10463 N N . GLY C 1 470 ? 175.195 160.872 147.581 1.00 57.62 470 GLY A N 1
ATOM 10464 C CA . GLY C 1 470 ? 175.523 161.684 148.738 1.00 57.62 470 GLY A CA 1
ATOM 10465 C C . GLY C 1 470 ? 174.307 162.075 149.552 1.00 57.62 470 GLY A C 1
ATOM 10466 O O . GLY C 1 470 ? 174.360 162.101 150.783 1.00 57.62 470 GLY A O 1
ATOM 10467 N N . ASP C 1 471 ? 173.207 162.414 148.878 1.00 59.03 471 ASP A N 1
ATOM 10468 C CA . ASP C 1 471 ? 171.928 162.590 149.556 1.00 59.03 471 ASP A CA 1
ATOM 10469 C C . ASP C 1 471 ? 171.590 161.395 150.420 1.00 59.03 471 ASP A C 1
ATOM 10470 O O . ASP C 1 471 ? 171.226 161.545 151.585 1.00 59.03 471 ASP A O 1
ATOM 10475 N N . ALA C 1 472 ? 171.686 160.193 149.857 1.00 55.22 472 ALA A N 1
ATOM 10476 C CA . ALA C 1 472 ? 171.307 159.005 150.615 1.00 55.22 472 ALA A CA 1
ATOM 10477 C C . ALA C 1 472 ? 172.167 158.847 151.861 1.00 55.22 472 ALA A C 1
ATOM 10478 O O . ALA C 1 472 ? 171.640 158.698 152.964 1.00 55.22 472 ALA A O 1
ATOM 10480 N N . PHE C 1 473 ? 173.496 158.887 151.713 1.00 55.20 473 PHE A N 1
ATOM 10481 C CA . PHE C 1 473 ? 174.358 158.782 152.895 1.00 55.20 473 PHE A CA 1
ATOM 10482 C C . PHE C 1 473 ? 174.037 159.835 153.939 1.00 55.20 473 PHE A C 1
ATOM 10483 O O . PHE C 1 473 ? 173.747 159.504 155.095 1.00 55.20 473 PHE A O 1
ATOM 10491 N N . SER C 1 474 ? 174.052 161.106 153.550 1.00 57.09 474 SER A N 1
ATOM 10492 C CA . SER C 1 474 ? 173.847 162.172 154.519 1.00 57.09 474 SER A CA 1
ATOM 10493 C C . SER C 1 474 ? 172.508 162.030 155.227 1.00 57.09 474 SER A C 1
ATOM 10494 O O . SER C 1 474 ? 172.441 162.052 156.459 1.00 57.09 474 SER A O 1
ATOM 10497 N N . ASP C 1 475 ? 171.432 161.837 154.467 1.00 56.03 475 ASP A N 1
ATOM 10498 C CA . ASP C 1 475 ? 170.092 161.901 155.031 1.00 56.03 475 ASP A CA 1
ATOM 10499 C C . ASP C 1 475 ? 169.720 160.645 155.804 1.00 56.03 475 ASP A C 1
ATOM 10500 O O . ASP C 1 475 ? 169.075 160.742 156.849 1.00 56.03 475 ASP A O 1
ATOM 10505 N N . PHE C 1 476 ? 170.104 159.458 155.332 1.00 51.64 476 PHE A N 1
ATOM 10506 C CA . PHE C 1 476 ? 169.842 158.263 156.125 1.00 51.64 476 PHE A CA 1
ATOM 10507 C C . PHE C 1 476 ? 170.650 158.273 157.412 1.00 51.64 476 PHE A C 1
ATOM 10508 O O . PHE C 1 476 ? 170.133 157.910 158.473 1.00 51.64 476 PHE A O 1
ATOM 10516 N N . THR C 1 477 ? 171.914 158.702 157.355 1.00 53.14 477 THR A N 1
ATOM 10517 C CA . THR C 1 477 ? 172.696 158.779 158.580 1.00 53.14 477 THR A CA 1
ATOM 10518 C C . THR C 1 477 ? 172.093 159.774 159.552 1.00 53.14 477 THR A C 1
ATOM 10519 O O . THR C 1 477 ? 172.068 159.533 160.758 1.00 53.14 477 THR A O 1
ATOM 10523 N N . LEU C 1 478 ? 171.598 160.898 159.045 1.00 54.11 478 LEU A N 1
ATOM 10524 C CA . LEU C 1 478 ? 171.012 161.908 159.912 1.00 54.11 478 LEU A CA 1
ATOM 10525 C C . LEU C 1 478 ? 169.716 161.422 160.539 1.00 54.11 478 LEU A C 1
ATOM 10526 O O . LEU C 1 478 ? 169.437 161.719 161.701 1.00 54.11 478 LEU A O 1
ATOM 10531 N N . ALA C 1 479 ? 168.900 160.690 159.782 1.00 53.39 479 ALA A N 1
ATOM 10532 C CA . ALA C 1 479 ? 167.681 160.127 160.348 1.00 53.39 479 ALA A CA 1
ATOM 10533 C C . ALA C 1 479 ? 167.988 159.107 161.434 1.00 53.39 479 ALA A C 1
ATOM 10534 O O . ALA C 1 479 ? 167.419 159.177 162.521 1.00 53.39 479 ALA A O 1
ATOM 10536 N N . ARG C 1 480 ? 168.902 158.167 161.179 1.00 55.39 480 ARG A N 1
ATOM 10537 C CA . ARG C 1 480 ? 169.161 157.127 162.173 1.00 55.39 480 ARG A CA 1
ATOM 10538 C C . ARG C 1 480 ? 169.774 157.679 163.455 1.00 55.39 480 ARG A C 1
ATOM 10539 O O . ARG C 1 480 ? 169.707 157.024 164.496 1.00 55.39 480 ARG A O 1
ATOM 10547 N N . GLN C 1 481 ? 170.354 158.874 163.416 1.00 56.87 481 GLN A N 1
ATOM 10548 C CA . GLN C 1 481 ? 170.904 159.502 164.609 1.00 56.87 481 GLN A CA 1
ATOM 10549 C C . GLN C 1 481 ? 169.865 160.240 165.438 1.00 56.87 481 GLN A C 1
ATOM 10550 O O . GLN C 1 481 ? 170.215 160.797 166.480 1.00 56.87 481 GLN A O 1
ATOM 10556 N N . GLY C 1 482 ? 168.616 160.287 165.002 1.00 55.73 482 GLY A N 1
ATOM 10557 C CA . GLY C 1 482 ? 167.582 160.962 165.745 1.00 55.73 482 GLY A CA 1
ATOM 10558 C C . GLY C 1 482 ? 167.166 162.317 165.231 1.00 55.73 482 GLY A C 1
ATOM 10559 O O . GLY C 1 482 ? 166.524 163.060 165.974 1.00 55.73 482 GLY A O 1
ATOM 10560 N N . TYR C 1 483 ? 167.494 162.661 163.991 1.00 56.86 483 TYR A N 1
ATOM 10561 C CA . TYR C 1 483 ? 167.097 163.936 163.393 1.00 56.86 483 TYR A CA 1
ATOM 10562 C C . TYR C 1 483 ? 166.404 163.710 162.059 1.00 56.86 483 TYR A C 1
ATOM 10563 O O . TYR C 1 483 ? 166.843 164.219 161.029 1.00 56.86 483 TYR A O 1
ATOM 10572 N N . PRO C 1 484 ? 165.288 162.980 162.042 1.00 54.75 484 PRO A N 1
ATOM 10573 C CA . PRO C 1 484 ? 164.606 162.742 160.771 1.00 54.75 484 PRO A CA 1
ATOM 10574 C C . PRO C 1 484 ? 163.900 163.963 160.237 1.00 54.75 484 PRO A C 1
ATOM 10575 O O . PRO C 1 484 ? 163.658 164.044 159.032 1.00 54.75 484 PRO A O 1
ATOM 10579 N N . ARG C 1 485 ? 163.593 164.927 161.094 1.00 58.83 485 ARG A N 1
ATOM 10580 C CA . ARG C 1 485 ? 162.894 166.125 160.661 1.00 58.83 485 ARG A CA 1
ATOM 10581 C C . ARG C 1 485 ? 163.815 167.030 159.855 1.00 58.83 485 ARG A C 1
ATOM 10582 O O . ARG C 1 485 ? 163.419 167.573 158.820 1.00 58.83 485 ARG A O 1
ATOM 10590 N N . MET C 1 486 ? 165.064 167.165 160.294 1.00 63.47 486 MET A N 1
ATOM 10591 C CA . MET C 1 486 ? 166.063 167.910 159.538 1.00 63.47 486 MET A CA 1
ATOM 10592 C C . MET C 1 486 ? 166.360 167.252 158.199 1.00 63.47 486 MET A C 1
ATOM 10593 O O . MET C 1 486 ? 166.495 167.933 157.178 1.00 63.47 486 MET A O 1
ATOM 10598 N N . ALA C 1 487 ? 166.480 165.927 158.186 1.00 56.22 487 ALA A N 1
ATOM 10599 C CA . ALA C 1 487 ? 166.711 165.205 156.943 1.00 56.22 487 ALA A CA 1
ATOM 10600 C C . ALA C 1 487 ? 165.550 165.369 155.974 1.00 56.22 487 ALA A C 1
ATOM 10601 O O . ALA C 1 487 ? 165.757 165.557 154.773 1.00 56.22 487 ALA A O 1
ATOM 10603 N N . PHE C 1 488 ? 164.320 165.293 156.472 1.00 54.40 488 PHE A N 1
ATOM 10604 C CA . PHE C 1 488 ? 163.161 165.481 155.610 1.00 54.40 488 PHE A CA 1
ATOM 10605 C C . PHE C 1 488 ? 163.102 166.898 155.063 1.00 54.40 488 PHE A C 1
ATOM 10606 O O . PHE C 1 488 ? 162.712 167.106 153.913 1.00 54.40 488 PHE A O 1
ATOM 10614 N N . SER C 1 489 ? 163.461 167.891 155.878 1.00 58.07 489 SER A N 1
ATOM 10615 C CA . SER C 1 489 ? 163.489 169.261 155.381 1.00 58.07 489 SER A CA 1
ATOM 10616 C C . SER C 1 489 ? 164.528 169.434 154.290 1.00 58.07 489 SER A C 1
ATOM 10617 O O . SER C 1 489 ? 164.267 170.093 153.281 1.00 58.07 489 SER A O 1
ATOM 10620 N N . ALA C 1 490 ? 165.720 168.873 154.484 1.00 59.23 490 ALA A N 1
ATOM 10621 C CA . ALA C 1 490 ? 166.752 168.961 153.459 1.00 59.23 490 ALA A CA 1
ATOM 10622 C C . ALA C 1 490 ? 166.309 168.274 152.182 1.00 59.23 490 ALA A C 1
ATOM 10623 O O . ALA C 1 490 ? 166.565 168.765 151.082 1.00 59.23 490 ALA A O 1
ATOM 10625 N N . CYS C 1 491 ? 165.611 167.158 152.312 1.00 60.88 491 CYS A N 1
ATOM 10626 C CA . CYS C 1 491 ? 165.180 166.396 151.152 1.00 60.88 491 CYS A CA 1
ATOM 10627 C C . CYS C 1 491 ? 164.223 167.176 150.253 1.00 60.88 491 CYS A C 1
ATOM 10628 O O . CYS C 1 491 ? 164.076 166.827 149.082 1.00 60.88 491 CYS A O 1
ATOM 10631 N N . PHE C 1 492 ? 163.566 168.218 150.766 1.00 62.13 492 PHE A N 1
ATOM 10632 C CA . PHE C 1 492 ? 162.653 169.039 149.976 1.00 62.13 492 PHE A CA 1
ATOM 10633 C C . PHE C 1 492 ? 163.134 170.463 149.776 1.00 62.13 492 PHE A C 1
ATOM 10634 O O . PHE C 1 492 ? 162.547 171.183 148.969 1.00 62.13 492 PHE A O 1
ATOM 10642 N N . GLY C 1 493 ? 164.153 170.894 150.507 1.00 63.01 493 GLY A N 1
ATOM 10643 C CA . GLY C 1 493 ? 164.688 172.223 150.341 1.00 63.01 493 GLY A CA 1
ATOM 10644 C C . GLY C 1 493 ? 166.012 172.235 149.620 1.00 63.01 493 GLY A C 1
ATOM 10645 O O . GLY C 1 493 ? 166.551 173.306 149.339 1.00 63.01 493 GLY A O 1
ATOM 10646 N N . GLY C 1 494 ? 166.555 171.064 149.320 1.00 63.05 494 GLY A N 1
ATOM 10647 C CA . GLY C 1 494 ? 167.776 170.993 148.553 1.00 63.05 494 GLY A CA 1
ATOM 10648 C C . GLY C 1 494 ? 167.528 170.795 147.078 1.00 63.05 494 GLY A C 1
ATOM 10649 O O . GLY C 1 494 ? 168.342 171.192 146.246 1.00 63.05 494 GLY A O 1
ATOM 10650 N N . ILE C 1 495 ? 166.398 170.189 146.731 1.00 60.90 495 ILE A N 1
ATOM 10651 C CA . ILE C 1 495 ? 166.068 170.059 145.323 1.00 60.90 495 ILE A CA 1
ATOM 10652 C C . ILE C 1 495 ? 165.716 171.413 144.727 1.00 60.90 495 ILE A C 1
ATOM 10653 O O . ILE C 1 495 ? 165.921 171.643 143.532 1.00 60.90 495 ILE A O 1
ATOM 10658 N N . ILE C 1 496 ? 165.185 172.329 145.535 1.00 60.30 496 ILE A N 1
ATOM 10659 C CA . ILE C 1 496 ? 164.940 173.686 145.058 1.00 60.30 496 ILE A CA 1
ATOM 10660 C C . ILE C 1 496 ? 166.252 174.346 144.669 1.00 60.30 496 ILE A C 1
ATOM 10661 O O . ILE C 1 496 ? 166.373 174.956 143.602 1.00 60.30 496 ILE A O 1
ATOM 10666 N N . PHE C 1 497 ? 167.258 174.225 145.532 1.00 59.41 497 PHE A N 1
ATOM 10667 C CA . PHE C 1 497 ? 168.590 174.714 145.206 1.00 59.41 497 PHE A CA 1
ATOM 10668 C C . PHE C 1 497 ? 169.097 174.077 143.927 1.00 59.41 497 PHE A C 1
ATOM 10669 O O . PHE C 1 497 ? 169.528 174.774 143.007 1.00 59.41 497 PHE A O 1
ATOM 10677 N N . ASN C 1 498 ? 169.008 172.749 143.836 1.00 60.42 498 ASN A N 1
ATOM 10678 C CA . ASN C 1 498 ? 169.444 172.040 142.640 1.00 60.42 498 ASN A CA 1
ATOM 10679 C C . ASN C 1 498 ? 168.853 172.659 141.386 1.00 60.42 498 ASN A C 1
ATOM 10680 O O . ASN C 1 498 ? 169.577 173.176 140.540 1.00 60.42 498 ASN A O 1
ATOM 10685 N N . ILE C 1 499 ? 167.530 172.655 141.272 1.00 59.06 499 ILE A N 1
ATOM 10686 C CA . ILE C 1 499 ? 166.907 173.055 140.016 1.00 59.06 499 ILE A CA 1
ATOM 10687 C C . ILE C 1 499 ? 167.135 174.537 139.733 1.00 59.06 499 ILE A C 1
ATOM 10688 O O . ILE C 1 499 ? 167.599 174.901 138.646 1.00 59.06 499 ILE A O 1
ATOM 10693 N N . LEU C 1 500 ? 166.871 175.414 140.708 1.00 60.06 500 LEU A N 1
ATOM 10694 C CA . LEU C 1 500 ? 166.978 176.843 140.437 1.00 60.06 500 LEU A CA 1
ATOM 10695 C C . LEU C 1 500 ? 168.412 177.245 140.129 1.00 60.06 500 LEU A C 1
ATOM 10696 O O . LEU C 1 500 ? 168.680 177.848 139.087 1.00 60.06 500 LEU A O 1
ATOM 10701 N N . VAL C 1 501 ? 169.357 176.902 141.007 1.00 59.67 501 VAL A N 1
ATOM 10702 C CA . VAL C 1 501 ? 170.727 177.353 140.809 1.00 59.67 501 VAL A CA 1
ATOM 10703 C C . VAL C 1 501 ? 171.372 176.634 139.633 1.00 59.67 501 VAL A C 1
ATOM 10704 O O . VAL C 1 501 ? 172.103 177.249 138.859 1.00 59.67 501 VAL A O 1
ATOM 10708 N N . GLY C 1 502 ? 171.115 175.341 139.461 1.00 62.62 502 GLY A N 1
ATOM 10709 C CA . GLY C 1 502 ? 171.645 174.628 138.326 1.00 62.62 502 GLY A CA 1
ATOM 10710 C C . GLY C 1 502 ? 171.207 175.209 137.007 1.00 62.62 502 GLY A C 1
ATOM 10711 O O . GLY C 1 502 ? 172.061 175.600 136.214 1.00 62.62 502 GLY A O 1
ATOM 10712 N N . VAL C 1 503 ? 169.899 175.325 136.763 1.00 65.53 503 VAL A N 1
ATOM 10713 C CA . VAL C 1 503 ? 169.453 175.868 135.485 1.00 65.53 503 VAL A CA 1
ATOM 10714 C C . VAL C 1 503 ? 169.924 177.308 135.323 1.00 65.53 503 VAL A C 1
ATOM 10715 O O . VAL C 1 503 ? 170.534 177.661 134.309 1.00 65.53 503 VAL A O 1
ATOM 10719 N N . GLY C 1 504 ? 169.697 178.149 136.337 1.00 65.53 504 GLY A N 1
ATOM 10720 C CA . GLY C 1 504 ? 170.059 179.551 136.216 1.00 65.53 504 GLY A CA 1
ATOM 10721 C C . GLY C 1 504 ? 171.535 179.769 135.955 1.00 65.53 504 GLY A C 1
ATOM 10722 O O . GLY C 1 504 ? 171.911 180.434 134.993 1.00 65.53 504 GLY A O 1
ATOM 10723 N N . LEU C 1 505 ? 172.395 179.194 136.791 1.00 65.54 505 LEU A N 1
ATOM 10724 C CA . LEU C 1 505 ? 173.822 179.451 136.671 1.00 65.54 505 LEU A CA 1
ATOM 10725 C C . LEU C 1 505 ? 174.422 178.763 135.454 1.00 65.54 505 LEU A C 1
ATOM 10726 O O . LEU C 1 505 ? 175.276 179.343 134.777 1.00 65.54 505 LEU A O 1
ATOM 10731 N N . GLY C 1 506 ? 174.017 177.525 135.158 1.00 67.63 506 GLY A N 1
ATOM 10732 C CA . GLY C 1 506 ? 174.556 176.863 133.989 1.00 67.63 506 GLY A CA 1
ATOM 10733 C C . GLY C 1 506 ? 174.206 177.593 132.714 1.00 67.63 506 GLY A C 1
ATOM 10734 O O . GLY C 1 506 ? 175.072 177.850 131.870 1.00 67.63 506 GLY A O 1
ATOM 10735 N N . CYS C 1 507 ? 172.937 177.976 132.570 1.00 71.05 507 CYS A N 1
ATOM 10736 C CA . CYS C 1 507 ? 172.540 178.698 131.375 1.00 71.05 507 CYS A CA 1
ATOM 10737 C C . CYS C 1 507 ? 173.137 180.095 131.337 1.00 71.05 507 CYS A C 1
ATOM 10738 O O . CYS C 1 507 ? 173.470 180.585 130.259 1.00 71.05 507 CYS A O 1
ATOM 10741 N N . LEU C 1 508 ? 173.319 180.741 132.485 1.00 72.15 508 LEU A N 1
ATOM 10742 C CA . LEU C 1 508 ? 173.919 182.069 132.489 1.00 72.15 508 LEU A CA 1
ATOM 10743 C C . LEU C 1 508 ? 175.372 182.024 132.046 1.00 72.15 508 LEU A C 1
ATOM 10744 O O . LEU C 1 508 ? 175.808 182.852 131.240 1.00 72.15 508 LEU A O 1
ATOM 10749 N N . LEU C 1 509 ? 176.146 181.075 132.570 1.00 73.36 509 LEU A N 1
ATOM 10750 C CA . LEU C 1 509 ? 177.530 180.956 132.132 1.00 73.36 509 LEU A CA 1
ATOM 10751 C C . LEU C 1 509 ? 177.617 180.599 130.661 1.00 73.36 509 LEU A C 1
ATOM 10752 O O . LEU C 1 509 ? 178.513 181.071 129.959 1.00 73.36 509 LEU A O 1
ATOM 10757 N N . GLN C 1 510 ? 176.712 179.753 130.173 1.00 76.26 510 GLN A N 1
ATOM 10758 C CA . GLN C 1 510 ? 176.744 179.444 128.750 1.00 76.26 510 GLN A CA 1
ATOM 10759 C C . GLN C 1 510 ? 176.431 180.674 127.905 1.00 76.26 510 GLN A C 1
ATOM 10760 O O . GLN C 1 510 ? 177.070 180.895 126.870 1.00 76.26 510 GLN A O 1
ATOM 10766 N N . ILE C 1 511 ? 175.471 181.494 128.332 1.00 78.02 511 ILE A N 1
ATOM 10767 C CA . ILE C 1 511 ? 175.165 182.719 127.600 1.00 78.02 511 ILE A CA 1
ATOM 10768 C C . ILE C 1 511 ? 176.372 183.642 127.582 1.00 78.02 511 ILE A C 1
ATOM 10769 O O . ILE C 1 511 ? 176.713 184.228 126.549 1.00 78.02 511 ILE A O 1
ATOM 10774 N N . VAL C 1 512 ? 177.030 183.799 128.728 1.00 78.60 512 VAL A N 1
ATOM 10775 C CA . VAL C 1 512 ? 178.165 184.711 128.806 1.00 78.60 512 VAL A CA 1
ATOM 10776 C C . VAL C 1 512 ? 179.316 184.222 127.939 1.00 78.60 512 VAL A C 1
ATOM 10777 O O . VAL C 1 512 ? 179.910 184.994 127.182 1.00 78.60 512 VAL A O 1
ATOM 10781 N N . ARG C 1 513 ? 179.648 182.933 128.027 1.00 85.32 513 ARG A N 1
ATOM 10782 C CA . ARG C 1 513 ? 180.779 182.408 127.270 1.00 85.32 513 ARG A CA 1
ATOM 10783 C C . ARG C 1 513 ? 180.515 182.441 125.772 1.00 85.32 513 ARG A C 1
ATOM 10784 O O . ARG C 1 513 ? 181.341 182.936 125.000 1.00 85.32 513 ARG A O 1
ATOM 10792 N N . SER C 1 514 ? 179.373 181.920 125.336 1.00 86.42 514 SER A N 1
ATOM 10793 C CA . SER C 1 514 ? 179.130 181.806 123.906 1.00 86.42 514 SER A CA 1
ATOM 10794 C C . SER C 1 514 ? 178.752 183.125 123.253 1.00 86.42 514 SER A C 1
ATOM 10795 O O . SER C 1 514 ? 178.746 183.199 122.021 1.00 86.42 514 SER A O 1
ATOM 10798 N N . HIS C 1 515 ? 178.436 184.154 124.038 1.00 89.12 515 HIS A N 1
ATOM 10799 C CA . HIS C 1 515 ? 177.953 185.444 123.550 1.00 89.12 515 HIS A CA 1
ATOM 10800 C C . HIS C 1 515 ? 176.650 185.321 122.780 1.00 89.12 515 HIS A C 1
ATOM 10801 O O . HIS C 1 515 ? 176.255 186.253 122.077 1.00 89.12 515 HIS A O 1
ATOM 10808 N N . ALA C 1 516 ? 175.967 184.188 122.896 1.00 87.85 516 ALA A N 1
ATOM 10809 C CA . ALA C 1 516 ? 174.661 184.033 122.282 1.00 87.85 516 ALA A CA 1
ATOM 10810 C C . ALA C 1 516 ? 173.611 184.744 123.128 1.00 87.85 516 ALA A C 1
ATOM 10811 O O . ALA C 1 516 ? 173.921 185.450 124.089 1.00 87.85 516 ALA A O 1
ATOM 10813 N N . SER C 1 517 ? 172.345 184.559 122.773 1.00 87.09 517 SER A N 1
ATOM 10814 C CA . SER C 1 517 ? 171.259 185.202 123.491 1.00 87.09 517 SER A CA 1
ATOM 10815 C C . SER C 1 517 ? 170.339 184.226 124.207 1.00 87.09 517 SER A C 1
ATOM 10816 O O . SER C 1 517 ? 169.413 184.669 124.892 1.00 87.09 517 SER A O 1
ATOM 10819 N N . GLU C 1 518 ? 170.568 182.923 124.077 1.00 86.31 518 GLU A N 1
ATOM 10820 C CA . GLU C 1 518 ? 169.733 181.926 124.726 1.00 86.31 518 GLU A CA 1
ATOM 10821 C C . GLU C 1 518 ? 170.410 180.573 124.610 1.00 86.31 518 GLU A C 1
ATOM 10822 O O . GLU C 1 518 ? 171.289 180.368 123.772 1.00 86.31 518 GLU A O 1
ATOM 10828 N N . VAL C 1 519 ? 169.984 179.654 125.468 1.00 81.06 519 VAL A N 1
ATOM 10829 C CA . VAL C 1 519 ? 170.357 178.251 125.384 1.00 81.06 519 VAL A CA 1
ATOM 10830 C C . VAL C 1 519 ? 169.151 177.497 124.851 1.00 81.06 519 VAL A C 1
ATOM 10831 O O . VAL C 1 519 ? 168.028 177.711 125.314 1.00 81.06 519 VAL A O 1
ATOM 10835 N N . LYS C 1 520 ? 169.371 176.639 123.863 1.00 83.60 520 LYS A N 1
ATOM 10836 C CA . LYS C 1 520 ? 168.288 175.921 123.208 1.00 83.60 520 LYS A CA 1
ATOM 10837 C C . LYS C 1 520 ? 168.042 174.592 123.906 1.00 83.60 520 LYS A C 1
ATOM 10838 O O . LYS C 1 520 ? 168.948 173.764 124.009 1.00 83.60 520 LYS A O 1
ATOM 10844 N N . LEU C 1 521 ? 166.816 174.384 124.373 1.00 81.71 521 LEU A N 1
ATOM 10845 C CA . LEU C 1 521 ? 166.416 173.149 125.035 1.00 81.71 521 LEU A CA 1
ATOM 10846 C C . LEU C 1 521 ? 165.543 172.350 124.076 1.00 81.71 521 LEU A C 1
ATOM 10847 O O . LEU C 1 521 ? 164.318 172.400 124.142 1.00 81.71 521 LEU A O 1
ATOM 10852 N N . GLU C 1 522 ? 166.167 171.593 123.202 1.00 87.84 522 GLU A N 1
ATOM 10853 C CA . GLU C 1 522 ? 165.370 170.713 122.368 1.00 87.84 522 GLU A CA 1
ATOM 10854 C C . GLU C 1 522 ? 164.903 169.526 123.196 1.00 87.84 522 GLU A C 1
ATOM 10855 O O . GLU C 1 522 ? 165.745 168.782 123.714 1.00 87.84 522 GLU A O 1
ATOM 10861 N N . PRO C 1 523 ? 163.598 169.310 123.362 1.00 87.68 523 PRO A N 1
ATOM 10862 C CA . PRO C 1 523 ? 163.145 168.084 124.024 1.00 87.68 523 PRO A CA 1
ATOM 10863 C C . PRO C 1 523 ? 163.579 166.855 123.243 1.00 87.68 523 PRO A C 1
ATOM 10864 O O . PRO C 1 523 ? 163.568 166.838 122.011 1.00 87.68 523 PRO A O 1
ATOM 10868 N N . ASP C 1 524 ? 163.976 165.825 123.980 1.00 83.98 524 ASP A N 1
ATOM 10869 C CA . ASP C 1 524 ? 164.573 164.632 123.387 1.00 83.98 524 ASP A CA 1
ATOM 10870 C C . ASP C 1 524 ? 163.519 163.540 123.216 1.00 83.98 524 ASP A C 1
ATOM 10871 O O . ASP C 1 524 ? 163.586 162.464 123.810 1.00 83.98 524 ASP A O 1
ATOM 10876 N N . GLY C 1 525 ? 162.524 163.843 122.389 1.00 78.31 525 GLY A N 1
ATOM 10877 C CA . GLY C 1 525 ? 161.471 162.894 122.099 1.00 78.31 525 GLY A CA 1
ATOM 10878 C C . GLY C 1 525 ? 160.310 162.939 123.064 1.00 78.31 525 GLY A C 1
ATOM 10879 O O . GLY C 1 525 ? 159.850 164.014 123.450 1.00 78.31 525 GLY A O 1
ATOM 10880 N N . LEU C 1 526 ? 159.829 161.766 123.463 1.00 66.93 526 LEU A N 1
ATOM 10881 C CA . LEU C 1 526 ? 158.658 161.642 124.315 1.00 66.93 526 LEU A CA 1
ATOM 10882 C C . LEU C 1 526 ? 159.001 161.408 125.779 1.00 66.93 526 LEU A C 1
ATOM 10883 O O . LEU C 1 526 ? 158.125 161.540 126.631 1.00 66.93 526 LEU A O 1
ATOM 10888 N N . LEU C 1 527 ? 160.256 161.090 126.088 1.00 64.47 527 LEU A N 1
ATOM 10889 C CA . LEU C 1 527 ? 160.627 160.712 127.444 1.00 64.47 527 LEU A CA 1
ATOM 10890 C C . LEU C 1 527 ? 160.677 161.907 128.384 1.00 64.47 527 LEU A C 1
ATOM 10891 O O . LEU C 1 527 ? 160.481 161.755 129.595 1.00 64.47 527 LEU A O 1
ATOM 10896 N N . VAL C 1 528 ? 160.924 163.100 127.856 1.00 64.77 528 VAL A N 1
ATOM 10897 C CA . VAL C 1 528 ? 161.054 164.264 128.719 1.00 64.77 528 VAL A CA 1
ATOM 10898 C C . VAL C 1 528 ? 159.711 164.625 129.338 1.00 64.77 528 VAL A C 1
ATOM 10899 O O . VAL C 1 528 ? 159.639 165.081 130.485 1.00 64.77 528 VAL A O 1
ATOM 10903 N N . TRP C 1 529 ? 158.623 164.387 128.612 1.00 65.69 529 TRP A N 1
ATOM 10904 C CA . TRP C 1 529 ? 157.297 164.652 129.148 1.00 65.69 529 TRP A CA 1
ATOM 10905 C C . TRP C 1 529 ? 156.875 163.605 130.163 1.00 65.69 529 TRP A C 1
ATOM 10906 O O . TRP C 1 529 ? 156.181 163.931 131.129 1.00 65.69 529 TRP A O 1
ATOM 10917 N N . VAL C 1 530 ? 157.299 162.358 129.981 1.00 60.78 530 VAL A N 1
ATOM 10918 C CA . VAL C 1 530 ? 157.101 161.342 131.009 1.00 60.78 530 VAL A CA 1
ATOM 10919 C C . VAL C 1 530 ? 157.817 161.742 132.292 1.00 60.78 530 VAL A C 1
ATOM 10920 O O . VAL C 1 530 ? 157.264 161.643 133.390 1.00 60.78 530 VAL A O 1
ATOM 10924 N N . LEU C 1 531 ? 159.056 162.211 132.170 1.00 58.92 531 LEU A N 1
ATOM 10925 C CA . LEU C 1 531 ? 159.817 162.634 133.342 1.00 58.92 531 LEU A CA 1
ATOM 10926 C C . LEU C 1 531 ? 159.142 163.796 134.065 1.00 58.92 531 LEU A C 1
ATOM 10927 O O . LEU C 1 531 ? 158.995 163.786 135.297 1.00 58.92 531 LEU A O 1
ATOM 10932 N N . ALA C 1 532 ? 158.720 164.811 133.313 1.00 59.41 532 ALA A N 1
ATOM 10933 C CA . ALA C 1 532 ? 158.061 165.956 133.928 1.00 59.41 532 ALA A CA 1
ATOM 10934 C C . ALA C 1 532 ? 156.753 165.558 134.601 1.00 59.41 532 ALA A C 1
ATOM 10935 O O . ALA C 1 532 ? 156.457 166.002 135.720 1.00 59.41 532 ALA A O 1
ATOM 10937 N N . SER C 1 533 ? 155.956 164.721 133.940 1.00 57.74 533 SER A N 1
ATOM 10938 C CA . SER C 1 533 ? 154.701 164.290 134.532 1.00 57.74 533 SER A CA 1
ATOM 10939 C C . SER C 1 533 ? 154.936 163.507 135.808 1.00 57.74 533 SER A C 1
ATOM 10940 O O . SER C 1 533 ? 154.182 163.648 136.774 1.00 57.74 533 SER A O 1
ATOM 10943 N N . ALA C 1 534 ? 155.962 162.657 135.829 1.00 55.72 534 ALA A N 1
ATOM 10944 C CA . ALA C 1 534 ? 156.249 161.891 137.033 1.00 55.72 534 ALA A CA 1
ATOM 10945 C C . ALA C 1 534 ? 156.613 162.803 138.189 1.00 55.72 534 ALA A C 1
ATOM 10946 O O . ALA C 1 534 ? 156.176 162.581 139.323 1.00 55.72 534 ALA A O 1
ATOM 10948 N N . LEU C 1 535 ? 157.420 163.831 137.931 1.00 56.40 535 LEU A N 1
ATOM 10949 C CA . LEU C 1 535 ? 157.764 164.748 139.014 1.00 56.40 535 LEU A CA 1
ATOM 10950 C C . LEU C 1 535 ? 156.522 165.455 139.549 1.00 56.40 535 LEU A C 1
ATOM 10951 O O . LEU C 1 535 ? 156.309 165.529 140.770 1.00 56.40 535 LEU A O 1
ATOM 10956 N N . GLY C 1 536 ? 155.663 165.931 138.650 1.00 55.94 536 GLY A N 1
ATOM 10957 C CA . GLY C 1 536 ? 154.436 166.571 139.092 1.00 55.94 536 GLY A CA 1
ATOM 10958 C C . GLY C 1 536 ? 153.548 165.654 139.911 1.00 55.94 536 GLY A C 1
ATOM 10959 O O . GLY C 1 536 ? 152.992 166.060 140.933 1.00 55.94 536 GLY A O 1
ATOM 10960 N N . LEU C 1 537 ? 153.413 164.402 139.484 1.00 55.68 537 LEU A N 1
ATOM 10961 C CA . LEU C 1 537 ? 152.526 163.476 140.176 1.00 55.68 537 LEU A CA 1
ATOM 10962 C C . LEU C 1 537 ? 153.073 163.044 141.528 1.00 55.68 537 LEU A C 1
ATOM 10963 O O . LEU C 1 537 ? 152.296 162.835 142.464 1.00 55.68 537 LEU A O 1
ATOM 10968 N N . SER C 1 538 ? 154.389 162.893 141.659 1.00 54.78 538 SER A N 1
ATOM 10969 C CA . SER C 1 538 ? 154.942 162.597 142.975 1.00 54.78 538 SER A CA 1
ATOM 10970 C C . SER C 1 538 ? 154.705 163.753 143.933 1.00 54.78 538 SER A C 1
ATOM 10971 O O . SER C 1 538 ? 154.374 163.542 145.110 1.00 54.78 538 SER A O 1
ATOM 10974 N N . LEU C 1 539 ? 154.832 164.986 143.442 1.00 55.52 539 LEU A N 1
ATOM 10975 C CA . LEU C 1 539 ? 154.525 166.131 144.294 1.00 55.52 539 LEU A CA 1
ATOM 10976 C C . LEU C 1 539 ? 153.056 166.163 144.703 1.00 55.52 539 LEU A C 1
ATOM 10977 O O . LEU C 1 539 ? 152.736 166.493 145.847 1.00 55.52 539 LEU A O 1
ATOM 10982 N N . VAL C 1 540 ? 152.148 165.844 143.780 1.00 52.14 540 VAL A N 1
ATOM 10983 C CA . VAL C 1 540 ? 150.723 165.832 144.112 1.00 52.14 540 VAL A CA 1
ATOM 10984 C C . VAL C 1 540 ? 150.427 164.776 145.171 1.00 52.14 540 VAL A C 1
ATOM 10985 O O . VAL C 1 540 ? 149.648 165.008 146.104 1.00 52.14 540 VAL A O 1
ATOM 10989 N N . PHE C 1 541 ? 151.043 163.599 145.047 1.00 49.23 541 PHE A N 1
ATOM 10990 C CA . PHE C 1 541 ? 150.841 162.556 146.045 1.00 49.23 541 PHE A CA 1
ATOM 10991 C C . PHE C 1 541 ? 151.287 163.019 147.422 1.00 49.23 541 PHE A C 1
ATOM 10992 O O . PHE C 1 541 ? 150.584 162.805 148.412 1.00 49.23 541 PHE A O 1
ATOM 11000 N N . SER C 1 542 ? 152.458 163.655 147.514 1.00 50.21 542 SER A N 1
ATOM 11001 C CA . SER C 1 542 ? 152.908 164.121 148.827 1.00 50.21 542 SER A CA 1
ATOM 11002 C C . SER C 1 542 ? 152.009 165.224 149.372 1.00 50.21 542 SER A C 1
ATOM 11003 O O . SER C 1 542 ? 151.664 165.222 150.559 1.00 50.21 542 SER A O 1
ATOM 11006 N N . LEU C 1 543 ? 151.611 166.164 148.516 1.00 50.85 543 LEU A N 1
ATOM 11007 C CA . LEU C 1 543 ? 150.780 167.282 148.943 1.00 50.85 543 LEU A CA 1
ATOM 11008 C C . LEU C 1 543 ? 149.434 166.820 149.472 1.00 50.85 543 LEU A C 1
ATOM 11009 O O . LEU C 1 543 ? 148.883 167.442 150.382 1.00 50.85 543 LEU A O 1
ATOM 11014 N N . VAL C 1 544 ? 148.880 165.748 148.917 1.00 49.88 544 VAL A N 1
ATOM 11015 C CA . VAL C 1 544 ? 147.627 165.234 149.457 1.00 49.88 544 VAL A CA 1
ATOM 11016 C C . VAL C 1 544 ? 147.871 164.377 150.693 1.00 49.88 544 VAL A C 1
ATOM 11017 O O . VAL C 1 544 ? 147.154 164.495 151.686 1.00 49.88 544 VAL A O 1
ATOM 11021 N N . SER C 1 545 ? 148.893 163.518 150.669 1.00 49.83 545 SER A N 1
ATOM 11022 C CA . SER C 1 545 ? 149.057 162.512 151.712 1.00 49.83 545 SER A CA 1
ATOM 11023 C C . SER C 1 545 ? 149.528 163.098 153.030 1.00 49.83 545 SER A C 1
ATOM 11024 O O . SER C 1 545 ? 149.028 162.712 154.086 1.00 49.83 545 SER A O 1
ATOM 11027 N N . VAL C 1 546 ? 150.523 163.984 153.010 1.00 50.81 546 VAL A N 1
ATOM 11028 C CA . VAL C 1 546 ? 151.125 164.433 154.266 1.00 50.81 546 VAL A CA 1
ATOM 11029 C C . VAL C 1 546 ? 150.135 165.178 155.155 1.00 50.81 546 VAL A C 1
ATOM 11030 O O . VAL C 1 546 ? 150.113 164.914 156.366 1.00 50.81 546 VAL A O 1
ATOM 11034 N N . PRO C 1 547 ? 149.321 166.114 154.653 1.00 51.96 547 PRO A N 1
ATOM 11035 C CA . PRO C 1 547 ? 148.298 166.707 155.526 1.00 51.96 547 PRO A CA 1
ATOM 11036 C C . PRO C 1 547 ? 147.228 165.735 155.985 1.00 51.96 547 PRO A C 1
ATOM 11037 O O . PRO C 1 547 ? 146.766 165.826 157.126 1.00 51.96 547 PRO A O 1
ATOM 11041 N N . LEU C 1 548 ? 146.804 164.816 155.124 1.00 49.44 548 LEU A N 1
ATOM 11042 C CA . LEU C 1 548 ? 145.749 163.878 155.470 1.00 49.44 548 LEU A CA 1
ATOM 11043 C C . LEU C 1 548 ? 146.155 162.931 156.590 1.00 49.44 548 LEU A C 1
ATOM 11044 O O . LEU C 1 548 ? 145.281 162.416 157.287 1.00 49.44 548 LEU A O 1
ATOM 11049 N N . GLN C 1 549 ? 147.447 162.684 156.780 1.00 51.40 549 GLN A N 1
ATOM 11050 C CA . GLN C 1 549 ? 147.925 161.956 157.948 1.00 51.40 549 GLN A CA 1
ATOM 11051 C C . GLN C 1 549 ? 148.120 162.863 159.140 1.00 51.40 549 GLN A C 1
ATOM 11052 O O . GLN C 1 549 ? 148.590 162.399 160.176 1.00 51.40 549 GLN A O 1
ATOM 11058 N N . CYS C 1 550 ? 147.758 164.137 159.012 1.00 57.38 550 CYS A N 1
ATOM 11059 C CA . CYS C 1 550 ? 147.954 165.145 160.044 1.00 57.38 550 CYS A CA 1
ATOM 11060 C C . CYS C 1 550 ? 149.424 165.319 160.377 1.00 57.38 550 CYS A C 1
ATOM 11061 O O . CYS C 1 550 ? 149.782 165.551 161.528 1.00 57.38 550 CYS A O 1
ATOM 11064 N N . PHE C 1 551 ? 150.266 165.200 159.353 1.00 56.21 551 PHE A N 1
ATOM 11065 C CA . PHE C 1 551 ? 151.701 165.446 159.425 1.00 56.21 551 PHE A CA 1
ATOM 11066 C C . PHE C 1 551 ? 152.418 164.431 160.305 1.00 56.21 551 PHE A C 1
ATOM 11067 O O . PHE C 1 551 ? 153.494 164.699 160.820 1.00 56.21 551 PHE A O 1
ATOM 11075 N N . GLN C 1 552 ? 151.844 163.251 160.447 1.00 57.03 552 GLN A N 1
ATOM 11076 C CA . GLN C 1 552 ? 152.400 162.141 161.213 1.00 57.03 552 GLN A CA 1
ATOM 11077 C C . GLN C 1 552 ? 152.880 161.080 160.232 1.00 57.03 552 GLN A C 1
ATOM 11078 O O . GLN C 1 552 ? 152.105 160.218 159.822 1.00 57.03 552 GLN A O 1
ATOM 11084 N N . LEU C 1 553 ? 154.155 161.118 159.874 1.00 52.79 553 LEU A N 1
ATOM 11085 C CA . LEU C 1 553 ? 154.663 160.281 158.799 1.00 52.79 553 LEU A CA 1
ATOM 11086 C C . LEU C 1 553 ? 155.215 158.975 159.338 1.00 52.79 553 LEU A C 1
ATOM 11087 O O . LEU C 1 553 ? 155.770 158.924 160.433 1.00 52.79 553 LEU A O 1
ATOM 11092 N N . SER C 1 554 ? 155.060 157.913 158.560 1.00 52.02 554 SER A N 1
ATOM 11093 C CA . SER C 1 554 ? 155.352 156.586 159.068 1.00 52.02 554 SER A CA 1
ATOM 11094 C C . SER C 1 554 ? 155.769 155.675 157.920 1.00 52.02 554 SER A C 1
ATOM 11095 O O . SER C 1 554 ? 156.089 156.134 156.822 1.00 52.02 554 SER A O 1
ATOM 11098 N N . LYS C 1 555 ? 155.751 154.374 158.188 1.00 49.82 555 LYS A N 1
ATOM 11099 C CA . LYS C 1 555 ? 156.247 153.356 157.272 1.00 49.82 555 LYS A CA 1
ATOM 11100 C C . LYS C 1 555 ? 155.428 153.278 155.990 1.00 49.82 555 LYS A C 1
ATOM 11101 O O . LYS C 1 555 ? 155.989 153.134 154.899 1.00 49.82 555 LYS A O 1
ATOM 11107 N N . ALA C 1 556 ? 154.102 153.375 156.099 1.00 48.56 556 ALA A N 1
ATOM 11108 C CA . ALA C 1 556 ? 153.219 153.180 154.952 1.00 48.56 556 ALA A CA 1
ATOM 11109 C C . ALA C 1 556 ? 153.471 154.202 153.852 1.00 48.56 556 ALA A C 1
ATOM 11110 O O . ALA C 1 556 ? 153.491 153.858 152.663 1.00 48.56 556 ALA A O 1
ATOM 11112 N N . TYR C 1 557 ? 153.657 155.463 154.232 1.00 49.49 557 TYR A N 1
ATOM 11113 C CA . TYR C 1 557 ? 153.966 156.516 153.275 1.00 49.49 557 TYR A CA 1
ATOM 11114 C C . TYR C 1 557 ? 155.239 156.198 152.498 1.00 49.49 557 TYR A C 1
ATOM 11115 O O . TYR C 1 557 ? 155.269 156.284 151.263 1.00 49.49 557 TYR A O 1
ATOM 11124 N N . GLY C 1 558 ? 156.292 155.795 153.204 1.00 46.16 558 GLY A N 1
ATOM 11125 C CA . GLY C 1 558 ? 157.544 155.484 152.541 1.00 46.16 558 GLY A CA 1
ATOM 11126 C C . GLY C 1 558 ? 157.455 154.299 151.601 1.00 46.16 558 GLY A C 1
ATOM 11127 O O . GLY C 1 558 ? 158.013 154.328 150.501 1.00 46.16 558 GLY A O 1
ATOM 11128 N N . LEU C 1 559 ? 156.772 153.233 152.020 1.00 47.11 559 LEU A N 1
ATOM 11129 C CA . LEU C 1 559 ? 156.634 152.084 151.131 1.00 47.11 559 LEU A CA 1
ATOM 11130 C C . LEU C 1 559 ? 155.860 152.452 149.874 1.00 47.11 559 LEU A C 1
ATOM 11131 O O . LEU C 1 559 ? 156.189 151.996 148.770 1.00 47.11 559 LEU A O 1
ATOM 11136 N N . CYS C 1 560 ? 154.823 153.274 150.015 1.00 50.02 560 CYS A N 1
ATOM 11137 C CA . CYS C 1 560 ? 154.071 153.691 148.839 1.00 50.02 560 CYS A CA 1
ATOM 11138 C C . CYS C 1 560 ? 154.932 154.513 147.890 1.00 50.02 560 CYS A C 1
ATOM 11139 O O . CYS C 1 560 ? 154.834 154.365 146.669 1.00 50.02 560 CYS A O 1
ATOM 11142 N N . LEU C 1 561 ? 155.790 155.380 148.426 1.00 47.59 561 LEU A N 1
ATOM 11143 C CA . LEU C 1 561 ? 156.676 156.150 147.554 1.00 47.59 561 LEU A CA 1
ATOM 11144 C C . LEU C 1 561 ? 157.679 155.254 146.829 1.00 47.59 561 LEU A C 1
ATOM 11145 O O . LEU C 1 561 ? 158.003 155.487 145.657 1.00 47.59 561 LEU A O 1
ATOM 11150 N N . LEU C 1 562 ? 158.173 154.219 147.503 1.00 47.78 562 LEU A N 1
ATOM 11151 C CA . LEU C 1 562 ? 159.053 153.257 146.843 1.00 47.78 562 LEU A CA 1
ATOM 11152 C C . LEU C 1 562 ? 158.360 152.560 145.678 1.00 47.78 562 LEU A C 1
ATOM 11153 O O . LEU C 1 562 ? 158.949 152.369 144.604 1.00 47.78 562 LEU A O 1
ATOM 11158 N N . LEU C 1 563 ? 157.109 152.158 145.872 1.00 50.75 563 LEU A N 1
ATOM 11159 C CA . LEU C 1 563 ? 156.402 151.507 144.775 1.00 50.75 563 LEU A CA 1
ATOM 11160 C C . LEU C 1 563 ? 156.105 152.491 143.645 1.00 50.75 563 LEU A C 1
ATOM 11161 O O . LEU C 1 563 ? 156.106 152.106 142.470 1.00 50.75 563 LEU A O 1
ATOM 11166 N N . PHE C 1 564 ? 155.878 153.763 143.972 1.00 52.68 564 PHE A N 1
ATOM 11167 C CA . PHE C 1 564 ? 155.759 154.784 142.935 1.00 52.68 564 PHE A CA 1
ATOM 11168 C C . PHE C 1 564 ? 157.011 154.842 142.075 1.00 52.68 564 PHE A C 1
ATOM 11169 O O . PHE C 1 564 ? 156.927 154.944 140.848 1.00 52.68 564 PHE A O 1
ATOM 11177 N N . TYR C 1 565 ? 158.184 154.820 142.700 1.00 53.71 565 TYR A N 1
ATOM 11178 C CA . TYR C 1 565 ? 159.406 154.874 141.907 1.00 53.71 565 TYR A CA 1
ATOM 11179 C C . TYR C 1 565 ? 159.552 153.642 141.023 1.00 53.71 565 TYR A C 1
ATOM 11180 O O . TYR C 1 565 ? 160.034 153.736 139.889 1.00 53.71 565 TYR A O 1
ATOM 11189 N N . ILE C 1 566 ? 159.145 152.474 141.522 1.00 55.94 566 ILE A N 1
ATOM 11190 C CA . ILE C 1 566 ? 159.195 151.266 140.693 1.00 55.94 566 ILE A CA 1
ATOM 11191 C C . ILE C 1 566 ? 158.322 151.428 139.448 1.00 55.94 566 ILE A C 1
ATOM 11192 O O . ILE C 1 566 ? 158.734 151.106 138.326 1.00 55.94 566 ILE A O 1
ATOM 11197 N N . CYS C 1 567 ? 157.105 151.942 139.625 1.00 59.46 567 CYS A N 1
ATOM 11198 C CA . CYS C 1 567 ? 156.219 152.161 138.479 1.00 59.46 567 CYS A CA 1
ATOM 11199 C C . CYS C 1 567 ? 156.795 153.184 137.503 1.00 59.46 567 CYS A C 1
ATOM 11200 O O . CYS C 1 567 ? 156.662 153.041 136.280 1.00 59.46 567 CYS A O 1
ATOM 11203 N N . PHE C 1 568 ? 157.415 154.239 138.029 1.00 55.09 568 PHE A N 1
ATOM 11204 C CA . PHE C 1 568 ? 158.033 155.246 137.176 1.00 55.09 568 PHE A CA 1
ATOM 11205 C C . PHE C 1 568 ? 159.128 154.639 136.316 1.00 55.09 568 PHE A C 1
ATOM 11206 O O . PHE C 1 568 ? 159.236 154.946 135.125 1.00 55.09 568 PHE A O 1
ATOM 11214 N N . ILE C 1 569 ? 159.955 153.780 136.903 1.00 58.33 569 ILE A N 1
ATOM 11215 C CA . ILE C 1 569 ? 160.995 153.122 136.121 1.00 58.33 569 ILE A CA 1
ATOM 11216 C C . ILE C 1 569 ? 160.378 152.200 135.078 1.00 58.33 569 ILE A C 1
ATOM 11217 O O . ILE C 1 569 ? 160.902 152.066 133.969 1.00 58.33 569 ILE A O 1
ATOM 11222 N N . VAL C 1 570 ? 159.255 151.556 135.406 1.00 60.86 570 VAL A N 1
ATOM 11223 C CA . VAL C 1 570 ? 158.548 150.750 134.409 1.00 60.86 570 VAL A CA 1
ATOM 11224 C C . VAL C 1 570 ? 158.204 151.594 133.191 1.00 60.86 570 VAL A C 1
ATOM 11225 O O . VAL C 1 570 ? 158.479 151.214 132.049 1.00 60.86 570 VAL A O 1
ATOM 11229 N N . VAL C 1 571 ? 157.607 152.762 133.418 1.00 60.31 571 VAL A N 1
ATOM 11230 C CA . VAL C 1 571 ? 157.178 153.595 132.297 1.00 60.31 571 VAL A CA 1
ATOM 11231 C C . VAL C 1 571 ? 158.375 154.130 131.516 1.00 60.31 571 VAL A C 1
ATOM 11232 O O . VAL C 1 571 ? 158.343 154.201 130.285 1.00 60.31 571 VAL A O 1
ATOM 11236 N N . VAL C 1 572 ? 159.444 154.520 132.209 1.00 61.00 572 VAL A N 1
ATOM 11237 C CA . VAL C 1 572 ? 160.648 154.987 131.520 1.00 61.00 572 VAL A CA 1
ATOM 11238 C C . VAL C 1 572 ? 161.202 153.899 130.619 1.00 61.00 572 VAL A C 1
ATOM 11239 O O . VAL C 1 572 ? 161.530 154.131 129.449 1.00 61.00 572 VAL A O 1
ATOM 11243 N N . LEU C 1 573 ? 161.271 152.679 131.154 1.00 65.57 573 LEU A N 1
ATOM 11244 C CA . LEU C 1 573 ? 161.777 151.537 130.349 1.00 65.57 573 LEU A CA 1
ATOM 11245 C C . LEU C 1 573 ? 160.884 151.352 129.114 1.00 65.57 573 LEU A C 1
ATOM 11246 O O . LEU C 1 573 ? 161.436 151.199 128.001 1.00 65.57 573 LEU A O 1
ATOM 11251 N N . LEU C 1 574 ? 159.562 151.380 129.302 1.00 64.05 574 LEU A N 1
ATOM 11252 C CA . LEU C 1 574 ? 158.628 151.134 128.172 1.00 64.05 574 LEU A CA 1
ATOM 11253 C C . LEU C 1 574 ? 158.810 152.223 127.108 1.00 64.05 574 LEU A C 1
ATOM 11254 O O . LEU C 1 574 ? 158.794 151.887 125.902 1.00 64.05 574 LEU A O 1
ATOM 11259 N N . THR C 1 575 ? 158.979 153.472 127.543 1.00 65.08 575 THR A N 1
ATOM 11260 C CA . THR C 1 575 ? 159.112 154.591 126.589 1.00 65.08 575 THR A CA 1
ATOM 11261 C C . THR C 1 575 ? 160.413 154.449 125.834 1.00 65.08 575 THR A C 1
ATOM 11262 O O . THR C 1 575 ? 160.427 154.769 124.625 1.00 65.08 575 THR A O 1
ATOM 11266 N N . GLU C 1 576 ? 161.469 153.964 126.493 1.00 67.34 576 GLU A N 1
ATOM 11267 C CA . GLU C 1 576 ? 162.764 153.939 125.830 1.00 67.34 576 GLU A CA 1
ATOM 11268 C C . GLU C 1 576 ? 162.906 152.767 124.864 1.00 67.34 576 GLU A C 1
ATOM 11269 O O . GLU C 1 576 ? 163.687 152.853 123.916 1.00 67.34 576 GLU A O 1
ATOM 11275 N N . PHE C 1 577 ? 162.162 151.687 125.065 1.00 68.61 577 PHE A N 1
ATOM 11276 C CA . PHE C 1 577 ? 162.188 150.553 124.152 1.00 68.61 577 PHE A CA 1
ATOM 11277 C C . PHE C 1 577 ? 161.279 150.739 122.951 1.00 68.61 577 PHE A C 1
ATOM 11278 O O . PHE C 1 577 ? 161.225 149.854 122.098 1.00 68.61 577 PHE A O 1
ATOM 11286 N N . GLY C 1 578 ? 160.561 151.852 122.870 1.00 64.09 578 GLY A N 1
ATOM 11287 C CA . GLY C 1 578 ? 159.626 152.078 121.795 1.00 64.09 578 GLY A CA 1
ATOM 11288 C C . GLY C 1 578 ? 158.313 151.361 121.947 1.00 64.09 578 GLY A C 1
ATOM 11289 O O . GLY C 1 578 ? 157.515 151.360 121.010 1.00 64.09 578 GLY A O 1
ATOM 11290 N N . VAL C 1 579 ? 158.064 150.746 123.098 1.00 63.21 579 VAL A N 1
ATOM 11291 C CA . VAL C 1 579 ? 156.838 149.990 123.277 1.00 63.21 579 VAL A CA 1
ATOM 11292 C C . VAL C 1 579 ? 155.637 150.916 123.369 1.00 63.21 579 VAL A C 1
ATOM 11293 O O . VAL C 1 579 ? 154.547 150.571 122.902 1.00 63.21 579 VAL A O 1
ATOM 11297 N N . ILE C 1 580 ? 155.790 152.097 123.958 1.00 63.58 580 ILE A N 1
ATOM 11298 C CA . ILE C 1 580 ? 154.740 153.106 123.926 1.00 63.58 580 ILE A CA 1
ATOM 11299 C C . ILE C 1 580 ? 155.226 154.257 123.058 1.00 63.58 580 ILE A C 1
ATOM 11300 O O . ILE C 1 580 ? 156.342 154.756 123.230 1.00 63.58 580 ILE A O 1
ATOM 11305 N N . HIS C 1 581 ? 154.400 154.648 122.101 1.00 60.81 581 HIS A N 1
ATOM 11306 C CA . HIS C 1 581 ? 154.793 155.558 121.045 1.00 60.81 581 HIS A CA 1
ATOM 11307 C C . HIS C 1 581 ? 153.571 156.382 120.680 1.00 60.81 581 HIS A C 1
ATOM 11308 O O . HIS C 1 581 ? 152.593 156.422 121.425 1.00 60.81 581 HIS A O 1
ATOM 11315 N N . LEU C 1 582 ? 153.614 157.036 119.533 1.00 61.61 582 LEU A N 1
ATOM 11316 C CA . LEU C 1 582 ? 152.450 157.766 119.069 1.00 61.61 582 LEU A CA 1
ATOM 11317 C C . LEU C 1 582 ? 152.417 157.852 117.556 1.00 61.61 582 LEU A C 1
ATOM 11318 O O . LEU C 1 582 ? 151.645 157.147 116.906 1.00 61.61 582 LEU A O 1
#

GO terms:
  GO:0042383 sarcolemma (C, IDA)
  GO:0005743 mitochondrial inner membrane (C, IDA)
  GO:0099093 calcium export from the mitochondrion (P, IDA)
  GO:0005743 mitochondrial inner membrane (C, EXP)
  GO:0042802 identical protein binding (F, IDA)
  GO:0005739 mitochondrion (C, IDA)
  GO:0030061 mitochondrial crista (C, IDA)
  GO:0042803 protein homodimerization activity (F, IPI)

Sequence (1464 aa):
MADCRAVCSLNTSDRCDFVKRNPDCHSEGGYLDYLKGIFCYFPPNLLPLAITLYVFWLLYLFLILGVTAAKFFCPNLSAISTSLKLSHNVAGVTFLAFGNGAPDIFSALVAFSDPRTAGLAIGALFGAGVLVTTVVAGGITILRPFMAASRPFLRDITFYMVAVFLTFTALYLGRITLVWALGYLGLYVFYVVTVIICTWVYQRQTTGQILLQALNPLDYRKWRTQSISCKLLKVAKLPVEFLLLLTVPVVDPDKDDRNWKRPLNCLQLVISPLVLVLTLQSGVYGIYEIGGLLPVWAVVVIVGTALASVTFFATSNSEPPRLHWLFAFLGFLTSALWINAAATEVVNILRSLGVVFRLSNTVLGLTLLAWGNSIGDAFSDFTLARQGYPRMAFSACFGGIIFNILVGVGLGCLLQIVRSHASEVKLEPDGLLVWVLASALGLSLVFSLVSVPLQCFQLSKAYGLCLLLFYICFIVVVLLTEFGVIHLMADCRAVCSLNTSDRCDFVKRNPDCHSEGGYLDYLKGIFCYFPPNLLPLAITLYVFWLLYLFLILGVTAAKFFCPNLSAISTSLKLSHNVAGVTFLAFGNGAPDIFSALVAFSDPRTAGLAIGALFGAGVLVTTVVAGGITILRPFMAASRPFLRDITFYMVAVFLTFTALYLGRITLVWALGYLGLYVFYVVTVIICTWVYQRQTTGQILLQALNPLDYRKWRTQSISCKLLKVAKLPVEFLLLLTVPVVDPDKDDRNWKRPLNCLQLVISPLVLVLTLQSGVYGIYEIGGLLPVWAVVVIVGTALASVTFFATSNSEPPRLHWLFAFLGFLTSALWINAAATEVVNILRSLGVVFRLSNTVLGLTLLAWGNSIGDAFSDFTLARQGYPRMAFSACFGGIIFNILVGVGLGCLLQIVRSHASEVKLEPDGLLVWVLASALGLSLVFSLVSVPLQCFQLSKAYGLCLLLFYICFIVVVLLTEFGVIHLMADCRAVCSLNTSDRCDFVKRNPDCHSEGGYLDYLKGIFCYFPPNLLPLAITLYVFWLLYLFLILGVTAAKFFCPNLSAISTSLKLSHNVAGVTFLAFGNGAPDIFSALVAFSDPRTAGLAIGALFGAGVLVTTVVAGGITILRPFMAASRPFLRDITFYMVAVFLTFTALYLGRITLVWALGYLGLYVFYVVTVIICTWVYQRQTTGQILLQALNPLDYRKWRTQSISCKLLKVAKLPVEFLLLLTVPVVDPDKDDRNWKRPLNCLQLVISPLVLVLTLQSGVYGIYEIGGLLPVWAVVVIVGTALASVTFFATSNSEPPRLHWLFAFLGFLTSALWINAAATEVVNILRSLGVVFRLSNTVLGLTLLAWGNSIGDAFSDFTLARQGYPRMAFSACFGGIIFNILVGVGLGCLLQIVRSHASEVKLEPDGLLVWVLASALGLSLVFSLVSVPLQCFQLSKAYGLCLLLFYICFIVVVLLTEFGVIHL

Organism: Rattus norvegicus (NCBI:txid10116)

B-factor: mean 87.47, std 29.48, range [45.44, 163.3]

Nearest PDB structures (foldseek):
  5jdq-assembly1_A  TM=8.125E-01  e=1.494E-06  Methanocaldococcus jannaschii DSM 2661
  5hxh-assembly1_A  TM=8.196E-01  e=2.080E-06  Methanocaldococcus jannaschii DSM 2661
  5jdl-assembly1_A  TM=7.917E-01  e=2.558E-06  Methanocaldococcus jannaschii DSM 2661
  5jdn-assembly1_A  TM=7.922E-01  e=3.278E-06  Methanocaldococcus jannaschii DSM 2661
  5jdm-assembly1_A  TM=7.994E-01  e=6.903E-06  Methanocaldococcus jannaschii DSM 2661

Foldseek 3Di:
DDDLLCLLVDDLVCSLVCCVPDPVNFDDFADDGLLNCQSPVDDPVCNVVSVVVLVVVLVLLVVLLQCLLQPQALLLLVLVCVVVVNDLLLSLQPQVLCLLQVVLQVVLLVQLQDLVRNQLNLLQLLQLLLCLLFQQLLLLQALFWDFADPPLVVLLLVLLLVLLVLVVVCLVVQWDFLVNLVVLVVSVVVSNVVVVVVVVVVVVCVQVVLVVVQLDQDDVVVQVPDDPVVNVVSVSCNPSSNVCSQAADGFHPVDPQRSDRLLSVLNNLLRHVLVVCCQPSNNPQVQAQDPVPHGDSNVSNVVSNVVSVVSNVVDDGRHHDPPVSVSSVSSNPRSSSSNLNSLRVSLSSVSSVCSNVPPDPLCCRSNVSSCSSCVSLNSNLSSSSNVPSNNSSSSNSRNSSSVSSSSNVSVSFNVSCVVVVHGMRGNDDDFDVSVLSSVSSSVSSVVCVVPCVVVVRGRHNVSSVVSVVSVVVSVVVNVCVSVPVDHD/DDALLCLVVDDLVCSLVCCVPDPNQDDQFADDRLSNCLRPVDDVVCSVVSVVVLVVVLLLLLVLLLCLLPPFQLQLVVLVCCVVPDDCVLVLQPSLLRSLQLLLQLLLLLQLQDLLRNLLNLLQLLLLLLCLLFQQLLVLFALPWDFADDVLVVLLLVLVVVLLVLVVVCVVVFWFFQVNLVVLVVSVVVSSVVVVVVVVVVVVCPQVVLVVVLLDLDPVVVLVVDDDVVVVVCVSCNVSSSVLSQAAQGAHPVDPLRSCSPLSLLVNLQRQVLLVCCLVRNNPQQQPAPPVHRGPSRVSNVVSNVSSVVSSVVDDRSDGDPCNSVSSVSNNVSSSSSSSNSSNSSSSSLSSVCSHVVADSSVSSSPPVSVSSCPSLNVVLNVCSNVPRNNSNSSSSSSSSSCSSSSNVSVSFNVSCVVVVHGIRGRDDPPDLSVLSSVLSVVSSVVCVVPCVVVVRGRHNVSSVVSVVSVVVSVVVSVCVRVVVDDD/DDQLLCLVVDDLVCNLVSCVPDCNQDDQAADDRLSNCQRPVDDPVCNVVSVVVLVVVLLLLLVLLLCLLPPQALLLVVLVPVVPPDDDPVCLLPSLLRSLQLLLQLLLLLQLQDLLRNLLNLLQLLLLLLCLLFQVLLVLQAQPWDFADDVLVVLLLVLVVVLLVLVVVCVVVQWAFQVNLVVLVVSVVVSSVVVVVVVVVVVVCVLVVLVVVQLDPDDVVVLVVDDPVVNVVCVSCNVSVSVLSQAADGFHPPDPQRPCSPLSVLVNLQRNVLLLCCQVSVNPQFQPDDVPPDTDSVVSNVVSNVVSVVSNVVDDRSHHDPCVSVSSVSNNRSSSSSSSNSSNVSSSSLSSVCSNVVADSNVSSSPVSSVSSCPSLNVVLNVCSNVPRNNSNSSSSSNSSSVSSSSNVSVSFNVSCVVVVDGIRGRNDDADLSVLSSVLSVVSSVVCVVPCVVVVSGRHNVSSVVSVVSVVVSVVVNVCVRVVVDHD